Protein AF-0000000071472030 (afdb_homodimer)

Structure (mmCIF, N/CA/C/O backbone):
data_AF-0000000071472030-model_v1
#
loop_
_entity.id
_entity.type
_entity.pdbx_description
1 polymer 'D-serine dehydratase'
#
loop_
_atom_site.group_PDB
_atom_site.id
_atom_site.type_symbol
_atom_site.label_atom_id
_atom_site.label_alt_id
_atom_site.label_comp_id
_atom_site.label_asym_id
_atom_site.label_entity_id
_atom_site.label_seq_id
_atom_site.pdbx_PDB_ins_code
_atom_site.Cartn_x
_atom_site.Cartn_y
_atom_site.Cartn_z
_atom_site.occupancy
_atom_site.B_iso_or_equiv
_atom_site.auth_seq_id
_atom_site.auth_comp_id
_atom_site.auth_asym_id
_atom_site.auth_atom_id
_atom_site.pdbx_PDB_model_num
ATOM 1 N N . MET A 1 1 ? 17.062 -20.453 12.391 1 77.12 1 MET A N 1
ATOM 2 C CA . MET A 1 1 ? 16.781 -19.016 12.32 1 77.12 1 MET A CA 1
ATOM 3 C C . MET A 1 1 ? 15.344 -18.766 11.898 1 77.12 1 MET A C 1
ATOM 5 O O . MET A 1 1 ? 14.812 -19.453 11.031 1 77.12 1 MET A O 1
ATOM 9 N N . PRO A 1 2 ? 14.68 -17.859 12.594 1 88.31 2 PRO A N 1
ATOM 10 C CA . PRO A 1 2 ? 13.289 -17.594 12.203 1 88.31 2 PRO A CA 1
ATOM 11 C C . PRO A 1 2 ? 13.18 -17 10.797 1 88.31 2 PRO A C 1
ATOM 13 O O . PRO A 1 2 ? 14.102 -16.312 10.336 1 88.31 2 PRO A O 1
ATOM 16 N N . PHE A 1 3 ? 12.109 -17.375 10.219 1 92.81 3 PHE A N 1
ATOM 17 C CA . PHE A 1 3 ? 11.789 -16.797 8.914 1 92.81 3 PHE A CA 1
ATOM 18 C C . PHE A 1 3 ? 10.938 -15.539 9.078 1 92.81 3 PHE A C 1
ATOM 20 O O . PHE A 1 3 ? 10.344 -15.32 10.133 1 92.81 3 PHE A O 1
ATOM 27 N N . PRO A 1 4 ? 10.836 -14.656 8.078 1 93.81 4 PRO A N 1
ATOM 28 C CA . PRO A 1 4 ? 10.172 -13.352 8.188 1 93.81 4 PRO A CA 1
ATOM 29 C C . PRO A 1 4 ? 8.734 -13.453 8.68 1 93.81 4 PRO A C 1
ATOM 31 O O . PRO A 1 4 ? 8.273 -12.602 9.445 1 93.81 4 PRO A O 1
ATOM 34 N N . TYR A 1 5 ? 7.969 -14.461 8.266 1 95.06 5 TYR A N 1
ATOM 35 C CA . TYR A 1 5 ? 6.559 -14.562 8.625 1 95.06 5 TYR A CA 1
ATOM 36 C C . TYR A 1 5 ? 6.387 -14.672 10.133 1 95.06 5 TYR A C 1
ATOM 38 O O . TYR A 1 5 ? 5.387 -14.203 10.688 1 95.06 5 TYR A O 1
ATOM 46 N N . GLN A 1 6 ? 7.391 -15.188 10.82 1 96.25 6 GLN A N 1
ATOM 47 C CA . GLN A 1 6 ? 7.332 -15.359 12.266 1 96.25 6 GLN A CA 1
ATOM 48 C C . GLN A 1 6 ? 7.531 -14.039 12.992 1 96.25 6 GLN A C 1
ATOM 50 O O . GLN A 1 6 ? 7.188 -13.906 14.172 1 96.25 6 GLN A O 1
ATOM 55 N N . LEU A 1 7 ? 8.117 -13.109 12.273 1 97.12 7 LEU A N 1
ATOM 56 C CA . LEU A 1 7 ? 8.453 -11.828 12.883 1 97.12 7 LEU A CA 1
ATOM 57 C C . LEU A 1 7 ? 7.449 -10.758 12.469 1 97.12 7 LEU A C 1
ATOM 59 O O . LEU A 1 7 ? 7.492 -9.633 12.984 1 97.12 7 LEU A O 1
ATOM 63 N N . THR A 1 8 ? 6.535 -11.055 11.5 1 96.44 8 THR A N 1
ATOM 64 C CA . THR A 1 8 ? 5.5 -10.125 11.047 1 96.44 8 THR A CA 1
ATOM 65 C C . THR A 1 8 ? 4.223 -10.312 11.859 1 96.44 8 THR A C 1
ATOM 67 O O . THR A 1 8 ? 3.568 -11.352 11.773 1 96.44 8 THR A O 1
ATOM 70 N N . PRO A 1 9 ? 3.877 -9.328 12.609 1 95.38 9 PRO A N 1
ATOM 71 C CA . PRO A 1 9 ? 2.734 -9.539 13.508 1 95.38 9 PRO A CA 1
ATOM 72 C C . PRO A 1 9 ? 1.394 -9.445 12.781 1 95.38 9 PRO A C 1
ATOM 74 O O . PRO A 1 9 ? 1.246 -8.648 11.852 1 95.38 9 PRO A O 1
ATOM 77 N N . LEU A 1 10 ? 0.441 -10.195 13.211 1 97 10 LEU A N 1
ATOM 78 C CA . LEU A 1 10 ? -0.953 -10.133 12.781 1 97 10 LEU A CA 1
ATOM 79 C C . LEU A 1 10 ? -1.836 -9.586 13.898 1 97 10 LEU A C 1
ATOM 81 O O . LEU A 1 10 ? -1.529 -9.758 15.078 1 97 10 LEU A O 1
ATOM 85 N N . ALA A 1 11 ? -2.904 -8.914 13.508 1 97.62 11 ALA A N 1
ATOM 86 C CA . ALA A 1 11 ? -3.842 -8.422 14.516 1 97.62 11 ALA A CA 1
ATOM 87 C C . ALA A 1 11 ? -4.492 -9.57 15.273 1 97.62 11 ALA A C 1
ATOM 89 O O . ALA A 1 11 ? -4.641 -10.672 14.742 1 97.62 11 ALA A O 1
ATOM 90 N N . ASP A 1 12 ? -4.832 -9.312 16.5 1 97.88 12 ASP A N 1
ATOM 91 C CA . ASP A 1 12 ? -5.48 -10.312 17.344 1 97.88 12 ASP A CA 1
ATOM 92 C C . ASP A 1 12 ? -6.984 -10.352 17.094 1 97.88 12 ASP A C 1
ATOM 94 O O . ASP A 1 12 ? -7.719 -9.484 17.562 1 97.88 12 ASP A O 1
ATOM 98 N N . LYS A 1 13 ? -7.441 -11.367 16.469 1 98.12 13 LYS A N 1
ATOM 99 C CA . LYS A 1 13 ? -8.844 -11.484 16.078 1 98.12 13 LYS A CA 1
ATOM 100 C C . LYS A 1 13 ? -9.75 -11.477 17.312 1 98.12 13 LYS A C 1
ATOM 102 O O . LYS A 1 13 ? -10.82 -10.852 17.297 1 98.12 13 LYS A O 1
ATOM 107 N N . SER A 1 14 ? -9.352 -12.148 18.312 1 98.25 14 SER A N 1
ATOM 108 C CA . SER A 1 14 ? -10.172 -12.25 19.5 1 98.25 14 SER A CA 1
ATOM 109 C C . SER A 1 14 ? -10.375 -10.883 20.156 1 98.25 14 SER A C 1
ATOM 111 O O . SER A 1 14 ? -11.492 -10.539 20.562 1 98.25 14 SER A O 1
ATOM 113 N N . GLU A 1 15 ? -9.344 -10.094 20.266 1 98.12 15 GLU A N 1
ATOM 114 C CA . GLU A 1 15 ? -9.445 -8.758 20.828 1 98.12 15 GLU A CA 1
ATOM 115 C C . GLU A 1 15 ? -10.305 -7.844 19.969 1 98.12 15 GLU A C 1
ATOM 117 O O . GLU A 1 15 ? -11.07 -7.031 20.484 1 98.12 15 GLU A O 1
ATOM 122 N N . LEU A 1 16 ? -10.148 -8.039 18.656 1 98.5 16 LEU A N 1
ATOM 123 C CA . LEU A 1 16 ? -10.93 -7.238 17.719 1 98.5 16 LEU A CA 1
ATOM 124 C C . LEU A 1 16 ? -12.414 -7.574 17.828 1 98.5 16 LEU A C 1
ATOM 126 O O . LEU A 1 16 ? -13.266 -6.68 17.812 1 98.5 16 LEU A O 1
ATOM 130 N N . LEU A 1 17 ? -12.711 -8.852 17.922 1 98.56 17 LEU A N 1
ATOM 131 C CA . LEU A 1 17 ? -14.102 -9.266 18.031 1 98.56 17 LEU A CA 1
ATOM 132 C C . LEU A 1 17 ? -14.711 -8.766 19.344 1 98.56 17 LEU A C 1
ATOM 134 O O . LEU A 1 17 ? -15.875 -8.344 19.375 1 98.56 17 LEU A O 1
ATOM 138 N N . LYS A 1 18 ? -13.969 -8.836 20.422 1 98.25 18 LYS A N 1
ATOM 139 C CA . LYS A 1 18 ? -14.445 -8.312 21.703 1 98.25 18 LYS A CA 1
ATOM 140 C C . LYS A 1 18 ? -14.836 -6.84 21.578 1 98.25 18 LYS A C 1
ATOM 142 O O . LYS A 1 18 ? -15.812 -6.398 22.188 1 98.25 18 LYS A O 1
ATOM 147 N N . GLN A 1 19 ? -14.133 -6.121 20.766 1 97.56 19 GLN A N 1
ATOM 148 C CA . GLN A 1 19 ? -14.312 -4.676 20.672 1 97.56 19 GLN A CA 1
ATOM 149 C C . GLN A 1 19 ? -15.383 -4.309 19.656 1 97.56 19 GLN A C 1
ATOM 151 O O . GLN A 1 19 ? -16.141 -3.363 19.844 1 97.56 19 GLN A O 1
ATOM 156 N N . TYR A 1 20 ? -15.469 -5.07 18.516 1 98 20 TYR A N 1
ATOM 157 C CA . TYR A 1 20 ? -16.188 -4.5 17.391 1 98 20 TYR A CA 1
ATOM 158 C C . TYR A 1 20 ? -17.375 -5.367 17 1 98 20 TYR A C 1
ATOM 160 O O . TYR A 1 20 ? -18.25 -4.934 16.234 1 98 20 TYR A O 1
ATOM 168 N N . LYS A 1 21 ? -17.422 -6.66 17.438 1 98.38 21 LYS A N 1
ATOM 169 C CA . LYS A 1 21 ? -18.578 -7.465 17.094 1 98.38 21 LYS A CA 1
ATOM 170 C C . LYS A 1 21 ? -19.875 -6.789 17.562 1 98.38 21 LYS A C 1
ATOM 172 O O . LYS A 1 21 ? -19.938 -6.289 18.688 1 98.38 21 LYS A O 1
ATOM 177 N N . GLY A 1 22 ? -20.844 -6.723 16.734 1 98.25 22 GLY A N 1
ATOM 178 C CA . GLY A 1 22 ? -22.125 -6.125 17.062 1 98.25 22 GLY A CA 1
ATOM 179 C C . GLY A 1 22 ? -22.188 -4.633 16.781 1 98.25 22 GLY A C 1
ATOM 180 O O . GLY A 1 22 ? -23.234 -4.016 16.906 1 98.25 22 GLY A O 1
ATOM 181 N N . LYS A 1 23 ? -21.109 -4.043 16.375 1 97.5 23 LYS A N 1
ATOM 182 C CA . LYS A 1 23 ? -21.094 -2.613 16.078 1 97.5 23 LYS A CA 1
ATOM 183 C C . LYS A 1 23 ? -21.609 -2.334 14.672 1 97.5 23 LYS A C 1
ATOM 185 O O . LYS A 1 23 ? -21.406 -3.139 13.758 1 97.5 23 LYS A O 1
ATOM 190 N N . LYS A 1 24 ? -22.234 -1.239 14.539 1 96.94 24 LYS A N 1
ATOM 191 C CA . LYS A 1 24 ? -22.719 -0.774 13.242 1 96.94 24 LYS A CA 1
ATOM 192 C C . LYS A 1 24 ? -21.594 -0.107 12.445 1 96.94 24 LYS A C 1
ATOM 194 O O . LYS A 1 24 ? -20.562 0.267 13.008 1 96.94 24 LYS A O 1
ATOM 199 N N . LYS A 1 25 ? -21.812 0.029 11.109 1 96.38 25 LYS A N 1
ATOM 200 C CA . LYS A 1 25 ? -20.844 0.696 10.242 1 96.38 25 LYS A CA 1
ATOM 201 C C . LYS A 1 25 ? -20.531 2.098 10.75 1 96.38 25 LYS A C 1
ATOM 203 O O . LYS A 1 25 ? -19.375 2.537 10.688 1 96.38 25 LYS A O 1
ATOM 208 N N . SER A 1 26 ? -21.516 2.777 11.352 1 93.88 26 SER A N 1
ATOM 209 C CA . SER A 1 26 ? -21.375 4.152 11.82 1 93.88 26 SER A CA 1
ATOM 210 C C . SER A 1 26 ? -20.5 4.223 13.07 1 93.88 26 SER A C 1
ATOM 212 O O . SER A 1 26 ? -20.062 5.301 13.469 1 93.88 26 SER A O 1
ATOM 214 N N . GLU A 1 27 ? -20.203 3.105 13.68 1 94.94 27 GLU A N 1
ATOM 215 C CA . GLU A 1 27 ? -19.469 3.064 14.938 1 94.94 27 GLU A CA 1
ATOM 216 C C . GLU A 1 27 ? -18.031 2.625 14.727 1 94.94 27 GLU A C 1
ATOM 218 O O . GLU A 1 27 ? -17.25 2.559 15.672 1 94.94 27 GLU A O 1
ATOM 223 N N . LEU A 1 28 ? -17.703 2.316 13.508 1 96.38 28 LEU A N 1
ATOM 224 C CA . LEU A 1 28 ? -16.375 1.81 13.203 1 96.38 28 LEU A CA 1
ATOM 225 C C . LEU A 1 28 ? -15.406 2.955 12.914 1 96.38 28 LEU A C 1
ATOM 227 O O . LEU A 1 28 ? -15.828 4.035 12.5 1 96.38 28 LEU A O 1
ATOM 231 N N . PRO A 1 29 ? -14.164 2.75 13.195 1 95.56 29 PRO A N 1
ATOM 232 C CA . PRO A 1 29 ? -13.188 3.76 12.781 1 95.56 29 PRO A CA 1
ATOM 233 C C . PRO A 1 29 ? -13.047 3.854 11.258 1 95.56 29 PRO A C 1
ATOM 235 O O . PRO A 1 29 ? -13.453 2.938 10.539 1 95.56 29 PRO A O 1
ATOM 238 N N . THR A 1 30 ? -12.539 4.941 10.766 1 96.69 30 THR A N 1
ATOM 239 C CA . THR A 1 30 ? -12.242 5.133 9.344 1 96.69 30 THR A CA 1
ATOM 240 C C . THR A 1 30 ? -10.805 5.605 9.148 1 96.69 30 THR A C 1
ATOM 242 O O . THR A 1 30 ? -10.242 6.273 10.023 1 96.69 30 THR A O 1
ATOM 245 N N . PRO A 1 31 ? -10.211 5.219 8.047 1 97.19 31 PRO A N 1
ATOM 246 C CA . PRO A 1 31 ? -10.773 4.32 7.031 1 97.19 31 PRO A CA 1
ATOM 247 C C . PRO A 1 31 ? -10.781 2.859 7.477 1 97.19 31 PRO A C 1
ATOM 249 O O . PRO A 1 31 ? -9.969 2.467 8.32 1 97.19 31 PRO A O 1
ATOM 252 N N . SER A 1 32 ? -11.727 2.117 6.973 1 98.25 32 SER A N 1
ATOM 253 C CA . SER A 1 32 ? -11.82 0.693 7.281 1 98.25 32 SER A CA 1
ATOM 254 C C . SER A 1 32 ? -12.211 -0.115 6.047 1 98.25 32 SER A C 1
ATOM 256 O O . SER A 1 32 ? -12.945 0.375 5.184 1 98.25 32 SER A O 1
ATOM 258 N N . PHE A 1 33 ? -11.719 -1.271 5.957 1 98.69 33 PHE A N 1
ATOM 259 C CA . PHE A 1 33 ? -12.086 -2.242 4.934 1 98.69 33 PHE A CA 1
ATOM 260 C C . PHE A 1 33 ? -13.234 -3.123 5.414 1 98.69 33 PHE A C 1
ATOM 262 O O . PHE A 1 33 ? -13.141 -3.754 6.469 1 98.69 33 PHE A O 1
ATOM 269 N N . ILE A 1 34 ? -14.312 -3.174 4.684 1 98.69 34 ILE A N 1
ATOM 270 C CA . ILE A 1 34 ? -15.445 -3.984 5.109 1 98.69 34 ILE A CA 1
ATOM 271 C C . ILE A 1 34 ? -15.781 -5.016 4.027 1 98.69 34 ILE A C 1
ATOM 273 O O . ILE A 1 34 ? -15.555 -4.773 2.842 1 98.69 34 ILE A O 1
ATOM 277 N N . VAL A 1 35 ? -16.328 -6.141 4.438 1 98.81 35 VAL A N 1
ATOM 278 C CA . VAL A 1 35 ? -16.641 -7.254 3.549 1 98.81 35 VAL A CA 1
ATOM 279 C C . VAL A 1 35 ? -18.078 -7.73 3.799 1 98.81 35 VAL A C 1
ATOM 281 O O . VAL A 1 35 ? -18.484 -7.914 4.949 1 98.81 35 VAL A O 1
ATOM 284 N N . ASN A 1 36 ? -18.828 -7.828 2.779 1 98.56 36 ASN A N 1
ATOM 285 C CA . ASN A 1 36 ? -20.078 -8.562 2.814 1 98.56 36 ASN A CA 1
ATOM 286 C C . ASN A 1 36 ? -19.875 -10.062 2.619 1 98.56 36 ASN A C 1
ATOM 288 O O . ASN A 1 36 ? -19.672 -10.523 1.493 1 98.56 36 ASN A O 1
ATOM 292 N N . GLN A 1 37 ? -19.984 -10.742 3.652 1 98.12 37 GLN A N 1
ATOM 293 C CA . GLN A 1 37 ? -19.641 -12.156 3.621 1 98.12 37 GLN A CA 1
ATOM 294 C C . GLN A 1 37 ? -20.594 -12.938 2.713 1 98.12 37 GLN A C 1
ATOM 296 O O . GLN A 1 37 ? -20.188 -13.891 2.055 1 98.12 37 GLN A O 1
ATOM 301 N N . LYS A 1 38 ? -21.828 -12.578 2.713 1 97.81 38 LYS A N 1
ATOM 302 C CA . LYS A 1 38 ? -22.797 -13.266 1.859 1 97.81 38 LYS A CA 1
ATOM 303 C C . LYS A 1 38 ? -22.406 -13.172 0.39 1 97.81 38 LYS A C 1
ATOM 305 O O . LYS A 1 38 ? -22.375 -14.18 -0.317 1 97.81 38 LYS A O 1
ATOM 310 N N . THR A 1 39 ? -22.109 -11.984 -0.044 1 97.88 39 THR A N 1
ATOM 311 C CA . THR A 1 39 ? -21.703 -11.766 -1.427 1 97.88 39 THR A CA 1
ATOM 312 C C . THR A 1 39 ? -20.406 -12.508 -1.726 1 97.88 39 THR A C 1
ATOM 314 O O . THR A 1 39 ? -20.266 -13.133 -2.777 1 97.88 39 THR A O 1
ATOM 317 N N . ALA A 1 40 ? -19.438 -12.453 -0.812 1 98.5 40 ALA A N 1
ATOM 318 C CA . ALA A 1 40 ? -18.188 -13.164 -0.989 1 98.5 40 ALA A CA 1
ATOM 319 C C . ALA A 1 40 ? -18.422 -14.664 -1.121 1 98.5 40 ALA A C 1
ATOM 321 O O . ALA A 1 40 ? -17.812 -15.32 -1.979 1 98.5 40 ALA A O 1
ATOM 322 N N . SER A 1 41 ? -19.266 -15.141 -0.289 1 98 41 SER A N 1
ATOM 323 C CA . SER A 1 41 ? -19.609 -16.562 -0.307 1 98 41 SER A CA 1
ATOM 324 C C . SER A 1 41 ? -20.266 -16.953 -1.623 1 98 41 SER A C 1
ATOM 326 O O . SER A 1 41 ? -19.938 -18 -2.193 1 98 41 SER A O 1
ATOM 328 N N . GLU A 1 42 ? -21.141 -16.156 -2.059 1 96.56 42 GLU A N 1
ATOM 329 C CA . GLU A 1 42 ? -21.812 -16.406 -3.33 1 96.56 42 GLU A CA 1
ATOM 330 C C . GLU A 1 42 ? -20.828 -16.422 -4.488 1 96.56 42 GLU A C 1
ATOM 332 O O . GLU A 1 42 ? -20.891 -17.281 -5.371 1 96.56 42 GLU A O 1
ATOM 337 N N . ASN A 1 43 ? -19.969 -15.445 -4.484 1 97.31 43 ASN A N 1
ATOM 338 C CA . ASN A 1 43 ? -18.922 -15.383 -5.508 1 97.31 43 ASN A CA 1
ATOM 339 C C . ASN A 1 43 ? -18.078 -16.656 -5.527 1 97.31 43 ASN A C 1
ATOM 341 O O . ASN A 1 43 ? -17.812 -17.219 -6.594 1 97.31 43 ASN A O 1
ATOM 345 N N . CYS A 1 44 ? -17.703 -17.125 -4.367 1 98 44 CYS A N 1
ATOM 346 C CA . CYS A 1 44 ? -16.875 -18.328 -4.254 1 98 44 CYS A CA 1
ATOM 347 C C . CYS A 1 44 ? -17.656 -19.562 -4.73 1 98 44 CYS A C 1
ATOM 349 O O . CYS A 1 44 ? -17.125 -20.375 -5.484 1 98 44 CYS A O 1
ATOM 351 N N . GLY A 1 45 ? -18.875 -19.625 -4.297 1 96.94 45 GLY A N 1
ATOM 352 C CA . GLY A 1 45 ? -19.719 -20.734 -4.758 1 96.94 45 GLY A CA 1
ATOM 353 C C . GLY A 1 45 ? -19.906 -20.75 -6.262 1 96.94 45 GLY A C 1
ATOM 354 O O . GLY A 1 45 ? -19.812 -21.797 -6.891 1 96.94 45 GLY A O 1
ATOM 355 N N . ASN A 1 46 ? -20.141 -19.578 -6.809 1 94.81 46 ASN A N 1
ATOM 356 C CA . ASN A 1 46 ? -20.312 -19.453 -8.25 1 94.81 46 ASN A CA 1
ATOM 357 C C . ASN A 1 46 ? -19.078 -19.922 -9.008 1 94.81 46 ASN A C 1
ATOM 359 O O . ASN A 1 46 ? -19.188 -20.578 -10.047 1 94.81 46 ASN A O 1
ATOM 363 N N . MET A 1 47 ? -17.953 -19.609 -8.492 1 95.75 47 MET A N 1
ATOM 364 C CA . MET A 1 47 ? -16.703 -19.984 -9.156 1 95.75 47 MET A CA 1
ATOM 365 C C . MET A 1 47 ? -16.516 -21.5 -9.141 1 95.75 47 MET A C 1
ATOM 367 O O . MET A 1 47 ? -16.078 -22.078 -10.141 1 95.75 47 MET A O 1
ATOM 371 N N . LEU A 1 48 ? -16.812 -22.109 -8.023 1 96.81 48 LEU A N 1
ATOM 372 C CA . LEU A 1 48 ? -16.734 -23.562 -7.93 1 96.81 48 LEU A CA 1
ATOM 373 C C . LEU A 1 48 ? -17.703 -24.219 -8.891 1 96.81 48 LEU A C 1
ATOM 375 O O . LEU A 1 48 ? -17.359 -25.188 -9.57 1 96.81 48 LEU A O 1
ATOM 379 N N . ARG A 1 49 ? -18.906 -23.703 -8.992 1 94.56 49 ARG A N 1
ATOM 380 C CA . ARG A 1 49 ? -19.906 -24.234 -9.922 1 94.56 49 ARG A CA 1
ATOM 381 C C . ARG A 1 49 ? -19.453 -24.047 -11.367 1 94.56 49 ARG A C 1
ATOM 383 O O . ARG A 1 49 ? -19.641 -24.938 -12.195 1 94.56 49 ARG A O 1
ATOM 390 N N . ASN A 1 50 ? -18.859 -22.875 -11.625 1 92.44 50 ASN A N 1
ATOM 391 C CA . ASN A 1 50 ? -18.359 -22.609 -12.969 1 92.44 50 ASN A CA 1
ATOM 392 C C . ASN A 1 50 ? -17.281 -23.609 -13.367 1 92.44 50 ASN A C 1
ATOM 394 O O . ASN A 1 50 ? -17.281 -24.125 -14.492 1 92.44 50 ASN A O 1
ATOM 398 N N . ALA A 1 51 ? -16.344 -23.828 -12.477 1 94 51 ALA A N 1
ATOM 399 C CA . ALA A 1 51 ? -15.281 -24.797 -12.75 1 94 51 ALA A CA 1
ATOM 400 C C . ALA A 1 51 ? -15.859 -26.172 -13.047 1 94 51 ALA A C 1
ATOM 402 O O . ALA A 1 51 ? -15.469 -26.828 -14.023 1 94 51 ALA A O 1
ATOM 403 N N . ARG A 1 52 ? -16.797 -26.594 -12.273 1 93.12 52 ARG A N 1
ATOM 404 C CA . ARG A 1 52 ? -17.438 -27.891 -12.453 1 93.12 52 ARG A CA 1
ATOM 405 C C . ARG A 1 52 ? -18.188 -27.953 -13.773 1 93.12 52 ARG A C 1
ATOM 407 O O . ARG A 1 52 ? -18.172 -28.984 -14.453 1 93.12 52 ARG A O 1
ATOM 414 N N . ALA A 1 53 ? -18.812 -26.906 -14.102 1 91.12 53 ALA A N 1
ATOM 415 C CA . ALA A 1 53 ? -19.625 -26.859 -15.312 1 91.12 53 ALA A CA 1
ATOM 416 C C . ALA A 1 53 ? -18.781 -27.109 -16.562 1 91.12 53 ALA A C 1
ATOM 418 O O . ALA A 1 53 ? -19.266 -27.656 -17.547 1 91.12 53 ALA A O 1
ATOM 419 N N . ILE A 1 54 ? -17.547 -26.75 -16.5 1 91 54 ILE A N 1
ATOM 420 C CA . ILE A 1 54 ? -16.703 -26.938 -17.672 1 91 54 ILE A CA 1
ATOM 421 C C . ILE A 1 54 ? -15.781 -28.125 -17.469 1 91 54 ILE A C 1
ATOM 423 O O . ILE A 1 54 ? -14.758 -28.266 -18.141 1 91 54 ILE A O 1
ATOM 427 N N . LYS A 1 55 ? -16.062 -28.875 -16.422 1 91.88 55 LYS A N 1
ATOM 428 C CA . LYS A 1 55 ? -15.375 -30.109 -16.125 1 91.88 55 LYS A CA 1
ATOM 429 C C . LYS A 1 55 ? -13.898 -29.859 -15.812 1 91.88 55 LYS A C 1
ATOM 431 O O . LYS A 1 55 ? -13.031 -30.594 -16.281 1 91.88 55 LYS A O 1
ATOM 436 N N . ALA A 1 56 ? -13.664 -28.812 -15.086 1 94.81 56 ALA A N 1
ATOM 437 C CA . ALA A 1 56 ? -12.312 -28.484 -14.656 1 94.81 56 ALA A CA 1
ATOM 438 C C . ALA A 1 56 ? -12.203 -28.5 -13.133 1 94.81 56 ALA A C 1
ATOM 440 O O . ALA A 1 56 ? -13.18 -28.25 -12.43 1 94.81 56 ALA A O 1
ATOM 441 N N . LYS A 1 57 ? -11.047 -28.875 -12.633 1 96.31 57 LYS A N 1
ATOM 442 C CA . LYS A 1 57 ? -10.742 -28.578 -11.234 1 96.31 57 LYS A CA 1
ATOM 443 C C . LYS A 1 57 ? -10.617 -27.078 -10.992 1 96.31 57 LYS A C 1
ATOM 445 O O . LYS A 1 57 ? -10.641 -26.297 -11.938 1 96.31 57 LYS A O 1
ATOM 450 N N . PHE A 1 58 ? -10.602 -26.828 -9.734 1 97.5 58 PHE A N 1
ATOM 451 C CA . PHE A 1 58 ? -10.453 -25.422 -9.406 1 97.5 58 PHE A CA 1
ATOM 452 C C . PHE A 1 58 ? -9.305 -25.203 -8.422 1 97.5 58 PHE A C 1
ATOM 454 O O . PHE A 1 58 ? -9.203 -25.922 -7.422 1 97.5 58 PHE A O 1
ATOM 461 N N . ARG A 1 59 ? -8.391 -24.297 -8.727 1 98.38 59 ARG A N 1
ATOM 462 C CA . ARG A 1 59 ? -7.34 -23.859 -7.812 1 98.38 59 ARG A CA 1
ATOM 463 C C . ARG A 1 59 ? -7.523 -22.406 -7.418 1 98.38 59 ARG A C 1
ATOM 465 O O . ARG A 1 59 ? -7.301 -21.5 -8.227 1 98.38 59 ARG A O 1
ATOM 472 N N . ALA A 1 60 ? -7.859 -22.141 -6.184 1 98.5 60 ALA A N 1
ATOM 473 C CA . ALA A 1 60 ? -8.242 -20.812 -5.703 1 98.5 60 ALA A CA 1
ATOM 474 C C . ALA A 1 60 ? -7.023 -20.016 -5.27 1 98.5 60 ALA A C 1
ATOM 476 O O . ALA A 1 60 ? -6.23 -20.469 -4.445 1 98.5 60 ALA A O 1
ATOM 477 N N . HIS A 1 61 ? -6.832 -18.875 -5.848 1 98.38 61 HIS A N 1
ATOM 478 C CA . HIS A 1 61 ? -5.77 -17.969 -5.445 1 98.38 61 HIS A CA 1
ATOM 479 C C . HIS A 1 61 ? -6.207 -17.078 -4.281 1 98.38 61 HIS A C 1
ATOM 481 O O . HIS A 1 61 ? -7.191 -16.344 -4.391 1 98.38 61 HIS A O 1
ATOM 487 N N . VAL A 1 62 ? -5.484 -17.047 -3.199 1 98.56 62 VAL A N 1
ATOM 488 C CA . VAL A 1 62 ? -5.93 -16.391 -1.976 1 98.56 62 VAL A CA 1
ATOM 489 C C . VAL A 1 62 ? -5.406 -14.961 -1.942 1 98.56 62 VAL A C 1
ATOM 491 O O . VAL A 1 62 ? -5.582 -14.25 -0.948 1 98.56 62 VAL A O 1
ATOM 494 N N . LYS A 1 63 ? -4.824 -14.453 -2.977 1 97.06 63 LYS A N 1
ATOM 495 C CA . LYS A 1 63 ? -4.008 -13.242 -3.037 1 97.06 63 LYS A CA 1
ATOM 496 C C . LYS A 1 63 ? -4.824 -12.008 -2.676 1 97.06 63 LYS A C 1
ATOM 498 O O . LYS A 1 63 ? -4.262 -10.961 -2.35 1 97.06 63 LYS A O 1
ATOM 503 N N . THR A 1 64 ? -6.16 -12.086 -2.803 1 97.81 64 THR A N 1
ATOM 504 C CA . THR A 1 64 ? -6.98 -10.891 -2.615 1 97.81 64 THR A CA 1
ATOM 505 C C . THR A 1 64 ? -7.25 -10.648 -1.134 1 97.81 64 THR A C 1
ATOM 507 O O . THR A 1 64 ? -6.852 -9.617 -0.587 1 97.81 64 THR A O 1
ATOM 510 N N . HIS A 1 65 ? -7.828 -11.664 -0.501 1 98.62 65 HIS A N 1
ATOM 511 C CA . HIS A 1 65 ? -8.234 -11.484 0.888 1 98.62 65 HIS A CA 1
ATOM 512 C C . HIS A 1 65 ? -7.109 -11.867 1.845 1 98.62 65 HIS A C 1
ATOM 514 O O . HIS A 1 65 ? -7.004 -11.312 2.939 1 98.62 65 HIS A O 1
ATOM 520 N N . LYS A 1 66 ? -6.359 -12.883 1.492 1 98.5 66 LYS A N 1
ATOM 521 C CA . LYS A 1 66 ? -5.227 -13.359 2.283 1 98.5 66 LYS A CA 1
ATOM 522 C C . LYS A 1 66 ? -5.652 -13.688 3.711 1 98.5 66 LYS A C 1
ATOM 524 O O . LYS A 1 66 ? -4.988 -13.297 4.672 1 98.5 66 LYS A O 1
ATOM 529 N N . THR A 1 67 ? -6.758 -14.391 3.879 1 98.75 67 THR A N 1
ATOM 530 C CA . THR A 1 67 ? -7.277 -14.719 5.199 1 98.75 67 THR A CA 1
ATOM 531 C C . THR A 1 67 ? -7.676 -16.188 5.277 1 98.75 67 THR A C 1
ATOM 533 O O . THR A 1 67 ? -7.934 -16.812 4.25 1 98.75 67 THR A O 1
ATOM 536 N N . LEU A 1 68 ? -7.707 -16.719 6.477 1 98.56 68 LEU A N 1
ATOM 537 C CA . LEU A 1 68 ? -8.203 -18.078 6.68 1 98.56 68 LEU A CA 1
ATOM 538 C C . LEU A 1 68 ? -9.68 -18.188 6.309 1 98.56 68 LEU A C 1
ATOM 540 O O . LEU A 1 68 ? -10.094 -19.141 5.645 1 98.56 68 LEU A O 1
ATOM 544 N N . GLU A 1 69 ? -10.477 -17.172 6.703 1 98.5 69 GLU A N 1
ATOM 545 C CA . GLU A 1 69 ? -11.914 -17.172 6.469 1 98.5 69 GLU A CA 1
ATOM 546 C C . GLU A 1 69 ? -12.227 -17.125 4.977 1 98.5 69 GLU A C 1
ATOM 548 O O . GLU A 1 69 ? -13.078 -17.891 4.5 1 98.5 69 GLU A O 1
ATOM 553 N N . GLY A 1 70 ? -11.484 -16.25 4.254 1 98.69 70 GLY A N 1
ATOM 554 C CA . GLY A 1 70 ? -11.672 -16.188 2.811 1 98.69 70 GLY A CA 1
ATOM 555 C C . GLY A 1 70 ? -11.281 -17.484 2.111 1 98.69 70 GLY A C 1
ATOM 556 O O . GLY A 1 70 ? -11.969 -17.922 1.188 1 98.69 70 GLY A O 1
ATOM 557 N N . ALA A 1 71 ? -10.188 -18.078 2.564 1 98.88 71 ALA A N 1
ATOM 558 C CA . ALA A 1 71 ? -9.75 -19.344 1.99 1 98.88 71 ALA A CA 1
ATOM 559 C C . ALA A 1 71 ? -10.797 -20.438 2.199 1 98.88 71 ALA A C 1
ATOM 561 O O . ALA A 1 71 ? -11.062 -21.234 1.294 1 98.88 71 ALA A O 1
ATOM 562 N N . LEU A 1 72 ? -11.352 -20.438 3.379 1 98.69 72 LEU A N 1
ATOM 563 C CA . LEU A 1 72 ? -12.375 -21.438 3.682 1 98.69 72 LEU A CA 1
ATOM 564 C C . LEU A 1 72 ? -13.57 -21.281 2.742 1 98.69 72 LEU A C 1
ATOM 566 O O . LEU A 1 72 ? -14.117 -22.281 2.271 1 98.69 72 LEU A O 1
ATOM 570 N N . LEU A 1 73 ? -13.977 -20.047 2.473 1 98.62 73 LEU A N 1
ATOM 571 C CA . LEU A 1 73 ? -15.055 -19.812 1.513 1 98.62 73 LEU A CA 1
ATOM 572 C C . LEU A 1 73 ? -14.672 -20.344 0.134 1 98.62 73 LEU A C 1
ATOM 574 O O . LEU A 1 73 ? -15.508 -20.938 -0.557 1 98.62 73 LEU A O 1
ATOM 578 N N . GLN A 1 74 ? -13.453 -20.156 -0.268 1 98.75 74 GLN A N 1
ATOM 579 C CA . GLN A 1 74 ? -12.984 -20.578 -1.587 1 98.75 74 GLN A CA 1
ATOM 580 C C . GLN A 1 74 ? -12.945 -22.094 -1.705 1 98.75 74 GLN A C 1
ATOM 582 O O . GLN A 1 74 ? -13.164 -22.641 -2.787 1 98.75 74 GLN A O 1
ATOM 587 N N . LEU A 1 75 ? -12.641 -22.766 -0.639 1 98.75 75 LEU A N 1
ATOM 588 C CA . LEU A 1 75 ? -12.531 -24.219 -0.638 1 98.75 75 LEU A CA 1
ATOM 589 C C . LEU A 1 75 ? -13.891 -24.875 -0.87 1 98.75 75 LEU A C 1
ATOM 591 O O . LEU A 1 75 ? -13.977 -25.938 -1.479 1 98.75 75 LEU A O 1
ATOM 595 N N . GLY A 1 76 ? -14.914 -24.25 -0.368 1 98.12 76 GLY A N 1
ATOM 596 C CA . GLY A 1 76 ? -16.266 -24.781 -0.532 1 98.12 76 GLY A CA 1
ATOM 597 C C . GLY A 1 76 ? -16.516 -26.016 0.292 1 98.12 76 GLY A C 1
ATOM 598 O O . GLY A 1 76 ? -15.789 -26.297 1.249 1 98.12 76 GLY A O 1
ATOM 599 N N . GLU A 1 77 ? -17.656 -26.609 -0.024 1 94.5 77 GLU A N 1
ATOM 600 C CA . GLU A 1 77 ? -18.062 -27.828 0.662 1 94.5 77 GLU A CA 1
ATOM 601 C C . GLU A 1 77 ? -18.812 -28.766 -0.28 1 94.5 77 GLU A C 1
ATOM 603 O O . GLU A 1 77 ? -19.312 -28.328 -1.318 1 94.5 77 GLU A O 1
ATOM 608 N N . GLY A 1 78 ? -18.797 -30.031 0.055 1 94.25 78 GLY A N 1
ATOM 609 C CA . GLY A 1 78 ? -19.562 -31.016 -0.697 1 94.25 78 GLY A CA 1
ATOM 610 C C . GLY A 1 78 ? -19.109 -31.156 -2.137 1 94.25 78 GLY A C 1
ATOM 611 O O . GLY A 1 78 ? -17.906 -31.297 -2.402 1 94.25 78 GLY A O 1
ATOM 612 N N . GLU A 1 79 ? -20.109 -31.109 -3.043 1 92.88 79 GLU A N 1
ATOM 613 C CA . GLU A 1 79 ? -19.859 -31.328 -4.461 1 92.88 79 GLU A CA 1
ATOM 614 C C . GLU A 1 79 ? -19.078 -30.172 -5.074 1 92.88 79 GLU A C 1
ATOM 616 O O . GLU A 1 79 ? -18.375 -30.344 -6.066 1 92.88 79 GLU A O 1
ATOM 621 N N . PHE A 1 80 ? -19.219 -29.078 -4.488 1 95.56 80 PHE A N 1
ATOM 622 C CA . PHE A 1 80 ? -18.547 -27.891 -4.973 1 95.56 80 PHE A CA 1
ATOM 623 C C . PHE A 1 80 ? -17.422 -27.469 -4.02 1 95.56 80 PHE A C 1
ATOM 625 O O . PHE A 1 80 ? -17.625 -26.594 -3.168 1 95.56 80 PHE A O 1
ATOM 632 N N . SER A 1 81 ? -16.344 -28.125 -4.137 1 98 81 SER A N 1
ATOM 633 C CA . SER A 1 81 ? -15.211 -27.875 -3.24 1 98 81 SER A CA 1
ATOM 634 C C . SER A 1 81 ? -13.883 -28.078 -3.961 1 98 81 SER A C 1
ATOM 636 O O . SER A 1 81 ? -13.844 -28.625 -5.062 1 98 81 SER A O 1
ATOM 638 N N . THR A 1 82 ? -12.883 -27.578 -3.467 1 98.5 82 THR A N 1
ATOM 639 C CA . THR A 1 82 ? -11.508 -27.781 -3.91 1 98.5 82 THR A CA 1
ATOM 640 C C . THR A 1 82 ? -10.57 -27.922 -2.715 1 98.5 82 THR A C 1
ATOM 642 O O . THR A 1 82 ? -10.914 -27.516 -1.6 1 98.5 82 THR A O 1
ATOM 645 N N . ASP A 1 83 ? -9.531 -28.547 -2.842 1 98.62 83 ASP A N 1
ATOM 646 C CA . ASP A 1 83 ? -8.477 -28.625 -1.835 1 98.62 83 ASP A CA 1
ATOM 647 C C . ASP A 1 83 ? -7.176 -28.016 -2.359 1 98.62 83 ASP A C 1
ATOM 649 O O . ASP A 1 83 ? -6.105 -28.266 -1.802 1 98.62 83 ASP A O 1
ATOM 653 N N . ARG A 1 84 ? -7.285 -27.25 -3.479 1 98.62 84 ARG A N 1
ATOM 654 C CA . ARG A 1 84 ? -6.125 -26.688 -4.164 1 98.62 84 ARG A CA 1
ATOM 655 C C . ARG A 1 84 ? -6.109 -25.172 -4.043 1 98.62 84 ARG A C 1
ATOM 657 O O . ARG A 1 84 ? -7.113 -24.5 -4.316 1 98.62 84 ARG A O 1
ATOM 664 N N . LEU A 1 85 ? -4.957 -24.641 -3.625 1 98.88 85 LEU A N 1
ATOM 665 C CA . LEU A 1 85 ? -4.824 -23.188 -3.473 1 98.88 85 LEU A CA 1
ATOM 666 C C . LEU A 1 85 ? -3.605 -22.672 -4.227 1 98.88 85 LEU A C 1
ATOM 668 O O . LEU A 1 85 ? -2.684 -23.438 -4.523 1 98.88 85 LEU A O 1
ATOM 672 N N . VAL A 1 86 ? -3.674 -21.453 -4.641 1 98.56 86 VAL A N 1
ATOM 673 C CA . VAL A 1 86 ? -2.525 -20.672 -5.102 1 98.56 86 VAL A CA 1
ATOM 674 C C . VAL A 1 86 ? -2.188 -19.594 -4.078 1 98.56 86 VAL A C 1
ATOM 676 O O . VAL A 1 86 ? -3.082 -18.953 -3.531 1 98.56 86 VAL A O 1
ATOM 679 N N . VAL A 1 87 ? -0.892 -19.469 -3.73 1 98.25 87 VAL A N 1
ATOM 680 C CA . VAL A 1 87 ? -0.404 -18.375 -2.902 1 98.25 87 VAL A CA 1
ATOM 681 C C . VAL A 1 87 ? 0.657 -17.578 -3.666 1 98.25 87 VAL A C 1
ATOM 683 O O . VAL A 1 87 ? 1.339 -18.125 -4.535 1 98.25 87 VAL A O 1
ATOM 686 N N . SER A 1 88 ? 0.773 -16.281 -3.289 1 96.38 88 SER A N 1
ATOM 687 C CA . SER A 1 88 ? 1.763 -15.43 -3.939 1 96.38 88 SER A CA 1
ATOM 688 C C . SER A 1 88 ? 2.99 -15.234 -3.055 1 96.38 88 SER A C 1
ATOM 690 O O . SER A 1 88 ? 4.059 -14.867 -3.543 1 96.38 88 SER A O 1
ATOM 692 N N . THR A 1 89 ? 2.826 -15.406 -1.734 1 96.81 89 THR A N 1
ATOM 693 C CA . THR A 1 89 ? 3.916 -15.164 -0.796 1 96.81 89 THR A CA 1
ATOM 694 C C . THR A 1 89 ? 4.043 -16.312 0.194 1 96.81 89 THR A C 1
ATOM 696 O O . THR A 1 89 ? 3.076 -17.047 0.435 1 96.81 89 THR A O 1
ATOM 699 N N . LEU A 1 90 ? 5.234 -16.438 0.787 1 97.31 90 LEU A N 1
ATOM 700 C CA . LEU A 1 90 ? 5.434 -17.438 1.822 1 97.31 90 LEU A CA 1
ATOM 701 C C . LEU A 1 90 ? 4.676 -17.078 3.094 1 97.31 90 LEU A C 1
ATOM 703 O O . LEU A 1 90 ? 4.262 -17.953 3.85 1 97.31 90 LEU A O 1
ATOM 707 N N . MET A 1 91 ? 4.406 -15.773 3.26 1 97.56 91 MET A N 1
ATOM 708 C CA . MET A 1 91 ? 3.547 -15.336 4.355 1 97.56 91 MET A CA 1
ATOM 709 C C . MET A 1 91 ? 2.166 -15.977 4.25 1 97.56 91 MET A C 1
ATOM 711 O O . MET A 1 91 ? 1.632 -16.484 5.238 1 97.56 91 MET A O 1
ATOM 715 N N . GLU A 1 92 ? 1.599 -15.969 3.082 1 98.31 92 GLU A N 1
ATOM 716 C CA . GLU A 1 92 ? 0.31 -16.609 2.846 1 98.31 92 GLU A CA 1
ATOM 717 C C . GLU A 1 92 ? 0.388 -18.125 3.1 1 98.31 92 GLU A C 1
ATOM 719 O O . GLU A 1 92 ? -0.459 -18.688 3.797 1 98.31 92 GLU A O 1
ATOM 724 N N . LEU A 1 93 ? 1.435 -18.703 2.584 1 98.5 93 LEU A N 1
ATOM 725 C CA . LEU A 1 93 ? 1.579 -20.141 2.662 1 98.5 93 LEU A CA 1
ATOM 726 C C . LEU A 1 93 ? 1.657 -20.609 4.113 1 98.5 93 LEU A C 1
ATOM 728 O O . LEU A 1 93 ? 0.884 -21.469 4.535 1 98.5 93 LEU A O 1
ATOM 732 N N . TRP A 1 94 ? 2.51 -19.984 4.883 1 98.12 94 TRP A N 1
ATOM 733 C CA . TRP A 1 94 ? 2.719 -20.375 6.273 1 98.12 94 TRP A CA 1
ATOM 734 C C . TRP A 1 94 ? 1.443 -20.188 7.09 1 98.12 94 TRP A C 1
ATOM 736 O O . TRP A 1 94 ? 1.135 -21 7.965 1 98.12 94 TRP A O 1
ATOM 746 N N . ASN A 1 95 ? 0.684 -19.172 6.738 1 98.19 95 ASN A N 1
ATOM 747 C CA . ASN A 1 95 ? -0.492 -18.859 7.543 1 98.19 95 ASN A CA 1
ATOM 748 C C . ASN A 1 95 ? -1.704 -19.688 7.105 1 98.19 95 ASN A C 1
ATOM 750 O O . ASN A 1 95 ? -2.74 -19.672 7.773 1 98.19 95 ASN A O 1
ATOM 754 N N . LEU A 1 96 ? -1.593 -20.438 6.027 1 98.44 96 LEU A N 1
ATOM 755 C CA . LEU A 1 96 ? -2.672 -21.297 5.566 1 98.44 96 LEU A CA 1
ATOM 756 C C . LEU A 1 96 ? -2.48 -22.719 6.078 1 98.44 96 LEU A C 1
ATOM 758 O O . LEU A 1 96 ? -3.354 -23.578 5.895 1 98.44 96 LEU A O 1
ATOM 762 N N . LEU A 1 97 ? -1.36 -23.016 6.785 1 98.06 97 LEU A N 1
ATOM 763 C CA . LEU A 1 97 ? -0.983 -24.375 7.184 1 98.06 97 LEU A CA 1
ATOM 764 C C . LEU A 1 97 ? -2.018 -24.969 8.133 1 98.06 97 LEU A C 1
ATOM 766 O O . LEU A 1 97 ? -2.225 -26.188 8.156 1 98.06 97 LEU A O 1
ATOM 770 N N . PRO A 1 98 ? -2.699 -24.141 8.984 1 97.94 98 PRO A N 1
ATOM 771 C CA . PRO A 1 98 ? -3.77 -24.734 9.789 1 97.94 98 PRO A CA 1
ATOM 772 C C . PRO A 1 98 ? -4.809 -25.453 8.945 1 97.94 98 PRO A C 1
ATOM 774 O O . PRO A 1 98 ? -5.363 -26.469 9.383 1 97.94 98 PRO A O 1
ATOM 777 N N . LEU A 1 99 ? -5.121 -24.984 7.711 1 98.38 99 LEU A N 1
ATOM 778 C CA . LEU A 1 99 ? -6.074 -25.656 6.824 1 98.38 99 LEU A CA 1
ATOM 779 C C . LEU A 1 99 ? -5.5 -26.953 6.281 1 98.38 99 LEU A C 1
ATOM 781 O O . LEU A 1 99 ? -6.242 -27.906 6.02 1 98.38 99 LEU A O 1
ATOM 785 N N . VAL A 1 100 ? -4.16 -26.969 6.09 1 98.31 100 VAL A N 1
ATOM 786 C CA . VAL A 1 100 ? -3.475 -28.188 5.676 1 98.31 100 VAL A CA 1
ATOM 787 C C . VAL A 1 100 ? -3.537 -29.219 6.797 1 98.31 100 VAL A C 1
ATOM 789 O O . VAL A 1 100 ? -3.846 -30.391 6.555 1 98.31 100 VAL A O 1
ATOM 792 N N . GLU A 1 101 ? -3.33 -28.766 7.992 1 98.19 101 GLU A N 1
ATOM 793 C CA . GLU A 1 101 ? -3.354 -29.641 9.164 1 98.19 101 GLU A CA 1
ATOM 794 C C . GLU A 1 101 ? -4.742 -30.234 9.383 1 98.19 101 GLU A C 1
ATOM 796 O O . GLU A 1 101 ? -4.871 -31.359 9.859 1 98.19 101 GLU A O 1
ATOM 801 N N . GLN A 1 102 ? -5.742 -29.531 8.992 1 97.88 102 GLN A N 1
ATOM 802 C CA . GLN A 1 102 ? -7.121 -29.984 9.141 1 97.88 102 GLN A CA 1
ATOM 803 C C . GLN A 1 102 ? -7.531 -30.906 7.996 1 97.88 102 GLN A C 1
ATOM 805 O O . GLN A 1 102 ? -8.625 -31.469 8.008 1 97.88 102 GLN A O 1
ATOM 810 N N . GLY A 1 103 ? -6.707 -31 6.996 1 97.44 103 GLY A N 1
ATOM 811 C CA . GLY A 1 103 ? -6.996 -31.844 5.855 1 97.44 103 GLY A CA 1
ATOM 812 C C . GLY A 1 103 ? -7.879 -31.188 4.816 1 97.44 103 GLY A C 1
ATOM 813 O O . GLY A 1 103 ? -8.383 -31.844 3.906 1 97.44 103 GLY A O 1
ATOM 814 N N . LEU A 1 104 ? -8.047 -29.859 4.934 1 98.19 104 LEU A N 1
ATOM 815 C CA . LEU A 1 104 ? -8.914 -29.125 4.023 1 98.19 104 LEU A CA 1
ATOM 816 C C . LEU A 1 104 ? -8.164 -28.703 2.766 1 98.19 104 LEU A C 1
ATOM 818 O O . LEU A 1 104 ? -8.766 -28.547 1.702 1 98.19 104 LEU A O 1
ATOM 822 N N . VAL A 1 105 ? -6.887 -28.5 2.895 1 98.69 105 VAL A N 1
ATOM 823 C CA . VAL A 1 105 ? -6.016 -28.141 1.781 1 98.69 105 VAL A CA 1
ATOM 824 C C . VAL A 1 105 ? -4.906 -29.188 1.63 1 98.69 105 VAL A C 1
ATOM 826 O O . VAL A 1 105 ? -4.238 -29.531 2.605 1 98.69 105 VAL A O 1
ATOM 829 N N . SER A 1 106 ? -4.676 -29.672 0.469 1 98.56 106 SER A N 1
ATOM 830 C CA . SER A 1 106 ? -3.65 -30.703 0.276 1 98.56 106 SER A CA 1
ATOM 831 C C . SER A 1 106 ? -2.635 -30.266 -0.779 1 98.56 106 SER A C 1
ATOM 833 O O . SER A 1 106 ? -1.561 -30.859 -0.892 1 98.56 106 SER A O 1
ATOM 835 N N . ASP A 1 107 ? -2.984 -29.281 -1.591 1 98.75 107 ASP A N 1
ATOM 836 C CA . ASP A 1 107 ? -2.189 -28.891 -2.752 1 98.75 107 ASP A CA 1
ATOM 837 C C . ASP A 1 107 ? -2.072 -27.375 -2.854 1 98.75 107 ASP A C 1
ATOM 839 O O . ASP A 1 107 ? -3.068 -26.688 -3.074 1 98.75 107 ASP A O 1
ATOM 843 N N . ILE A 1 108 ? -0.867 -26.797 -2.695 1 98.88 108 ILE A N 1
ATOM 844 C CA . ILE A 1 108 ? -0.665 -25.359 -2.75 1 98.88 108 ILE A CA 1
ATOM 845 C C . ILE A 1 108 ? 0.396 -25.016 -3.797 1 98.88 108 ILE A C 1
ATOM 847 O O . ILE A 1 108 ? 1.473 -25.625 -3.812 1 98.88 108 ILE A O 1
ATOM 851 N N . LEU A 1 109 ? 0.08 -24.141 -4.695 1 98.69 109 LEU A N 1
ATOM 852 C CA . LEU A 1 109 ? 1.027 -23.594 -5.668 1 98.69 109 LEU A CA 1
ATOM 853 C C . LEU A 1 109 ? 1.581 -22.25 -5.203 1 98.69 109 LEU A C 1
ATOM 855 O O . LEU A 1 109 ? 0.818 -21.344 -4.891 1 98.69 109 LEU A O 1
ATOM 859 N N . LEU A 1 110 ? 2.889 -22.141 -5.02 1 98 110 LEU A N 1
ATOM 860 C CA . LEU A 1 110 ? 3.543 -20.828 -4.91 1 98 110 LEU A CA 1
ATOM 861 C C . LEU A 1 110 ? 3.703 -20.188 -6.285 1 98 110 LEU A C 1
ATOM 863 O O . LEU A 1 110 ? 4.48 -20.672 -7.113 1 98 110 LEU A O 1
ATOM 867 N N . SER A 1 111 ? 3.055 -19.109 -6.5 1 95.44 111 SER A N 1
ATOM 868 C CA . SER A 1 111 ? 2.818 -18.625 -7.855 1 95.44 111 SER A CA 1
ATOM 869 C C . SER A 1 111 ? 3.994 -17.797 -8.359 1 95.44 111 SER A C 1
ATOM 871 O O . SER A 1 111 ? 4.113 -17.547 -9.562 1 95.44 111 SER A O 1
ATOM 873 N N . LEU A 1 112 ? 4.832 -17.25 -7.547 1 94.38 112 LEU A N 1
ATOM 874 C CA . LEU A 1 112 ? 6.059 -16.594 -7.98 1 94.38 112 LEU A CA 1
ATOM 875 C C . LEU A 1 112 ? 7.156 -17.609 -8.258 1 94.38 112 LEU A C 1
ATOM 877 O O . LEU A 1 112 ? 7.344 -18.547 -7.48 1 94.38 112 LEU A O 1
ATOM 881 N N . PRO A 1 113 ? 7.855 -17.391 -9.367 1 94.94 113 PRO A N 1
ATOM 882 C CA . PRO A 1 113 ? 8.945 -18.344 -9.617 1 94.94 113 PRO A CA 1
ATOM 883 C C . PRO A 1 113 ? 9.961 -18.391 -8.477 1 94.94 113 PRO A C 1
ATOM 885 O O . PRO A 1 113 ? 10.242 -17.359 -7.852 1 94.94 113 PRO A O 1
ATOM 888 N N . VAL A 1 114 ? 10.508 -19.5 -8.266 1 90.69 114 VAL A N 1
ATOM 889 C CA . VAL A 1 114 ? 11.352 -19.797 -7.109 1 90.69 114 VAL A CA 1
ATOM 890 C C . VAL A 1 114 ? 12.633 -18.969 -7.18 1 90.69 114 VAL A C 1
ATOM 892 O O . VAL A 1 114 ? 13.18 -18.766 -8.266 1 90.69 114 VAL A O 1
ATOM 895 N N . VAL A 1 115 ? 13.008 -18.562 -6.02 1 88.75 115 VAL A N 1
ATOM 896 C CA . VAL A 1 115 ? 14.281 -17.859 -5.902 1 88.75 115 VAL A CA 1
ATOM 897 C C . VAL A 1 115 ? 15.188 -18.594 -4.922 1 88.75 115 VAL A C 1
ATOM 899 O O . VAL A 1 115 ? 14.711 -19.188 -3.947 1 88.75 115 VAL A O 1
ATOM 902 N N . GLU A 1 116 ? 16.406 -18.5 -5.152 1 92.12 116 GLU A N 1
ATOM 903 C CA . GLU A 1 116 ? 17.406 -19.25 -4.379 1 92.12 116 GLU A CA 1
ATOM 904 C C . GLU A 1 116 ? 17.359 -18.844 -2.906 1 92.12 116 GLU A C 1
ATOM 906 O O . GLU A 1 116 ? 17.5 -19.703 -2.027 1 92.12 116 GLU A O 1
ATOM 911 N N . SER A 1 117 ? 17.109 -17.625 -2.615 1 91.69 117 SER A N 1
ATOM 912 C CA . SER A 1 117 ? 17.219 -17.094 -1.262 1 91.69 117 SER A CA 1
ATOM 913 C C . SER A 1 117 ? 16.125 -17.656 -0.353 1 91.69 117 SER A C 1
ATOM 915 O O . SER A 1 117 ? 16.203 -17.516 0.87 1 91.69 117 SER A O 1
ATOM 917 N N . ARG A 1 118 ? 15.141 -18.328 -0.923 1 93.69 118 ARG A N 1
ATOM 918 C CA . ARG A 1 118 ? 14.023 -18.766 -0.105 1 93.69 118 ARG A CA 1
ATOM 919 C C . ARG A 1 118 ? 13.977 -20.297 -0.028 1 93.69 118 ARG A C 1
ATOM 921 O O . ARG A 1 118 ? 13.055 -20.859 0.563 1 93.69 118 ARG A O 1
ATOM 928 N N . LEU A 1 119 ? 14.953 -20.984 -0.568 1 95.94 119 LEU A N 1
ATOM 929 C CA . LEU A 1 119 ? 14.914 -22.438 -0.69 1 95.94 119 LEU A CA 1
ATOM 930 C C . LEU A 1 119 ? 15.016 -23.094 0.679 1 95.94 119 LEU A C 1
ATOM 932 O O . LEU A 1 119 ? 14.383 -24.125 0.922 1 95.94 119 LEU A O 1
ATOM 936 N N . ASP A 1 120 ? 15.773 -22.469 1.612 1 96.19 120 ASP A N 1
ATOM 937 C CA . ASP A 1 120 ? 15.867 -23.031 2.957 1 96.19 120 ASP A CA 1
ATOM 938 C C . ASP A 1 120 ? 14.508 -23.016 3.65 1 96.19 120 ASP A C 1
ATOM 940 O O . ASP A 1 120 ? 14.164 -23.953 4.375 1 96.19 120 ASP A O 1
ATOM 944 N N . GLU A 1 121 ? 13.852 -21.953 3.445 1 96.5 121 GLU A N 1
ATOM 945 C CA . GLU A 1 121 ? 12.516 -21.844 4.023 1 96.5 121 GLU A CA 1
ATOM 946 C C . GLU A 1 121 ? 11.57 -22.875 3.43 1 96.5 121 GLU A C 1
ATOM 948 O O . GLU A 1 121 ? 10.781 -23.5 4.156 1 96.5 121 GLU A O 1
ATOM 953 N N . LEU A 1 122 ? 11.672 -23.109 2.137 1 97.25 122 LEU A N 1
ATOM 954 C CA . LEU A 1 122 ? 10.836 -24.094 1.459 1 97.25 122 LEU A CA 1
ATOM 955 C C . LEU A 1 122 ? 11.188 -25.5 1.913 1 97.25 122 LEU A C 1
ATOM 957 O O . LEU A 1 122 ? 10.305 -26.344 2.084 1 97.25 122 LEU A O 1
ATOM 961 N N . LYS A 1 123 ? 12.484 -25.734 2.084 1 97.31 123 LYS A N 1
ATOM 962 C CA . LYS A 1 123 ? 12.922 -27.016 2.605 1 97.31 123 LYS A CA 1
ATOM 963 C C . LYS A 1 123 ? 12.297 -27.312 3.969 1 97.31 123 LYS A C 1
ATOM 965 O O . LYS A 1 123 ? 11.766 -28.391 4.199 1 97.31 123 LYS A O 1
ATOM 970 N N . ASP A 1 124 ? 12.312 -26.266 4.832 1 96.94 124 ASP A N 1
ATOM 971 C CA . ASP A 1 124 ? 11.727 -26.438 6.16 1 96.94 124 ASP A CA 1
ATOM 972 C C . ASP A 1 124 ? 10.227 -26.719 6.062 1 96.94 124 ASP A C 1
ATOM 974 O O . ASP A 1 124 ? 9.703 -27.531 6.816 1 96.94 124 ASP A O 1
ATOM 978 N N . LEU A 1 125 ? 9.602 -26.109 5.137 1 97.06 125 LEU A N 1
ATOM 979 C CA . LEU A 1 125 ? 8.164 -26.25 4.953 1 97.06 125 LEU A CA 1
ATOM 980 C C . LEU A 1 125 ? 7.812 -27.688 4.551 1 97.06 125 LEU A C 1
ATOM 982 O O . LEU A 1 125 ? 6.961 -28.328 5.176 1 97.06 125 LEU A O 1
ATOM 986 N N . VAL A 1 126 ? 8.5 -28.266 3.566 1 96.69 126 VAL A N 1
ATOM 987 C CA . VAL A 1 126 ? 8.125 -29.562 3.025 1 96.69 126 VAL A CA 1
ATOM 988 C C . VAL A 1 126 ? 8.562 -30.672 3.986 1 96.69 126 VAL A C 1
ATOM 990 O O . VAL A 1 126 ? 7.988 -31.75 3.992 1 96.69 126 VAL A O 1
ATOM 993 N N . THR A 1 127 ? 9.594 -30.375 4.77 1 96.75 127 THR A N 1
ATOM 994 C CA . THR A 1 127 ? 10.039 -31.328 5.781 1 96.75 127 THR A CA 1
ATOM 995 C C . THR A 1 127 ? 9.039 -31.391 6.93 1 96.75 127 THR A C 1
ATOM 997 O O . THR A 1 127 ? 8.719 -32.5 7.418 1 96.75 127 THR A O 1
ATOM 1000 N N . LYS A 1 128 ? 8.508 -30.266 7.301 1 95.88 128 LYS A N 1
ATOM 1001 C CA . LYS A 1 128 ? 7.594 -30.188 8.438 1 95.88 128 LYS A CA 1
ATOM 1002 C C . LYS A 1 128 ? 6.191 -30.641 8.047 1 95.88 128 LYS A C 1
ATOM 1004 O O . LYS A 1 128 ? 5.453 -31.172 8.883 1 95.88 128 LYS A O 1
ATOM 1009 N N . TYR A 1 129 ? 5.844 -30.469 6.797 1 97 129 TYR A N 1
ATOM 1010 C CA . TYR A 1 129 ? 4.5 -30.797 6.328 1 97 129 TYR A CA 1
ATOM 1011 C C . TYR A 1 129 ? 4.559 -31.703 5.102 1 97 129 TYR A C 1
ATOM 1013 O O . TYR A 1 129 ? 4.133 -31.312 4.012 1 97 129 TYR A O 1
ATOM 1021 N N . PRO A 1 130 ? 4.906 -32.938 5.285 1 95.12 130 PRO A N 1
ATOM 1022 C CA . PRO A 1 130 ? 5.078 -33.844 4.156 1 95.12 130 PRO A CA 1
ATOM 1023 C C . PRO A 1 130 ? 3.762 -34.188 3.467 1 95.12 130 PRO A C 1
ATOM 1025 O O . PRO A 1 130 ? 3.76 -34.656 2.33 1 95.12 130 PRO A O 1
ATOM 1028 N N . GLN A 1 131 ? 2.678 -33.906 4.16 1 95.62 131 GLN A N 1
ATOM 1029 C CA . GLN A 1 131 ? 1.378 -34.219 3.578 1 95.62 131 GLN A CA 1
ATOM 1030 C C . GLN A 1 131 ? 0.965 -33.188 2.549 1 95.62 131 GLN A C 1
ATOM 1032 O O . GLN A 1 131 ? 0.022 -33.406 1.783 1 95.62 131 GLN A O 1
ATOM 1037 N N . LEU A 1 132 ? 1.537 -32.031 2.574 1 98 132 LEU A N 1
ATOM 1038 C CA . LEU A 1 132 ? 1.231 -30.969 1.639 1 98 132 LEU A CA 1
ATOM 1039 C C . LEU A 1 132 ? 1.922 -31.188 0.299 1 98 132 LEU A C 1
ATOM 1041 O O . LEU A 1 132 ? 3.135 -31.406 0.251 1 98 132 LEU A O 1
ATOM 1045 N N . LYS A 1 133 ? 1.189 -31.266 -0.742 1 98.44 133 LYS A N 1
ATOM 1046 C CA . LYS A 1 133 ? 1.761 -31.203 -2.084 1 98.44 133 LYS A CA 1
ATOM 1047 C C . LYS A 1 133 ? 2.1 -29.766 -2.469 1 98.44 133 LYS A C 1
ATOM 1049 O O . LYS A 1 133 ? 1.223 -29 -2.891 1 98.44 133 LYS A O 1
ATOM 1054 N N . LEU A 1 134 ? 3.344 -29.406 -2.334 1 98.44 134 LEU A N 1
ATOM 1055 C CA . LEU A 1 134 ? 3.799 -28.078 -2.699 1 98.44 134 LEU A CA 1
ATOM 1056 C C . LEU A 1 134 ? 4.199 -28.016 -4.168 1 98.44 134 LEU A C 1
ATOM 1058 O O . LEU A 1 134 ? 4.996 -28.844 -4.633 1 98.44 134 LEU A O 1
ATOM 1062 N N . ARG A 1 135 ? 3.574 -27.172 -4.938 1 98.38 135 ARG A N 1
ATOM 1063 C CA . ARG A 1 135 ? 3.934 -26.891 -6.328 1 98.38 135 ARG A CA 1
ATOM 1064 C C . ARG A 1 135 ? 4.707 -25.594 -6.449 1 98.38 135 ARG A C 1
ATOM 1066 O O . ARG A 1 135 ? 4.363 -24.594 -5.797 1 98.38 135 ARG A O 1
ATOM 1073 N N . LEU A 1 136 ? 5.75 -25.594 -7.203 1 98.25 136 LEU A N 1
ATOM 1074 C CA . LEU A 1 136 ? 6.523 -24.391 -7.473 1 98.25 136 LEU A CA 1
ATOM 1075 C C . LEU A 1 136 ? 6.328 -23.938 -8.914 1 98.25 136 LEU A C 1
ATOM 1077 O O . LEU A 1 136 ? 6.07 -24.75 -9.797 1 98.25 136 LEU A O 1
ATOM 1081 N N . MET A 1 137 ? 6.414 -22.688 -9.117 1 97.62 137 MET A N 1
ATOM 1082 C CA . MET A 1 137 ? 6.348 -22.094 -10.453 1 97.62 137 MET A CA 1
ATOM 1083 C C . MET A 1 137 ? 7.746 -21.891 -11.031 1 97.62 137 MET A C 1
ATOM 1085 O O . MET A 1 137 ? 8.648 -21.422 -10.328 1 97.62 137 MET A O 1
ATOM 1089 N N . VAL A 1 138 ? 7.957 -22.266 -12.281 1 96.62 138 VAL A N 1
ATOM 1090 C CA . VAL A 1 138 ? 9.203 -21.984 -12.992 1 96.62 138 VAL A CA 1
ATOM 1091 C C . VAL A 1 138 ? 8.891 -21.453 -14.391 1 96.62 138 VAL A C 1
ATOM 1093 O O . VAL A 1 138 ? 7.867 -21.797 -14.977 1 96.62 138 VAL A O 1
ATOM 1096 N N . ASP A 1 139 ? 9.711 -20.562 -14.852 1 94.56 139 ASP A N 1
ATOM 1097 C CA . ASP A 1 139 ? 9.547 -20.062 -16.219 1 94.56 139 ASP A CA 1
ATOM 1098 C C . ASP A 1 139 ? 10.898 -19.75 -16.844 1 94.56 139 ASP A C 1
ATOM 1100 O O . ASP A 1 139 ? 10.992 -18.906 -17.734 1 94.56 139 ASP A O 1
ATOM 1104 N N . ASN A 1 140 ? 11.906 -20.297 -16.25 1 93.56 140 ASN A N 1
ATOM 1105 C CA . ASN A 1 140 ? 13.289 -20.156 -16.703 1 93.56 140 ASN A CA 1
ATOM 1106 C C . ASN A 1 140 ? 14.109 -21.406 -16.406 1 93.56 140 ASN A C 1
ATOM 1108 O O . ASN A 1 140 ? 14.023 -21.984 -15.32 1 93.56 140 ASN A O 1
ATOM 1112 N N . TYR A 1 141 ? 14.898 -21.812 -17.422 1 93.56 141 TYR A N 1
ATOM 1113 C CA . TYR A 1 141 ? 15.688 -23.031 -17.297 1 93.56 141 TYR A CA 1
ATOM 1114 C C . TYR A 1 141 ? 16.625 -22.953 -16.094 1 93.56 141 TYR A C 1
ATOM 1116 O O . TYR A 1 141 ? 16.859 -23.969 -15.43 1 93.56 141 TYR A O 1
ATOM 1124 N N . ARG A 1 142 ? 17.125 -21.797 -15.797 1 93.62 142 ARG A N 1
ATOM 1125 C CA . ARG A 1 142 ? 18.062 -21.625 -14.695 1 93.62 142 ARG A CA 1
ATOM 1126 C C . ARG A 1 142 ? 17.406 -21.938 -13.359 1 93.62 142 ARG A C 1
ATOM 1128 O O . ARG A 1 142 ? 18.094 -22.359 -12.414 1 93.62 142 ARG A O 1
ATOM 1135 N N . GLN A 1 143 ? 16.156 -21.797 -13.227 1 96.31 143 GLN A N 1
ATOM 1136 C CA . GLN A 1 143 ? 15.445 -22.125 -11.992 1 96.31 143 GLN A CA 1
ATOM 1137 C C . GLN A 1 143 ? 15.469 -23.625 -11.734 1 96.31 143 GLN A C 1
ATOM 1139 O O . GLN A 1 143 ? 15.555 -24.062 -10.586 1 96.31 143 GLN A O 1
ATOM 1144 N N . LEU A 1 144 ? 15.43 -24.453 -12.82 1 96.62 144 LEU A N 1
ATOM 1145 C CA . LEU A 1 144 ? 15.57 -25.906 -12.68 1 96.62 144 LEU A CA 1
ATOM 1146 C C . LEU A 1 144 ? 16.953 -26.266 -12.172 1 96.62 144 LEU A C 1
ATOM 1148 O O . LEU A 1 144 ? 17.094 -27.141 -11.305 1 96.62 144 LEU A O 1
ATOM 1152 N N . GLU A 1 145 ? 17.891 -25.516 -12.711 1 95.56 145 GLU A N 1
ATOM 1153 C CA . GLU A 1 145 ? 19.266 -25.75 -12.273 1 95.56 145 GLU A CA 1
ATOM 1154 C C . GLU A 1 145 ? 19.453 -25.391 -10.805 1 95.56 145 GLU A C 1
ATOM 1156 O O . GLU A 1 145 ? 20.109 -26.125 -10.062 1 95.56 145 GLU A O 1
ATOM 1161 N N . ILE A 1 146 ? 18.844 -24.328 -10.43 1 95.75 146 ILE A N 1
ATOM 1162 C CA . ILE A 1 146 ? 18.938 -23.859 -9.055 1 95.75 146 ILE A CA 1
ATOM 1163 C C . ILE A 1 146 ? 18.344 -24.891 -8.109 1 95.75 146 ILE A C 1
ATOM 1165 O O . ILE A 1 146 ? 18.953 -25.25 -7.102 1 95.75 146 ILE A O 1
ATOM 1169 N N . LEU A 1 147 ? 17.188 -25.422 -8.422 1 97.19 147 LEU A N 1
ATOM 1170 C CA . LEU A 1 147 ? 16.5 -26.406 -7.594 1 97.19 147 LEU A CA 1
ATOM 1171 C C . LEU A 1 147 ? 17.328 -27.703 -7.52 1 97.19 147 LEU A C 1
ATOM 1173 O O . LEU A 1 147 ? 17.469 -28.281 -6.441 1 97.19 147 LEU A O 1
ATOM 1177 N N . THR A 1 148 ? 17.891 -28.094 -8.672 1 97.12 148 THR A N 1
ATOM 1178 C CA . THR A 1 148 ? 18.672 -29.312 -8.75 1 97.12 148 THR A CA 1
ATOM 1179 C C . THR A 1 148 ? 19.938 -29.203 -7.895 1 97.12 148 THR A C 1
ATOM 1181 O O . THR A 1 148 ? 20.203 -30.078 -7.062 1 97.12 148 THR A O 1
ATOM 1184 N N . LYS A 1 149 ? 20.641 -28.125 -8.109 1 96.38 149 LYS A N 1
ATOM 1185 C CA . LYS A 1 149 ? 21.875 -27.906 -7.367 1 96.38 149 LYS A CA 1
ATOM 1186 C C . LYS A 1 149 ? 21.609 -27.859 -5.867 1 96.38 149 LYS A C 1
ATOM 1188 O O . LYS A 1 149 ? 22.375 -28.422 -5.074 1 96.38 149 LYS A O 1
ATOM 1193 N N . TYR A 1 150 ? 20.578 -27.219 -5.477 1 96.94 150 TYR A N 1
ATOM 1194 C CA . TYR A 1 150 ? 20.219 -27.094 -4.066 1 96.94 150 TYR A CA 1
ATOM 1195 C C . TYR A 1 150 ? 19.922 -28.453 -3.457 1 96.94 150 TYR A C 1
ATOM 1197 O O . TYR A 1 150 ? 20.391 -28.766 -2.355 1 96.94 150 TYR A O 1
ATOM 1205 N N . THR A 1 151 ? 19.109 -29.234 -4.152 1 97.25 151 THR A N 1
ATOM 1206 C CA . THR A 1 151 ? 18.719 -30.562 -3.66 1 97.25 151 THR A CA 1
ATOM 1207 C C . THR A 1 151 ? 19.922 -31.469 -3.523 1 97.25 151 THR A C 1
ATOM 1209 O O . THR A 1 151 ? 20.062 -32.188 -2.527 1 97.25 151 THR A O 1
ATOM 1212 N N . 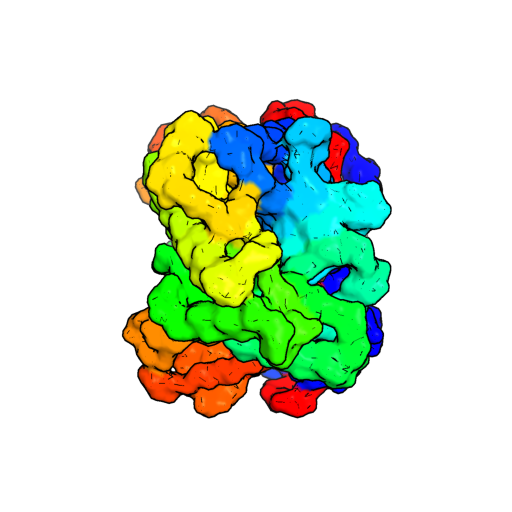GLU A 1 152 ? 20.797 -31.391 -4.477 1 96.81 152 GLU A N 1
ATOM 1213 C CA . GLU A 1 152 ? 22.031 -32.188 -4.422 1 96.81 152 GLU A CA 1
ATOM 1214 C C . GLU A 1 152 ? 22.891 -31.781 -3.234 1 96.81 152 GLU A C 1
ATOM 1216 O O . GLU A 1 152 ? 23.391 -32.625 -2.492 1 96.81 152 GLU A O 1
ATOM 1221 N N . LYS A 1 153 ? 23 -30.547 -3.094 1 96.88 153 LYS A N 1
ATOM 1222 C CA . LYS A 1 153 ? 23.859 -30 -2.049 1 96.88 153 LYS A CA 1
ATOM 1223 C C . LYS A 1 153 ? 23.328 -30.359 -0.662 1 96.88 153 LYS A C 1
ATOM 1225 O O . LYS A 1 153 ? 24.109 -30.656 0.247 1 96.88 153 LYS A O 1
ATOM 1230 N N . THR A 1 154 ? 22.062 -30.312 -0.462 1 96.62 154 THR A N 1
ATOM 1231 C CA . THR A 1 154 ? 21.469 -30.484 0.862 1 96.62 154 THR A CA 1
ATOM 1232 C C . THR A 1 154 ? 21.125 -31.953 1.124 1 96.62 154 THR A C 1
ATOM 1234 O O . THR A 1 154 ? 20.859 -32.344 2.266 1 96.62 154 THR A O 1
ATOM 1237 N N . GLY A 1 155 ? 21.016 -32.719 0.107 1 95.75 155 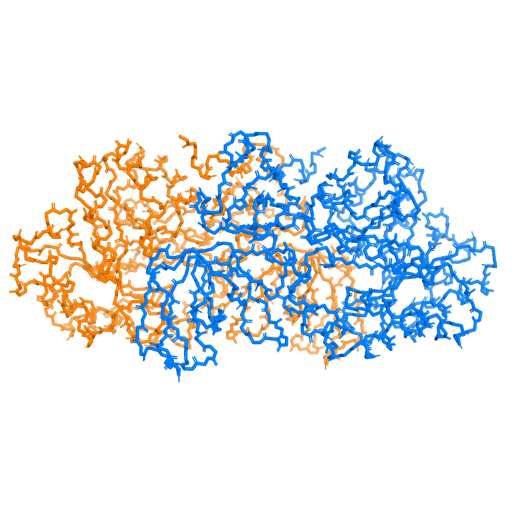GLY A N 1
ATOM 1238 C CA . GLY A 1 155 ? 20.594 -34.125 0.25 1 95.75 155 GLY A CA 1
ATOM 1239 C C . GLY A 1 155 ? 19.125 -34.281 0.595 1 95.75 155 GLY A C 1
ATOM 1240 O O . GLY A 1 155 ? 18.734 -35.281 1.188 1 95.75 155 GLY A O 1
ATOM 1241 N N . LEU A 1 156 ? 18.375 -33.281 0.278 1 94.5 156 LEU A N 1
ATOM 1242 C CA . LEU A 1 156 ? 16.953 -33.281 0.569 1 94.5 156 LEU A CA 1
ATOM 1243 C C . LEU A 1 156 ? 16.266 -34.438 -0.179 1 94.5 156 LEU A C 1
ATOM 1245 O O . LEU A 1 156 ? 16.391 -34.562 -1.398 1 94.5 156 LEU A O 1
ATOM 1249 N N . ALA A 1 157 ? 15.609 -35.312 0.563 1 93.69 157 ALA A N 1
ATOM 1250 C CA . ALA A 1 157 ? 14.844 -36.375 -0.044 1 93.69 157 ALA A CA 1
ATOM 1251 C C . ALA A 1 157 ? 13.438 -35.906 -0.417 1 93.69 157 ALA A C 1
ATOM 1253 O O . ALA A 1 157 ? 12.453 -36.375 0.157 1 93.69 157 ALA A O 1
ATOM 1254 N N . TYR A 1 158 ? 13.336 -35.125 -1.246 1 94.88 158 TYR A N 1
ATOM 1255 C CA . TYR A 1 158 ? 12.094 -34.531 -1.716 1 94.88 158 TYR A CA 1
ATOM 1256 C C . TYR A 1 158 ? 12.18 -34.156 -3.195 1 94.88 158 TYR A C 1
ATOM 1258 O O . TYR A 1 158 ? 13.172 -33.594 -3.646 1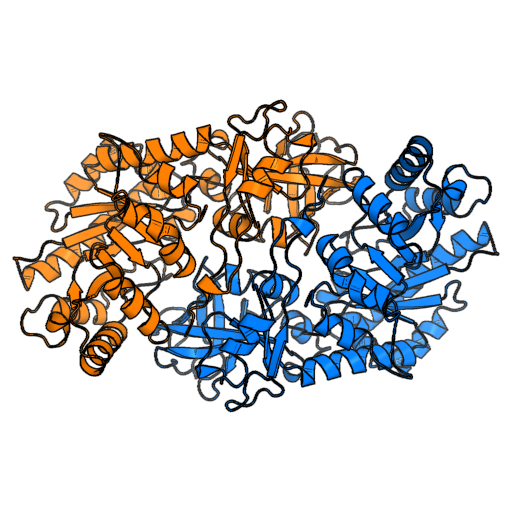 94.88 158 TYR A O 1
ATOM 1266 N N . LYS A 1 159 ? 11.266 -34.625 -3.994 1 96.38 159 LYS A N 1
ATOM 1267 C CA . LYS A 1 159 ? 11.195 -34.281 -5.406 1 96.38 159 LYS A CA 1
ATOM 1268 C C . LYS A 1 159 ? 10.273 -33.062 -5.617 1 96.38 159 LYS A C 1
ATOM 1270 O O . LYS A 1 159 ? 9.062 -33.156 -5.422 1 96.38 159 LYS A O 1
ATOM 1275 N N . TRP A 1 160 ? 10.875 -31.969 -6.059 1 97.94 160 TRP A N 1
ATOM 1276 C CA . TRP A 1 160 ? 10.086 -30.766 -6.277 1 97.94 160 TRP A CA 1
ATOM 1277 C C . TRP A 1 160 ? 9.078 -30.969 -7.398 1 97.94 160 TRP A C 1
ATOM 1279 O O . TRP A 1 160 ? 9.375 -31.609 -8.406 1 97.94 160 TRP A O 1
ATOM 1289 N N . SER A 1 161 ? 7.891 -30.516 -7.242 1 98.31 161 SER A N 1
ATOM 1290 C CA . SER A 1 161 ? 6.84 -30.516 -8.25 1 98.31 161 SER A CA 1
ATOM 1291 C C . SER A 1 161 ? 6.633 -29.141 -8.852 1 98.31 161 SER A C 1
ATOM 1293 O O . SER A 1 161 ? 6.492 -28.156 -8.117 1 98.31 161 SER A O 1
ATOM 1295 N N . VAL A 1 162 ? 6.629 -29.031 -10.227 1 98.25 162 VAL A N 1
ATOM 1296 C CA . VAL A 1 162 ? 6.652 -27.672 -10.758 1 98.25 162 VAL A CA 1
ATOM 1297 C C . VAL A 1 162 ? 5.547 -27.5 -11.805 1 98.25 162 VAL A C 1
ATOM 1299 O O . VAL A 1 162 ? 5.219 -28.453 -12.523 1 98.25 162 VAL A O 1
ATOM 1302 N N . PHE A 1 163 ? 4.918 -26.312 -11.812 1 97.81 163 PHE A N 1
ATOM 1303 C CA . PHE A 1 163 ? 4.23 -25.781 -12.977 1 97.81 163 PHE A CA 1
ATOM 1304 C C . PHE A 1 163 ? 5.191 -24.969 -13.852 1 97.81 163 PHE A C 1
ATOM 1306 O O . PHE A 1 163 ? 5.973 -24.172 -13.344 1 97.81 163 PHE A O 1
ATOM 1313 N N . VAL A 1 164 ? 5.176 -25.203 -15.117 1 96.38 164 VAL A N 1
ATOM 1314 C CA . VAL A 1 164 ? 5.875 -24.312 -16.047 1 96.38 164 VAL A CA 1
ATOM 1315 C C . VAL A 1 164 ? 4.922 -23.219 -16.547 1 96.38 164 VAL A C 1
ATOM 1317 O O . VAL A 1 164 ? 3.844 -23.531 -17.062 1 96.38 164 VAL A O 1
ATOM 1320 N N . LYS A 1 165 ? 5.32 -22.016 -16.312 1 94.38 165 LYS A N 1
ATOM 1321 C CA . LYS A 1 165 ? 4.484 -20.891 -16.734 1 94.38 165 LYS A CA 1
ATOM 1322 C C . LYS A 1 165 ? 4.641 -20.609 -18.219 1 94.38 165 LYS A C 1
ATOM 1324 O O . LYS A 1 165 ? 5.758 -20.453 -18.719 1 94.38 165 LYS A O 1
ATOM 1329 N N . VAL A 1 166 ? 3.543 -20.5 -18.891 1 89.25 166 VAL A N 1
ATOM 1330 C CA . VAL A 1 166 ? 3.527 -20.266 -20.328 1 89.25 166 VAL A CA 1
ATOM 1331 C C . VAL A 1 166 ? 2.947 -18.875 -20.609 1 89.25 166 VAL A C 1
ATOM 1333 O O . VAL A 1 166 ? 1.917 -18.5 -20.047 1 89.25 166 VAL A O 1
ATOM 1336 N N . ASN A 1 167 ? 3.693 -18.094 -21.359 1 80.81 167 ASN A N 1
ATOM 1337 C CA . ASN A 1 167 ? 3.277 -16.734 -21.734 1 80.81 167 ASN A CA 1
ATOM 1338 C C . ASN A 1 167 ? 2.4 -16.75 -22.984 1 80.81 167 ASN A C 1
ATOM 1340 O O . ASN A 1 167 ? 2.809 -17.266 -24.031 1 80.81 167 ASN A O 1
ATOM 1344 N N . MET A 1 168 ? 1.257 -16.109 -22.844 1 73.75 168 MET A N 1
ATOM 1345 C CA . MET A 1 168 ? 0.335 -16.125 -23.969 1 73.75 168 MET A CA 1
ATOM 1346 C C . MET A 1 168 ? 0.276 -14.758 -24.641 1 73.75 168 MET A C 1
ATOM 1348 O O . MET A 1 168 ? -0.691 -14.445 -25.344 1 73.75 168 MET A O 1
ATOM 1352 N N . GLY A 1 169 ? 1.237 -13.922 -24.344 1 65.75 169 GLY A N 1
ATOM 1353 C CA . GLY A 1 169 ? 1.281 -12.656 -25.062 1 65.75 169 GLY A CA 1
ATOM 1354 C C . GLY A 1 169 ? 1.212 -11.453 -24.156 1 65.75 169 GLY A C 1
ATOM 1355 O O . GLY A 1 169 ? 1.43 -10.32 -24.594 1 65.75 169 GLY A O 1
ATOM 1356 N N . THR A 1 170 ? 0.909 -11.641 -22.906 1 64.12 170 THR A N 1
ATOM 1357 C CA . THR A 1 170 ? 0.746 -10.484 -22.016 1 64.12 170 THR A CA 1
ATOM 1358 C C . THR A 1 170 ? 2.102 -9.977 -21.547 1 64.12 170 THR A C 1
ATOM 1360 O O . THR A 1 170 ? 2.211 -8.844 -21.062 1 64.12 170 THR A O 1
ATOM 1363 N N . ASN A 1 171 ? 3.074 -10.773 -21.734 1 66.62 171 ASN A N 1
ATOM 1364 C CA . ASN A 1 171 ? 4.453 -10.469 -21.375 1 66.62 171 ASN A CA 1
ATOM 1365 C C . ASN A 1 171 ? 4.566 -10.039 -19.906 1 66.62 171 ASN A C 1
ATOM 1367 O O . ASN A 1 171 ? 5.312 -9.109 -19.594 1 66.62 171 ASN A O 1
ATOM 1371 N N . ARG A 1 172 ? 3.697 -10.57 -19.094 1 66.19 172 ARG A N 1
ATOM 1372 C CA . ARG A 1 172 ? 3.85 -10.453 -17.641 1 66.19 172 ARG A CA 1
ATOM 1373 C C . ARG A 1 172 ? 4.941 -11.383 -17.125 1 66.19 172 ARG A C 1
ATOM 1375 O O . ARG A 1 172 ? 5.777 -10.984 -16.312 1 66.19 172 ARG A O 1
ATOM 1382 N N . ALA A 1 173 ? 4.809 -12.602 -17.484 1 76.62 173 ALA A N 1
ATOM 1383 C CA . ALA A 1 173 ? 5.797 -13.625 -17.156 1 76.62 173 ALA A CA 1
ATOM 1384 C C . ALA A 1 173 ? 5.566 -14.891 -17.969 1 76.62 173 ALA A C 1
ATOM 1386 O O . ALA A 1 173 ? 4.492 -15.086 -18.547 1 76.62 173 ALA A O 1
ATOM 1387 N N . GLY A 1 174 ? 6.641 -15.594 -18.078 1 79.56 174 GLY A N 1
ATOM 1388 C CA . GLY A 1 174 ? 6.512 -16.891 -18.703 1 79.56 174 GLY A CA 1
ATOM 1389 C C . GLY A 1 174 ? 7.199 -16.969 -20.062 1 79.56 174 GLY A C 1
ATOM 1390 O O . GLY A 1 174 ? 7.789 -15.992 -20.516 1 79.56 174 GLY A O 1
ATOM 1391 N N . LEU A 1 175 ? 7.191 -18.188 -20.641 1 82 175 LEU A N 1
ATOM 1392 C CA . LEU A 1 175 ? 7.824 -18.484 -21.922 1 82 175 LEU A CA 1
ATOM 1393 C C . LEU A 1 175 ? 6.777 -18.656 -23.016 1 82 175 LEU A C 1
ATOM 1395 O O . LEU A 1 175 ? 5.734 -19.281 -22.797 1 82 175 LEU A O 1
ATOM 1399 N N . THR A 1 176 ? 7.051 -18.094 -24.094 1 77.44 176 THR A N 1
ATOM 1400 C CA . THR A 1 176 ? 6.117 -18.25 -25.203 1 77.44 176 THR A CA 1
ATOM 1401 C C . THR A 1 176 ? 6.246 -19.625 -25.844 1 77.44 176 THR A C 1
ATOM 1403 O O . THR A 1 176 ? 7.254 -20.312 -25.641 1 77.44 176 THR A O 1
ATOM 1406 N N . LYS A 1 177 ? 5.219 -20.031 -26.562 1 76 177 LYS A N 1
ATOM 1407 C CA . LYS A 1 177 ? 5.184 -21.344 -27.188 1 76 177 LYS A CA 1
ATOM 1408 C C . LYS A 1 177 ? 6.352 -21.531 -28.156 1 76 177 LYS A C 1
ATOM 1410 O O . LYS A 1 177 ? 6.824 -22.641 -28.375 1 76 177 LYS A O 1
ATOM 1415 N N . SER A 1 178 ? 6.781 -20.469 -28.656 1 76.25 178 SER A N 1
ATOM 1416 C CA . SER A 1 178 ? 7.844 -20.516 -29.656 1 76.25 178 SER A CA 1
ATOM 1417 C C . SER A 1 178 ? 9.211 -20.312 -29.016 1 76.25 178 SER A C 1
ATOM 1419 O O . SER A 1 178 ? 10.234 -20.344 -29.703 1 76.25 178 SER A O 1
ATOM 1421 N N . ASP A 1 179 ? 9.172 -20.188 -27.766 1 83.12 179 ASP A N 1
ATOM 1422 C CA . ASP A 1 179 ? 10.438 -19.984 -27.062 1 83.12 179 ASP A CA 1
ATOM 1423 C C . ASP A 1 179 ? 11.234 -21.281 -26.984 1 83.12 179 ASP A C 1
ATOM 1425 O O . ASP A 1 179 ? 10.75 -22.297 -26.453 1 83.12 179 ASP A O 1
ATOM 1429 N N . PRO A 1 180 ? 12.477 -21.297 -27.547 1 85.94 180 PRO A N 1
ATOM 1430 C CA . PRO A 1 180 ? 13.297 -22.5 -27.469 1 85.94 180 PRO A CA 1
ATOM 1431 C C . PRO A 1 180 ? 13.547 -22.969 -26.031 1 85.94 180 PRO A C 1
ATOM 1433 O O . PRO A 1 180 ? 13.703 -24.172 -25.797 1 85.94 180 PRO A O 1
ATOM 1436 N N . GLU A 1 181 ? 13.516 -22.031 -25.172 1 88.88 181 GLU A N 1
ATOM 1437 C CA . GLU A 1 181 ? 13.742 -22.391 -23.781 1 88.88 181 GLU A CA 1
ATOM 1438 C C . GLU A 1 181 ? 12.609 -23.266 -23.234 1 88.88 181 GLU A C 1
ATOM 1440 O O . GLU A 1 181 ? 12.844 -24.141 -22.406 1 88.88 181 GLU A O 1
ATOM 1445 N N . LEU A 1 182 ? 11.453 -23.016 -23.656 1 90.38 182 LEU A N 1
ATOM 1446 C CA . LEU A 1 182 ? 10.32 -23.828 -23.234 1 90.38 182 LEU A CA 1
ATOM 1447 C C . LEU A 1 182 ? 10.492 -25.266 -23.672 1 90.38 182 LEU A C 1
ATOM 1449 O O . LEU A 1 182 ? 10.281 -26.203 -22.891 1 90.38 182 LEU A O 1
ATOM 1453 N N . GLU A 1 183 ? 10.906 -25.422 -24.891 1 91.25 183 GLU A N 1
ATOM 1454 C CA . GLU A 1 183 ? 11.117 -26.766 -25.422 1 91.25 183 GLU A CA 1
ATOM 1455 C C . GLU A 1 183 ? 12.195 -27.5 -24.625 1 91.25 183 GLU A C 1
ATOM 1457 O O . GLU A 1 183 ? 12.039 -28.688 -24.328 1 91.25 183 GLU A O 1
ATOM 1462 N N . GLU A 1 184 ? 13.195 -26.781 -24.391 1 93 184 GLU A N 1
ATOM 1463 C CA . GLU A 1 184 ? 14.289 -27.375 -23.641 1 93 184 GLU A CA 1
ATOM 1464 C C . GLU A 1 184 ? 13.852 -27.75 -22.234 1 93 184 GLU A C 1
ATOM 1466 O O . GLU A 1 184 ? 14.211 -28.812 -21.719 1 93 184 GLU A O 1
ATOM 1471 N N . MET A 1 185 ? 13.102 -26.906 -21.578 1 94.56 185 MET A N 1
ATOM 1472 C CA . MET A 1 185 ? 12.602 -27.188 -20.234 1 94.56 185 MET A CA 1
ATOM 1473 C C . MET A 1 185 ? 11.695 -28.422 -20.234 1 94.56 185 MET A C 1
ATOM 1475 O O . MET A 1 185 ? 11.812 -29.297 -19.375 1 94.56 185 MET A O 1
ATOM 1479 N N . ILE A 1 186 ? 10.844 -28.484 -21.25 1 94.62 186 ILE A N 1
ATOM 1480 C CA . ILE A 1 186 ? 9.938 -29.625 -21.359 1 94.62 186 ILE A CA 1
ATOM 1481 C C . ILE A 1 186 ? 10.734 -30.906 -21.531 1 94.62 186 ILE A C 1
ATOM 1483 O O . ILE A 1 186 ? 10.469 -31.906 -20.859 1 94.62 186 ILE A O 1
ATOM 1487 N N . LYS A 1 187 ? 11.695 -30.859 -22.391 1 94.75 187 LYS A N 1
ATOM 1488 C CA . LYS A 1 187 ? 12.523 -32.031 -22.672 1 94.75 187 LYS A CA 1
ATOM 1489 C C . LYS A 1 187 ? 13.203 -32.531 -21.391 1 94.75 187 LYS A C 1
ATOM 1491 O O . LYS A 1 187 ? 13.156 -33.719 -21.078 1 94.75 187 LYS A O 1
ATOM 1496 N N . GLN A 1 188 ? 13.758 -31.609 -20.656 1 94.56 188 GLN A N 1
ATOM 1497 C CA . GLN A 1 188 ? 14.516 -31.969 -19.453 1 94.56 188 GLN A CA 1
ATOM 1498 C C . GLN A 1 188 ? 13.594 -32.5 -18.359 1 94.56 188 GLN A C 1
ATOM 1500 O O . GLN A 1 188 ? 13.969 -33.406 -17.609 1 94.56 188 GLN A O 1
ATOM 1505 N N . LEU A 1 189 ? 12.422 -31.969 -18.266 1 96.25 189 LEU A N 1
ATOM 1506 C CA . LEU A 1 189 ? 11.484 -32.344 -17.219 1 96.25 189 LEU A CA 1
ATOM 1507 C C . LEU A 1 189 ? 10.781 -33.656 -17.562 1 96.25 189 LEU A C 1
ATOM 1509 O O . LEU A 1 189 ? 10.422 -34.438 -16.672 1 96.25 189 LEU A O 1
ATOM 1513 N N . ALA A 1 190 ? 10.609 -33.875 -18.844 1 94.88 190 ALA A N 1
ATOM 1514 C CA . ALA A 1 190 ? 9.812 -35 -19.281 1 94.88 190 ALA A CA 1
ATOM 1515 C C . ALA A 1 190 ? 10.68 -36.25 -19.453 1 94.88 190 ALA A C 1
ATOM 1517 O O . ALA A 1 190 ? 10.195 -37.375 -19.359 1 94.88 190 ALA A O 1
ATOM 1518 N N . THR A 1 191 ? 11.961 -36.062 -19.688 1 92.69 191 THR A N 1
ATOM 1519 C CA . THR A 1 191 ? 12.852 -37.188 -19.891 1 92.69 191 THR A CA 1
ATOM 1520 C C . THR A 1 191 ? 13.195 -37.844 -18.562 1 92.69 191 THR A C 1
ATOM 1522 O O . THR A 1 191 ? 13.773 -37.219 -17.672 1 92.69 191 THR A O 1
ATOM 1525 N N . SER A 1 192 ? 12.953 -39.125 -18.328 1 85.62 192 SER A N 1
ATOM 1526 C CA . SER A 1 192 ? 13.07 -39.812 -17.062 1 85.62 192 SER A CA 1
ATOM 1527 C C . SER A 1 192 ? 14.531 -39.938 -16.625 1 85.62 192 SER A C 1
ATOM 1529 O O . SER A 1 192 ? 14.812 -40.062 -15.438 1 85.62 192 SER A O 1
ATOM 1531 N N . GLN A 1 193 ? 15.422 -39.844 -17.469 1 86 193 GLN A N 1
ATOM 1532 C CA . GLN A 1 193 ? 16.812 -40.125 -17.094 1 86 193 GLN A CA 1
ATOM 1533 C C . GLN A 1 193 ? 17.625 -38.844 -17.016 1 86 193 GLN A C 1
ATOM 1535 O O . GLN A 1 193 ? 18.828 -38.875 -16.781 1 86 193 GLN A O 1
ATOM 1540 N N . SER A 1 194 ? 16.906 -37.75 -17.016 1 88.25 194 SER A N 1
ATOM 1541 C CA . SER A 1 194 ? 17.672 -36.5 -16.922 1 88.25 194 SER A CA 1
ATOM 1542 C C . SER A 1 194 ? 18.031 -36.188 -15.484 1 88.25 194 SER A C 1
ATOM 1544 O O . SER A 1 194 ? 17.359 -36.656 -14.555 1 88.25 194 SER A O 1
ATOM 1546 N N . GLN A 1 195 ? 19.141 -35.469 -15.305 1 92 195 GLN A N 1
ATOM 1547 C CA . GLN A 1 195 ? 19.531 -35 -13.977 1 92 195 GLN A CA 1
ATOM 1548 C C . GLN A 1 195 ? 18.422 -34.156 -13.336 1 92 195 GLN A C 1
ATOM 1550 O O . GLN A 1 195 ? 18.188 -34.25 -12.125 1 92 195 GLN A O 1
ATOM 1555 N N . ILE A 1 196 ? 17.75 -33.406 -14.109 1 94.62 196 ILE A N 1
ATOM 1556 C CA . ILE A 1 196 ? 16.688 -32.531 -13.641 1 94.62 196 ILE A CA 1
ATOM 1557 C C . ILE A 1 196 ? 15.492 -33.375 -13.172 1 94.62 196 ILE A C 1
ATOM 1559 O O . ILE A 1 196 ? 14.961 -33.156 -12.078 1 94.62 196 ILE A O 1
ATOM 1563 N N . SER A 1 197 ? 15.133 -34.344 -13.945 1 94.19 197 SER A N 1
ATOM 1564 C CA . SER A 1 197 ? 13.938 -35.125 -13.656 1 94.19 197 SER A CA 1
ATOM 1565 C C . SER A 1 197 ? 14.133 -36 -12.414 1 94.19 197 SER A C 1
ATOM 1567 O O . SER A 1 197 ? 13.172 -36.531 -11.859 1 94.19 197 SER A O 1
ATOM 1569 N N . LYS A 1 198 ? 15.383 -36.188 -11.961 1 95 198 LYS A N 1
ATOM 1570 C CA . LYS A 1 198 ? 15.672 -36.906 -10.727 1 95 198 LYS A CA 1
ATOM 1571 C C . LYS A 1 198 ? 15.148 -36.125 -9.508 1 95 198 LYS A C 1
ATOM 1573 O O . LYS A 1 198 ? 14.75 -36.719 -8.516 1 95 198 LYS A O 1
ATOM 1578 N N . TYR A 1 199 ? 15.141 -34.812 -9.625 1 96.56 199 TYR A N 1
ATOM 1579 C CA . TYR A 1 199 ? 14.859 -33.969 -8.453 1 96.56 199 TYR A CA 1
ATOM 1580 C C . TYR A 1 199 ? 13.594 -33.156 -8.656 1 96.56 199 TYR A C 1
ATOM 1582 O O . TYR A 1 199 ? 13.039 -32.594 -7.703 1 96.56 199 TYR A O 1
ATOM 1590 N N . ILE A 1 200 ? 13.133 -33.062 -9.891 1 97.81 200 ILE A N 1
ATOM 1591 C CA . ILE A 1 200 ? 12.008 -32.188 -10.211 1 97.81 200 ILE A CA 1
ATOM 1592 C C . ILE A 1 200 ? 10.992 -32.938 -11.055 1 97.81 200 ILE A C 1
ATOM 1594 O O . ILE A 1 200 ? 11.359 -33.594 -12.031 1 97.81 200 ILE A O 1
ATOM 1598 N N . SER A 1 201 ? 9.805 -32.938 -10.695 1 97.38 201 SER A N 1
ATOM 1599 C CA . SER A 1 201 ? 8.719 -33.531 -11.477 1 97.38 201 SER A CA 1
ATOM 1600 C C . SER A 1 201 ? 7.848 -32.438 -12.117 1 97.38 201 SER A C 1
ATOM 1602 O O . SER A 1 201 ? 7.578 -31.406 -11.5 1 97.38 201 SER A O 1
ATOM 1604 N N . LEU A 1 202 ? 7.473 -32.688 -13.344 1 97.62 202 LEU A N 1
ATOM 1605 C CA . LEU A 1 202 ? 6.562 -31.781 -14.047 1 97.62 202 LEU A CA 1
ATOM 1606 C C . LEU A 1 202 ? 5.113 -32.062 -13.656 1 97.62 202 LEU A C 1
ATOM 1608 O O . LEU A 1 202 ? 4.613 -33.188 -13.844 1 97.62 202 LEU A O 1
ATOM 1612 N N . TYR A 1 203 ? 4.477 -31.094 -13.055 1 98.12 203 TYR A N 1
ATOM 1613 C CA . TYR A 1 203 ? 3.074 -31.219 -12.672 1 98.12 203 TYR A CA 1
ATOM 1614 C C . TYR A 1 203 ? 2.154 -30.781 -13.797 1 98.12 203 TYR A C 1
ATOM 1616 O O . TYR A 1 203 ? 1.087 -31.359 -14.008 1 98.12 203 TYR A O 1
ATOM 1624 N N . GLY A 1 204 ? 2.59 -29.734 -14.461 1 97.88 204 GLY A N 1
ATOM 1625 C CA . GLY A 1 204 ? 1.791 -29.234 -15.562 1 97.88 204 GLY A CA 1
ATOM 1626 C C . GLY A 1 204 ? 2.227 -27.859 -16.047 1 97.88 204 GLY A C 1
ATOM 1627 O O . GLY A 1 204 ? 3.379 -27.469 -15.852 1 97.88 204 GLY A O 1
ATOM 1628 N N . PHE A 1 205 ? 1.316 -27.203 -16.781 1 96.38 205 PHE A N 1
ATOM 1629 C CA . PHE A 1 205 ? 1.575 -25.891 -17.359 1 96.38 205 PHE A CA 1
ATOM 1630 C C . PHE A 1 205 ? 0.553 -24.875 -16.891 1 96.38 205 PHE A C 1
ATOM 1632 O O . PHE A 1 205 ? -0.631 -25.188 -16.75 1 96.38 205 PHE A O 1
ATOM 1639 N N . TYR A 1 206 ? 1.049 -23.719 -16.531 1 95.06 206 TYR A N 1
ATOM 1640 C CA . TYR A 1 206 ? 0.244 -22.641 -15.969 1 95.06 206 TYR A CA 1
ATOM 1641 C C . TYR A 1 206 ? 0.131 -21.469 -16.953 1 95.06 206 TYR A C 1
ATOM 1643 O O . TYR A 1 206 ? 1.136 -20.844 -17.297 1 95.06 206 TYR A O 1
ATOM 1651 N N . CYS A 1 207 ? -1.071 -21.203 -17.328 1 89.62 207 CYS A N 1
ATOM 1652 C CA . CYS A 1 207 ? -1.34 -20.141 -18.281 1 89.62 207 CYS A CA 1
ATOM 1653 C C . CYS A 1 207 ? -2.184 -19.031 -17.656 1 89.62 207 CYS A C 1
ATOM 1655 O O . CYS A 1 207 ? -3.203 -19.312 -17.016 1 89.62 207 CYS A O 1
ATOM 1657 N N . HIS A 1 208 ? -1.687 -17.859 -17.719 1 81 208 HIS A N 1
ATOM 1658 C CA . HIS A 1 208 ? -2.395 -16.703 -17.156 1 81 208 HIS A CA 1
ATOM 1659 C C . HIS A 1 208 ? -2.482 -15.57 -18.172 1 81 208 HIS A C 1
ATOM 1661 O O . HIS A 1 208 ? -1.457 -15.047 -18.625 1 81 208 HIS A O 1
ATOM 1667 N N . ALA A 1 209 ? -3.723 -15.234 -18.531 1 69.75 209 ALA A N 1
ATOM 1668 C CA . ALA A 1 209 ? -3.918 -14.125 -19.453 1 69.75 209 ALA A CA 1
ATOM 1669 C C . ALA A 1 209 ? -4.121 -12.812 -18.703 1 69.75 209 ALA A C 1
ATOM 1671 O O . ALA A 1 209 ? -5.258 -12.375 -18.5 1 69.75 209 ALA A O 1
ATOM 1672 N N . GLY A 1 210 ? -3.117 -12.148 -18.344 1 67.81 210 GLY A N 1
ATOM 1673 C CA . GLY A 1 210 ? -3.211 -10.875 -17.641 1 67.81 210 GLY A CA 1
ATOM 1674 C C . GLY A 1 210 ? -3.992 -9.828 -18.406 1 67.81 210 GLY A C 1
ATOM 1675 O O . GLY A 1 210 ? -4.648 -8.969 -17.812 1 67.81 210 GLY A O 1
ATOM 1676 N N . HIS A 1 211 ? -4.008 -9.898 -19.75 1 70.06 211 HIS A N 1
ATOM 1677 C CA . HIS A 1 211 ? -4.691 -8.938 -20.609 1 70.06 211 HIS A CA 1
ATOM 1678 C C . HIS A 1 211 ? -6.207 -9.094 -20.516 1 70.06 211 HIS A C 1
ATOM 1680 O O . HIS A 1 211 ? -6.957 -8.219 -20.953 1 70.06 211 HIS A O 1
ATOM 1686 N N . ALA A 1 212 ? -6.566 -10.125 -19.844 1 71.75 212 ALA A N 1
ATOM 1687 C CA . ALA A 1 212 ? -8 -10.359 -19.719 1 71.75 212 ALA A CA 1
ATOM 1688 C C . ALA A 1 212 ? -8.648 -9.273 -18.859 1 71.75 212 ALA A C 1
ATOM 1690 O O . ALA A 1 212 ? -9.852 -9.016 -18.969 1 71.75 212 ALA A O 1
ATOM 1691 N N . TYR A 1 213 ? -7.859 -8.656 -18.109 1 70.88 213 TYR A N 1
ATOM 1692 C CA . TYR A 1 213 ? -8.375 -7.574 -17.266 1 70.88 213 TYR A CA 1
ATOM 1693 C C . TYR A 1 213 ? -8.758 -6.367 -18.125 1 70.88 213 TYR A C 1
ATOM 1695 O O . TYR A 1 213 ? -9.5 -5.492 -17.672 1 70.88 213 TYR A O 1
ATOM 1703 N N . GLY A 1 214 ? -8.227 -6.402 -19.266 1 72.25 214 GLY A N 1
ATOM 1704 C CA . GLY A 1 214 ? -8.562 -5.348 -20.219 1 72.25 214 GLY A CA 1
ATOM 1705 C C . GLY A 1 214 ? -9.766 -5.68 -21.078 1 72.25 214 GLY A C 1
ATOM 1706 O O . GLY A 1 214 ? -10.156 -4.887 -21.938 1 72.25 214 GLY A O 1
ATOM 1707 N N . SER A 1 215 ? -10.281 -6.855 -20.797 1 72.81 215 SER A N 1
ATOM 1708 C CA . SER A 1 215 ? -11.453 -7.25 -21.578 1 72.81 215 SER A CA 1
ATOM 1709 C C . SER A 1 215 ? -12.609 -6.285 -21.359 1 72.81 215 SER A C 1
ATOM 1711 O O . SER A 1 215 ? -12.727 -5.668 -20.297 1 72.81 215 SER A O 1
ATOM 1713 N N . ARG A 1 216 ? -13.438 -6.215 -22.438 1 77.62 216 ARG A N 1
ATOM 1714 C CA . ARG A 1 216 ? -14.547 -5.273 -22.359 1 77.62 216 ARG A CA 1
ATOM 1715 C C . ARG A 1 216 ? -15.883 -5.984 -22.547 1 77.62 216 ARG A C 1
ATOM 1717 O O . ARG A 1 216 ? -16.938 -5.348 -22.562 1 77.62 216 ARG A O 1
ATOM 1724 N N . SER A 1 217 ? -15.695 -7.375 -22.719 1 77.94 217 SER A N 1
ATOM 1725 C CA . SER A 1 217 ? -16.906 -8.188 -22.844 1 77.94 217 SER A CA 1
ATOM 1726 C C . SER A 1 217 ? -16.641 -9.625 -22.422 1 77.94 217 SER A C 1
ATOM 1728 O O . SER A 1 217 ? -15.492 -10.07 -22.375 1 77.94 217 SER A O 1
ATOM 1730 N N . SER A 1 218 ? -17.781 -10.328 -22.156 1 78.5 218 SER A N 1
ATOM 1731 C CA . SER A 1 218 ? -17.719 -11.742 -21.797 1 78.5 218 SER A CA 1
ATOM 1732 C C . SER A 1 218 ? -17.172 -12.578 -22.953 1 78.5 218 SER A C 1
ATOM 1734 O O . SER A 1 218 ? -16.453 -13.562 -22.75 1 78.5 218 SER A O 1
ATOM 1736 N N . ASP A 1 219 ? -17.453 -12.156 -24.141 1 79.31 219 ASP A N 1
ATOM 1737 C CA . ASP A 1 219 ? -16.984 -12.875 -25.312 1 79.31 219 ASP A CA 1
ATOM 1738 C C . ASP A 1 219 ? -15.477 -12.766 -25.469 1 79.31 219 ASP A C 1
ATOM 1740 O O . ASP A 1 219 ? -14.805 -13.742 -25.812 1 79.31 219 ASP A O 1
ATOM 1744 N N . GLN A 1 220 ? -15.039 -11.602 -25.203 1 80.25 220 GLN A N 1
ATOM 1745 C CA . GLN A 1 220 ? -13.602 -11.391 -25.266 1 80.25 220 GLN A CA 1
ATOM 1746 C C . GLN A 1 220 ? -12.875 -12.188 -24.188 1 80.25 220 GLN A C 1
ATOM 1748 O O . GLN A 1 220 ? -11.836 -12.797 -24.453 1 80.25 220 GLN A O 1
ATOM 1753 N N . ALA A 1 221 ? -13.422 -12.211 -23.047 1 79.56 221 ALA A N 1
ATOM 1754 C CA . ALA A 1 221 ? -12.852 -12.977 -21.953 1 79.56 221 ALA A CA 1
ATOM 1755 C C . ALA A 1 221 ? -12.844 -14.469 -22.281 1 79.56 221 ALA A C 1
ATOM 1757 O O . ALA A 1 221 ? -11.875 -15.172 -21.969 1 79.56 221 ALA A O 1
ATOM 1758 N N . ARG A 1 222 ? -13.812 -14.922 -22.922 1 81.5 222 ARG A N 1
ATOM 1759 C CA . ARG A 1 222 ? -13.93 -16.312 -23.328 1 81.5 222 ARG A CA 1
ATOM 1760 C C . ARG A 1 222 ? -12.844 -16.688 -24.328 1 81.5 222 ARG A C 1
ATOM 1762 O O . ARG A 1 222 ? -12.242 -17.766 -24.234 1 81.5 222 ARG A O 1
ATOM 1769 N N . SER A 1 223 ? -12.656 -15.812 -25.219 1 82.19 223 SER A N 1
ATOM 1770 C CA . SER A 1 223 ? -11.617 -16.062 -26.203 1 82.19 223 SER A CA 1
ATOM 1771 C C . SER A 1 223 ? -10.25 -16.219 -25.547 1 82.19 223 SER A C 1
ATOM 1773 O O . SER A 1 223 ? -9.461 -17.078 -25.922 1 82.19 223 SER A O 1
ATOM 1775 N N . TYR A 1 224 ? -10.016 -15.398 -24.578 1 81.38 224 TYR A N 1
ATOM 1776 C CA . TYR A 1 224 ? -8.758 -15.492 -23.844 1 81.38 224 TYR A CA 1
ATOM 1777 C C . TYR A 1 224 ? -8.656 -16.828 -23.109 1 81.38 224 TYR A C 1
ATOM 1779 O O . TYR A 1 224 ? -7.578 -17.422 -23.047 1 81.38 224 TYR A O 1
ATOM 1787 N N . LEU A 1 225 ? -9.742 -17.234 -22.625 1 83.25 225 LEU A N 1
ATOM 1788 C CA . LEU A 1 225 ? -9.789 -18.5 -21.891 1 83.25 225 LEU A CA 1
ATOM 1789 C C . LEU A 1 225 ? -9.43 -19.672 -22.797 1 83.25 225 LEU A C 1
ATOM 1791 O O . LEU A 1 225 ? -8.633 -20.531 -22.422 1 83.25 225 LEU A O 1
ATOM 1795 N N . ILE A 1 226 ? -9.922 -19.672 -23.938 1 86 226 ILE A N 1
ATOM 1796 C CA . ILE A 1 226 ? -9.703 -20.766 -24.891 1 86 226 ILE A CA 1
ATOM 1797 C C . ILE A 1 226 ? -8.258 -20.734 -25.375 1 86 226 ILE A C 1
ATOM 1799 O O . ILE A 1 226 ? -7.633 -21.797 -25.531 1 86 226 ILE A O 1
ATOM 1803 N N . ASP A 1 227 ? -7.809 -19.547 -25.531 1 85.44 227 ASP A N 1
ATOM 1804 C CA . ASP A 1 227 ? -6.41 -19.406 -25.922 1 85.44 227 ASP A CA 1
ATOM 1805 C C . ASP A 1 227 ? -5.484 -19.984 -24.844 1 85.44 227 ASP A C 1
ATOM 1807 O O . ASP A 1 227 ? -4.488 -20.641 -25.156 1 85.44 227 ASP A O 1
ATOM 1811 N N . GLU A 1 228 ? -5.832 -19.703 -23.625 1 87 228 GLU A N 1
ATOM 1812 C CA . GLU A 1 228 ? -5.047 -20.219 -22.516 1 87 228 GLU A CA 1
ATOM 1813 C C . GLU A 1 228 ? -5.051 -21.75 -22.484 1 87 228 GLU A C 1
ATOM 1815 O O . GLU A 1 228 ? -3.998 -22.375 -22.359 1 87 228 GLU A O 1
ATOM 1820 N N . ILE A 1 229 ? -6.18 -22.328 -22.688 1 90 229 ILE A N 1
ATOM 1821 C CA . ILE A 1 229 ? -6.324 -23.781 -22.672 1 90 229 ILE A CA 1
ATOM 1822 C C . ILE A 1 229 ? -5.543 -24.391 -23.828 1 90 229 ILE A C 1
ATOM 1824 O O . ILE A 1 229 ? -4.789 -25.344 -23.641 1 90 229 ILE A O 1
ATOM 1828 N N . SER A 1 230 ? -5.688 -23.781 -24.969 1 90.5 230 SER A N 1
ATOM 1829 C CA . SER A 1 230 ? -5.051 -24.312 -26.172 1 90.5 230 SER A CA 1
ATOM 1830 C C . SER A 1 230 ? -3.531 -24.312 -26.031 1 90.5 230 SER A C 1
ATOM 1832 O O . SER A 1 230 ? -2.873 -25.297 -26.359 1 90.5 230 SER A O 1
ATOM 1834 N N . ASN A 1 231 ? -3.004 -23.234 -25.547 1 89.56 231 ASN A N 1
ATOM 1835 C CA . ASN A 1 231 ? -1.557 -23.125 -25.391 1 89.56 231 ASN A CA 1
ATOM 1836 C C . ASN A 1 231 ? -1.022 -24.094 -24.344 1 89.56 231 ASN A C 1
ATOM 1838 O O . ASN A 1 231 ? -0 -24.734 -24.562 1 89.56 231 ASN A O 1
ATOM 1842 N N . GLY A 1 232 ? -1.685 -24.156 -23.234 1 92.69 232 GLY A N 1
ATOM 1843 C CA . GLY A 1 232 ? -1.292 -25.125 -22.219 1 92.69 232 GLY A CA 1
ATOM 1844 C C . GLY A 1 232 ? -1.39 -26.562 -22.688 1 92.69 232 GLY A C 1
ATOM 1845 O O . GLY A 1 232 ? -0.525 -27.375 -22.359 1 92.69 232 GLY A O 1
ATOM 1846 N N . ASN A 1 233 ? -2.451 -26.812 -23.422 1 94.25 233 ASN A N 1
ATOM 1847 C CA . ASN A 1 233 ? -2.662 -28.156 -23.938 1 94.25 233 ASN A CA 1
ATOM 1848 C C . ASN A 1 233 ? -1.578 -28.562 -24.938 1 94.25 233 ASN A C 1
ATOM 1850 O O . ASN A 1 233 ? -1.137 -29.703 -24.953 1 94.25 233 ASN A O 1
ATOM 1854 N N . GLU A 1 234 ? -1.184 -27.641 -25.719 1 92.94 234 GLU A N 1
ATOM 1855 C CA . GLU A 1 234 ? -0.106 -27.906 -26.672 1 92.94 234 GLU A CA 1
ATOM 1856 C C . GLU A 1 234 ? 1.196 -28.234 -25.953 1 92.94 234 GLU A C 1
ATOM 1858 O O . GLU A 1 234 ? 1.941 -29.125 -26.375 1 92.94 234 GLU A O 1
ATOM 1863 N N . ALA A 1 235 ? 1.472 -27.516 -24.938 1 93.69 235 ALA A N 1
ATOM 1864 C CA . ALA A 1 235 ? 2.664 -27.797 -24.141 1 93.69 235 ALA A CA 1
ATOM 1865 C C . ALA A 1 235 ? 2.588 -29.188 -23.516 1 93.69 235 ALA A C 1
ATOM 1867 O O . ALA A 1 235 ? 3.584 -29.922 -23.484 1 93.69 235 ALA A O 1
ATOM 1868 N N . CYS A 1 236 ? 1.423 -29.531 -23.031 1 96.06 236 CYS A N 1
ATOM 1869 C CA . CYS A 1 236 ? 1.217 -30.859 -22.484 1 96.06 236 CYS A CA 1
ATOM 1870 C C . CYS A 1 236 ? 1.462 -31.938 -23.547 1 96.06 236 CYS A C 1
ATOM 1872 O O . CYS A 1 236 ? 2.088 -32.969 -23.266 1 96.06 236 CYS A O 1
ATOM 1874 N N . LYS A 1 237 ? 0.973 -31.656 -24.688 1 95.94 237 LYS A N 1
ATOM 1875 C CA . LYS A 1 237 ? 1.162 -32.594 -25.797 1 95.94 237 LYS A CA 1
ATOM 1876 C C . LYS A 1 237 ? 2.645 -32.844 -26.047 1 95.94 237 LYS A C 1
ATOM 1878 O O . LYS A 1 237 ? 3.068 -34 -26.172 1 95.94 237 LYS A O 1
ATOM 1883 N N . LYS A 1 238 ? 3.377 -31.812 -26.109 1 94.75 238 LYS A N 1
ATOM 1884 C CA . LYS A 1 238 ? 4.812 -31.922 -26.344 1 94.75 238 LYS A CA 1
ATOM 1885 C C . LYS A 1 238 ? 5.484 -32.75 -25.266 1 94.75 238 LYS A C 1
ATOM 1887 O O . LYS A 1 238 ? 6.355 -33.594 -25.562 1 94.75 238 LYS A O 1
ATOM 1892 N N . ALA A 1 239 ? 5.129 -32.531 -24.031 1 96.25 239 ALA A N 1
ATOM 1893 C CA . ALA A 1 239 ? 5.703 -33.281 -22.922 1 96.25 239 ALA A CA 1
ATOM 1894 C C . ALA A 1 239 ? 5.348 -34.75 -23.016 1 96.25 239 ALA A C 1
ATOM 1896 O O . ALA A 1 239 ? 6.203 -35.625 -22.812 1 96.25 239 ALA A O 1
ATOM 1897 N N . LYS A 1 240 ? 4.113 -35.031 -23.375 1 96.56 240 LYS A N 1
ATOM 1898 C CA . LYS A 1 240 ? 3.635 -36.406 -23.422 1 96.56 240 LYS A CA 1
ATOM 1899 C C . LYS A 1 240 ? 4.215 -37.156 -24.625 1 96.56 240 LYS A C 1
ATOM 1901 O O . LYS A 1 240 ? 4.301 -38.375 -24.609 1 96.56 240 LYS A O 1
ATOM 1906 N N . GLU A 1 241 ? 4.57 -36.438 -25.625 1 96.06 241 GLU A N 1
ATOM 1907 C CA . GLU A 1 241 ? 5.277 -37.031 -26.75 1 96.06 241 GLU A CA 1
ATOM 1908 C C . GLU A 1 241 ? 6.629 -37.594 -26.312 1 96.06 241 GLU A C 1
ATOM 1910 O O . GLU A 1 241 ? 7.121 -38.562 -26.891 1 96.06 241 GLU A O 1
ATOM 1915 N N . ILE A 1 242 ? 7.172 -36.969 -25.344 1 95.56 242 ILE A N 1
ATOM 1916 C CA . ILE A 1 242 ? 8.453 -37.438 -24.812 1 95.56 242 ILE A CA 1
ATOM 1917 C C . ILE A 1 242 ? 8.234 -38.562 -23.797 1 95.56 242 ILE A C 1
ATOM 1919 O O . ILE A 1 242 ? 8.969 -39.531 -23.812 1 95.56 242 ILE A O 1
ATOM 1923 N N . ASN A 1 243 ? 7.262 -38.406 -22.953 1 96.25 243 ASN A N 1
ATOM 1924 C CA . ASN A 1 243 ? 6.91 -39.406 -21.938 1 96.25 243 ASN A CA 1
ATOM 1925 C C . ASN A 1 243 ? 5.398 -39.531 -21.781 1 96.25 243 ASN A C 1
ATOM 1927 O O . ASN A 1 243 ? 4.77 -38.75 -21.062 1 96.25 243 ASN A O 1
ATOM 1931 N N . GLN A 1 244 ? 4.82 -40.531 -22.234 1 94.44 244 GLN A N 1
ATOM 1932 C CA . GLN A 1 244 ? 3.381 -40.75 -22.312 1 94.44 244 GLN A CA 1
ATOM 1933 C C . GLN A 1 244 ? 2.777 -41.031 -20.953 1 94.44 244 GLN A C 1
ATOM 1935 O O . GLN A 1 244 ? 1.563 -40.938 -20.766 1 94.44 244 GLN A O 1
ATOM 1940 N N . SER A 1 245 ? 3.574 -41.406 -20.047 1 94.38 245 SER A N 1
ATOM 1941 C CA . SER A 1 245 ? 3.066 -41.781 -18.734 1 94.38 245 SER A CA 1
ATOM 1942 C C . SER A 1 245 ? 2.773 -40.562 -17.859 1 94.38 245 SER A C 1
ATOM 1944 O O . SER A 1 245 ? 2.146 -40.688 -16.812 1 94.38 245 SER A O 1
ATOM 1946 N N . LEU A 1 246 ? 3.168 -39.375 -18.344 1 95.75 246 LEU A N 1
ATOM 1947 C CA . LEU A 1 246 ? 2.982 -38.156 -17.562 1 95.75 246 LEU A CA 1
ATOM 1948 C C . LEU A 1 246 ? 1.5 -37.844 -17.391 1 95.75 246 LEU A C 1
ATOM 1950 O O . LEU A 1 246 ? 0.725 -37.969 -18.344 1 95.75 246 LEU A O 1
ATOM 1954 N N . GLU A 1 247 ? 1.068 -37.594 -16.203 1 96.94 247 GLU A N 1
ATOM 1955 C CA . GLU A 1 247 ? -0.229 -37 -15.891 1 96.94 247 GLU A CA 1
ATOM 1956 C C . GLU A 1 247 ? -0.097 -35.5 -15.594 1 96.94 247 GLU A C 1
ATOM 1958 O O . GLU A 1 247 ? 0.457 -35.125 -14.562 1 96.94 247 GLU A O 1
ATOM 1963 N N . LEU A 1 248 ? -0.641 -34.75 -16.516 1 98.06 248 LEU A N 1
ATOM 1964 C CA . LEU A 1 248 ? -0.341 -33.344 -16.469 1 98.06 248 LEU A CA 1
ATOM 1965 C C . LEU A 1 248 ? -1.611 -32.5 -16.266 1 98.06 248 LEU A C 1
ATOM 1967 O O . LEU A 1 248 ? -2.715 -33 -16.531 1 98.06 248 LEU A O 1
ATOM 1971 N N . VAL A 1 249 ? -1.396 -31.328 -15.758 1 98.12 249 VAL A N 1
ATOM 1972 C CA . VAL A 1 249 ? -2.48 -30.375 -15.523 1 98.12 249 VAL A CA 1
ATOM 1973 C C . VAL A 1 249 ? -2.287 -29.141 -16.406 1 98.12 249 VAL A C 1
ATOM 1975 O O . VAL A 1 249 ? -1.168 -28.641 -16.547 1 98.12 249 VAL A O 1
ATOM 1978 N N . VAL A 1 250 ? -3.33 -28.703 -17.062 1 96.44 250 VAL A N 1
ATOM 1979 C CA . VAL A 1 250 ? -3.379 -27.406 -17.719 1 96.44 250 VAL A CA 1
ATOM 1980 C C . VAL A 1 250 ? -4.148 -26.406 -16.859 1 96.44 250 VAL A C 1
ATOM 1982 O O . VAL A 1 250 ? -5.379 -26.406 -16.844 1 96.44 250 VAL A O 1
ATOM 1985 N N . SER A 1 251 ? -3.398 -25.594 -16.156 1 96.44 251 SER A N 1
ATOM 1986 C CA . SER A 1 251 ? -4.027 -24.578 -15.32 1 96.44 251 SER A CA 1
ATOM 1987 C C . SER A 1 251 ? -4.211 -23.281 -16.094 1 96.44 251 SER A C 1
ATOM 1989 O O . SER A 1 251 ? -3.246 -22.719 -16.609 1 96.44 251 SER A O 1
ATOM 1991 N N . PHE A 1 252 ? -5.445 -22.828 -16.172 1 91.19 252 PHE A N 1
ATOM 1992 C CA . PHE A 1 252 ? -5.781 -21.656 -16.953 1 91.19 252 PHE A CA 1
ATOM 1993 C C . PHE A 1 252 ? -6.727 -20.734 -16.172 1 91.19 252 PHE A C 1
ATOM 1995 O O . PHE A 1 252 ? -7.398 -21.188 -15.242 1 91.19 252 PHE A O 1
ATOM 2002 N N . GLY A 1 253 ? -6.59 -19.453 -16.484 1 87.69 253 GLY A N 1
ATOM 2003 C CA . GLY A 1 253 ? -7.656 -18.609 -15.953 1 87.69 253 GLY A CA 1
ATOM 2004 C C . GLY A 1 253 ? -7.145 -17.344 -15.289 1 87.69 253 GLY A C 1
ATOM 2005 O O . GLY A 1 253 ? -5.965 -17.25 -14.945 1 87.69 253 GLY A O 1
ATOM 2006 N N . SER A 1 254 ? -7.992 -16.375 -15.203 1 80.75 254 SER A N 1
ATOM 2007 C CA . SER A 1 254 ? -8.039 -15.133 -14.445 1 80.75 254 SER A CA 1
ATOM 2008 C C . SER A 1 254 ? -9.453 -14.836 -13.953 1 80.75 254 SER A C 1
ATOM 2010 O O . SER A 1 254 ? -10.406 -15.5 -14.359 1 80.75 254 SER A O 1
ATOM 2012 N N . THR A 1 255 ? -9.547 -13.914 -13.078 1 80.19 255 THR A N 1
ATOM 2013 C CA . THR A 1 255 ? -10.875 -13.633 -12.555 1 80.19 255 THR A CA 1
ATOM 2014 C C . THR A 1 255 ? -11.836 -13.273 -13.688 1 80.19 255 THR A C 1
ATOM 2016 O O . THR A 1 255 ? -12.922 -13.859 -13.797 1 80.19 255 THR A O 1
ATOM 2019 N N . PRO A 1 256 ? -11.5 -12.391 -14.609 1 76.25 256 PRO A N 1
ATOM 2020 C CA . PRO A 1 256 ? -12.453 -12.078 -15.672 1 76.25 256 PRO A CA 1
ATOM 2021 C C . PRO A 1 256 ? -12.805 -13.297 -16.531 1 76.25 256 PRO A C 1
ATOM 2023 O O . PRO A 1 256 ? -13.977 -13.523 -16.828 1 76.25 256 PRO A O 1
ATOM 2026 N N . THR A 1 257 ? -11.812 -14.102 -16.828 1 74.5 257 THR A N 1
ATOM 2027 C CA . THR A 1 257 ? -12.055 -15.258 -17.688 1 74.5 257 THR A CA 1
ATOM 2028 C C . THR A 1 257 ? -12.812 -16.344 -16.938 1 74.5 257 THR A C 1
ATOM 2030 O O . THR A 1 257 ? -13.609 -17.078 -17.531 1 74.5 257 THR A O 1
ATOM 2033 N N . ALA A 1 258 ? -12.578 -16.297 -15.68 1 79.75 258 ALA A N 1
ATOM 2034 C CA . ALA A 1 258 ? -13.242 -17.312 -14.852 1 79.75 258 ALA A CA 1
ATOM 2035 C C . ALA A 1 258 ? -14.727 -16.984 -14.688 1 79.75 258 ALA A C 1
ATOM 2037 O O . ALA A 1 258 ? -15.547 -17.875 -14.5 1 79.75 258 ALA A O 1
ATOM 2038 N N . HIS A 1 259 ? -15 -15.727 -14.711 1 81.69 259 HIS A N 1
ATOM 2039 C CA . HIS A 1 259 ? -16.406 -15.32 -14.641 1 81.69 259 HIS A CA 1
ATOM 2040 C C . HIS A 1 259 ? -17.141 -15.641 -15.938 1 81.69 259 HIS A C 1
ATOM 2042 O O . HIS A 1 259 ? -18.359 -15.844 -15.938 1 81.69 259 HIS A O 1
ATOM 2048 N N . SER A 1 260 ? -16.422 -15.602 -17.078 1 74.56 260 SER A N 1
ATOM 2049 C CA . SER A 1 260 ? -17 -15.938 -18.375 1 74.56 260 SER A CA 1
ATOM 2050 C C . SER A 1 260 ? -17.391 -17.422 -18.422 1 74.56 260 SER A C 1
ATOM 2052 O O . SER A 1 260 ? -18.25 -17.797 -19.219 1 74.56 260 SER A O 1
ATOM 2054 N N . SER A 1 261 ? -16.734 -18.156 -17.656 1 61.66 261 SER A N 1
ATOM 2055 C CA . SER A 1 261 ? -17.031 -19.594 -17.609 1 61.66 261 SER A CA 1
ATOM 2056 C C . SER A 1 261 ? -18.469 -19.844 -17.156 1 61.66 261 SER A C 1
ATOM 2058 O O . SER A 1 261 ? -19.016 -20.922 -17.391 1 61.66 261 SER A O 1
ATOM 2060 N N . SER A 1 262 ? -18.953 -18.766 -16.562 1 58.19 262 SER A N 1
ATOM 2061 C CA . SER A 1 262 ? -20.359 -18.891 -16.172 1 58.19 262 SER A CA 1
ATOM 2062 C C . SER A 1 262 ? -21.266 -19.125 -17.375 1 58.19 262 SER A C 1
ATOM 2064 O O . SER A 1 262 ? -22.359 -19.656 -17.25 1 58.19 262 SER A O 1
ATOM 2066 N N . LEU A 1 263 ? -20.594 -18.781 -18.516 1 64.06 263 LEU A N 1
ATOM 2067 C CA . LEU A 1 263 ? -21.344 -19.062 -19.734 1 64.06 263 LEU A CA 1
ATOM 2068 C C . LEU A 1 263 ? -21.031 -20.469 -20.234 1 64.06 263 LEU A C 1
ATOM 2070 O O . LEU A 1 263 ? -20.406 -20.625 -21.297 1 64.06 263 LEU A O 1
ATOM 2074 N N . SER A 1 264 ? -21.344 -21.422 -19.422 1 68.81 264 SER A N 1
ATOM 2075 C CA . SER A 1 264 ? -20.859 -22.797 -19.328 1 68.81 264 SER A CA 1
ATOM 2076 C C . SER A 1 264 ? -21.062 -23.531 -20.641 1 68.81 264 SER A C 1
ATOM 2078 O O . SER A 1 264 ? -20.125 -24.156 -21.156 1 68.81 264 SER A O 1
ATOM 2080 N N . GLU A 1 265 ? -22.172 -23.359 -21.188 1 77.12 265 GLU A N 1
ATOM 2081 C CA . GLU A 1 265 ? -22.422 -24.203 -22.359 1 77.12 265 GLU A CA 1
ATOM 2082 C C . GLU A 1 265 ? -21.531 -23.781 -23.531 1 77.12 265 GLU A C 1
ATOM 2084 O O . GLU A 1 265 ? -20.969 -24.625 -24.234 1 77.12 265 GLU A O 1
ATOM 2089 N N . ALA A 1 266 ? -21.375 -22.547 -23.688 1 80.56 266 ALA A N 1
ATOM 2090 C CA . ALA A 1 266 ? -20.578 -22.031 -24.781 1 80.56 266 ALA A CA 1
ATOM 2091 C C . ALA A 1 266 ? -19.094 -22.344 -24.578 1 80.56 266 ALA A C 1
ATOM 2093 O O . ALA A 1 266 ? -18.406 -22.734 -25.531 1 80.56 266 ALA A O 1
ATOM 2094 N N . VAL A 1 267 ? -18.656 -22.281 -23.406 1 85 267 VAL A N 1
ATOM 2095 C CA . VAL A 1 267 ? -17.25 -22.547 -23.094 1 85 267 VAL A CA 1
ATOM 2096 C C . VAL A 1 267 ? -16.953 -24.031 -23.266 1 85 267 VAL A C 1
ATOM 2098 O O . VAL A 1 267 ? -15.914 -24.391 -23.812 1 85 267 VAL A O 1
ATOM 2101 N N . LEU A 1 268 ? -17.891 -24.859 -22.891 1 86.31 268 LEU A N 1
ATOM 2102 C CA . LEU A 1 268 ? -17.703 -26.297 -23.031 1 86.31 268 LEU A CA 1
ATOM 2103 C C . LEU A 1 268 ? -17.578 -26.703 -24.5 1 86.31 268 LEU A C 1
ATOM 2105 O O . LEU A 1 268 ? -16.75 -27.547 -24.844 1 86.31 268 LEU A O 1
ATOM 2109 N N . LYS A 1 269 ? -18.422 -26.094 -25.281 1 87.19 269 LYS A N 1
ATOM 2110 C CA . LYS A 1 269 ? -18.375 -26.391 -26.719 1 87.19 269 LYS A CA 1
ATOM 2111 C C . LYS A 1 269 ? -17.031 -25.969 -27.312 1 87.19 269 LYS A C 1
ATOM 2113 O O . LYS A 1 269 ? -16.5 -26.656 -28.188 1 87.19 269 LYS A O 1
ATOM 2118 N N . GLU A 1 270 ? -16.625 -24.859 -26.844 1 87.56 270 GLU A N 1
ATOM 2119 C CA . GLU A 1 270 ? -15.352 -24.359 -27.344 1 87.56 270 GLU A CA 1
ATOM 2120 C C . GLU A 1 270 ? -14.188 -25.234 -26.875 1 87.56 270 GLU A C 1
ATOM 2122 O O . GLU A 1 270 ? -13.242 -25.469 -27.625 1 87.56 270 GLU A O 1
ATOM 2127 N N . ILE A 1 271 ? -14.234 -25.688 -25.703 1 88.62 271 ILE A N 1
ATOM 2128 C CA . ILE A 1 271 ? -13.219 -26.594 -25.172 1 88.62 271 ILE A CA 1
ATOM 2129 C C . ILE A 1 271 ? -13.203 -27.891 -26 1 88.62 271 ILE A C 1
ATOM 2131 O O . ILE A 1 271 ? -12.133 -28.391 -26.344 1 88.62 271 ILE A O 1
ATOM 2135 N N . GLU A 1 272 ? -14.375 -28.312 -26.344 1 87.81 272 GLU A N 1
ATOM 2136 C CA . GLU A 1 272 ? -14.5 -29.531 -27.156 1 87.81 272 GLU A CA 1
ATOM 2137 C C . GLU A 1 272 ? -13.875 -29.328 -28.531 1 87.81 272 GLU A C 1
ATOM 2139 O O . GLU A 1 272 ? -13.328 -30.266 -29.109 1 87.81 272 GLU A O 1
ATOM 2144 N N . SER A 1 273 ? -13.969 -28.125 -28.953 1 88.38 273 SER A N 1
ATOM 2145 C CA . SER A 1 273 ? -13.461 -27.812 -30.281 1 88.38 273 SER A CA 1
ATOM 2146 C C . SER A 1 273 ? -11.938 -27.844 -30.312 1 88.38 273 SER A C 1
ATOM 2148 O O . SER A 1 273 ? -11.328 -27.938 -31.391 1 88.38 273 SER A O 1
ATOM 2150 N N . ILE A 1 274 ? -11.266 -27.703 -29.172 1 88.38 274 ILE A N 1
ATOM 2151 C CA . ILE A 1 274 ? -9.812 -27.766 -29.078 1 88.38 274 ILE A CA 1
ATOM 2152 C C . ILE A 1 274 ? -9.328 -29.156 -29.469 1 88.38 274 ILE A C 1
ATOM 2154 O O . ILE A 1 274 ? -8.242 -29.312 -30.031 1 88.38 274 ILE A O 1
ATOM 2158 N N . GLY A 1 275 ? -10.125 -30.203 -29.328 1 88.69 275 GLY A N 1
ATOM 2159 C CA . GLY A 1 275 ? -9.75 -31.578 -29.625 1 88.69 275 GLY A CA 1
ATOM 2160 C C . GLY A 1 275 ? -9.32 -32.344 -28.391 1 88.69 275 GLY A C 1
ATOM 2161 O O . GLY A 1 275 ? -9.914 -32.188 -27.312 1 88.69 275 GLY A O 1
ATOM 2162 N N . GLU A 1 276 ? -8.359 -33.156 -28.594 1 92.5 276 GLU A N 1
ATOM 2163 C CA . GLU A 1 276 ? -7.898 -34 -27.5 1 92.5 276 GLU A CA 1
ATOM 2164 C C . GLU A 1 276 ? -7.176 -33.188 -26.438 1 92.5 276 GLU A C 1
ATOM 2166 O O . GLU A 1 276 ? -6.289 -32.406 -26.734 1 92.5 276 GLU A O 1
ATOM 2171 N N . LEU A 1 277 ? -7.621 -33.344 -25.219 1 94.5 277 LEU A N 1
ATOM 2172 C CA . LEU A 1 277 ? -6.941 -32.75 -24.078 1 94.5 277 LEU A CA 1
ATOM 2173 C C . LEU A 1 277 ? -5.812 -33.656 -23.578 1 94.5 277 LEU A C 1
ATOM 2175 O O . LEU A 1 277 ? -6.016 -34.844 -23.359 1 94.5 277 LEU A O 1
ATOM 2179 N N . HIS A 1 278 ? -4.672 -33.062 -23.438 1 96.25 278 HIS A N 1
ATOM 2180 C CA . HIS A 1 278 ? -3.486 -33.812 -23.031 1 96.25 278 HIS A CA 1
ATOM 2181 C C . HIS A 1 278 ? -3.182 -33.625 -21.547 1 96.25 278 HIS A C 1
ATOM 2183 O O . HIS A 1 278 ? -2.232 -34.188 -21.016 1 96.25 278 HIS A O 1
ATOM 2189 N N . GLY A 1 279 ? -3.943 -32.844 -20.875 1 96.19 279 GLY A N 1
ATOM 2190 C CA . GLY A 1 279 ? -3.854 -32.594 -19.453 1 96.19 279 GLY A CA 1
ATOM 2191 C C . GLY A 1 279 ? -5.199 -32.344 -18.797 1 96.19 279 GLY A C 1
ATOM 2192 O O . GLY A 1 279 ? -6.164 -31.984 -19.469 1 96.19 279 GLY A O 1
ATOM 2193 N N . GLU A 1 280 ? -5.266 -32.594 -17.531 1 97.19 280 GLU A N 1
ATOM 2194 C CA . GLU A 1 280 ? -6.461 -32.25 -16.766 1 97.19 280 GLU A CA 1
ATOM 2195 C C . GLU A 1 280 ? -6.637 -30.734 -16.672 1 97.19 280 GLU A C 1
ATOM 2197 O O . GLU A 1 280 ? -5.672 -30 -16.422 1 97.19 280 GLU A O 1
ATOM 2202 N N . LEU A 1 281 ? -7.836 -30.25 -16.953 1 95.75 281 LEU A N 1
ATOM 2203 C CA . LEU A 1 281 ? -8.102 -28.828 -16.906 1 95.75 281 LEU A CA 1
ATOM 2204 C C . LEU A 1 281 ? -8.289 -28.344 -15.469 1 95.75 281 LEU A C 1
ATOM 2206 O O . LEU A 1 281 ? -8.938 -29.016 -14.664 1 95.75 281 LEU A O 1
ATOM 2210 N N . GLU A 1 282 ? -7.656 -27.25 -15.148 1 97.12 282 GLU A N 1
ATOM 2211 C CA . GLU A 1 282 ? -7.785 -26.594 -13.852 1 97.12 282 GLU A CA 1
ATOM 2212 C C . GLU A 1 282 ? -7.977 -25.094 -14.016 1 97.12 282 GLU A C 1
ATOM 2214 O O . GLU A 1 282 ? -7.148 -24.422 -14.633 1 97.12 282 GLU A O 1
ATOM 2219 N N . LEU A 1 283 ? -9.086 -24.625 -13.531 1 95.25 283 LEU A N 1
ATOM 2220 C CA . LEU A 1 283 ? -9.367 -23.203 -13.516 1 95.25 283 LEU A CA 1
ATOM 2221 C C . LEU A 1 283 ? -8.734 -22.531 -12.305 1 95.25 283 LEU A C 1
ATOM 2223 O O . LEU A 1 283 ? -8.734 -23.094 -11.211 1 95.25 283 LEU A O 1
ATOM 2227 N N . HIS A 1 284 ? -8.102 -21.406 -12.5 1 96.19 284 HIS A N 1
ATOM 2228 C CA . HIS A 1 284 ? -7.629 -20.625 -11.359 1 96.19 284 HIS A CA 1
ATOM 2229 C C . HIS A 1 284 ? -8.117 -19.188 -11.43 1 96.19 284 HIS A C 1
ATOM 2231 O O . HIS A 1 284 ? -8.344 -18.656 -12.516 1 96.19 284 HIS A O 1
ATOM 2237 N N . ALA A 1 285 ? -8.32 -18.547 -10.336 1 95.38 285 ALA A N 1
ATOM 2238 C CA . ALA A 1 285 ? -8.766 -17.172 -10.203 1 95.38 285 ALA A CA 1
ATOM 2239 C C . ALA A 1 285 ? -8.477 -16.641 -8.805 1 95.38 285 ALA A C 1
ATOM 2241 O O . ALA A 1 285 ? -8.453 -17.391 -7.832 1 95.38 285 ALA A O 1
ATOM 2242 N N . GLY A 1 286 ? -8.266 -15.312 -8.711 1 96.12 286 GLY A N 1
ATOM 2243 C CA . GLY A 1 286 ? -7.855 -14.805 -7.418 1 96.12 286 GLY A CA 1
ATOM 2244 C C . GLY A 1 286 ? -8.734 -13.672 -6.918 1 96.12 286 GLY A C 1
ATOM 2245 O O . GLY A 1 286 ? -9.109 -13.641 -5.742 1 96.12 286 GLY A O 1
ATOM 2246 N N . ASN A 1 287 ? -9.172 -12.781 -7.723 1 97.06 287 ASN A N 1
ATOM 2247 C CA . ASN A 1 287 ? -9.867 -11.562 -7.309 1 97.06 287 ASN A CA 1
ATOM 2248 C C . ASN A 1 287 ? -11.352 -11.812 -7.078 1 97.06 287 ASN A C 1
ATOM 2250 O O . ASN A 1 287 ? -12.031 -11.008 -6.43 1 97.06 287 ASN A O 1
ATOM 2254 N N . TYR A 1 288 ? -11.891 -12.93 -7.418 1 96.81 288 TYR A N 1
ATOM 2255 C CA . TYR A 1 288 ? -13.312 -13.211 -7.586 1 96.81 288 TYR A CA 1
ATOM 2256 C C . TYR A 1 288 ? -14.047 -13.156 -6.25 1 96.81 288 TYR A C 1
ATOM 2258 O O . TYR A 1 288 ? -15.25 -12.906 -6.203 1 96.81 288 TYR A O 1
ATOM 2266 N N . PRO A 1 289 ? -13.352 -13.445 -5.121 1 98.38 289 PRO A N 1
ATOM 2267 C CA . PRO A 1 289 ? -14.117 -13.359 -3.875 1 98.38 289 PRO A CA 1
ATOM 2268 C C . PRO A 1 289 ? -14.617 -11.945 -3.584 1 98.38 289 PRO A C 1
ATOM 2270 O O . PRO A 1 289 ? -15.727 -11.766 -3.09 1 98.38 289 PRO A O 1
ATOM 2273 N N . PHE A 1 290 ? -13.812 -10.953 -3.908 1 98.62 290 PHE A N 1
ATOM 2274 C CA . PHE A 1 290 ? -14.148 -9.578 -3.566 1 98.62 290 PHE A CA 1
ATOM 2275 C C . PHE A 1 290 ? -14.648 -8.82 -4.793 1 98.62 290 PHE A C 1
ATOM 2277 O O . PHE A 1 290 ? -15.578 -8.016 -4.695 1 98.62 290 PHE A O 1
ATOM 2284 N N . CYS A 1 291 ? -14.039 -9.109 -5.969 1 97.75 291 CYS A N 1
ATOM 2285 C CA . CYS A 1 291 ? -14.242 -8.297 -7.168 1 97.75 291 CYS A CA 1
ATOM 2286 C C . CYS A 1 291 ? -13.961 -6.828 -6.891 1 97.75 291 CYS A C 1
ATOM 2288 O O . CYS A 1 291 ? -13.383 -6.488 -5.855 1 97.75 291 CYS A O 1
ATOM 2290 N N . ASP A 1 292 ? -14.125 -5.984 -7.836 1 97.94 292 ASP A N 1
ATOM 2291 C CA . ASP A 1 292 ? -13.844 -4.555 -7.754 1 97.94 292 ASP A CA 1
ATOM 2292 C C . ASP A 1 292 ? -14.281 -3.836 -9.031 1 97.94 292 ASP A C 1
ATOM 2294 O O . ASP A 1 292 ? -14.977 -4.414 -9.867 1 97.94 292 ASP A O 1
ATOM 2298 N N . LEU A 1 293 ? -13.898 -2.605 -9.18 1 96.94 293 LEU A N 1
ATOM 2299 C CA . LEU A 1 293 ? -14.344 -1.839 -10.336 1 96.94 293 LEU A CA 1
ATOM 2300 C C . LEU A 1 293 ? -13.688 -2.355 -11.617 1 96.94 293 LEU A C 1
ATOM 2302 O O . LEU A 1 293 ? -14.289 -2.295 -12.695 1 96.94 293 LEU A O 1
ATOM 2306 N N . GLN A 1 294 ? -12.461 -2.824 -11.523 1 95.12 294 GLN A N 1
ATOM 2307 C CA . GLN A 1 294 ? -11.828 -3.408 -12.695 1 95.12 294 GLN A CA 1
ATOM 2308 C C . GLN A 1 294 ? -12.602 -4.625 -13.195 1 95.12 294 GLN A C 1
ATOM 2310 O O . GLN A 1 294 ? -12.781 -4.797 -14.406 1 95.12 294 GLN A O 1
ATOM 2315 N N . GLN A 1 295 ? -13.016 -5.43 -12.25 1 94.56 295 GLN A N 1
ATOM 2316 C CA . GLN A 1 295 ? -13.82 -6.586 -12.625 1 94.56 295 GLN A CA 1
ATOM 2317 C C . GLN A 1 295 ? -15.156 -6.152 -13.211 1 94.56 295 GLN A C 1
ATOM 2319 O O . GLN A 1 295 ? -15.625 -6.73 -14.195 1 94.56 295 GLN A O 1
ATOM 2324 N N . VAL A 1 296 ? -15.805 -5.152 -12.586 1 94.62 296 VAL A N 1
ATOM 2325 C CA . VAL A 1 296 ? -17.062 -4.621 -13.109 1 94.62 296 VAL A CA 1
ATOM 2326 C C . VAL A 1 296 ? -16.859 -4.098 -14.523 1 94.62 296 VAL A C 1
ATOM 2328 O O . VAL A 1 296 ? -17.703 -4.293 -15.398 1 94.62 296 VAL A O 1
ATOM 2331 N N . GLY A 1 297 ? -15.742 -3.498 -14.75 1 92.5 297 GLY A N 1
ATOM 2332 C CA . GLY A 1 297 ? -15.414 -2.912 -16.031 1 92.5 297 GLY A CA 1
ATOM 2333 C C . GLY A 1 297 ? -15.297 -3.939 -17.141 1 92.5 297 GLY A C 1
ATOM 2334 O O . GLY A 1 297 ? -15.406 -3.604 -18.328 1 92.5 297 GLY A O 1
ATOM 2335 N N . THR A 1 298 ? -15 -5.18 -16.781 1 88.31 298 THR A N 1
ATOM 2336 C CA . THR A 1 298 ? -14.883 -6.238 -17.781 1 88.31 298 THR A CA 1
ATOM 2337 C C . THR A 1 298 ? -16.25 -6.605 -18.344 1 88.31 298 THR A C 1
ATOM 2339 O O . THR A 1 298 ? -16.344 -7.262 -19.391 1 88.31 298 THR A O 1
ATOM 2342 N N . GLY A 1 299 ? -17.312 -6.219 -17.562 1 87.19 299 GLY A N 1
ATOM 2343 C CA . GLY A 1 299 ? -18.656 -6.59 -17.953 1 87.19 299 GLY A CA 1
ATOM 2344 C C . GLY A 1 299 ? -19.062 -7.977 -17.484 1 87.19 299 GLY A C 1
ATOM 2345 O O . GLY A 1 299 ? -20.188 -8.406 -17.703 1 87.19 299 GLY A O 1
ATOM 2346 N N . CYS A 1 300 ? -18.188 -8.664 -16.75 1 86.12 300 CYS A N 1
ATOM 2347 C CA . CYS A 1 300 ? -18.438 -10.031 -16.312 1 86.12 300 CYS A CA 1
ATOM 2348 C C . CYS A 1 300 ? -19 -10.062 -14.906 1 86.12 300 CYS A C 1
ATOM 2350 O O . CYS A 1 300 ? -19.516 -11.086 -14.453 1 86.12 300 CYS A O 1
ATOM 2352 N N . VAL A 1 301 ? -18.891 -8.938 -14.195 1 89.88 301 VAL A N 1
ATOM 2353 C CA . VAL A 1 301 ? -19.328 -8.812 -12.812 1 89.88 301 VAL A CA 1
ATOM 2354 C C . VAL A 1 301 ? -20.188 -7.559 -12.656 1 89.88 301 VAL A C 1
ATOM 2356 O O . VAL A 1 301 ? -19.844 -6.496 -13.172 1 89.88 301 VAL A O 1
ATOM 2359 N N . SER A 1 302 ? -21.328 -7.711 -12.047 1 90.81 302 SER A N 1
ATOM 2360 C CA . SER A 1 302 ? -22.125 -6.539 -11.703 1 90.81 302 SER A CA 1
ATOM 2361 C C . SER A 1 302 ? -21.594 -5.859 -10.445 1 90.81 302 SER A C 1
ATOM 2363 O O . SER A 1 302 ? -20.906 -6.492 -9.633 1 90.81 302 SER A O 1
ATOM 2365 N N . PRO A 1 303 ? -21.922 -4.602 -10.273 1 92.12 303 PRO A N 1
ATOM 2366 C CA . PRO A 1 303 ? -21.5 -3.906 -9.055 1 92.12 303 PRO A CA 1
ATOM 2367 C C . PRO A 1 303 ? -21.984 -4.598 -7.785 1 92.12 303 PRO A C 1
ATOM 2369 O O . PRO A 1 303 ? -21.328 -4.543 -6.75 1 92.12 303 PRO A O 1
ATOM 2372 N N . ASN A 1 304 ? -23.062 -5.246 -7.902 1 93.06 304 ASN A N 1
ATOM 2373 C CA . ASN A 1 304 ? -23.625 -5.949 -6.75 1 93.06 304 ASN A CA 1
ATOM 2374 C C . ASN A 1 304 ? -22.797 -7.184 -6.395 1 93.06 304 ASN A C 1
ATOM 2376 O O . ASN A 1 304 ? -22.938 -7.738 -5.305 1 93.06 304 ASN A O 1
ATOM 2380 N N . GLY A 1 305 ? -21.984 -7.594 -7.324 1 95.19 305 GLY A N 1
ATOM 2381 C CA . GLY A 1 305 ? -21.109 -8.734 -7.09 1 95.19 305 GLY A CA 1
ATOM 2382 C C . GLY A 1 305 ? -19.828 -8.367 -6.371 1 95.19 305 GLY A C 1
ATOM 2383 O O . GLY A 1 305 ? -19.031 -9.242 -6.008 1 95.19 305 GLY A O 1
ATOM 2384 N N . VAL A 1 306 ? -19.656 -7.066 -6.145 1 97.81 306 VAL A N 1
ATOM 2385 C CA . VAL A 1 306 ? -18.484 -6.629 -5.387 1 97.81 306 VAL A CA 1
ATOM 2386 C C . VAL A 1 306 ? -18.75 -6.766 -3.891 1 97.81 306 VAL A C 1
ATOM 2388 O O . VAL A 1 306 ? -19.703 -6.168 -3.369 1 97.81 306 VAL A O 1
ATOM 2391 N N . SER A 1 307 ? -17.922 -7.508 -3.203 1 98.5 307 SER A N 1
ATOM 2392 C CA . SER A 1 307 ? -18.234 -7.875 -1.828 1 98.5 307 SER A CA 1
ATOM 2393 C C . SER A 1 307 ? -17.484 -7 -0.832 1 98.5 307 SER A C 1
ATOM 2395 O O . SER A 1 307 ? -17.688 -7.105 0.378 1 98.5 307 SER A O 1
ATOM 2397 N N . CYS A 1 308 ? -16.625 -6.129 -1.296 1 98.5 308 CYS A N 1
ATOM 2398 C CA . CYS A 1 308 ? -15.852 -5.301 -0.37 1 98.5 308 CYS A CA 1
ATOM 2399 C C . CYS A 1 308 ? -16.109 -3.82 -0.615 1 98.5 308 CYS A C 1
ATOM 2401 O O . CYS A 1 308 ? -16.531 -3.432 -1.705 1 98.5 308 CYS A O 1
ATOM 2403 N N . ARG A 1 309 ? -15.922 -3.045 0.406 1 98.25 309 ARG A N 1
ATOM 2404 C CA . ARG A 1 309 ? -15.961 -1.586 0.359 1 98.25 309 ARG A CA 1
ATOM 2405 C C . ARG A 1 309 ? -14.977 -0.978 1.352 1 98.25 309 ARG A C 1
ATOM 2407 O O . ARG A 1 309 ? -14.492 -1.665 2.254 1 98.25 309 ARG A O 1
ATOM 2414 N N . ILE A 1 310 ? -14.672 0.296 1.148 1 98.62 310 ILE A N 1
ATOM 2415 C CA . ILE A 1 310 ? -13.914 1.091 2.105 1 98.62 310 ILE A CA 1
ATOM 2416 C C . ILE A 1 310 ? -14.828 2.117 2.768 1 98.62 310 ILE A C 1
ATOM 2418 O O . ILE A 1 310 ? -15.57 2.83 2.086 1 98.62 310 ILE A O 1
ATOM 2422 N N . LEU A 1 311 ? -14.781 2.088 4.07 1 98.12 311 LEU A N 1
ATOM 2423 C CA . LEU A 1 311 ? -15.453 3.133 4.836 1 98.12 311 LEU A CA 1
ATOM 2424 C C . LEU A 1 311 ? -14.547 4.348 5.008 1 98.12 311 LEU A C 1
ATOM 2426 O O . LEU A 1 311 ? -13.375 4.207 5.371 1 98.12 311 LEU A O 1
ATOM 2430 N N . ALA A 1 312 ? -15.047 5.52 4.75 1 98.25 312 ALA A N 1
ATOM 2431 C CA . ALA A 1 312 ? -14.32 6.777 4.938 1 98.25 312 ALA A CA 1
ATOM 2432 C C . ALA A 1 312 ? -15.266 7.891 5.383 1 98.25 312 ALA A C 1
ATOM 2434 O O . ALA A 1 312 ? -16.484 7.746 5.305 1 98.25 312 ALA A O 1
ATOM 2435 N N . ASP A 1 313 ? -14.719 8.938 5.879 1 97.75 313 ASP A N 1
ATOM 2436 C CA . ASP A 1 313 ? -15.492 10.109 6.277 1 97.75 313 ASP A CA 1
ATOM 2437 C C . ASP A 1 313 ? -15.242 11.281 5.324 1 97.75 313 ASP A C 1
ATOM 2439 O O . ASP A 1 313 ? -14.109 11.5 4.891 1 97.75 313 ASP A O 1
ATOM 2443 N N . VAL A 1 314 ? -16.312 11.969 5.023 1 98 314 VAL A N 1
ATOM 2444 C CA . VAL A 1 314 ? -16.156 13.266 4.359 1 98 314 VAL A CA 1
ATOM 2445 C C . VAL A 1 314 ? -15.594 14.281 5.348 1 98 314 VAL A C 1
ATOM 2447 O O . VAL A 1 314 ? -16.203 14.562 6.375 1 98 314 VAL A O 1
ATOM 2450 N N . VAL A 1 315 ? -14.469 14.844 5.012 1 96.38 315 VAL A N 1
ATOM 2451 C CA . VAL A 1 315 ? -13.703 15.648 5.957 1 96.38 315 VAL A CA 1
ATOM 2452 C C . VAL A 1 315 ? -13.898 17.141 5.645 1 96.38 315 VAL A C 1
ATOM 2454 O O . VAL A 1 315 ? -13.883 17.969 6.551 1 96.38 315 VAL A O 1
ATOM 2457 N N . SER A 1 316 ? -13.984 17.453 4.406 1 96.12 316 SER A N 1
ATOM 2458 C CA . SER A 1 316 ? -14.125 18.859 3.99 1 96.12 316 SER A CA 1
ATOM 2459 C C . SER A 1 316 ? -14.859 18.953 2.66 1 96.12 316 SER A C 1
ATOM 2461 O O . SER A 1 316 ? -15.148 17.953 2.018 1 96.12 316 SER A O 1
ATOM 2463 N N . SER A 1 317 ? -15.289 20.188 2.35 1 94.94 317 SER A N 1
ATOM 2464 C CA . SER A 1 317 ? -16.031 20.484 1.128 1 94.94 317 SER A CA 1
ATOM 2465 C C . SER A 1 317 ? -15.508 21.734 0.448 1 94.94 317 SER A C 1
ATOM 2467 O O . SER A 1 317 ? -15.18 22.719 1.116 1 94.94 317 SER A O 1
ATOM 2469 N N . TYR A 1 318 ? -15.391 21.656 -0.804 1 93.69 318 TYR A N 1
ATOM 2470 C CA . TYR A 1 318 ? -14.93 22.766 -1.629 1 93.69 318 TYR A CA 1
ATOM 2471 C C . TYR A 1 318 ? -15.93 23.062 -2.746 1 93.69 318 TYR A C 1
ATOM 2473 O O . TYR A 1 318 ? -15.695 22.703 -3.902 1 93.69 318 TYR A O 1
ATOM 2481 N N . PRO A 1 319 ? -16.938 23.828 -2.361 1 91.94 319 PRO A N 1
ATOM 2482 C CA . PRO A 1 319 ? -17.938 24.156 -3.383 1 91.94 319 PRO A CA 1
ATOM 2483 C C . PRO A 1 319 ? -17.344 24.922 -4.566 1 91.94 319 PRO A C 1
ATOM 2485 O O . PRO A 1 319 ? -16.453 25.75 -4.383 1 91.94 319 PRO A O 1
ATOM 2488 N N . ASP A 1 320 ? -17.734 24.625 -5.793 1 87.56 320 ASP A N 1
ATOM 2489 C CA . ASP A 1 320 ? -17.422 25.312 -7.043 1 87.56 320 ASP A CA 1
ATOM 2490 C C . ASP A 1 320 ? -15.984 25.031 -7.48 1 87.56 320 ASP A C 1
ATOM 2492 O O . ASP A 1 320 ? -15.484 25.641 -8.43 1 87.56 320 ASP A O 1
ATOM 2496 N N . ARG A 1 321 ? -15.32 24.188 -6.672 1 90.19 321 ARG A N 1
ATOM 2497 C CA . ARG A 1 321 ? -13.992 23.766 -7.098 1 90.19 321 ARG A CA 1
ATOM 2498 C C . ARG A 1 321 ? -14.078 22.625 -8.117 1 90.19 321 ARG A C 1
ATOM 2500 O O . ARG A 1 321 ? -14.93 21.734 -7.996 1 90.19 321 ARG A O 1
ATOM 2507 N N . GLY A 1 322 ? -13.125 22.609 -9.07 1 88.38 322 GLY A N 1
ATOM 2508 C CA . GLY A 1 322 ? -13.078 21.547 -10.062 1 88.38 322 GLY A CA 1
ATOM 2509 C C . GLY A 1 322 ? -13.836 21.891 -11.336 1 88.38 322 GLY A C 1
ATOM 2510 O O . GLY A 1 322 ? -14.266 23.031 -11.523 1 88.38 322 GLY A O 1
ATOM 2511 N N . SER A 1 323 ? -14.039 20.859 -12.172 1 88.69 323 SER A N 1
ATOM 2512 C CA . SER A 1 323 ? -14.586 21.094 -13.508 1 88.69 323 SER A CA 1
ATOM 2513 C C . SER A 1 323 ? -16.094 20.891 -13.531 1 88.69 323 SER A C 1
ATOM 2515 O O . SER A 1 323 ? -16.766 21.25 -14.5 1 88.69 323 SER A O 1
ATOM 2517 N N . LYS A 1 324 ? -16.703 20.297 -12.492 1 91.81 324 LYS A N 1
ATOM 2518 C CA . LYS A 1 324 ? -18.125 20.016 -12.445 1 91.81 324 LYS A CA 1
ATOM 2519 C C . LYS A 1 324 ? -18.734 20.484 -11.125 1 91.81 324 LYS A C 1
ATOM 2521 O O . LYS A 1 324 ? -18.109 20.344 -10.07 1 91.81 324 LYS A O 1
ATOM 2526 N N . LEU A 1 325 ? -19.875 21.062 -11.281 1 93.19 325 LEU A N 1
ATOM 2527 C CA . LEU A 1 325 ? -20.641 21.344 -10.078 1 93.19 325 LEU A CA 1
ATOM 2528 C C . LEU A 1 325 ? -21.047 20.062 -9.367 1 93.19 325 LEU A C 1
ATOM 2530 O O . LEU A 1 325 ? -21.172 19.016 -10 1 93.19 325 LEU A O 1
ATOM 2534 N N . PRO A 1 326 ? -21.281 20.047 -8.062 1 96.81 326 PRO A N 1
ATOM 2535 C CA . PRO A 1 326 ? -21.297 21.156 -7.105 1 96.81 326 PRO A CA 1
ATOM 2536 C C . PRO A 1 326 ? -19.906 21.5 -6.57 1 96.81 326 PRO A C 1
ATOM 2538 O O . PRO A 1 326 ? -19.75 22.422 -5.777 1 96.81 326 PRO A O 1
ATOM 2541 N N . GLY A 1 327 ? -18.875 20.766 -6.957 1 95.81 327 GLY A N 1
ATOM 2542 C CA . GLY A 1 327 ? -17.516 20.938 -6.473 1 95.81 327 GLY A CA 1
ATOM 2543 C C . GLY A 1 327 ? -16.875 19.641 -6.004 1 95.81 327 GLY A C 1
ATOM 2544 O O . GLY A 1 327 ? -17.234 18.562 -6.477 1 95.81 327 GLY A O 1
ATOM 2545 N N . GLU A 1 328 ? -15.883 19.812 -5.113 1 96.44 328 GLU A N 1
ATOM 2546 C CA . GLU A 1 328 ? -15.102 18.656 -4.668 1 96.44 328 GLU A CA 1
ATOM 2547 C C . GLU A 1 328 ? -15.203 18.484 -3.154 1 96.44 328 GLU A C 1
ATOM 2549 O O . GLU A 1 328 ? -15.547 19.422 -2.434 1 96.44 328 GLU A O 1
ATOM 2554 N N . GLN A 1 329 ? -14.938 17.297 -2.725 1 97.19 329 GLN A N 1
ATOM 2555 C CA . GLN A 1 329 ? -14.914 17.047 -1.289 1 97.19 329 GLN A CA 1
ATOM 2556 C C . GLN A 1 329 ? -13.703 16.203 -0.902 1 97.19 329 GLN A C 1
ATOM 2558 O O . GLN A 1 329 ? -13.148 15.477 -1.735 1 97.19 329 GLN A O 1
ATOM 2563 N N . LEU A 1 330 ? -13.32 16.375 0.307 1 97.12 330 LEU A N 1
ATOM 2564 C CA . LEU A 1 330 ? -12.156 15.695 0.851 1 97.12 330 LEU A CA 1
ATOM 2565 C C . LEU A 1 330 ? -12.578 14.547 1.766 1 97.12 330 LEU A C 1
ATOM 2567 O O . LEU A 1 330 ? -13.445 14.727 2.627 1 97.12 330 LEU A O 1
ATOM 2571 N N . ILE A 1 331 ? -12 13.344 1.539 1 98 331 ILE A N 1
ATOM 2572 C CA . ILE A 1 331 ? -12.25 12.219 2.432 1 98 331 ILE A CA 1
ATOM 2573 C C . ILE A 1 331 ? -10.938 11.766 3.066 1 98 331 ILE A C 1
ATOM 2575 O O . ILE A 1 331 ? -9.852 12.047 2.539 1 98 331 ILE A O 1
ATOM 2579 N N . ASN A 1 332 ? -11.016 11.07 4.203 1 97.38 332 ASN A N 1
ATOM 2580 C CA . ASN A 1 332 ? -9.828 10.633 4.934 1 97.38 332 ASN A CA 1
ATOM 2581 C C . ASN A 1 332 ? -9.32 9.289 4.426 1 97.38 332 ASN A C 1
ATOM 2583 O O . ASN A 1 332 ? -8.922 8.438 5.219 1 97.38 332 ASN A O 1
ATOM 2587 N N . ALA A 1 333 ? -9.398 9.062 3.168 1 97.75 333 ALA A N 1
ATOM 2588 C CA . ALA A 1 333 ? -8.867 7.875 2.5 1 97.75 333 ALA A CA 1
ATOM 2589 C C . ALA A 1 333 ? -8.016 8.266 1.292 1 97.75 333 ALA A C 1
ATOM 2591 O O . ALA A 1 333 ? -8.547 8.68 0.26 1 97.75 333 ALA A O 1
ATOM 2592 N N . GLY A 1 334 ? -6.742 8.188 1.479 1 97.12 334 GLY A N 1
ATOM 2593 C CA . GLY A 1 334 ? -5.805 8.469 0.403 1 97.12 334 GLY A CA 1
ATOM 2594 C C . GLY A 1 334 ? -5.266 7.223 -0.264 1 97.12 334 GLY A C 1
ATOM 2595 O O . GLY A 1 334 ? -5.922 6.176 -0.255 1 97.12 334 GLY A O 1
ATOM 2596 N N . VAL A 1 335 ? -4.09 7.316 -0.846 1 97 335 VAL A N 1
ATOM 2597 C CA . VAL A 1 335 ? -3.502 6.238 -1.636 1 97 335 VAL A CA 1
ATOM 2598 C C . VAL A 1 335 ? -3.195 5.047 -0.735 1 97 335 VAL A C 1
ATOM 2600 O O . VAL A 1 335 ? -3.371 3.893 -1.139 1 97 335 VAL A O 1
ATOM 2603 N N . ILE A 1 336 ? -2.803 5.246 0.457 1 96.5 336 ILE A N 1
ATOM 2604 C CA . ILE A 1 336 ? -2.438 4.152 1.35 1 96.5 336 ILE A CA 1
ATOM 2605 C C . ILE A 1 336 ? -3.684 3.346 1.712 1 96.5 336 ILE A C 1
ATOM 2607 O O . ILE A 1 336 ? -3.602 2.137 1.944 1 96.5 336 ILE A O 1
ATOM 2611 N N . ALA A 1 337 ? -4.863 3.988 1.598 1 97.56 337 ALA A N 1
ATOM 2612 C CA . ALA A 1 337 ? -6.117 3.316 1.927 1 97.56 337 ALA A CA 1
ATOM 2613 C C . ALA A 1 337 ? -6.793 2.768 0.672 1 97.56 337 ALA A C 1
ATOM 2615 O O . ALA A 1 337 ? -7.48 1.745 0.725 1 97.56 337 ALA A O 1
ATOM 2616 N N . MET A 1 338 ? -6.578 3.389 -0.473 1 97.69 338 MET A N 1
ATOM 2617 C CA . MET A 1 338 ? -7.387 3.113 -1.657 1 97.69 338 MET A CA 1
ATOM 2618 C C . MET A 1 338 ? -6.539 2.496 -2.764 1 97.69 338 MET A C 1
ATOM 2620 O O . MET A 1 338 ? -7.07 1.907 -3.705 1 97.69 338 MET A O 1
ATOM 2624 N N . SER A 1 339 ? -5.254 2.646 -2.66 1 95.75 339 SER A N 1
ATOM 2625 C CA . SER A 1 339 ? -4.32 2.297 -3.725 1 95.75 339 SER A CA 1
ATOM 2626 C C . SER A 1 339 ? -4.508 3.199 -4.941 1 95.75 339 SER A C 1
ATOM 2628 O O . SER A 1 339 ? -5.598 3.729 -5.164 1 95.75 339 SER A O 1
ATOM 2630 N N . ARG A 1 340 ? -3.479 3.506 -5.641 1 95.75 340 ARG A N 1
ATOM 2631 C CA . ARG A 1 340 ? -3.539 4.262 -6.887 1 95.75 340 ARG A CA 1
ATOM 2632 C C . ARG A 1 340 ? -3.51 3.326 -8.094 1 95.75 340 ARG A C 1
ATOM 2634 O O . ARG A 1 340 ? -2.51 3.262 -8.812 1 95.75 340 ARG A O 1
ATOM 2641 N N . GLU A 1 341 ? -4.621 2.629 -8.266 1 94.5 341 GLU A N 1
ATOM 2642 C CA . GLU A 1 341 ? -4.824 1.722 -9.391 1 94.5 341 GLU A CA 1
ATOM 2643 C C . GLU A 1 341 ? -5.848 2.283 -10.375 1 94.5 341 GLU A C 1
ATOM 2645 O O . GLU A 1 341 ? -6.852 2.871 -9.969 1 94.5 341 GLU A O 1
ATOM 2650 N N . SER A 1 342 ? -5.547 2.15 -11.57 1 90.75 342 SER A N 1
ATOM 2651 C CA . SER A 1 342 ? -6.473 2.607 -12.602 1 90.75 342 SER A CA 1
ATOM 2652 C C . SER A 1 342 ? -7.215 1.438 -13.234 1 90.75 342 SER A C 1
ATOM 2654 O O . SER A 1 342 ? -6.844 0.279 -13.039 1 90.75 342 SER A O 1
ATOM 2656 N N . GLY A 1 343 ? -8.258 1.706 -13.859 1 91.06 343 GLY A N 1
ATOM 2657 C CA . GLY A 1 343 ? -9.062 0.738 -14.586 1 91.06 343 GLY A CA 1
ATOM 2658 C C . GLY A 1 343 ? -9.969 1.373 -15.617 1 91.06 343 GLY A C 1
ATOM 2659 O O . GLY A 1 343 ? -9.852 2.566 -15.906 1 91.06 343 GLY A O 1
ATOM 2660 N N . PRO A 1 344 ? -10.789 0.525 -16.234 1 90.81 344 PRO A N 1
ATOM 2661 C CA . PRO A 1 344 ? -11.664 1.049 -17.297 1 90.81 344 PRO A CA 1
ATOM 2662 C C . PRO A 1 344 ? -12.727 2 -16.766 1 90.81 344 PRO A C 1
ATOM 2664 O O . PRO A 1 344 ? -13.211 2.865 -17.5 1 90.81 344 PRO A O 1
ATOM 2667 N N . ILE A 1 345 ? -13.109 1.823 -15.562 1 92.94 345 ILE A N 1
ATOM 2668 C CA . ILE A 1 345 ? -14.055 2.729 -14.922 1 92.94 345 ILE A CA 1
ATOM 2669 C C . ILE A 1 345 ? -13.305 3.912 -14.312 1 92.94 345 ILE A C 1
ATOM 2671 O O . ILE A 1 345 ? -12.328 3.727 -13.586 1 92.94 345 ILE A O 1
ATOM 2675 N N . PRO A 1 346 ? -13.734 5.066 -14.633 1 94.12 346 PRO A N 1
ATOM 2676 C CA . PRO A 1 346 ? -12.984 6.258 -14.219 1 94.12 346 PRO A CA 1
ATOM 2677 C C . PRO A 1 346 ? -12.844 6.375 -12.703 1 94.12 346 PRO A C 1
ATOM 2679 O O . PRO A 1 346 ? -13.766 6.012 -11.969 1 94.12 346 PRO A O 1
ATOM 2682 N N . GLY A 1 347 ? -11.656 6.996 -12.297 1 96.31 347 GLY A N 1
ATOM 2683 C CA . GLY A 1 347 ? -11.414 7.289 -10.891 1 96.31 347 GLY A CA 1
ATOM 2684 C C . GLY A 1 347 ? -10.719 6.156 -10.156 1 96.31 347 GLY A C 1
ATOM 2685 O O . GLY A 1 347 ? -10.383 5.133 -10.758 1 96.31 347 GLY A O 1
ATOM 2686 N N . TYR A 1 348 ? -10.484 6.352 -8.883 1 97.88 348 TYR A N 1
ATOM 2687 C CA . TYR A 1 348 ? -9.781 5.379 -8.062 1 97.88 348 TYR A CA 1
ATOM 2688 C C . TYR A 1 348 ? -10.75 4.633 -7.148 1 97.88 348 TYR A C 1
ATOM 2690 O O . TYR A 1 348 ? -10.352 3.725 -6.418 1 97.88 348 TYR A O 1
ATOM 2698 N N . GLY A 1 349 ? -11.977 4.984 -7.18 1 97.94 349 GLY A N 1
ATOM 2699 C CA . GLY A 1 349 ? -13.062 4.395 -6.422 1 97.94 349 GLY A CA 1
ATOM 2700 C C . GLY A 1 349 ? -14.406 5.051 -6.691 1 97.94 349 GLY A C 1
ATOM 2701 O O . GLY A 1 349 ? -14.461 6.195 -7.148 1 97.94 349 GLY A O 1
ATOM 2702 N N . GLN A 1 350 ? -15.469 4.344 -6.441 1 97.94 350 GLN A N 1
ATOM 2703 C CA . GLN A 1 350 ? -16.828 4.84 -6.645 1 97.94 350 GLN A CA 1
ATOM 2704 C C . GLN A 1 350 ? -17.609 4.824 -5.34 1 97.94 350 GLN A C 1
ATOM 2706 O O . GLN A 1 350 ? -17.625 3.822 -4.621 1 97.94 350 GLN A O 1
ATOM 2711 N N . ILE A 1 351 ? -18.266 5.941 -5.051 1 97.88 351 ILE A N 1
ATOM 2712 C CA . ILE A 1 351 ? -19.094 6.02 -3.855 1 97.88 351 ILE A CA 1
ATOM 2713 C C . ILE A 1 351 ? -20.422 5.281 -4.09 1 97.88 351 ILE A C 1
ATOM 2715 O O . ILE A 1 351 ? -21.078 5.5 -5.102 1 97.88 351 ILE A O 1
ATOM 2719 N N . THR A 1 352 ? -20.75 4.434 -3.158 1 95.88 352 THR A N 1
ATOM 2720 C CA . THR A 1 352 ? -21.984 3.654 -3.328 1 95.88 352 THR A CA 1
ATOM 2721 C C . THR A 1 352 ? -22.984 3.992 -2.238 1 95.88 352 THR A C 1
ATOM 2723 O O . THR A 1 352 ? -24.188 3.695 -2.377 1 95.88 352 THR A O 1
ATOM 2726 N N . SER A 1 353 ? -22.531 4.496 -1.146 1 95 353 SER A N 1
ATOM 2727 C CA . SER A 1 353 ? -23.375 4.852 -0.008 1 95 353 SER A CA 1
ATOM 2728 C C . SER A 1 353 ? -22.859 6.117 0.678 1 95 353 SER A C 1
ATOM 2730 O O . SER A 1 353 ? -21.656 6.375 0.697 1 95 353 SER A O 1
ATOM 2732 N N . PRO A 1 354 ? -23.812 6.973 1.181 1 95.88 354 PRO A N 1
ATOM 2733 C CA . PRO A 1 354 ? -25.266 6.844 1.155 1 95.88 354 PRO A CA 1
ATOM 2734 C C . PRO A 1 354 ? -25.875 7.238 -0.189 1 95.88 354 PRO A C 1
ATOM 2736 O O . PRO A 1 354 ? -25.219 7.918 -0.988 1 95.88 354 PRO A O 1
ATOM 2739 N N . SER A 1 355 ? -27.078 6.762 -0.396 1 93.69 355 SER A N 1
ATOM 2740 C CA . SER A 1 355 ? -27.812 7.133 -1.605 1 93.69 355 SER A CA 1
ATOM 2741 C C . SER A 1 355 ? -28.344 8.562 -1.519 1 93.69 355 SER A C 1
ATOM 2743 O O . SER A 1 355 ? -28.359 9.156 -0.441 1 93.69 355 SER A O 1
ATOM 2745 N N . GLY A 1 356 ? -28.625 9.055 -2.654 1 95.56 356 GLY A N 1
ATOM 2746 C CA . GLY A 1 356 ? -29.328 10.336 -2.664 1 95.56 356 GLY A CA 1
ATOM 2747 C C . GLY A 1 356 ? -28.406 11.508 -2.959 1 95.56 356 GLY A C 1
ATOM 2748 O O . GLY A 1 356 ? -28.859 12.656 -3.035 1 95.56 356 GLY A O 1
ATOM 2749 N N . TYR A 1 357 ? -27.141 11.227 -3.213 1 97.69 357 TYR A N 1
ATOM 2750 C CA . TYR A 1 357 ? -26.219 12.328 -3.408 1 97.69 357 TYR A CA 1
ATOM 2751 C C . TYR A 1 357 ? -25.641 12.312 -4.824 1 97.69 357 TYR A C 1
ATOM 2753 O O . TYR A 1 357 ? -24.828 13.172 -5.18 1 97.69 357 TYR A O 1
ATOM 2761 N N . GLY A 1 358 ? -26.109 11.344 -5.637 1 96.31 358 GLY A N 1
ATOM 2762 C CA . GLY A 1 358 ? -25.609 11.234 -7 1 96.31 358 GLY A CA 1
ATOM 2763 C C . GLY A 1 358 ? -24.359 10.375 -7.105 1 96.31 358 GLY A C 1
ATOM 2764 O O . GLY A 1 358 ? -24.016 9.664 -6.168 1 96.31 358 GLY A O 1
ATOM 2765 N N . ASP A 1 359 ? -23.766 10.422 -8.273 1 96.31 359 ASP A N 1
ATOM 2766 C CA . ASP A 1 359 ? -22.609 9.562 -8.555 1 96.31 359 ASP A CA 1
ATOM 2767 C C . ASP A 1 359 ? -21.297 10.305 -8.312 1 96.31 359 ASP A C 1
ATOM 2769 O O . ASP A 1 359 ? -21 11.289 -8.984 1 96.31 359 ASP A O 1
ATOM 2773 N N . TRP A 1 360 ? -20.594 9.883 -7.34 1 97.94 360 TRP A N 1
ATOM 2774 C CA . TRP A 1 360 ? -19.297 10.445 -6.992 1 97.94 360 TRP A CA 1
ATOM 2775 C C . TRP A 1 360 ? -18.188 9.414 -7.168 1 97.94 360 TRP A C 1
ATOM 2777 O O . TRP A 1 360 ? -18.391 8.227 -6.926 1 97.94 360 TRP A O 1
ATOM 2787 N N . ILE A 1 361 ? -17 9.852 -7.594 1 97.94 361 ILE A N 1
ATOM 2788 C CA . ILE A 1 361 ? -15.82 8.992 -7.688 1 97.94 361 ILE A CA 1
ATOM 2789 C C . ILE A 1 361 ? -14.648 9.648 -6.965 1 97.94 361 ILE A C 1
ATOM 2791 O O . ILE A 1 361 ? -14.68 10.852 -6.68 1 97.94 361 ILE A O 1
ATOM 2795 N N . ILE A 1 362 ? -13.68 8.906 -6.598 1 98.12 362 ILE A N 1
ATOM 2796 C CA . ILE A 1 362 ? -12.414 9.469 -6.152 1 98.12 362 ILE A CA 1
ATOM 2797 C C . ILE A 1 362 ? -11.586 9.891 -7.359 1 98.12 362 ILE A C 1
ATOM 2799 O O . ILE A 1 362 ? -11.078 9.047 -8.102 1 98.12 362 ILE A O 1
ATOM 2803 N N . GLY A 1 363 ? -11.367 11.156 -7.48 1 96.81 363 GLY A N 1
ATOM 2804 C CA . GLY A 1 363 ? -10.695 11.672 -8.656 1 96.81 363 GLY A CA 1
ATOM 2805 C C . GLY A 1 363 ? -9.195 11.844 -8.461 1 96.81 363 GLY A C 1
ATOM 2806 O O . GLY A 1 363 ? -8.43 11.758 -9.422 1 96.81 363 GLY A O 1
ATOM 2807 N N . ARG A 1 364 ? -8.773 12.133 -7.27 1 95.38 364 ARG A N 1
ATOM 2808 C CA . ARG A 1 364 ? -7.363 12.328 -6.945 1 95.38 364 ARG A CA 1
ATOM 2809 C C . ARG A 1 364 ? -7.027 11.75 -5.578 1 95.38 364 ARG A C 1
ATOM 2811 O O . ARG A 1 364 ? -7.895 11.656 -4.707 1 95.38 364 ARG A O 1
ATOM 2818 N N . LEU A 1 365 ? -5.801 11.375 -5.496 1 95.75 365 LEU A N 1
ATOM 2819 C CA . LEU A 1 365 ? -5.348 10.766 -4.25 1 95.75 365 LEU A CA 1
ATOM 2820 C C . LEU A 1 365 ? -4.047 11.398 -3.773 1 95.75 365 LEU A C 1
ATOM 2822 O O . LEU A 1 365 ? -3.119 11.586 -4.562 1 95.75 365 LEU A O 1
ATOM 2826 N N . SER A 1 366 ? -3.982 11.773 -2.531 1 94.31 366 SER A N 1
ATOM 2827 C CA . SER A 1 366 ? -2.76 12.031 -1.777 1 94.31 366 SER A CA 1
ATOM 2828 C C . SER A 1 366 ? -2.453 10.891 -0.817 1 94.31 366 SER A C 1
ATOM 2830 O O . SER A 1 366 ? -3.027 9.805 -0.931 1 94.31 366 SER A O 1
ATOM 2832 N N . GLN A 1 367 ? -1.53 11.078 0.024 1 94.62 367 GLN A N 1
ATOM 2833 C CA . GLN A 1 367 ? -1.068 9.977 0.857 1 94.62 367 GLN A CA 1
ATOM 2834 C C . GLN A 1 367 ? -2.168 9.5 1.802 1 94.62 367 GLN A C 1
ATOM 2836 O O . GLN A 1 367 ? -2.502 8.312 1.829 1 94.62 367 GLN A O 1
ATOM 2841 N N . GLU A 1 368 ? -2.846 10.484 2.572 1 95.62 368 GLU A N 1
ATOM 2842 C CA . GLU A 1 368 ? -3.816 10.07 3.584 1 95.62 368 GLU A CA 1
ATOM 2843 C C . GLU A 1 368 ? -5.227 10.531 3.211 1 95.62 368 GLU A C 1
ATOM 2845 O O . GLU A 1 368 ? -6.199 10.133 3.855 1 95.62 368 GLU A O 1
ATOM 2850 N N . HIS A 1 369 ? -5.359 11.352 2.18 1 96.25 369 HIS A N 1
ATOM 2851 C CA . HIS A 1 369 ? -6.688 11.852 1.847 1 96.25 369 HIS A CA 1
ATOM 2852 C C . HIS A 1 369 ? -6.969 11.719 0.353 1 96.25 369 HIS A C 1
ATOM 2854 O O . HIS A 1 369 ? -6.039 11.602 -0.448 1 96.25 369 HIS A O 1
ATOM 2860 N N . GLY A 1 370 ? -8.227 11.609 0.038 1 96.88 370 GLY A N 1
ATOM 2861 C CA . GLY A 1 370 ? -8.719 11.562 -1.329 1 96.88 370 GLY A CA 1
ATOM 2862 C C . GLY A 1 370 ? -9.68 12.688 -1.655 1 96.88 370 GLY A C 1
ATOM 2863 O O . GLY A 1 370 ? -10.281 13.281 -0.755 1 96.88 370 GLY A O 1
ATOM 2864 N N . ILE A 1 371 ? -9.773 13.031 -2.908 1 97.31 371 ILE A N 1
ATOM 2865 C CA . ILE A 1 371 ? -10.695 14.062 -3.379 1 97.31 371 ILE A CA 1
ATOM 2866 C C . ILE A 1 371 ? -11.828 13.414 -4.172 1 97.31 371 ILE A C 1
ATOM 2868 O O . ILE A 1 371 ? -11.594 12.75 -5.18 1 97.31 371 ILE A O 1
ATOM 2872 N N . LEU A 1 372 ? -13.008 13.602 -3.711 1 97.94 372 LEU A N 1
ATOM 2873 C CA . LEU A 1 372 ? -14.203 13.203 -4.449 1 97.94 372 LEU A CA 1
ATOM 2874 C C . LEU A 1 372 ? -14.531 14.219 -5.539 1 97.94 372 LEU A C 1
ATOM 2876 O O . LEU A 1 372 ? -14.477 15.43 -5.309 1 97.94 372 LEU A O 1
ATOM 2880 N N . VAL A 1 373 ? -14.859 13.727 -6.68 1 97.81 373 VAL A N 1
ATOM 2881 C CA . VAL A 1 373 ? -15.312 14.547 -7.797 1 97.81 373 VAL A CA 1
ATOM 2882 C C . VAL A 1 373 ? -16.656 14.031 -8.312 1 97.81 373 VAL A C 1
ATOM 2884 O O . VAL A 1 373 ? -16.875 12.82 -8.391 1 97.81 373 VAL A O 1
ATOM 2887 N N . PRO A 1 374 ? -17.562 14.922 -8.602 1 97.44 374 PRO A N 1
ATOM 2888 C CA . PRO A 1 374 ? -18.875 14.492 -9.117 1 97.44 374 PRO A CA 1
ATOM 2889 C C . PRO A 1 374 ? -18.797 13.977 -10.547 1 97.44 374 PRO A C 1
ATOM 2891 O O . PRO A 1 374 ? -18.047 14.516 -11.367 1 97.44 374 PRO A O 1
ATOM 2894 N N . SER A 1 375 ? -19.547 12.93 -10.828 1 95.06 375 SER A N 1
ATOM 2895 C CA . SER A 1 375 ? -19.625 12.406 -12.188 1 95.06 375 SER A CA 1
ATOM 2896 C C . SER A 1 375 ? -20.562 13.242 -13.055 1 95.06 375 SER A C 1
ATOM 2898 O O . SER A 1 375 ? -20.484 13.188 -14.281 1 95.06 375 SER A O 1
ATOM 2900 N N . SER A 1 376 ? -21.516 13.875 -12.414 1 92.5 376 SER A N 1
ATOM 2901 C CA . SER A 1 376 ? -22.453 14.75 -13.102 1 92.5 376 SER A CA 1
ATOM 2902 C C . SER A 1 376 ? -22.812 15.953 -12.25 1 92.5 376 SER A C 1
ATOM 2904 O O . SER A 1 376 ? -22.5 15.992 -11.055 1 92.5 376 SER A O 1
ATOM 2906 N N . GLU A 1 377 ? -23.484 16.938 -12.812 1 91.44 377 GLU A N 1
ATOM 2907 C CA . GLU A 1 377 ? -23.766 18.203 -12.141 1 91.44 377 GLU A CA 1
ATOM 2908 C C . GLU A 1 377 ? -24.969 18.078 -11.219 1 91.44 377 GLU A C 1
ATOM 2910 O O . GLU A 1 377 ? -25.25 18.984 -10.43 1 91.44 377 GLU A O 1
ATOM 2915 N N . ASP A 1 378 ? -25.609 16.953 -11.266 1 93.12 378 ASP A N 1
ATOM 2916 C CA . ASP A 1 378 ? -26.797 16.781 -10.438 1 93.12 378 ASP A CA 1
ATOM 2917 C C . ASP A 1 378 ? -26.438 16.172 -9.078 1 93.12 378 ASP A C 1
ATOM 2919 O O . ASP A 1 378 ? -27.312 15.891 -8.258 1 93.12 378 ASP A O 1
ATOM 2923 N N . CYS A 1 379 ? -25.172 16.031 -8.828 1 96.38 379 CYS A N 1
ATOM 2924 C CA . CYS A 1 379 ? -24.719 15.531 -7.539 1 96.38 379 CYS A CA 1
ATOM 2925 C C . CYS A 1 379 ? -24.953 16.562 -6.434 1 96.38 379 CYS A C 1
ATOM 2927 O O . CYS A 1 379 ? -25.109 17.75 -6.711 1 96.38 379 CYS A O 1
ATOM 2929 N N . LYS A 1 380 ? -25.094 16.078 -5.246 1 97.38 380 LYS A N 1
ATOM 2930 C CA . LYS A 1 380 ? -25.219 16.906 -4.047 1 97.38 380 LYS A CA 1
ATOM 2931 C C . LYS A 1 380 ? -24.031 16.688 -3.105 1 97.38 380 LYS A C 1
ATOM 2933 O O . LYS A 1 380 ? -23.562 15.562 -2.947 1 97.38 380 LYS A O 1
ATOM 2938 N N . LEU A 1 381 ? -23.609 17.766 -2.518 1 97.56 381 LEU A N 1
ATOM 2939 C CA . LEU A 1 381 ? -22.516 17.641 -1.56 1 97.56 381 LEU A CA 1
ATOM 2940 C C . LEU A 1 381 ? -22.953 16.844 -0.336 1 97.56 381 LEU A C 1
ATOM 2942 O O . LEU A 1 381 ? -24.078 17.016 0.155 1 97.56 381 LEU A O 1
ATOM 2946 N N . PHE A 1 382 ? -22.078 15.961 0.105 1 97.69 382 PHE A N 1
ATOM 2947 C CA . PHE A 1 382 ? -22.281 15.289 1.383 1 97.69 382 PHE A CA 1
ATOM 2948 C C . PHE A 1 382 ? -22.078 16.25 2.543 1 97.69 382 PHE A C 1
ATOM 2950 O O . PHE A 1 382 ? -21.156 17.078 2.51 1 97.69 382 PHE A O 1
ATOM 2957 N N . PRO A 1 383 ? -22.938 16.156 3.572 1 95.94 383 PRO A N 1
ATOM 2958 C CA . PRO A 1 383 ? -22.562 16.859 4.801 1 95.94 383 PRO A CA 1
ATOM 2959 C C . PRO A 1 383 ? -21.219 16.375 5.359 1 95.94 383 PRO A C 1
ATOM 2961 O O . PRO A 1 383 ? -20.875 15.203 5.219 1 95.94 383 PRO A O 1
ATOM 2964 N N . LEU A 1 384 ? -20.469 17.266 6.016 1 95.19 384 LEU A N 1
ATOM 2965 C CA . LEU A 1 384 ? -19.234 16.859 6.664 1 95.19 384 LEU A CA 1
ATOM 2966 C C . LEU A 1 384 ? -19.484 15.742 7.664 1 95.19 384 LEU A C 1
ATOM 2968 O O . LEU A 1 384 ? -20.562 15.664 8.266 1 95.19 384 LEU A O 1
ATOM 2972 N N . SER A 1 385 ? -18.562 14.828 7.766 1 94.44 385 SER A N 1
ATOM 2973 C CA . SER A 1 385 ? -18.562 13.695 8.68 1 94.44 385 SER A CA 1
ATOM 2974 C C . SER A 1 385 ? -19.469 12.578 8.18 1 94.44 385 SER A C 1
ATOM 2976 O O . SER A 1 385 ? -19.641 11.562 8.859 1 94.44 385 SER A O 1
ATOM 2978 N N . THR A 1 386 ? -20.031 12.805 6.977 1 96.44 386 THR A N 1
ATOM 2979 C CA . THR A 1 386 ? -20.781 11.703 6.379 1 96.44 386 THR A CA 1
ATOM 2980 C C . THR A 1 386 ? -19.875 10.508 6.117 1 96.44 386 THR A C 1
ATOM 2982 O O . THR A 1 386 ? -18.781 10.656 5.59 1 96.44 386 THR A O 1
ATOM 2985 N N . ARG A 1 387 ? -20.406 9.352 6.613 1 96.44 387 ARG A N 1
ATOM 2986 C CA . ARG A 1 387 ? -19.734 8.094 6.293 1 96.44 387 ARG A CA 1
ATOM 2987 C C . ARG A 1 387 ? -20.062 7.637 4.879 1 96.44 387 ARG A C 1
ATOM 2989 O O . ARG A 1 387 ? -21.234 7.504 4.523 1 96.44 387 ARG A O 1
ATOM 2996 N N . VAL A 1 388 ? -19.016 7.422 4.098 1 97.75 388 VAL A N 1
ATOM 2997 C CA . VAL A 1 388 ? -19.25 6.957 2.734 1 97.75 388 VAL A CA 1
ATOM 2998 C C . VAL A 1 388 ? -18.672 5.559 2.557 1 97.75 388 VAL A C 1
ATOM 3000 O O . VAL A 1 388 ? -17.75 5.172 3.273 1 97.75 388 VAL A O 1
ATOM 3003 N N . GLU A 1 389 ? -19.266 4.785 1.671 1 97.88 389 GLU A N 1
ATOM 3004 C CA . GLU A 1 389 ? -18.75 3.486 1.241 1 97.88 389 GLU A CA 1
ATOM 3005 C C . GLU A 1 389 ? -18.234 3.545 -0.195 1 97.88 389 GLU A C 1
ATOM 3007 O O . GLU A 1 389 ? -18.891 4.113 -1.071 1 97.88 389 GLU A O 1
ATOM 3012 N N . ILE A 1 390 ? -17.094 2.959 -0.397 1 98.44 390 ILE A N 1
ATOM 3013 C CA . ILE A 1 390 ? -16.406 3.137 -1.672 1 98.44 390 ILE A CA 1
ATOM 3014 C C . ILE A 1 390 ? -16.016 1.774 -2.246 1 98.44 390 ILE A C 1
ATOM 3016 O O . ILE A 1 390 ? -15.391 0.963 -1.565 1 98.44 390 ILE A O 1
ATOM 3020 N N . ILE A 1 391 ? -16.422 1.461 -3.482 1 98.38 391 ILE A N 1
ATOM 3021 C CA . ILE A 1 391 ? -15.852 0.326 -4.207 1 98.38 391 ILE A CA 1
ATOM 3022 C C . ILE A 1 391 ? -14.5 0.709 -4.793 1 98.38 391 ILE A C 1
ATOM 3024 O O . ILE A 1 391 ? -14.391 1.679 -5.547 1 98.38 391 ILE A O 1
ATOM 3028 N N . PRO A 1 392 ? -13.469 0.027 -4.453 1 98.38 392 PRO A N 1
ATOM 3029 C CA . PRO A 1 392 ? -12.148 0.375 -4.98 1 98.38 392 PRO A CA 1
ATOM 3030 C C . PRO A 1 392 ? -11.953 -0.067 -6.43 1 98.38 392 PRO A C 1
ATOM 3032 O O . PRO A 1 392 ? -12.672 -0.95 -6.91 1 98.38 392 PRO A O 1
ATOM 3035 N N . GLN A 1 393 ? -11 0.544 -7.086 1 97.31 393 GLN A N 1
ATOM 3036 C CA . GLN A 1 393 ? -10.641 0.147 -8.445 1 97.31 393 GLN A CA 1
ATOM 3037 C C . GLN A 1 393 ? -10.023 -1.252 -8.461 1 97.31 393 GLN A C 1
ATOM 3039 O O . GLN A 1 393 ? -10.289 -2.035 -9.375 1 97.31 393 GLN A O 1
ATOM 3044 N N . HIS A 1 394 ? -9.227 -1.538 -7.492 1 97.38 394 HIS A N 1
ATOM 3045 C CA . HIS A 1 394 ? -8.531 -2.816 -7.402 1 97.38 394 HIS A CA 1
ATOM 3046 C C . HIS A 1 394 ? -8.477 -3.312 -5.961 1 97.38 394 HIS A C 1
ATOM 3048 O O . HIS A 1 394 ? -7.613 -2.896 -5.188 1 97.38 394 HIS A O 1
ATOM 3054 N N . SER A 1 395 ? -9.219 -4.293 -5.672 1 98.19 395 SER A N 1
ATOM 3055 C CA . SER A 1 395 ? -9.438 -4.742 -4.301 1 98.19 395 SER A CA 1
ATOM 3056 C C . SER A 1 395 ? -8.203 -5.441 -3.742 1 98.19 395 SER A C 1
ATOM 3058 O O . SER A 1 395 ? -7.902 -5.32 -2.553 1 98.19 395 SER A O 1
ATOM 3060 N N . CYS A 1 396 ? -7.414 -6.184 -4.609 1 97.69 396 CYS A N 1
ATOM 3061 C CA . CYS A 1 396 ? -6.254 -6.926 -4.129 1 97.69 396 CYS A CA 1
ATOM 3062 C C . CYS A 1 396 ? -5.23 -5.984 -3.5 1 97.69 396 CYS A C 1
ATOM 3064 O O . CYS A 1 396 ? -4.734 -6.246 -2.404 1 97.69 396 CYS A O 1
ATOM 3066 N N . ILE A 1 397 ? -4.949 -4.895 -4.195 1 97.69 397 ILE A N 1
ATOM 3067 C CA . ILE A 1 397 ? -3.938 -3.947 -3.738 1 97.69 397 ILE A CA 1
ATOM 3068 C C . ILE A 1 397 ? -4.477 -3.15 -2.553 1 97.69 397 ILE A C 1
ATOM 3070 O O . ILE A 1 397 ? -3.754 -2.904 -1.583 1 97.69 397 ILE A O 1
ATOM 3074 N N . THR A 1 398 ? -5.742 -2.791 -2.609 1 98.19 398 THR A N 1
ATOM 3075 C CA . THR A 1 398 ? -6.371 -2.021 -1.542 1 98.19 398 THR A CA 1
ATOM 3076 C C . THR A 1 398 ? -6.406 -2.824 -0.245 1 98.19 398 THR A C 1
ATOM 3078 O O . THR A 1 398 ? -6.035 -2.318 0.815 1 98.19 398 THR A O 1
ATOM 3081 N N . ALA A 1 399 ? -6.805 -4.07 -0.331 1 98.38 399 ALA A N 1
ATOM 3082 C CA . ALA A 1 399 ? -6.949 -4.926 0.841 1 98.38 399 ALA A CA 1
ATOM 3083 C C . ALA A 1 399 ? -5.613 -5.121 1.552 1 98.38 399 ALA A C 1
ATOM 3085 O O . ALA A 1 399 ? -5.57 -5.277 2.773 1 98.38 399 ALA A O 1
ATOM 3086 N N . ALA A 1 400 ? -4.547 -5.016 0.829 1 96.38 400 ALA A N 1
ATOM 30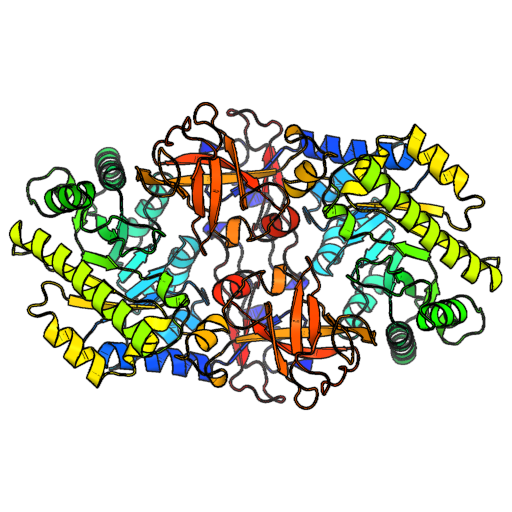87 C CA . ALA A 1 400 ? -3.213 -5.277 1.364 1 96.38 400 ALA A CA 1
ATOM 3088 C C . ALA A 1 400 ? -2.809 -4.211 2.377 1 96.38 400 ALA A C 1
ATOM 3090 O O . ALA A 1 400 ? -1.863 -4.402 3.146 1 96.38 400 ALA A O 1
ATOM 3091 N N . SER A 1 401 ? -3.535 -3.102 2.43 1 95.88 401 SER A N 1
ATOM 3092 C CA . SER A 1 401 ? -3.158 -1.983 3.287 1 95.88 401 SER A CA 1
ATOM 3093 C C . SER A 1 401 ? -3.799 -2.102 4.664 1 95.88 401 SER A C 1
ATOM 3095 O O . SER A 1 401 ? -3.482 -1.328 5.57 1 95.88 401 SER A O 1
ATOM 3097 N N . TYR A 1 402 ? -4.703 -3.031 4.902 1 97.88 402 TYR A N 1
ATOM 3098 C CA . TYR A 1 402 ? -5.496 -3.047 6.129 1 97.88 402 TYR A CA 1
ATOM 3099 C C . TYR A 1 402 ? -5.082 -4.199 7.031 1 97.88 402 TYR A C 1
ATOM 3101 O O . TYR A 1 402 ? -4.859 -5.32 6.562 1 97.88 402 TYR A O 1
ATOM 3109 N N . PRO A 1 403 ? -5.027 -3.951 8.328 1 97.56 403 PRO A N 1
ATOM 3110 C CA . PRO A 1 403 ? -4.613 -4.996 9.266 1 97.56 403 PRO A CA 1
ATOM 3111 C C . PRO A 1 403 ? -5.734 -5.98 9.586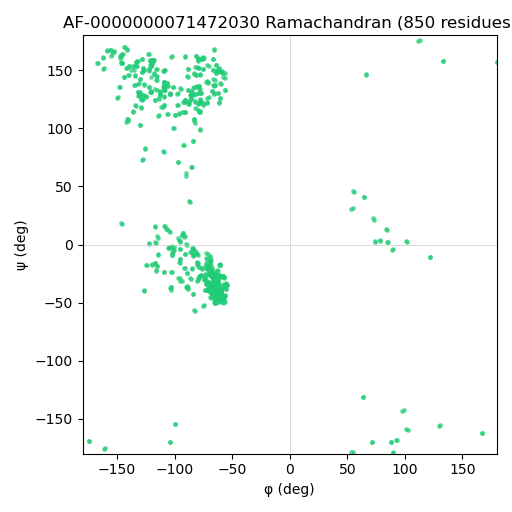 1 97.56 403 PRO A C 1
ATOM 3113 O O . PRO A 1 403 ? -5.484 -7.035 10.172 1 97.56 403 PRO A O 1
ATOM 3116 N N . TRP A 1 404 ? -6.953 -5.605 9.273 1 98.62 404 TRP A N 1
ATOM 3117 C CA . TRP A 1 404 ? -8.109 -6.48 9.422 1 98.62 404 TRP A CA 1
ATOM 3118 C C . TRP A 1 404 ? -9.289 -5.969 8.594 1 98.62 404 TRP A C 1
ATOM 3120 O O . TRP A 1 404 ? -9.266 -4.832 8.109 1 98.62 404 TRP A O 1
ATOM 3130 N N . TYR A 1 405 ? -10.273 -6.816 8.297 1 98.88 405 TYR A N 1
ATOM 3131 C CA . TYR A 1 405 ? -11.523 -6.5 7.617 1 98.88 405 TYR A CA 1
ATOM 3132 C C . TYR A 1 405 ? -12.711 -6.664 8.555 1 98.88 405 TYR A C 1
ATOM 3134 O O . TYR A 1 405 ? -12.828 -7.672 9.258 1 98.88 405 TYR A O 1
ATOM 3142 N N . PHE A 1 406 ? -13.555 -5.68 8.578 1 98.88 406 PHE A N 1
ATOM 3143 C CA . PHE A 1 406 ? -14.828 -5.875 9.266 1 98.88 406 PHE A CA 1
ATOM 3144 C C . PHE A 1 406 ? -15.82 -6.609 8.375 1 98.88 406 PHE A C 1
ATOM 3146 O O . PHE A 1 406 ? -16.047 -6.203 7.234 1 98.88 406 PHE A O 1
ATOM 3153 N N . VAL A 1 407 ? -16.422 -7.645 8.898 1 98.88 407 VAL A N 1
ATOM 3154 C CA . VAL A 1 407 ? -17.281 -8.508 8.086 1 98.88 407 VAL A CA 1
ATOM 3155 C C . VAL A 1 407 ? -18.734 -8.312 8.477 1 98.88 407 VAL A C 1
ATOM 3157 O O . VAL A 1 407 ? -19.062 -8.258 9.664 1 98.88 407 VAL A O 1
ATOM 3160 N N . PHE A 1 408 ? -19.547 -8.164 7.465 1 98.5 408 PHE A N 1
ATOM 3161 C CA . PHE A 1 408 ? -20.984 -8.039 7.617 1 98.5 408 PHE A CA 1
ATOM 3162 C C . PHE A 1 408 ? -21.719 -9.133 6.844 1 98.5 408 PHE A C 1
ATOM 3164 O O . PHE A 1 408 ? -21.141 -9.734 5.93 1 98.5 408 PHE A O 1
ATOM 3171 N N . ASP A 1 409 ? -23 -9.32 7.176 1 96 409 ASP A N 1
ATOM 3172 C CA . ASP A 1 409 ? -23.797 -10.328 6.469 1 96 409 ASP A CA 1
ATOM 3173 C C . ASP A 1 409 ? -24.703 -9.68 5.43 1 96 409 ASP A C 1
ATOM 3175 O O . ASP A 1 409 ? -25.406 -10.375 4.695 1 96 409 ASP A O 1
ATOM 3179 N N . SER A 1 410 ? -24.703 -8.406 5.453 1 92.81 410 SER A N 1
ATOM 3180 C CA . SER A 1 410 ? -25.484 -7.664 4.465 1 92.81 410 SER A CA 1
ATOM 3181 C C . SER A 1 410 ? -24.938 -6.254 4.27 1 92.81 410 SER A C 1
ATOM 3183 O O . SER A 1 410 ? -24.094 -5.801 5.047 1 92.81 410 SER A O 1
ATOM 3185 N N . ASP A 1 411 ? -25.406 -5.613 3.227 1 88.88 411 ASP A N 1
ATOM 3186 C CA . ASP A 1 411 ? -24.984 -4.246 2.941 1 88.88 411 ASP A CA 1
ATOM 3187 C C . ASP A 1 411 ? -25.938 -3.232 3.553 1 88.88 411 ASP A C 1
ATOM 3189 O O . ASP A 1 411 ? -25.828 -2.031 3.305 1 88.88 411 ASP A O 1
ATOM 3193 N N . ASP A 1 412 ? -26.812 -3.732 4.359 1 90.44 412 ASP A N 1
ATOM 3194 C CA . ASP A 1 412 ? -27.797 -2.846 4.969 1 90.44 412 ASP A CA 1
ATOM 3195 C C . ASP A 1 412 ? -27.141 -1.866 5.934 1 90.44 412 ASP A C 1
ATOM 3197 O O . ASP A 1 412 ? -26.141 -2.203 6.586 1 90.44 412 ASP A O 1
ATOM 3201 N N . ASP A 1 413 ? -27.734 -0.719 6.059 1 87.44 413 ASP A N 1
ATOM 3202 C CA . ASP A 1 413 ? -27.188 0.325 6.918 1 87.44 413 ASP A CA 1
ATOM 3203 C C . ASP A 1 413 ? -27.188 -0.115 8.383 1 87.44 413 ASP A C 1
ATOM 3205 O O . ASP A 1 413 ? -26.328 0.323 9.164 1 87.44 413 ASP A O 1
ATOM 3209 N N . ASP A 1 414 ? -28.094 -0.996 8.703 1 91.75 414 ASP A N 1
ATOM 3210 C CA . ASP A 1 414 ? -28.234 -1.394 10.102 1 91.75 414 ASP A CA 1
ATOM 3211 C C . ASP A 1 414 ? -27.453 -2.686 10.375 1 91.75 414 ASP A C 1
ATOM 3213 O O . ASP A 1 414 ? -27.484 -3.201 11.492 1 91.75 414 ASP A O 1
ATOM 3217 N N . ALA A 1 415 ? -26.766 -3.127 9.352 1 96 415 ALA A N 1
ATOM 3218 C CA . ALA A 1 415 ? -25.969 -4.336 9.555 1 96 415 ALA A CA 1
ATOM 3219 C C . ALA A 1 415 ? -24.891 -4.117 10.625 1 96 415 ALA A C 1
ATOM 3221 O O . ALA A 1 415 ? -24.453 -2.986 10.844 1 96 415 ALA A O 1
ATOM 3222 N N . THR A 1 416 ? -24.578 -5.18 11.312 1 98.38 416 THR A N 1
ATOM 3223 C CA . THR A 1 416 ? -23.547 -5.105 12.352 1 98.38 416 THR A CA 1
ATOM 3224 C C . THR A 1 416 ? -22.391 -6.051 12.039 1 98.38 416 THR A C 1
ATOM 3226 O O . THR A 1 416 ? -22.547 -6.984 11.242 1 98.38 416 THR A O 1
ATOM 3229 N N . VAL A 1 417 ? -21.312 -5.805 12.586 1 98.75 417 VAL A N 1
ATOM 3230 C CA . VAL A 1 417 ? -20.141 -6.652 12.422 1 98.75 417 VAL A CA 1
ATOM 3231 C C . VAL A 1 417 ? -20.438 -8.055 12.945 1 98.75 417 VAL A C 1
ATOM 3233 O O . VAL A 1 417 ? -20.844 -8.219 14.094 1 98.75 417 VAL A O 1
ATOM 3236 N N . THR A 1 418 ? -20.219 -9.055 12.141 1 98.75 418 THR A N 1
ATOM 3237 C CA . THR A 1 418 ? -20.484 -10.43 12.531 1 98.75 418 THR A CA 1
ATOM 3238 C C . THR A 1 418 ? -19.172 -11.195 12.727 1 98.75 418 THR A C 1
ATOM 3240 O O . THR A 1 418 ? -19.141 -12.211 13.422 1 98.75 418 THR A O 1
ATOM 3243 N N . ASP A 1 419 ? -18.125 -10.734 12.086 1 98.75 419 ASP A N 1
ATOM 3244 C CA . ASP A 1 419 ? -16.828 -11.391 12.133 1 98.75 419 ASP A CA 1
ATOM 3245 C C . ASP A 1 419 ? -15.711 -10.422 11.766 1 98.75 419 ASP A C 1
ATOM 3247 O O . ASP A 1 419 ? -15.969 -9.273 11.406 1 98.75 419 ASP A O 1
ATOM 3251 N N . ILE A 1 420 ? -14.547 -10.773 12.016 1 98.81 420 ILE A N 1
ATOM 3252 C CA . ILE A 1 420 ? -13.344 -10.055 11.609 1 98.81 420 ILE A CA 1
ATOM 3253 C C . ILE A 1 420 ? -12.398 -11.008 10.883 1 98.81 420 ILE A C 1
ATOM 3255 O O . ILE A 1 420 ? -12.148 -12.125 11.352 1 98.81 420 ILE A O 1
ATOM 3259 N N . TRP A 1 421 ? -12.008 -10.633 9.656 1 98.88 421 TRP A N 1
ATOM 3260 C CA . TRP A 1 421 ? -10.969 -11.375 8.945 1 98.88 421 TRP A CA 1
ATOM 3261 C C . TRP A 1 421 ? -9.617 -10.695 9.102 1 98.88 421 TRP A C 1
ATOM 3263 O O . TRP A 1 421 ? -9.5 -9.477 8.938 1 98.88 421 TRP A O 1
ATOM 3273 N N . VAL A 1 422 ? -8.594 -11.406 9.484 1 98.69 422 VAL A N 1
ATOM 3274 C CA . VAL A 1 422 ? -7.246 -10.875 9.648 1 98.69 422 VAL A CA 1
ATOM 3275 C C . VAL A 1 422 ? -6.355 -11.336 8.5 1 98.69 422 VAL A C 1
ATOM 3277 O O . VAL A 1 422 ? -6.031 -12.523 8.391 1 98.69 422 VAL A O 1
ATOM 3280 N N . PRO A 1 423 ? -5.93 -10.43 7.641 1 98.38 423 PRO A N 1
ATOM 3281 C CA . PRO A 1 423 ? -5.145 -10.812 6.469 1 98.38 423 PRO A CA 1
ATOM 3282 C C . PRO A 1 423 ? -3.674 -11.07 6.801 1 98.38 423 PRO A C 1
ATOM 3284 O O . PRO A 1 423 ? -3.129 -10.453 7.719 1 98.38 423 PRO A O 1
ATOM 3287 N N . PHE A 1 424 ? -3.074 -11.945 5.988 1 96.81 424 PHE A N 1
ATOM 3288 C CA . PHE A 1 424 ? -1.646 -12.234 6 1 96.81 424 PHE A CA 1
ATOM 3289 C C . PHE A 1 424 ? -0.876 -11.219 5.168 1 96.81 424 PHE A C 1
ATOM 3291 O O . PHE A 1 424 ? -0.507 -11.492 4.023 1 96.81 424 PHE A O 1
ATOM 3298 N N . ARG A 1 425 ? -0.476 -10.141 5.789 1 92.75 425 ARG A N 1
ATOM 3299 C CA . ARG A 1 425 ? 0.189 -9.07 5.055 1 92.75 425 ARG A CA 1
ATOM 3300 C C . ARG A 1 425 ? 1.696 -9.289 5.008 1 92.75 425 ARG A C 1
ATOM 3302 O O . ARG A 1 425 ? 2.283 -9.82 5.953 1 92.75 425 ARG A O 1
ATOM 3309 N N . GLY A 1 426 ? 2.246 -8.898 3.918 1 92.38 426 GLY A N 1
ATOM 3310 C CA . GLY A 1 426 ? 3.691 -8.992 3.775 1 92.38 426 GLY A CA 1
ATOM 3311 C C . GLY A 1 426 ? 4.137 -10.188 2.949 1 92.38 426 GLY A C 1
ATOM 3312 O O . GLY A 1 426 ? 3.418 -10.625 2.049 1 92.38 426 GLY A O 1
ATOM 3313 N N . TRP A 1 427 ? 5.41 -10.562 3.154 1 93.5 427 TRP A N 1
ATOM 3314 C CA . TRP A 1 427 ? 6.027 -11.539 2.262 1 93.5 427 TRP A CA 1
ATOM 3315 C C . TRP A 1 427 ? 6.68 -12.664 3.057 1 93.5 427 TRP A C 1
ATOM 3317 O O . TRP A 1 427 ? 7.148 -12.453 4.18 1 93.5 427 TRP A O 1
ATOM 3327 N N . MET B 1 1 ? -13.328 2.141 25.719 1 77.31 1 MET B N 1
ATOM 3328 C CA . MET B 1 1 ? -13.133 1.295 24.547 1 77.31 1 MET B CA 1
ATOM 3329 C C . MET B 1 1 ? -11.781 1.567 23.891 1 77.31 1 MET B C 1
ATOM 3331 O O . MET B 1 1 ? -11.344 2.717 23.812 1 77.31 1 MET B O 1
ATOM 3335 N N . PRO B 1 2 ? -11.078 0.521 23.531 1 88.44 2 PRO B N 1
ATOM 3336 C CA . PRO B 1 2 ? -9.781 0.76 22.875 1 88.44 2 PRO B CA 1
ATOM 3337 C C . PRO B 1 2 ? -9.914 1.467 21.531 1 88.44 2 PRO B C 1
ATOM 3339 O O . PRO B 1 2 ? -10.938 1.331 20.859 1 88.44 2 PRO B O 1
ATOM 3342 N N . PHE B 1 3 ? -8.914 2.219 21.312 1 93.12 3 PHE B N 1
ATOM 3343 C CA . PHE B 1 3 ? -8.828 2.865 20 1 93.12 3 PHE B CA 1
ATOM 3344 C C . PHE B 1 3 ? -8.047 1.999 19.016 1 93.12 3 PHE B C 1
ATOM 3346 O O . PHE B 1 3 ? -7.312 1.097 19.422 1 93.12 3 PHE B O 1
ATOM 3353 N N . PRO B 1 4 ? -8.141 2.197 17.688 1 94.12 4 PRO B N 1
ATOM 3354 C CA . PRO B 1 4 ? -7.57 1.324 16.672 1 94.12 4 PRO B CA 1
ATOM 3355 C C . PRO B 1 4 ? -6.07 1.108 16.859 1 94.12 4 PRO B C 1
ATOM 3357 O O . PRO B 1 4 ? -5.566 0.007 16.609 1 94.12 4 PRO B O 1
ATOM 3360 N N . TYR B 1 5 ? -5.305 2.121 17.25 1 95.31 5 TYR B N 1
ATOM 3361 C CA . TYR B 1 5 ? -3.852 2.006 17.344 1 95.31 5 TYR B CA 1
ATOM 3362 C C . TYR B 1 5 ? -3.453 0.932 18.359 1 95.31 5 TYR B C 1
ATOM 3364 O O . TYR B 1 5 ? -2.422 0.277 18.188 1 95.31 5 TYR B O 1
ATOM 3372 N N . GLN B 1 6 ? -4.309 0.679 19.328 1 96.38 6 GLN B N 1
ATOM 3373 C CA . GLN B 1 6 ? -4.031 -0.309 20.375 1 96.38 6 GLN B CA 1
ATOM 3374 C C . GLN B 1 6 ? -4.219 -1.729 19.844 1 96.38 6 GLN B C 1
ATOM 3376 O O . GLN B 1 6 ? -3.711 -2.688 20.422 1 96.38 6 GLN B O 1
ATOM 3381 N N . LEU B 1 7 ? -4.98 -1.816 18.766 1 97.25 7 LEU B N 1
ATOM 3382 C CA . LEU B 1 7 ? -5.316 -3.125 18.219 1 97.25 7 LEU B CA 1
ATOM 3383 C C . LEU B 1 7 ? -4.473 -3.434 17 1 97.25 7 LEU B C 1
ATOM 3385 O O . LEU B 1 7 ? -4.527 -4.543 16.453 1 97.25 7 LEU B O 1
ATOM 3389 N N . THR B 1 8 ? -3.693 -2.436 16.469 1 96.56 8 THR B N 1
ATOM 3390 C CA . THR B 1 8 ? -2.807 -2.615 15.328 1 96.56 8 THR B CA 1
ATOM 3391 C C . THR B 1 8 ? -1.408 -3.021 15.789 1 96.56 8 THR B C 1
ATOM 3393 O O . THR B 1 8 ? -0.703 -2.232 16.422 1 96.56 8 THR B O 1
ATOM 3396 N N . PRO B 1 9 ? -1.017 -4.195 15.469 1 95.5 9 PRO B N 1
ATOM 3397 C CA . PRO B 1 9 ? 0.26 -4.656 16.016 1 95.5 9 PRO B CA 1
ATOM 3398 C C . PRO B 1 9 ? 1.464 -4.07 15.289 1 95.5 9 PRO B C 1
ATOM 3400 O O . PRO B 1 9 ? 1.413 -3.871 14.07 1 95.5 9 PRO B O 1
ATOM 3403 N N . LEU B 1 10 ? 2.516 -3.828 15.992 1 97.06 10 LEU B N 1
ATOM 3404 C CA . LEU B 1 10 ? 3.82 -3.451 15.453 1 97.06 10 LEU B CA 1
ATOM 3405 C C . LEU B 1 10 ? 4.82 -4.598 15.602 1 97.06 10 LEU B C 1
ATOM 3407 O O . LEU B 1 10 ? 4.703 -5.41 16.516 1 97.06 10 LEU B O 1
ATOM 3411 N N . ALA B 1 11 ? 5.766 -4.652 14.68 1 97.62 11 ALA B N 1
ATOM 3412 C CA . ALA B 1 11 ? 6.809 -5.672 14.789 1 97.62 11 ALA B CA 1
ATOM 3413 C C . ALA B 1 11 ? 7.641 -5.473 16.047 1 97.62 11 ALA B C 1
ATOM 3415 O O . ALA B 1 11 ? 7.781 -4.348 16.547 1 97.62 11 ALA B O 1
ATOM 3416 N N . ASP B 1 12 ? 8.141 -6.555 16.578 1 97.88 12 ASP B N 1
ATOM 3417 C CA . ASP B 1 12 ? 8.977 -6.508 17.781 1 97.88 12 ASP B CA 1
ATOM 3418 C C . ASP B 1 12 ? 10.422 -6.18 17.422 1 97.88 12 ASP B C 1
ATOM 3420 O O . ASP B 1 12 ? 11.164 -7.043 16.953 1 97.88 12 ASP B O 1
ATOM 3424 N N . LYS B 1 13 ? 10.852 -5.023 17.734 1 98.06 13 LYS B N 1
ATOM 3425 C CA . LYS B 1 13 ? 12.188 -4.555 17.391 1 98.06 13 LYS B CA 1
ATOM 3426 C C . LYS B 1 13 ? 13.266 -5.434 18.016 1 98.06 13 LYS B C 1
ATOM 3428 O O . LYS B 1 13 ? 14.266 -5.75 17.375 1 98.06 13 LYS B O 1
ATOM 3433 N N . SER B 1 14 ? 13.062 -5.789 19.219 1 98.25 14 SER B N 1
ATOM 3434 C CA . SER B 1 14 ? 14.062 -6.578 19.922 1 98.25 14 SER B CA 1
ATOM 3435 C C . SER B 1 14 ? 14.273 -7.938 19.266 1 98.25 14 SER B C 1
ATOM 3437 O O . SER B 1 14 ? 15.406 -8.383 19.094 1 98.25 14 SER B O 1
ATOM 3439 N N . GLU B 1 15 ? 13.211 -8.602 18.875 1 98.06 15 GLU B N 1
ATOM 3440 C CA . GLU B 1 15 ? 13.305 -9.891 18.203 1 98.06 15 GLU B CA 1
ATOM 3441 C C . GLU B 1 15 ? 13.961 -9.75 16.844 1 98.06 15 GLU B C 1
ATOM 3443 O O . GLU B 1 15 ? 14.75 -10.609 16.422 1 98.06 15 GLU B O 1
ATOM 3448 N N . LEU B 1 16 ? 13.625 -8.641 16.188 1 98.5 16 LEU B N 1
ATOM 3449 C CA . LEU B 1 16 ? 14.203 -8.383 14.867 1 98.5 16 LEU B CA 1
ATOM 3450 C C . LEU B 1 16 ? 15.703 -8.141 14.977 1 98.5 16 LEU B C 1
ATOM 3452 O O . LEU B 1 16 ? 16.484 -8.648 14.164 1 98.5 16 LEU B O 1
ATOM 3456 N N . LEU B 1 17 ? 16.094 -7.383 15.969 1 98.56 17 LEU B N 1
ATOM 3457 C CA . LEU B 1 17 ? 17.516 -7.102 16.156 1 98.56 17 LEU B CA 1
ATOM 3458 C C . LEU B 1 17 ? 18.281 -8.375 16.5 1 98.56 17 LEU B C 1
ATOM 3460 O O . LEU B 1 17 ? 19.406 -8.578 16.031 1 98.56 17 LEU B O 1
ATOM 3464 N N . LYS B 1 18 ? 17.719 -9.203 17.344 1 98.25 18 LYS B N 1
ATOM 3465 C CA . LYS B 1 18 ? 18.344 -10.484 17.672 1 98.25 18 LYS B CA 1
ATOM 3466 C C . LYS B 1 18 ? 18.609 -11.305 16.422 1 98.25 18 LYS B C 1
ATOM 3468 O O . LYS B 1 18 ? 19.641 -11.984 16.328 1 98.25 18 LYS B O 1
ATOM 3473 N N . GLN B 1 19 ? 17.75 -11.195 15.461 1 97.5 19 GLN B N 1
ATOM 3474 C CA . GLN B 1 19 ? 17.812 -12.047 14.281 1 97.5 19 GLN B CA 1
ATOM 3475 C C . GLN B 1 19 ? 18.688 -11.43 13.203 1 97.5 19 GLN B C 1
ATOM 3477 O O . GLN B 1 19 ? 19.406 -12.133 12.492 1 97.5 19 GLN B O 1
ATOM 3482 N N . TYR B 1 20 ? 18.656 -10.078 13.055 1 98 20 TYR B N 1
ATOM 3483 C CA . TYR B 1 20 ? 19.156 -9.531 11.797 1 98 20 TYR B CA 1
ATOM 3484 C C . TYR B 1 20 ? 20.328 -8.594 12.031 1 98 20 TYR B C 1
ATOM 3486 O O . TYR B 1 20 ? 21.047 -8.242 11.094 1 98 20 TYR B O 1
ATOM 3494 N N . LYS B 1 21 ? 20.531 -8.102 13.297 1 98.31 21 LYS B N 1
ATOM 3495 C CA . LYS B 1 21 ? 21.688 -7.238 13.523 1 98.31 21 LYS B CA 1
ATOM 3496 C C . LYS B 1 21 ? 22.969 -7.934 13.117 1 98.31 21 LYS B C 1
ATOM 3498 O O . LYS B 1 21 ? 23.188 -9.109 13.438 1 98.31 21 LYS B O 1
ATOM 3503 N N . GLY B 1 22 ? 23.812 -7.277 12.383 1 98.25 22 GLY B N 1
ATOM 3504 C CA . GLY B 1 22 ? 25.078 -7.824 11.953 1 98.25 22 GLY B CA 1
ATOM 3505 C C . GLY B 1 22 ? 25 -8.57 10.633 1 98.25 22 GLY B C 1
ATOM 3506 O O . GLY B 1 22 ? 26.016 -8.992 10.086 1 98.25 22 GLY B O 1
ATOM 3507 N N . LYS B 1 23 ? 23.828 -8.711 10.078 1 97.44 23 LYS B N 1
ATOM 3508 C CA . LYS B 1 23 ? 23.672 -9.406 8.805 1 97.44 23 LYS B CA 1
ATOM 3509 C C . LYS B 1 23 ? 23.953 -8.469 7.625 1 97.44 23 LYS B C 1
ATOM 3511 O O . LYS B 1 23 ? 23.656 -7.273 7.695 1 97.44 23 LYS B O 1
ATOM 3516 N N . LYS B 1 24 ? 24.469 -9.039 6.621 1 96.88 24 LYS B N 1
ATOM 3517 C CA . LYS B 1 24 ? 24.719 -8.312 5.379 1 96.88 24 LYS B CA 1
ATOM 3518 C C . LYS B 1 24 ? 23.453 -8.219 4.535 1 96.88 24 LYS B C 1
ATOM 3520 O O . LYS B 1 24 ? 22.484 -8.961 4.762 1 96.88 24 LYS B O 1
ATOM 3525 N N . LYS B 1 25 ? 23.453 -7.273 3.561 1 96.19 25 LYS B N 1
ATOM 3526 C CA . LYS B 1 25 ? 22.328 -7.109 2.648 1 96.19 25 LYS B CA 1
ATOM 3527 C C . LYS B 1 25 ? 21.984 -8.422 1.95 1 96.19 25 LYS B C 1
ATOM 3529 O O . LYS B 1 25 ? 20.812 -8.742 1.746 1 96.19 25 LYS B O 1
ATOM 3534 N N . SER B 1 26 ? 23 -9.234 1.661 1 93.69 26 SER B N 1
ATOM 3535 C CA . SER B 1 26 ? 22.844 -10.484 0.93 1 93.69 26 SER B CA 1
ATOM 3536 C C . SER B 1 26 ? 22.156 -11.547 1.793 1 93.69 26 SER B C 1
ATOM 3538 O O . SER B 1 26 ? 21.719 -12.57 1.283 1 93.69 26 SER B O 1
ATOM 3540 N N . GLU B 1 27 ? 22.047 -11.312 3.068 1 94.81 27 GLU B N 1
ATOM 3541 C CA . GLU B 1 27 ? 21.5 -12.297 4 1 94.81 27 GLU B CA 1
ATOM 3542 C C . GLU B 1 27 ? 20.078 -11.953 4.414 1 94.81 27 GLU B C 1
ATOM 3544 O O . GLU B 1 27 ? 19.453 -12.688 5.184 1 94.81 27 GLU B O 1
ATOM 3549 N N . LEU B 1 28 ? 19.594 -10.859 3.934 1 96.25 28 LEU B N 1
ATOM 3550 C CA . LEU B 1 28 ? 18.266 -10.391 4.324 1 96.25 28 LEU B CA 1
ATOM 3551 C C . LEU B 1 28 ? 17.188 -10.984 3.418 1 96.25 28 LEU B C 1
ATOM 3553 O O . LEU B 1 28 ? 17.469 -11.336 2.27 1 96.25 28 LEU B O 1
ATOM 3557 N N . PRO B 1 29 ? 16.031 -11.148 3.938 1 95.38 29 PRO B N 1
ATOM 3558 C CA . PRO B 1 29 ? 14.93 -11.547 3.053 1 95.38 29 PRO B CA 1
ATOM 3559 C C . PRO B 1 29 ? 14.562 -10.461 2.043 1 95.38 29 PRO B C 1
ATOM 3561 O O . PRO B 1 29 ? 14.93 -9.289 2.225 1 95.38 29 PRO B O 1
ATOM 3564 N N . THR B 1 30 ? 13.906 -10.82 0.971 1 96.5 30 THR B N 1
ATOM 3565 C CA . THR B 1 30 ? 13.391 -9.883 -0.023 1 96.5 30 THR B CA 1
ATOM 3566 C C . THR B 1 30 ? 11.914 -10.133 -0.292 1 96.5 30 THR B C 1
ATOM 3568 O O . THR B 1 30 ? 11.438 -11.266 -0.171 1 96.5 30 THR B O 1
ATOM 3571 N N . PRO B 1 31 ? 11.188 -9.086 -0.604 1 97.06 31 PRO B N 1
ATOM 3572 C CA . PRO B 1 31 ? 11.656 -7.703 -0.645 1 97.06 31 PRO B CA 1
ATOM 3573 C C . PRO B 1 31 ? 11.828 -7.098 0.747 1 97.06 31 PRO B C 1
ATOM 3575 O O . PRO B 1 31 ? 11.188 -7.543 1.702 1 97.06 31 PRO B O 1
ATOM 3578 N N . SER B 1 32 ? 12.742 -6.168 0.85 1 98.19 32 SER B N 1
ATOM 3579 C CA . SER B 1 32 ? 12.984 -5.48 2.115 1 98.19 32 SER B CA 1
ATOM 3580 C C . SER B 1 32 ? 13.234 -3.992 1.896 1 98.19 32 SER B C 1
ATOM 3582 O O . SER B 1 32 ? 13.789 -3.594 0.867 1 98.19 32 SER B O 1
ATOM 3584 N N . PHE B 1 33 ? 12.82 -3.213 2.795 1 98.69 33 PHE B N 1
ATOM 3585 C CA . PHE B 1 33 ? 13.094 -1.782 2.834 1 98.69 33 PHE B CA 1
ATOM 3586 C C . PHE B 1 33 ? 14.359 -1.499 3.637 1 98.69 33 PHE B C 1
ATOM 3588 O O . PHE B 1 33 ? 14.469 -1.904 4.797 1 98.69 33 PHE B O 1
ATOM 3595 N N . ILE B 1 34 ? 15.312 -0.831 3.064 1 98.69 34 ILE B N 1
ATOM 3596 C CA . ILE B 1 34 ? 16.547 -0.553 3.779 1 98.69 34 ILE B CA 1
ATOM 3597 C C . ILE B 1 34 ? 16.797 0.954 3.838 1 98.69 34 ILE B C 1
ATOM 3599 O O . ILE B 1 34 ? 16.375 1.688 2.936 1 98.69 34 ILE B O 1
ATOM 3603 N N . VAL B 1 35 ? 17.469 1.399 4.867 1 98.81 35 VAL B N 1
ATOM 3604 C CA . VAL B 1 35 ? 17.719 2.816 5.113 1 98.81 35 VAL B CA 1
ATOM 3605 C C . VAL B 1 35 ? 19.203 3.033 5.418 1 98.81 35 VAL B C 1
ATOM 3607 O O . VAL B 1 35 ? 19.781 2.301 6.219 1 98.81 35 VAL B O 1
ATOM 3610 N N . ASN B 1 36 ? 19.797 3.93 4.746 1 98.5 36 ASN B N 1
ATOM 3611 C CA . ASN B 1 36 ? 21.094 4.465 5.137 1 98.5 36 ASN B CA 1
ATOM 3612 C C . ASN B 1 36 ? 20.953 5.559 6.188 1 98.5 36 ASN B C 1
ATOM 3614 O O . ASN B 1 36 ? 20.625 6.699 5.863 1 98.5 36 ASN B O 1
ATOM 3618 N N . GLN B 1 37 ? 21.281 5.227 7.34 1 98.12 37 GLN B N 1
ATOM 3619 C CA . GLN B 1 37 ? 21.031 6.137 8.453 1 98.12 37 GLN B CA 1
ATOM 3620 C C . GLN B 1 37 ? 21.891 7.391 8.336 1 98.12 37 GLN B C 1
ATOM 3622 O O . GLN B 1 37 ? 21.453 8.484 8.711 1 98.12 37 GLN B O 1
ATOM 3627 N N . LYS B 1 38 ? 23.094 7.254 7.887 1 97.75 38 LYS B N 1
ATOM 3628 C CA . LYS B 1 38 ? 23.969 8.414 7.73 1 97.75 38 LYS B CA 1
ATOM 3629 C C . LYS B 1 38 ? 23.344 9.445 6.793 1 97.75 38 LYS B C 1
ATOM 3631 O O . LYS B 1 38 ? 23.281 10.633 7.125 1 97.75 38 LYS B O 1
ATOM 3636 N N . THR B 1 39 ? 22.906 8.992 5.652 1 97.81 39 THR B N 1
ATOM 3637 C CA . THR B 1 39 ? 22.297 9.875 4.68 1 97.81 39 THR B CA 1
ATOM 3638 C C . THR B 1 39 ? 21.016 10.492 5.246 1 97.81 39 THR B C 1
ATOM 3640 O O . THR B 1 39 ? 20.766 11.688 5.086 1 97.81 39 THR B O 1
ATOM 3643 N N . ALA B 1 40 ? 20.188 9.688 5.914 1 98.44 40 ALA B N 1
ATOM 3644 C CA . ALA B 1 40 ? 18.969 10.195 6.535 1 98.44 40 ALA B CA 1
ATOM 3645 C C . ALA B 1 40 ? 19.281 11.273 7.566 1 98.44 40 ALA B C 1
ATOM 3647 O O . ALA B 1 40 ? 18.609 12.305 7.617 1 98.44 40 ALA B O 1
ATOM 3648 N N . SER B 1 41 ? 20.281 11.008 8.328 1 98 41 SER B N 1
ATOM 3649 C CA . SER B 1 41 ? 20.719 11.953 9.352 1 98 41 SER B CA 1
ATOM 3650 C C . SER B 1 41 ? 21.188 13.258 8.727 1 98 41 SER B C 1
ATOM 3652 O O . SER B 1 41 ? 20.875 14.344 9.219 1 98 41 SER B O 1
ATOM 3654 N N . GLU B 1 42 ? 21.953 13.141 7.707 1 96.5 42 GLU B N 1
ATOM 3655 C CA . GLU B 1 42 ? 22.438 14.32 7.008 1 96.5 42 GLU B CA 1
ATOM 3656 C C . GLU B 1 42 ? 21.281 15.141 6.43 1 96.5 42 GLU B C 1
ATOM 3658 O O . GLU B 1 42 ? 21.281 16.375 6.52 1 96.5 42 GLU B O 1
ATOM 3663 N N . ASN B 1 43 ? 20.359 14.445 5.816 1 97.25 43 ASN B N 1
ATOM 3664 C CA . ASN B 1 43 ? 19.188 15.117 5.285 1 97.25 43 ASN B CA 1
ATOM 3665 C C . ASN B 1 43 ? 18.438 15.891 6.371 1 97.25 43 ASN B C 1
ATOM 3667 O O . ASN B 1 43 ? 18.047 17.047 6.164 1 97.25 43 ASN B O 1
ATOM 3671 N N . CYS B 1 44 ? 18.266 15.281 7.516 1 97.94 44 CYS B N 1
ATOM 3672 C CA . CYS B 1 44 ? 17.562 15.914 8.625 1 97.94 44 CYS B CA 1
ATOM 3673 C C . CYS B 1 44 ? 18.328 17.109 9.148 1 97.94 44 CYS B C 1
ATOM 3675 O O . CYS B 1 44 ? 17.75 18.172 9.383 1 97.94 44 CYS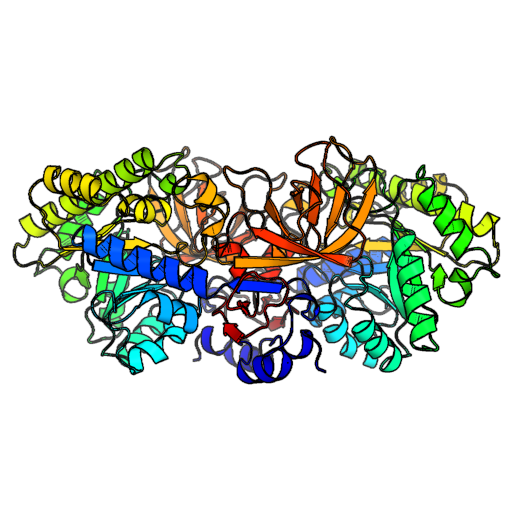 B O 1
ATOM 3677 N N . GLY B 1 45 ? 19.609 16.922 9.289 1 96.94 45 GLY B N 1
ATOM 3678 C CA . GLY B 1 45 ? 20.453 18.031 9.711 1 96.94 45 GLY B CA 1
ATOM 3679 C C . GLY B 1 45 ? 20.406 19.203 8.758 1 96.94 45 GLY B C 1
ATOM 3680 O O . GLY B 1 45 ? 20.297 20.359 9.18 1 96.94 45 GLY B O 1
ATOM 3681 N N . ASN B 1 46 ? 20.484 18.891 7.477 1 94.88 46 ASN B N 1
ATOM 3682 C CA . ASN B 1 46 ? 20.438 19.922 6.453 1 94.88 46 ASN B CA 1
ATOM 3683 C C . ASN B 1 46 ? 19.125 20.719 6.523 1 94.88 46 ASN B C 1
ATOM 3685 O O . ASN B 1 46 ? 19.125 21.938 6.348 1 94.88 46 ASN B O 1
ATOM 3689 N N . MET B 1 47 ? 18.062 20.031 6.773 1 95.81 47 MET B N 1
ATOM 3690 C CA . MET B 1 47 ? 16.766 20.688 6.828 1 95.81 47 MET B CA 1
ATOM 3691 C C . MET B 1 47 ? 16.688 21.641 8.016 1 95.81 47 MET B C 1
ATOM 3693 O O . MET B 1 47 ? 16.156 22.75 7.895 1 95.81 47 MET B O 1
ATOM 3697 N N . LEU B 1 48 ? 17.203 21.203 9.141 1 96.81 48 LEU B N 1
ATOM 3698 C CA . LEU B 1 48 ? 17.219 22.062 10.32 1 96.81 48 LEU B CA 1
ATOM 3699 C C . LEU B 1 48 ? 18.094 23.297 10.078 1 96.81 48 LEU B C 1
ATOM 3701 O O . LEU B 1 48 ? 17.703 24.406 10.438 1 96.81 48 LEU B O 1
ATOM 3705 N N . ARG B 1 49 ? 19.219 23.109 9.438 1 94.62 49 ARG B N 1
ATOM 3706 C CA . ARG B 1 49 ? 20.094 24.234 9.102 1 94.62 49 ARG B CA 1
ATOM 3707 C C . ARG B 1 49 ? 19.422 25.188 8.125 1 94.62 49 ARG B C 1
ATOM 3709 O O . ARG B 1 49 ? 19.547 26.406 8.25 1 94.62 49 ARG B O 1
ATOM 3716 N N . ASN B 1 50 ? 18.719 24.594 7.156 1 92.5 50 ASN B N 1
ATOM 3717 C CA . ASN B 1 50 ? 18 25.406 6.18 1 92.5 50 ASN B CA 1
ATOM 3718 C C . ASN B 1 50 ? 16.953 26.281 6.852 1 92.5 50 ASN B C 1
ATOM 3720 O O . ASN B 1 50 ? 16.828 27.469 6.531 1 92.5 50 ASN B O 1
ATOM 3724 N N . ALA B 1 51 ? 16.172 25.688 7.723 1 94.19 51 ALA B N 1
ATOM 3725 C CA . ALA B 1 51 ? 15.148 26.438 8.438 1 94.19 51 ALA B CA 1
ATOM 3726 C C . ALA B 1 51 ? 15.773 27.594 9.219 1 94.19 51 ALA B C 1
ATOM 3728 O O . ALA B 1 51 ? 15.281 28.719 9.156 1 94.19 51 ALA B O 1
ATOM 3729 N N . ARG B 1 52 ? 16.844 27.344 9.883 1 93.19 52 ARG B N 1
ATOM 3730 C CA . ARG B 1 52 ? 17.531 28.359 10.664 1 93.19 52 ARG B CA 1
ATOM 3731 C C . ARG B 1 52 ? 18.078 29.453 9.773 1 93.19 52 ARG B C 1
ATOM 3733 O O . ARG B 1 52 ? 18.047 30.641 10.133 1 93.19 52 ARG B O 1
ATOM 3740 N N . ALA B 1 53 ? 18.562 29.062 8.68 1 91.25 53 ALA B N 1
ATOM 3741 C CA . ALA B 1 53 ? 19.188 30.016 7.75 1 91.25 53 ALA B CA 1
ATOM 3742 C C . ALA B 1 53 ? 18.188 31.062 7.281 1 91.25 53 ALA B C 1
ATOM 3744 O O . ALA B 1 53 ? 18.562 32.219 7.004 1 91.25 53 ALA B O 1
ATOM 3745 N N . ILE B 1 54 ? 16.953 30.703 7.23 1 91.12 54 ILE B N 1
ATOM 3746 C CA . ILE B 1 54 ? 15.961 31.672 6.758 1 91.12 54 ILE B CA 1
ATOM 3747 C C . ILE B 1 54 ? 15.164 32.219 7.945 1 91.12 54 ILE B C 1
ATOM 3749 O O . ILE B 1 54 ? 14.062 32.75 7.773 1 91.12 54 ILE B O 1
ATOM 3753 N N . LYS B 1 55 ? 15.648 31.922 9.117 1 92 55 LYS B N 1
ATOM 3754 C CA . LYS B 1 55 ? 15.102 32.438 10.367 1 92 55 LYS B CA 1
ATOM 3755 C C . LYS B 1 55 ? 13.68 31.938 10.594 1 92 55 LYS B C 1
ATOM 3757 O O . LYS B 1 55 ? 12.797 32.688 10.992 1 92 55 LYS B O 1
ATOM 3762 N N . ALA B 1 56 ? 13.477 30.688 10.281 1 94.94 56 ALA B N 1
ATOM 3763 C CA . ALA B 1 56 ? 12.188 30.047 10.5 1 94.94 56 ALA B CA 1
ATOM 3764 C C . ALA B 1 56 ? 12.305 28.891 11.492 1 94.94 56 ALA B C 1
ATOM 3766 O O . ALA B 1 56 ? 13.359 28.266 11.594 1 94.94 56 ALA B O 1
ATOM 3767 N N . LYS B 1 57 ? 11.273 28.672 12.266 1 96.38 57 LYS B N 1
ATOM 3768 C CA . LYS B 1 57 ? 11.156 27.406 12.977 1 96.38 57 LYS B CA 1
ATOM 3769 C C . LYS B 1 57 ? 10.969 26.25 12.008 1 96.38 57 LYS B C 1
ATOM 3771 O O . LYS B 1 57 ? 10.797 26.469 10.805 1 96.38 57 LYS B O 1
ATOM 3776 N N . PHE B 1 58 ? 11.133 25.125 12.602 1 97.5 58 PHE B N 1
ATOM 3777 C CA . PHE B 1 58 ? 10.938 23.953 11.758 1 97.5 58 PHE B CA 1
ATOM 3778 C C . PHE B 1 58 ? 9.945 22.984 12.391 1 97.5 58 PHE B C 1
ATOM 3780 O O . PHE B 1 58 ? 10.039 22.688 13.578 1 97.5 58 PHE B O 1
ATOM 3787 N N . ARG B 1 59 ? 8.93 22.562 11.625 1 98.38 59 ARG B N 1
ATOM 3788 C CA . ARG B 1 59 ? 8.008 21.516 12.023 1 98.38 59 ARG B CA 1
ATOM 3789 C C . ARG B 1 59 ? 8.148 20.281 11.133 1 98.38 59 ARG B C 1
ATOM 3791 O O . ARG B 1 59 ? 7.746 20.312 9.961 1 98.38 59 ARG B O 1
ATOM 3798 N N . ALA B 1 60 ? 8.648 19.203 11.664 1 98.5 60 ALA B N 1
ATOM 3799 C CA . ALA B 1 60 ? 9.008 18.016 10.898 1 98.5 60 ALA B CA 1
ATOM 3800 C C . ALA B 1 60 ? 7.812 17.078 10.734 1 98.5 60 ALA B C 1
ATOM 3802 O O . ALA B 1 60 ? 7.184 16.688 11.719 1 98.5 60 ALA B O 1
ATOM 3803 N N . HIS B 1 61 ? 7.461 16.766 9.523 1 98.38 61 HIS B N 1
ATOM 3804 C CA . HIS B 1 61 ? 6.406 15.805 9.242 1 98.38 61 HIS B CA 1
ATOM 3805 C C . HIS B 1 61 ? 6.949 14.375 9.234 1 98.38 61 HIS B C 1
ATOM 3807 O O . HIS B 1 61 ? 7.855 14.055 8.461 1 98.38 61 HIS B O 1
ATOM 3813 N N . VAL B 1 62 ? 6.395 13.484 10 1 98.56 62 VAL B N 1
ATOM 3814 C CA . VAL B 1 62 ? 6.969 12.156 10.195 1 98.56 62 VAL B CA 1
ATOM 3815 C C . VAL B 1 62 ? 6.355 11.172 9.203 1 98.56 62 VAL B C 1
ATOM 3817 O O . VAL B 1 62 ? 6.633 9.977 9.258 1 98.56 62 VAL B O 1
ATOM 3820 N N . LYS B 1 63 ? 5.594 11.602 8.266 1 97.06 63 LYS B N 1
ATOM 3821 C CA . LYS B 1 63 ? 4.695 10.812 7.422 1 97.06 63 LYS B CA 1
ATOM 3822 C C . LYS B 1 63 ? 5.473 9.805 6.586 1 97.06 63 LYS B C 1
ATOM 3824 O O . LYS B 1 63 ? 4.895 8.836 6.078 1 97.06 63 LYS B O 1
ATOM 3829 N N . THR B 1 64 ? 6.773 10.047 6.355 1 97.81 64 THR B N 1
ATOM 3830 C CA . THR B 1 64 ? 7.523 9.195 5.441 1 97.81 64 THR B CA 1
ATOM 3831 C C . THR B 1 64 ? 7.992 7.922 6.145 1 97.81 64 THR B C 1
ATOM 3833 O O . THR B 1 64 ? 7.602 6.816 5.766 1 97.81 64 THR B O 1
ATOM 3836 N N . HIS B 1 65 ? 8.734 8.133 7.23 1 98.62 65 HIS B N 1
ATOM 3837 C CA . HIS B 1 65 ? 9.328 6.98 7.902 1 98.62 65 HIS B CA 1
ATOM 3838 C C . HIS B 1 65 ? 8.391 6.422 8.961 1 98.62 65 HIS B C 1
ATOM 3840 O O . HIS B 1 65 ? 8.398 5.219 9.242 1 98.62 65 HIS B O 1
ATOM 3846 N N . LYS B 1 66 ? 7.66 7.289 9.641 1 98.5 66 LYS B N 1
ATOM 3847 C CA . LYS B 1 66 ? 6.691 6.91 10.664 1 98.5 66 LYS B CA 1
ATOM 3848 C C . LYS B 1 66 ? 7.348 6.066 11.75 1 98.5 66 LYS B C 1
ATOM 3850 O O . LYS B 1 66 ? 6.809 5.035 12.156 1 98.5 66 LYS B O 1
ATOM 3855 N N . THR B 1 67 ? 8.516 6.461 12.227 1 98.75 67 THR B N 1
ATOM 3856 C CA . THR B 1 67 ? 9.25 5.699 13.234 1 98.75 67 THR B CA 1
ATOM 3857 C C . THR B 1 67 ? 9.75 6.613 14.344 1 98.75 67 THR B C 1
ATOM 3859 O O . THR B 1 67 ? 9.898 7.82 14.141 1 98.75 67 THR B O 1
ATOM 3862 N N . LEU B 1 68 ? 9.992 6.047 15.492 1 98.56 68 LEU B N 1
ATOM 3863 C CA . LEU B 1 68 ? 10.602 6.797 16.594 1 98.56 68 LEU B CA 1
ATOM 3864 C C . LEU B 1 68 ? 12.016 7.246 16.219 1 98.56 68 LEU B C 1
ATOM 3866 O O . LEU B 1 68 ? 12.391 8.391 16.469 1 98.56 68 LEU B O 1
ATOM 3870 N N . GLU B 1 69 ? 12.789 6.348 15.578 1 98.44 69 GLU B N 1
ATOM 3871 C CA . GLU B 1 69 ? 14.172 6.621 15.219 1 98.44 69 GLU B CA 1
ATOM 3872 C C . GLU B 1 69 ? 14.266 7.762 14.211 1 98.44 69 GLU B C 1
ATOM 3874 O O . GLU B 1 69 ? 15.086 8.672 14.359 1 98.44 69 GLU B O 1
ATOM 3879 N N . GLY B 1 70 ? 13.367 7.695 13.18 1 98.69 70 GLY B N 1
ATOM 3880 C CA . GLY B 1 70 ? 13.328 8.773 12.211 1 98.69 70 GLY B CA 1
ATOM 3881 C C . GLY B 1 70 ? 12.938 10.109 12.805 1 98.69 70 GLY B C 1
ATOM 3882 O O . GLY B 1 70 ? 13.508 11.148 12.461 1 98.69 70 GLY B O 1
ATOM 3883 N N . ALA B 1 71 ? 11.961 10.07 13.703 1 98.88 71 ALA B N 1
ATOM 3884 C CA . ALA B 1 71 ? 11.531 11.289 14.375 1 98.88 71 ALA B CA 1
ATOM 3885 C C . ALA B 1 71 ? 12.664 11.906 15.188 1 98.88 71 ALA B C 1
ATOM 3887 O O . ALA B 1 71 ? 12.852 13.125 15.188 1 98.88 71 ALA B O 1
ATOM 3888 N N . LEU B 1 72 ? 13.391 11.055 15.852 1 98.69 72 LEU B N 1
ATOM 3889 C CA . LEU B 1 72 ? 14.516 11.531 16.656 1 98.69 72 LEU B CA 1
ATOM 3890 C C . LEU B 1 72 ? 15.547 12.242 15.773 1 98.69 72 LEU B C 1
ATOM 3892 O O . LEU B 1 72 ? 16.094 13.273 16.156 1 98.69 72 LEU B O 1
ATOM 3896 N N . LEU B 1 73 ? 15.82 11.664 14.586 1 98.56 73 LEU B N 1
ATOM 3897 C CA . LEU B 1 73 ? 16.719 12.32 13.648 1 98.56 73 LEU B CA 1
ATOM 3898 C C . LEU B 1 73 ? 16.188 13.695 13.25 1 98.56 73 LEU B C 1
ATOM 3900 O O . LEU B 1 73 ? 16.953 14.656 13.141 1 98.56 73 LEU B O 1
ATOM 3904 N N . GLN B 1 74 ? 14.906 13.797 13.039 1 98.75 74 GLN B N 1
ATOM 3905 C CA . GLN B 1 74 ? 14.281 15.039 12.594 1 98.75 74 GLN B CA 1
ATOM 3906 C C . GLN B 1 74 ? 14.328 16.109 13.688 1 98.75 74 GLN B C 1
ATOM 3908 O O . GLN B 1 74 ? 14.422 17.297 13.391 1 98.75 74 GLN B O 1
ATOM 3913 N N . LEU B 1 75 ? 14.242 15.703 14.914 1 98.75 75 LEU B N 1
ATOM 3914 C CA . LEU B 1 75 ? 14.227 16.625 16.047 1 98.75 75 LEU B CA 1
ATOM 3915 C C . LEU B 1 75 ? 15.578 17.328 16.188 1 98.75 75 LEU B C 1
ATOM 3917 O O . LEU B 1 75 ? 15.648 18.484 16.609 1 98.75 75 LEU B O 1
ATOM 3921 N N . GLY B 1 76 ? 16.625 16.609 15.875 1 98.12 76 GLY B N 1
ATOM 3922 C CA . GLY B 1 76 ? 17.969 17.172 15.977 1 98.12 76 GLY B CA 1
ATOM 3923 C C . GLY B 1 76 ? 18.422 17.359 17.406 1 98.12 76 GLY B C 1
ATOM 3924 O O . GLY B 1 76 ? 17.875 16.766 18.328 1 98.12 76 GLY B O 1
ATOM 3925 N N . GLU B 1 77 ? 19.531 18.062 17.5 1 94.44 77 GLU B N 1
ATOM 3926 C CA . GLU B 1 77 ? 20.125 18.359 18.797 1 94.44 77 GLU B CA 1
ATOM 3927 C C . GLU B 1 77 ? 20.781 19.734 18.812 1 94.44 77 GLU B C 1
ATOM 3929 O O . GLU B 1 77 ? 21.109 20.281 17.75 1 94.44 77 GLU B O 1
ATOM 3934 N N . GLY B 1 78 ? 20.906 20.281 19.984 1 94.12 78 GLY B N 1
ATOM 3935 C CA . GLY B 1 78 ? 21.609 21.547 20.141 1 94.12 78 GLY B CA 1
ATOM 3936 C C . GLY B 1 78 ? 20.953 22.703 19.422 1 94.12 78 GLY B C 1
ATOM 3937 O O . GLY B 1 78 ? 19.75 22.906 19.531 1 94.12 78 GLY B O 1
ATOM 3938 N N . GLU B 1 79 ? 21.812 23.438 18.656 1 92.75 79 GLU B N 1
ATOM 3939 C CA . GLU B 1 79 ? 21.359 24.641 17.984 1 92.75 79 GLU B CA 1
ATOM 3940 C C . GLU B 1 79 ? 20.422 24.312 16.812 1 92.75 79 GLU B C 1
ATOM 3942 O O . GLU B 1 79 ? 19.578 25.125 16.438 1 92.75 79 GLU B O 1
ATOM 3947 N N . PHE B 1 80 ? 20.578 23.172 16.344 1 95.5 80 PHE B N 1
ATOM 3948 C CA . PHE B 1 80 ? 19.75 22.719 15.219 1 95.5 80 PHE B CA 1
ATOM 3949 C C . PHE B 1 80 ? 18.766 21.641 15.672 1 95.5 80 PHE B C 1
ATOM 3951 O O . PHE B 1 80 ? 19.031 20.453 15.508 1 95.5 80 PHE B O 1
ATOM 3958 N N . SER B 1 81 ? 17.719 22.078 16.25 1 98 81 SER B N 1
ATOM 3959 C CA . SER B 1 81 ? 16.734 21.172 16.797 1 98 81 SER B CA 1
ATOM 3960 C C . SER B 1 81 ? 15.32 21.75 16.703 1 98 81 SER B C 1
ATOM 3962 O O . SER B 1 81 ? 15.156 22.938 16.422 1 98 81 SER B O 1
ATOM 3964 N N . THR B 1 82 ? 14.375 20.969 16.781 1 98.5 82 THR B N 1
ATOM 3965 C CA . THR B 1 82 ? 12.969 21.344 16.859 1 98.5 82 THR B CA 1
ATOM 3966 C C . THR B 1 82 ? 12.227 20.453 17.844 1 98.5 82 THR B C 1
ATOM 3968 O O . THR B 1 82 ? 12.703 19.375 18.188 1 98.5 82 THR B O 1
ATOM 3971 N N . ASP B 1 83 ? 11.234 20.875 18.406 1 98.62 83 ASP B N 1
ATOM 3972 C CA . ASP B 1 83 ? 10.344 20.078 19.25 1 98.62 83 ASP B CA 1
ATOM 3973 C C . ASP B 1 83 ? 8.938 20.016 18.656 1 98.62 83 ASP B C 1
ATOM 3975 O O . ASP B 1 83 ? 7.98 19.672 19.344 1 98.62 83 ASP B O 1
ATOM 3979 N N . ARG B 1 84 ? 8.828 20.375 17.359 1 98.62 84 ARG B N 1
ATOM 3980 C CA . ARG B 1 84 ? 7.547 20.453 16.656 1 98.62 84 ARG B CA 1
ATOM 3981 C C . ARG B 1 84 ? 7.441 19.391 15.578 1 98.62 84 ARG B C 1
ATOM 3983 O O . ARG B 1 84 ? 8.344 19.25 14.75 1 98.62 84 ARG B O 1
ATOM 3990 N N . LEU B 1 85 ? 6.332 18.656 15.594 1 98.88 85 LEU B N 1
ATOM 3991 C CA . LEU B 1 85 ? 6.125 17.594 14.609 1 98.88 85 LEU B CA 1
ATOM 3992 C C . LEU B 1 85 ? 4.773 17.75 13.914 1 98.88 85 LEU B C 1
ATOM 3994 O O . LEU B 1 85 ? 3.871 18.406 14.453 1 98.88 85 LEU B O 1
ATOM 3998 N N . VAL B 1 86 ? 4.699 17.281 12.711 1 98.62 86 VAL B N 1
ATOM 3999 C CA . VAL B 1 86 ? 3.443 17.062 12 1 98.62 86 VAL B CA 1
ATOM 4000 C C . VAL B 1 86 ? 3.188 15.555 11.867 1 98.62 86 VAL B C 1
ATOM 4002 O O . VAL B 1 86 ? 4.109 14.789 11.594 1 98.62 86 VAL B O 1
ATOM 4005 N N . VAL B 1 87 ? 1.958 15.125 12.18 1 98.31 87 VAL B N 1
ATOM 4006 C CA . VAL B 1 87 ? 1.521 13.75 11.938 1 98.31 87 VAL B CA 1
ATOM 4007 C C . VAL B 1 87 ? 0.307 13.758 11.008 1 98.31 87 VAL B C 1
ATOM 4009 O O . VAL B 1 87 ? -0.456 14.727 10.977 1 98.31 87 VAL B O 1
ATOM 4012 N N . SER B 1 88 ? 0.158 12.633 10.281 1 96.38 88 SER B N 1
ATOM 4013 C CA . SER B 1 88 ? -0.975 12.516 9.367 1 96.38 88 SER B CA 1
ATOM 4014 C C . SER B 1 88 ? -2.066 11.625 9.953 1 96.38 88 SER B C 1
ATOM 4016 O O . SER B 1 88 ? -3.219 11.68 9.516 1 96.38 88 SER B O 1
ATOM 4018 N N . THR B 1 89 ? -1.695 10.734 10.883 1 96.94 89 THR B N 1
ATOM 4019 C CA . THR B 1 89 ? -2.646 9.789 11.453 1 96.94 89 THR B CA 1
ATOM 4020 C C . THR B 1 89 ? -2.543 9.766 12.977 1 96.94 89 THR B C 1
ATOM 4022 O O . THR B 1 89 ? -1.503 10.109 13.539 1 96.94 89 THR B O 1
ATOM 4025 N N . LEU B 1 90 ? -3.621 9.32 13.617 1 97.44 90 LEU B N 1
ATOM 4026 C CA . LEU B 1 90 ? -3.596 9.156 15.07 1 97.44 90 LEU B CA 1
ATOM 4027 C C . LEU B 1 90 ? -2.688 8 15.477 1 97.44 90 LEU B C 1
ATOM 4029 O O . LEU B 1 90 ? -2.107 8.016 16.562 1 97.44 90 LEU B O 1
ATOM 4033 N N . MET B 1 91 ? -2.488 7.055 14.539 1 97.56 91 MET B N 1
ATOM 4034 C CA . MET B 1 91 ? -1.508 5.996 14.766 1 97.56 91 MET B CA 1
ATOM 4035 C C . MET B 1 91 ? -0.116 6.582 14.984 1 97.56 91 MET B C 1
ATOM 4037 O O . MET B 1 91 ? 0.589 6.184 15.914 1 97.56 91 MET B O 1
ATOM 4041 N N . GLU B 1 92 ? 0.269 7.508 14.164 1 98.31 92 GLU B N 1
ATOM 4042 C CA . GLU B 1 92 ? 1.552 8.188 14.32 1 98.31 92 GLU B CA 1
ATOM 4043 C C . GLU B 1 92 ? 1.617 8.953 15.633 1 98.31 92 GLU B C 1
ATOM 4045 O O . GLU B 1 92 ? 2.594 8.836 16.375 1 98.31 92 GLU B O 1
ATOM 4050 N N . LEU B 1 93 ? 0.55 9.648 15.914 1 98.56 93 LEU B N 1
ATOM 4051 C CA . LEU B 1 93 ? 0.523 10.508 17.094 1 98.56 93 LEU B CA 1
ATOM 4052 C C . LEU B 1 93 ? 0.69 9.695 18.359 1 98.56 93 LEU B C 1
ATOM 4054 O O . LEU B 1 93 ? 1.576 9.977 19.172 1 98.56 93 LEU B O 1
ATOM 4058 N N . TRP B 1 94 ? -0.087 8.641 18.484 1 98.19 94 TRP B N 1
ATOM 4059 C CA . TRP B 1 94 ? -0.06 7.812 19.688 1 98.19 94 TRP B CA 1
ATOM 4060 C C . TRP B 1 94 ? 1.307 7.164 19.875 1 98.19 94 TRP B C 1
ATOM 4062 O O . TRP B 1 94 ? 1.797 7.039 21 1 98.19 94 TRP B O 1
ATOM 4072 N N . ASN B 1 95 ? 1.936 6.836 18.781 1 98.25 95 ASN B N 1
ATOM 4073 C CA . ASN B 1 95 ? 3.191 6.102 18.875 1 98.25 95 ASN B CA 1
ATOM 4074 C C . ASN B 1 95 ? 4.379 7.043 19.047 1 98.25 95 ASN B C 1
ATOM 4076 O O . ASN B 1 95 ? 5.5 6.598 19.297 1 98.25 95 ASN B O 1
ATOM 4080 N N . LEU B 1 96 ? 4.164 8.344 18.953 1 98.5 96 LEU B N 1
ATOM 4081 C CA . LEU B 1 96 ? 5.223 9.32 19.172 1 98.5 96 LEU B CA 1
ATOM 4082 C C . LEU B 1 96 ? 5.207 9.828 20.609 1 98.5 96 LEU B C 1
ATOM 4084 O O . LEU B 1 96 ? 6.102 10.578 21.016 1 98.5 96 LEU B O 1
ATOM 4088 N N . LEU B 1 97 ? 4.223 9.406 21.438 1 98.12 97 LEU B N 1
ATOM 4089 C CA . LEU B 1 97 ? 4 9.938 22.781 1 98.12 97 LEU B CA 1
ATOM 4090 C C . LEU B 1 97 ? 5.203 9.664 23.672 1 98.12 97 LEU B C 1
ATOM 4092 O O . LEU B 1 97 ? 5.496 10.445 24.594 1 98.12 97 LEU B O 1
ATOM 4096 N N . PRO B 1 98 ? 5.953 8.539 23.484 1 98 98 PRO B N 1
ATOM 4097 C CA . PRO B 1 98 ? 7.168 8.375 24.281 1 98 98 PRO B CA 1
ATOM 4098 C C . PRO B 1 98 ? 8.117 9.562 24.156 1 98 98 PRO B C 1
ATOM 4100 O O . PRO B 1 98 ? 8.805 9.914 25.125 1 98 98 PRO B O 1
ATOM 4103 N N . LEU B 1 99 ? 8.211 10.219 22.969 1 98.38 99 LEU B N 1
ATOM 4104 C CA . LEU B 1 99 ? 9.062 11.391 22.781 1 98.38 99 LEU B CA 1
ATOM 4105 C C . LEU B 1 99 ? 8.5 12.602 23.516 1 98.38 99 LEU B C 1
ATOM 4107 O O . LEU B 1 99 ? 9.258 13.461 23.969 1 98.38 99 LEU B O 1
ATOM 4111 N N . VAL B 1 100 ? 7.16 12.664 23.594 1 98.31 100 VAL B N 1
ATOM 4112 C CA . VAL B 1 100 ? 6.5 13.711 24.359 1 98.31 100 VAL B CA 1
ATOM 4113 C C . VAL B 1 100 ? 6.797 13.523 25.859 1 98.31 100 VAL B C 1
ATOM 4115 O O . VAL B 1 100 ? 7.145 14.484 26.547 1 98.31 100 VAL B O 1
ATOM 4118 N N . GLU B 1 101 ? 6.738 12.312 26.281 1 98.25 101 GLU B N 1
ATOM 4119 C CA . GLU B 1 101 ? 6.992 11.984 27.688 1 98.25 101 GLU B CA 1
ATOM 4120 C C . GLU B 1 101 ? 8.438 12.297 28.078 1 98.25 101 GLU B C 1
ATOM 4122 O O . GLU B 1 101 ? 8.711 12.664 29.219 1 98.25 101 GLU B O 1
ATOM 4127 N N . GLN B 1 102 ? 9.32 12.219 27.156 1 97.88 102 GLN B N 1
ATOM 4128 C CA . GLN B 1 102 ? 10.734 12.492 27.391 1 97.88 102 GLN B CA 1
ATOM 4129 C C . GLN B 1 102 ? 11.023 13.984 27.312 1 97.88 102 GLN B C 1
ATOM 4131 O O . GLN B 1 102 ? 12.148 14.414 27.578 1 97.88 102 GLN B O 1
ATOM 4136 N N . GLY B 1 103 ? 10.078 14.75 26.875 1 97.44 103 GLY B N 1
ATOM 4137 C CA . GLY B 1 103 ? 10.25 16.188 26.766 1 97.44 103 GLY B CA 1
ATOM 4138 C C . GLY B 1 103 ? 10.914 16.625 25.469 1 97.44 103 GLY B C 1
ATOM 4139 O O . GLY B 1 103 ? 11.32 17.781 25.328 1 97.44 103 GLY B O 1
ATOM 4140 N N . LEU B 1 104 ? 11.016 15.688 24.516 1 98.19 104 LEU B N 1
ATOM 4141 C CA . LEU B 1 104 ? 11.695 15.969 23.25 1 98.19 104 LEU B CA 1
ATOM 4142 C C . LEU B 1 104 ? 10.734 16.609 22.25 1 98.19 104 LEU B C 1
ATOM 4144 O O . LEU B 1 104 ? 11.156 17.359 21.375 1 98.19 104 LEU B O 1
ATOM 4148 N N . VAL B 1 105 ? 9.469 16.281 22.359 1 98.69 105 VAL B N 1
ATOM 4149 C CA . VAL B 1 105 ? 8.422 16.844 21.516 1 98.69 105 VAL B CA 1
ATOM 4150 C C . VAL B 1 105 ? 7.379 17.547 22.375 1 98.69 105 VAL B C 1
ATOM 4152 O O . VAL B 1 105 ? 6.887 16.984 23.359 1 98.69 105 VAL B O 1
ATOM 4155 N N . SER B 1 106 ? 7.012 18.734 22.062 1 98.56 106 SER B N 1
ATOM 4156 C CA . SER B 1 106 ? 6.043 19.469 22.875 1 98.56 106 SER B CA 1
ATOM 4157 C C . SER B 1 106 ? 4.855 19.922 22.031 1 98.56 106 SER B C 1
ATOM 4159 O O . SER B 1 106 ? 3.818 20.312 22.578 1 98.56 106 SER B O 1
ATOM 4161 N N . ASP B 1 107 ? 5.012 19.938 20.719 1 98.75 107 ASP B N 1
ATOM 4162 C CA . ASP B 1 107 ? 4.023 20.516 19.812 1 98.75 107 ASP B CA 1
ATOM 4163 C C . ASP B 1 107 ? 3.787 19.609 18.609 1 98.75 107 ASP B C 1
ATOM 4165 O O . ASP B 1 107 ? 4.688 19.406 17.781 1 98.75 107 ASP B O 1
ATOM 4169 N N . ILE B 1 108 ? 2.58 19.031 18.438 1 98.88 108 ILE B N 1
ATOM 4170 C CA . ILE B 1 108 ? 2.271 18.141 17.328 1 98.88 108 ILE B CA 1
ATOM 4171 C C . ILE B 1 108 ? 1.047 18.641 16.578 1 98.88 108 ILE B C 1
ATOM 4173 O O . ILE B 1 108 ? 0.025 18.969 17.188 1 98.88 108 ILE B O 1
ATOM 4177 N N . LEU B 1 109 ? 1.17 18.781 15.289 1 98.75 109 LEU B N 1
ATOM 4178 C CA . LEU B 1 109 ? 0.055 19.125 14.406 1 98.75 109 LEU B CA 1
ATOM 4179 C C . LEU B 1 109 ? -0.512 17.859 13.75 1 98.75 109 LEU B C 1
ATOM 4181 O O . LEU B 1 109 ? 0.226 17.094 13.133 1 98.75 109 LEU B O 1
ATOM 4185 N N . LEU B 1 110 ? -1.783 17.547 13.961 1 98.06 110 LEU B N 1
ATOM 4186 C CA . LEU B 1 110 ? -2.5 16.578 13.133 1 98.06 110 LEU B CA 1
ATOM 4187 C C . LEU B 1 110 ? -2.906 17.203 11.805 1 98.06 110 LEU B C 1
ATOM 4189 O O . LEU B 1 110 ? -3.771 18.094 11.766 1 98.06 110 LEU B O 1
ATOM 4193 N N . SER B 1 111 ? -2.365 16.734 10.75 1 95.5 111 SER B N 1
ATOM 4194 C CA . SER B 1 111 ? -2.365 17.484 9.5 1 95.5 111 SER B CA 1
ATOM 4195 C C . SER B 1 111 ? -3.656 17.25 8.719 1 95.5 111 SER B C 1
ATOM 4197 O O . SER B 1 111 ? -3.971 18 7.793 1 95.5 111 SER B O 1
ATOM 4199 N N . LEU B 1 112 ? -4.398 16.219 8.938 1 94.56 112 LEU B N 1
ATOM 4200 C CA . LEU B 1 112 ? -5.715 16.031 8.336 1 94.56 112 LEU B CA 1
ATOM 4201 C C . LEU B 1 112 ? -6.777 16.812 9.102 1 94.56 112 LEU B C 1
ATOM 4203 O O . LEU B 1 112 ? -6.789 16.812 10.336 1 94.56 112 LEU B O 1
ATOM 4207 N N . PRO B 1 113 ? -7.637 17.484 8.344 1 95.25 113 PRO B N 1
ATOM 4208 C CA . PRO B 1 113 ? -8.695 18.203 9.062 1 95.25 113 PRO B CA 1
ATOM 4209 C C . PRO B 1 113 ? -9.508 17.281 9.977 1 95.25 113 PRO B C 1
ATOM 4211 O O . PRO B 1 113 ? -9.75 16.125 9.633 1 95.25 113 PRO B O 1
ATOM 4214 N N . VAL B 1 114 ? -9.953 17.797 11.039 1 91.19 114 VAL B N 1
ATOM 4215 C CA . VAL B 1 114 ? -10.578 17.047 12.125 1 91.19 114 VAL B CA 1
ATOM 4216 C C . VAL B 1 114 ? -11.883 16.422 11.633 1 91.19 114 VAL B C 1
ATOM 4218 O O . VAL B 1 114 ? -12.625 17.047 10.867 1 91.19 114 VAL B O 1
ATOM 4221 N N . VAL B 1 115 ? -12.07 15.25 12.109 1 89.75 115 VAL B N 1
ATOM 4222 C CA . VAL B 1 115 ? -13.312 14.539 11.812 1 89.75 115 VAL B CA 1
ATOM 4223 C C . VAL B 1 115 ? -14.039 14.219 13.117 1 89.75 115 VAL B C 1
ATOM 4225 O O . VAL B 1 115 ? -13.414 13.883 14.117 1 89.75 115 VAL B O 1
ATOM 4228 N N . GLU B 1 116 ? -15.305 14.273 13.062 1 92.75 116 GLU B N 1
ATOM 4229 C CA . GLU B 1 116 ? -16.125 14.109 14.258 1 92.75 116 GLU B CA 1
ATOM 4230 C C . GLU B 1 116 ? -15.914 12.734 14.891 1 92.75 116 GLU B C 1
ATOM 4232 O O . GLU B 1 116 ? -15.883 12.609 16.109 1 92.75 116 GLU B O 1
ATOM 4237 N N . SER B 1 117 ? -15.703 11.727 14.094 1 92.38 117 SER B N 1
ATOM 4238 C CA . SER B 1 117 ? -15.664 10.344 14.562 1 92.38 117 SER B CA 1
ATOM 4239 C C . SER B 1 117 ? -14.422 10.086 15.414 1 92.38 117 SER B C 1
ATOM 4241 O O . SER B 1 117 ? -14.336 9.07 16.094 1 92.38 117 SER B O 1
ATOM 4243 N N . ARG B 1 118 ? -13.492 11.031 15.43 1 94.06 118 ARG B N 1
ATOM 4244 C CA . ARG B 1 118 ? -12.242 10.773 16.141 1 94.06 118 ARG B CA 1
ATOM 4245 C C . ARG B 1 118 ? -12.086 11.711 17.328 1 94.06 118 ARG B C 1
ATOM 4247 O O . ARG B 1 118 ? -11.047 11.695 18 1 94.06 118 ARG B O 1
ATOM 4254 N N . LEU B 1 119 ? -13.078 12.492 17.656 1 96.19 119 LEU B N 1
ATOM 4255 C CA . LEU B 1 119 ? -12.969 13.531 18.688 1 96.19 119 LEU B CA 1
ATOM 4256 C C . LEU B 1 119 ? -12.82 12.914 20.062 1 96.19 119 LEU B C 1
ATOM 4258 O O . LEU B 1 119 ? -12.094 13.438 20.906 1 96.19 119 LEU B O 1
ATOM 4262 N N . ASP B 1 120 ? -13.469 11.734 20.297 1 96.44 120 ASP B N 1
ATOM 4263 C CA . ASP B 1 120 ? -13.32 11.07 21.578 1 96.44 120 ASP B CA 1
ATOM 4264 C C . ASP B 1 120 ? -11.867 10.641 21.812 1 96.44 120 ASP B C 1
ATOM 4266 O O . ASP B 1 120 ? -11.359 10.719 22.938 1 96.44 120 ASP B O 1
ATOM 4270 N N . GLU B 1 121 ? -11.32 10.164 20.766 1 96.69 121 GLU B N 1
ATOM 4271 C CA . GLU B 1 121 ? -9.922 9.75 20.859 1 96.69 121 GLU B CA 1
ATOM 4272 C C . GLU B 1 121 ? -9.008 10.945 21.125 1 96.69 121 GLU B C 1
ATOM 4274 O O . GLU B 1 121 ? -8.086 10.852 21.938 1 96.69 121 GLU B O 1
ATOM 4279 N N . LEU B 1 122 ? -9.297 12.062 20.5 1 97.44 122 LEU B N 1
ATOM 4280 C CA . LEU B 1 122 ? -8.516 13.281 20.703 1 97.44 122 LEU B CA 1
ATOM 4281 C C . LEU B 1 122 ? -8.703 13.812 22.125 1 97.44 122 LEU B C 1
ATOM 4283 O O . LEU B 1 122 ? -7.75 14.289 22.734 1 97.44 122 LEU B O 1
ATOM 4287 N N . LYS B 1 123 ? -9.938 13.734 22.594 1 97.38 123 LYS B N 1
ATOM 4288 C CA . LYS B 1 123 ? -10.211 14.133 23.969 1 97.38 123 LYS B CA 1
ATOM 4289 C C . LYS B 1 123 ? -9.367 13.32 24.953 1 97.38 123 LYS B C 1
ATOM 4291 O O . LYS B 1 123 ? -8.742 13.891 25.844 1 97.38 123 LYS B O 1
ATOM 4296 N N . ASP B 1 124 ? -9.32 11.992 24.703 1 97.12 124 ASP B N 1
ATOM 4297 C CA . ASP B 1 124 ? -8.531 11.133 25.578 1 97.12 124 ASP B CA 1
ATOM 4298 C C . ASP B 1 124 ? -7.051 11.5 25.516 1 97.12 124 ASP B C 1
ATOM 4300 O O . ASP B 1 124 ? -6.359 11.492 26.531 1 97.12 124 ASP B O 1
ATOM 4304 N N . LEU B 1 125 ? -6.609 11.859 24.359 1 97.19 125 LEU B N 1
ATOM 4305 C CA . LEU B 1 125 ? -5.207 12.203 24.156 1 97.19 125 LEU B CA 1
ATOM 4306 C C . LEU B 1 125 ? -4.832 13.453 24.938 1 97.19 125 LEU B C 1
ATOM 4308 O O . LEU B 1 125 ? -3.855 13.445 25.688 1 97.19 125 LEU B O 1
ATOM 4312 N N . VAL B 1 126 ? -5.609 14.523 24.875 1 96.81 126 VAL B N 1
ATOM 4313 C CA . VAL B 1 126 ? -5.238 15.805 25.469 1 96.81 126 VAL B CA 1
ATOM 4314 C C . VAL B 1 126 ? -5.457 15.742 26.984 1 96.81 126 VAL B C 1
ATOM 4316 O O . VAL B 1 126 ? -4.824 16.484 27.734 1 96.81 126 VAL B O 1
ATOM 4319 N N . THR B 1 127 ? -6.375 14.875 27.391 1 96.88 127 THR B N 1
ATOM 4320 C CA . THR B 1 127 ? -6.594 14.68 28.828 1 96.88 127 THR B CA 1
ATOM 4321 C C . THR B 1 127 ? -5.43 13.922 29.453 1 96.88 127 THR B C 1
ATOM 4323 O O . THR B 1 127 ? -4.973 14.266 30.547 1 96.88 127 THR B O 1
ATOM 4326 N N . LYS B 1 128 ? -4.93 12.953 28.75 1 96 128 LYS B N 1
ATOM 4327 C CA . LYS B 1 128 ? -3.863 12.102 29.266 1 96 128 LYS B CA 1
ATOM 4328 C C . LYS B 1 128 ? -2.51 12.789 29.172 1 96 128 LYS B C 1
ATOM 4330 O O . LYS B 1 128 ? -1.62 12.555 29.984 1 96 128 LYS B O 1
ATOM 4335 N N . TYR B 1 129 ? -2.361 13.664 28.188 1 97.12 129 TYR B N 1
ATOM 4336 C CA . TYR B 1 129 ? -1.086 14.328 27.953 1 97.12 129 TYR B CA 1
ATOM 4337 C C . TYR B 1 129 ? -1.266 15.844 27.891 1 97.12 129 TYR B C 1
ATOM 4339 O O . TYR B 1 129 ? -1.034 16.453 26.844 1 97.12 129 TYR B O 1
ATOM 4347 N N . PRO B 1 130 ? -1.493 16.469 28.984 1 95.25 130 PRO B N 1
ATOM 4348 C CA . PRO B 1 130 ? -1.771 17.906 29.016 1 95.25 130 PRO B CA 1
ATOM 4349 C C . PRO B 1 130 ? -0.552 18.75 28.641 1 95.25 130 PRO B C 1
ATOM 4351 O O . PRO B 1 130 ? -0.691 19.922 28.297 1 95.25 130 PRO B O 1
ATOM 4354 N N . GLN B 1 131 ? 0.602 18.125 28.703 1 95.69 131 GLN B N 1
ATOM 4355 C CA . GLN B 1 131 ? 1.816 18.859 28.391 1 95.69 131 GLN B CA 1
ATOM 4356 C C . GLN B 1 131 ? 1.997 19 26.875 1 95.69 131 GLN B C 1
ATOM 4358 O O . GLN B 1 131 ? 2.824 19.797 26.422 1 95.69 131 GLN B O 1
ATOM 4363 N N . LEU B 1 132 ? 1.356 18.203 26.109 1 98 132 LEU B N 1
ATOM 4364 C CA . LEU B 1 132 ? 1.446 18.25 24.656 1 98 132 LEU B CA 1
ATOM 4365 C C . LEU B 1 132 ? 0.582 19.375 24.094 1 98 132 LEU B C 1
ATOM 4367 O O . LEU B 1 132 ? -0.608 19.469 24.406 1 98 132 LEU B O 1
ATOM 4371 N N . LYS B 1 133 ? 1.161 20.266 23.391 1 98.5 133 LYS B N 1
ATOM 4372 C CA . LYS B 1 133 ? 0.393 21.219 22.578 1 98.5 133 LYS B CA 1
ATOM 4373 C C . LYS B 1 133 ? -0.097 20.562 21.281 1 98.5 133 LYS B C 1
ATOM 4375 O O . LYS B 1 133 ? 0.654 20.453 20.312 1 98.5 133 LYS B O 1
ATOM 4380 N N . LEU B 1 134 ? -1.336 20.141 21.281 1 98.5 134 LEU B N 1
ATOM 4381 C CA . LEU B 1 134 ? -1.931 19.516 20.094 1 98.5 134 LEU B CA 1
ATOM 4382 C C . LEU B 1 134 ? -2.551 20.578 19.188 1 98.5 134 LEU B C 1
ATOM 4384 O O . LEU B 1 134 ? -3.348 21.406 19.641 1 98.5 134 LEU B O 1
ATOM 4388 N N . ARG B 1 135 ? -2.111 20.672 17.969 1 98.44 135 ARG B N 1
ATOM 4389 C CA . ARG B 1 135 ? -2.695 21.531 16.938 1 98.44 135 ARG B CA 1
ATOM 4390 C C . ARG B 1 135 ? -3.559 20.719 15.977 1 98.44 135 ARG B C 1
ATOM 4392 O O . ARG B 1 135 ? -3.191 19.609 15.578 1 98.44 135 ARG B O 1
ATOM 4399 N N . LEU B 1 136 ? -4.703 21.219 15.664 1 98.31 136 LEU B N 1
ATOM 4400 C CA . LEU B 1 136 ? -5.59 20.594 14.688 1 98.31 136 LEU B CA 1
ATOM 4401 C C . LEU B 1 136 ? -5.645 21.422 13.406 1 98.31 136 LEU B C 1
ATOM 4403 O O . LEU B 1 136 ? -5.461 22.641 13.43 1 98.31 136 LEU B O 1
ATOM 4407 N N . MET B 1 137 ? -5.855 20.766 12.328 1 97.69 137 MET B N 1
ATOM 4408 C CA . MET B 1 137 ? -6.031 21.422 11.031 1 97.69 137 MET B CA 1
ATOM 4409 C C . MET B 1 137 ? -7.512 21.625 10.727 1 97.69 137 MET B C 1
ATOM 4411 O O . MET B 1 137 ? -8.32 20.719 10.938 1 97.69 137 MET B O 1
ATOM 4415 N N . VAL B 1 138 ? -7.879 22.797 10.258 1 96.75 138 VAL B N 1
ATOM 4416 C CA . VAL B 1 138 ? -9.234 23.078 9.797 1 96.75 138 VAL B CA 1
ATOM 4417 C C . VAL B 1 138 ? -9.18 23.828 8.461 1 96.75 138 VAL B C 1
ATOM 4419 O O . VAL B 1 138 ? -8.227 24.562 8.203 1 96.75 138 VAL B O 1
ATOM 4422 N N . ASP B 1 139 ? -10.117 23.562 7.621 1 94.81 139 ASP B N 1
ATOM 4423 C CA . ASP B 1 139 ? -10.203 24.297 6.359 1 94.81 139 ASP B CA 1
ATOM 4424 C C . ASP B 1 139 ? -11.656 24.469 5.922 1 94.81 139 ASP B C 1
ATOM 4426 O O . ASP B 1 139 ? -11.938 24.609 4.73 1 94.81 139 ASP B O 1
ATOM 4430 N N . ASN B 1 140 ? -12.523 24.297 6.871 1 93.94 140 ASN B N 1
ATOM 4431 C CA . ASN B 1 140 ? -13.961 24.438 6.688 1 93.94 140 ASN B CA 1
ATOM 4432 C C . ASN B 1 140 ? -14.641 24.953 7.953 1 93.94 140 ASN B C 1
ATOM 4434 O O . ASN B 1 140 ? -14.352 24.484 9.055 1 93.94 140 ASN B O 1
ATOM 4438 N N . TYR B 1 141 ? -15.539 25.922 7.742 1 94 141 TYR B N 1
ATOM 4439 C CA . TYR B 1 141 ? -16.219 26.562 8.867 1 94 141 TYR B CA 1
ATOM 4440 C C . TYR B 1 141 ? -16.953 25.516 9.703 1 94 141 TYR B C 1
ATOM 4442 O O . TYR B 1 141 ? -17.031 25.641 10.93 1 94 141 TYR B O 1
ATOM 4450 N N . ARG B 1 142 ? -17.484 24.516 9.078 1 94.06 142 ARG B N 1
ATOM 4451 C CA . ARG B 1 142 ? -18.25 23.5 9.766 1 94.06 142 ARG B CA 1
ATOM 4452 C C . ARG B 1 142 ? -17.391 22.719 10.75 1 94.06 142 ARG B C 1
ATOM 4454 O O . ARG B 1 142 ? -17.891 22.203 11.758 1 94.06 142 ARG B O 1
ATOM 4461 N N . GLN B 1 143 ? -16.141 22.609 10.539 1 96.56 143 GLN B N 1
ATOM 4462 C CA . GLN B 1 143 ? -15.234 21.938 11.453 1 96.56 143 GLN B CA 1
ATOM 4463 C C . GLN B 1 143 ? -15.109 22.703 12.773 1 96.56 143 GLN B C 1
ATOM 4465 O O . GLN B 1 143 ? -15 22.094 13.836 1 96.56 143 GLN B O 1
ATOM 4470 N N . LEU B 1 144 ? -15.172 24.062 12.711 1 96.81 144 LEU B N 1
ATOM 4471 C CA . LEU B 1 144 ? -15.188 24.875 13.93 1 96.81 144 LEU B CA 1
ATOM 4472 C C . LEU B 1 144 ? -16.453 24.625 14.734 1 96.81 144 LEU B C 1
ATOM 4474 O O . LEU B 1 144 ? -16.406 24.5 15.961 1 96.81 144 LEU B O 1
ATOM 4478 N N . GLU B 1 145 ? -17.516 24.484 13.953 1 95.81 145 GLU B N 1
ATOM 4479 C CA . GLU B 1 145 ? -18.781 24.203 14.617 1 95.81 145 GLU B CA 1
ATOM 4480 C C . GLU B 1 145 ? -18.766 22.844 15.289 1 95.81 145 GLU B C 1
ATOM 4482 O O . GLU B 1 145 ? -19.266 22.688 16.406 1 95.81 145 GLU B O 1
ATOM 4487 N N . ILE B 1 146 ? -18.188 21.922 14.625 1 96 146 ILE B N 1
ATOM 4488 C CA . ILE B 1 146 ? -18.109 20.547 15.133 1 96 146 ILE B CA 1
ATOM 4489 C C . ILE B 1 146 ? -17.297 20.531 16.422 1 96 146 ILE B C 1
ATOM 4491 O O . ILE B 1 146 ? -17.719 19.938 17.422 1 96 146 ILE B O 1
ATOM 4495 N N . LEU B 1 147 ? -16.172 21.188 16.453 1 97.38 147 LEU B N 1
ATOM 4496 C CA . LEU B 1 147 ? -15.32 21.25 17.641 1 97.38 147 LEU B CA 1
ATOM 4497 C C . LEU B 1 147 ? -16.016 21.953 18.797 1 97.38 147 LEU B C 1
ATOM 4499 O O . LEU B 1 147 ? -15.961 21.5 19.938 1 97.38 147 LEU B O 1
ATOM 4503 N N . THR B 1 148 ? -16.719 23.047 18.453 1 97.25 148 THR B N 1
ATOM 4504 C CA . THR B 1 148 ? -17.422 23.844 19.469 1 97.25 148 THR B CA 1
ATOM 4505 C C . THR B 1 148 ? -18.547 23.031 20.094 1 97.25 148 THR B C 1
ATOM 4507 O O . THR B 1 148 ? -18.625 22.922 21.328 1 97.25 148 THR B O 1
ATOM 4510 N N . LYS B 1 149 ? -19.359 22.438 19.25 1 96.5 149 LYS B N 1
ATOM 4511 C CA . LYS B 1 149 ? -20.469 21.641 19.734 1 96.5 149 LYS B CA 1
ATOM 4512 C C . LYS B 1 149 ? -19.984 20.484 20.594 1 96.5 149 LYS B C 1
ATOM 4514 O O . LYS B 1 149 ? -20.578 20.172 21.625 1 96.5 149 LYS B O 1
ATOM 4519 N N . TYR B 1 150 ? -18.953 19.844 20.203 1 97.06 150 TYR B N 1
ATOM 4520 C CA . TYR B 1 150 ? -18.391 18.719 20.922 1 97.06 150 TYR B CA 1
ATOM 4521 C C . TYR B 1 150 ? -17.906 19.141 22.312 1 97.06 150 TYR B C 1
ATOM 4523 O O . TYR B 1 150 ? -18.188 18.469 23.297 1 97.06 150 TYR B O 1
ATOM 4531 N N . THR B 1 151 ? -17.156 20.25 22.344 1 97.31 151 THR B N 1
ATOM 4532 C CA . THR B 1 151 ? -16.609 20.734 23.609 1 97.31 151 THR B CA 1
ATOM 4533 C C . THR B 1 151 ? -17.719 21.125 24.578 1 97.31 151 THR B C 1
ATOM 4535 O O . THR B 1 151 ? -17.641 20.812 25.766 1 97.31 151 THR B O 1
ATOM 4538 N N . GLU B 1 152 ? -18.734 21.75 24.047 1 96.94 152 GLU B N 1
ATOM 4539 C CA . GLU B 1 152 ? -19.875 22.125 24.875 1 96.94 152 GLU B CA 1
ATOM 4540 C C . GLU B 1 152 ? -20.578 20.891 25.438 1 96.94 152 GLU B C 1
ATOM 4542 O O . GLU B 1 152 ? -20.891 20.828 26.625 1 96.94 152 GLU B O 1
ATOM 4547 N N . LYS B 1 153 ? -20.75 19.984 24.594 1 96.94 153 LYS B N 1
ATOM 4548 C CA . LYS B 1 153 ? -21.469 18.766 24.953 1 96.94 153 LYS B CA 1
ATOM 4549 C C . LYS B 1 153 ? -20.719 17.969 26.016 1 96.94 153 LYS B C 1
ATOM 4551 O O . LYS B 1 153 ? -21.328 17.422 26.938 1 96.94 153 LYS B O 1
ATOM 4556 N N . THR B 1 154 ? -19.438 17.875 25.922 1 96.75 154 THR B N 1
ATOM 4557 C CA . THR B 1 154 ? -18.641 17.016 26.781 1 96.75 154 THR B CA 1
ATOM 4558 C C . THR B 1 154 ? -18.172 17.781 28.016 1 96.75 154 THR B C 1
ATOM 4560 O O . THR B 1 154 ? -17.719 17.188 29 1 96.75 154 THR B O 1
ATOM 4563 N N . GLY B 1 155 ? -18.156 19.094 27.969 1 95.94 155 GLY B N 1
ATOM 4564 C CA . GLY B 1 155 ? -17.641 19.891 29.062 1 95.94 155 GLY B CA 1
ATOM 4565 C C . GLY B 1 155 ? -16.125 19.844 29.172 1 95.94 155 GLY B C 1
ATOM 4566 O O . GLY B 1 155 ? -15.57 20.078 30.266 1 95.94 155 GLY B O 1
ATOM 4567 N N . LEU B 1 156 ? -15.5 19.484 28.094 1 94.62 156 LEU B N 1
ATOM 4568 C CA . LEU B 1 156 ? -14.047 19.391 28.078 1 94.62 156 LEU B CA 1
ATOM 4569 C C . LEU B 1 156 ? -13.406 20.75 28.375 1 94.62 156 LEU B C 1
ATOM 4571 O O . LEU B 1 156 ? -13.719 21.734 27.719 1 94.62 156 LEU B O 1
ATOM 4575 N N . ALA B 1 157 ? -12.586 20.797 29.406 1 93.88 157 ALA B N 1
ATOM 4576 C CA . ALA B 1 157 ? -11.852 22.016 29.75 1 93.88 157 ALA B CA 1
ATOM 4577 C C . ALA B 1 157 ? -10.555 22.094 28.953 1 93.88 157 ALA B C 1
ATOM 4579 O O . ALA B 1 157 ? -9.461 22.016 29.516 1 93.88 157 ALA B O 1
ATOM 4580 N N . TYR B 1 158 ? -10.633 22.234 27.812 1 94.81 158 TYR B N 1
ATOM 4581 C CA . TYR B 1 158 ? -9.516 22.312 26.875 1 94.81 158 TYR B CA 1
ATOM 4582 C C . TYR B 1 158 ? -9.852 23.203 25.688 1 94.81 158 TYR B C 1
ATOM 4584 O O . TYR B 1 158 ? -10.93 23.109 25.109 1 94.81 158 TYR B O 1
ATOM 4592 N N . LYS B 1 159 ? -9.039 24.156 25.406 1 96.44 159 LYS B N 1
ATOM 4593 C CA . LYS B 1 159 ? -9.211 25.016 24.234 1 96.44 159 LYS B CA 1
ATOM 4594 C C . LYS B 1 159 ? -8.414 24.469 23.047 1 96.44 159 LYS B C 1
ATOM 4596 O O . LYS B 1 159 ? -7.184 24.484 23.062 1 96.44 159 LYS B O 1
ATOM 4601 N N . TRP B 1 160 ? -9.148 24.047 22.016 1 98 160 TRP B N 1
ATOM 4602 C CA . TRP B 1 160 ? -8.484 23.5 20.844 1 98 160 TRP B CA 1
ATOM 4603 C C . TRP B 1 160 ? -7.641 24.562 20.141 1 98 160 TRP B C 1
ATOM 4605 O O . TRP B 1 160 ? -8.047 25.734 20.047 1 98 160 TRP B O 1
ATOM 4615 N N . SER B 1 161 ? -6.48 24.25 19.719 1 98.38 161 SER B N 1
ATOM 4616 C CA . SER B 1 161 ? -5.594 25.109 18.938 1 98.38 161 SER B CA 1
ATOM 4617 C C . SER B 1 161 ? -5.574 24.688 17.469 1 98.38 161 SER B C 1
ATOM 4619 O O . SER B 1 161 ? -5.395 23.516 17.156 1 98.38 161 SER B O 1
ATOM 4621 N N . VAL B 1 162 ? -5.785 25.672 16.516 1 98.31 162 VAL B N 1
ATOM 4622 C CA . VAL B 1 162 ? -5.98 25.203 15.148 1 98.31 162 VAL B CA 1
ATOM 4623 C C . VAL B 1 162 ? -5.062 25.969 14.203 1 98.31 162 VAL B C 1
ATOM 4625 O O . VAL B 1 162 ? -4.781 27.156 14.422 1 98.31 162 VAL B O 1
ATOM 4628 N N . PHE B 1 163 ? -4.527 25.266 13.195 1 97.88 163 PHE B N 1
ATOM 4629 C CA . PHE B 1 163 ? -4.062 25.859 11.953 1 97.88 163 PHE B CA 1
ATOM 4630 C C . PHE B 1 163 ? -5.199 25.938 10.938 1 97.88 163 PHE B C 1
ATOM 4632 O O . PHE B 1 163 ? -5.949 24.984 10.75 1 97.88 163 PHE B O 1
ATOM 4639 N N . VAL B 1 164 ? -5.352 27.062 10.305 1 96.56 164 VAL B N 1
ATOM 4640 C CA . VAL B 1 164 ? -6.242 27.141 9.148 1 96.56 164 VAL B CA 1
ATOM 4641 C C . VAL B 1 164 ? -5.453 26.891 7.867 1 96.56 164 VAL B C 1
ATOM 4643 O O . VAL B 1 164 ? -4.445 27.562 7.613 1 96.56 164 VAL B O 1
ATOM 4646 N N . LYS B 1 165 ? -5.895 25.906 7.145 1 94.62 165 LYS B N 1
ATOM 4647 C CA . LYS B 1 165 ? -5.211 25.562 5.902 1 94.62 165 LYS B CA 1
ATOM 4648 C C . LYS B 1 165 ? -5.605 26.516 4.773 1 94.62 165 LYS B C 1
ATOM 4650 O O . LYS B 1 165 ? -6.793 26.703 4.504 1 94.62 165 LYS B O 1
ATOM 4655 N N . VAL B 1 166 ? -4.621 27.031 4.105 1 89.75 166 VAL B N 1
ATOM 4656 C CA . VAL B 1 166 ? -4.836 27.984 3.016 1 89.75 166 VAL B CA 1
ATOM 4657 C C . VAL B 1 166 ? -4.402 27.359 1.692 1 89.75 166 VAL B C 1
ATOM 4659 O O . VAL B 1 166 ? -3.33 26.75 1.605 1 89.75 166 VAL B O 1
ATOM 4662 N N . ASN B 1 167 ? -5.305 27.344 0.734 1 81.12 167 ASN B N 1
ATOM 4663 C CA . ASN B 1 167 ? -5.047 26.797 -0.593 1 81.12 167 ASN B CA 1
ATOM 4664 C C . ASN B 1 167 ? -4.371 27.828 -1.501 1 81.12 167 ASN B C 1
ATOM 4666 O O . ASN B 1 167 ? -4.895 28.922 -1.702 1 81.12 167 ASN B O 1
ATOM 4670 N N . MET B 1 168 ? -3.277 27.406 -2.096 1 74.31 168 MET B N 1
ATOM 4671 C CA . MET B 1 168 ? -2.543 28.344 -2.936 1 74.31 168 MET B CA 1
ATOM 4672 C C . MET B 1 168 ? -2.672 27.969 -4.41 1 74.31 168 MET B C 1
ATOM 4674 O O . MET B 1 168 ? -1.835 28.359 -5.227 1 74.31 168 MET B O 1
ATOM 4678 N N . GLY B 1 169 ? -3.625 27.141 -4.707 1 67 169 GLY B N 1
ATOM 4679 C CA . GLY B 1 169 ? -3.855 26.859 -6.113 1 67 169 GLY B CA 1
ATOM 4680 C C . GLY B 1 169 ? -3.725 25.391 -6.461 1 67 169 GLY B C 1
ATOM 4681 O O . GLY B 1 169 ? -4.078 24.969 -7.566 1 67 169 GLY B O 1
ATOM 4682 N N . THR B 1 170 ? -3.229 24.594 -5.57 1 65.44 170 THR B N 1
ATOM 4683 C CA . THR B 1 170 ? -3.004 23.188 -5.91 1 65.44 170 THR B CA 1
ATOM 4684 C C . THR B 1 170 ? -4.301 22.391 -5.805 1 65.44 170 THR B C 1
ATOM 4686 O O . THR B 1 170 ? -4.406 21.297 -6.352 1 65.44 170 THR B O 1
ATOM 4689 N N . ASN B 1 171 ? -5.203 22.938 -5.152 1 67.5 171 ASN B N 1
ATOM 4690 C CA . ASN B 1 171 ? -6.527 22.359 -4.941 1 67.5 171 ASN B CA 1
ATOM 4691 C C . ASN B 1 171 ? -6.441 20.969 -4.328 1 67.5 171 ASN B C 1
ATOM 4693 O O . ASN B 1 171 ? -7.18 20.062 -4.727 1 67.5 171 ASN B O 1
ATOM 4697 N N . ARG B 1 172 ? -5.41 20.734 -3.523 1 66.69 172 ARG B N 1
ATOM 4698 C CA . ARG B 1 172 ? -5.355 19.547 -2.668 1 66.69 172 ARG B CA 1
ATOM 4699 C C . ARG B 1 172 ? -6.301 19.688 -1.48 1 66.69 172 ARG B C 1
ATOM 4701 O O . ARG B 1 172 ? -7.047 18.766 -1.161 1 66.69 172 ARG B O 1
ATOM 4708 N N . ALA B 1 173 ? -6.176 20.75 -0.801 1 76.19 173 ALA B N 1
ATOM 4709 C CA . ALA B 1 173 ? -7.043 21.094 0.324 1 76.19 173 ALA B CA 1
ATOM 4710 C C . ALA B 1 173 ? -6.848 22.547 0.741 1 76.19 173 ALA B C 1
ATOM 4712 O O . ALA B 1 173 ? -5.848 23.172 0.385 1 76.19 173 ALA B O 1
ATOM 4713 N N . GLY B 1 174 ? -7.895 23.031 1.359 1 80.31 174 GLY B N 1
ATOM 4714 C CA . GLY B 1 174 ? -7.77 24.359 1.93 1 80.31 174 GLY B CA 1
ATOM 4715 C C . GLY B 1 174 ? -8.648 25.391 1.244 1 80.31 174 GLY B C 1
ATOM 4716 O O . GLY B 1 174 ? -9.359 25.078 0.291 1 80.31 174 GLY B O 1
ATOM 4717 N N . LEU B 1 175 ? -8.641 26.609 1.785 1 82 175 LEU B N 1
ATOM 4718 C CA . LEU B 1 175 ? -9.438 27.734 1.299 1 82 175 LEU B CA 1
ATOM 4719 C C . LEU B 1 175 ? -8.562 28.75 0.58 1 82 175 LEU B C 1
ATOM 4721 O O . LEU B 1 175 ? -7.457 29.062 1.039 1 82 175 LEU B O 1
ATOM 4725 N N . THR B 1 176 ? -9.031 29.203 -0.485 1 77.44 176 THR B N 1
ATOM 4726 C CA . THR B 1 176 ? -8.273 30.219 -1.206 1 77.44 176 THR B CA 1
ATOM 4727 C C . THR B 1 176 ? -8.398 31.578 -0.526 1 77.44 176 THR B C 1
ATOM 4729 O O . THR B 1 176 ? -9.32 31.797 0.262 1 77.44 176 THR B O 1
ATOM 4732 N N . LYS B 1 177 ? -7.48 32.469 -0.821 1 76.06 177 LYS B N 1
ATOM 4733 C CA . LYS B 1 177 ? -7.457 33.781 -0.226 1 76.06 177 LYS B CA 1
ATOM 4734 C C . LYS B 1 177 ? -8.742 34.562 -0.531 1 76.06 177 LYS B C 1
ATOM 4736 O O . LYS B 1 177 ? -9.164 35.406 0.249 1 76.06 177 LYS B O 1
ATOM 4741 N N . SER B 1 178 ? -9.312 34.219 -1.591 1 76.69 178 SER B N 1
ATOM 4742 C CA . SER B 1 178 ? -10.508 34.938 -2.021 1 76.69 178 SER B CA 1
ATOM 4743 C C . SER B 1 178 ? -11.773 34.219 -1.568 1 76.69 178 SER B C 1
ATOM 4745 O O . SER B 1 178 ? -12.891 34.688 -1.827 1 76.69 178 SER B O 1
ATOM 4747 N N . ASP B 1 179 ? -11.555 33.188 -0.875 1 83.5 179 ASP B N 1
ATOM 4748 C CA . ASP B 1 179 ? -12.711 32.406 -0.396 1 83.5 179 ASP B CA 1
ATOM 4749 C C . ASP B 1 179 ? -13.391 33.125 0.767 1 83.5 179 ASP B C 1
ATOM 4751 O O . ASP B 1 179 ? -12.758 33.406 1.787 1 83.5 179 ASP B O 1
ATOM 4755 N N . PRO B 1 180 ? -14.695 33.469 0.609 1 86.25 180 PRO B N 1
ATOM 4756 C CA . PRO B 1 180 ? -15.406 34.156 1.699 1 86.25 180 PRO B CA 1
ATOM 4757 C C . PRO B 1 180 ? -15.398 33.344 2.994 1 86.25 180 PRO B C 1
ATOM 4759 O O . PRO B 1 180 ? -15.43 33.906 4.086 1 86.25 180 PRO B O 1
ATOM 4762 N N . GLU B 1 181 ? -15.305 32.094 2.822 1 89.12 181 GLU B N 1
ATOM 4763 C CA . GLU B 1 181 ? -15.281 31.234 4.008 1 89.12 181 GLU B CA 1
ATOM 4764 C C . GLU B 1 181 ? -14.031 31.469 4.84 1 89.12 181 GLU B C 1
ATOM 4766 O O . GLU B 1 181 ? -14.07 31.391 6.07 1 89.12 181 GLU B O 1
ATOM 4771 N N . LEU B 1 182 ? -12.969 31.719 4.203 1 90.56 182 LEU B N 1
ATOM 4772 C CA . LEU B 1 182 ? -11.727 31.984 4.926 1 90.56 182 LEU B CA 1
ATOM 4773 C C . LEU B 1 182 ? -11.867 33.25 5.785 1 90.56 182 LEU B C 1
ATOM 4775 O O . LEU B 1 182 ? -11.484 33.25 6.953 1 90.56 182 LEU B O 1
ATOM 4779 N N . GLU B 1 183 ? -12.453 34.25 5.203 1 91.44 183 GLU B N 1
ATOM 4780 C CA . GLU B 1 183 ? -12.656 35.5 5.93 1 91.44 183 GLU B CA 1
ATOM 4781 C C . GLU B 1 183 ? -13.547 35.281 7.148 1 91.44 183 GLU B C 1
ATOM 4783 O O . GLU B 1 183 ? -13.266 35.812 8.227 1 91.44 183 GLU B O 1
ATOM 4788 N N . GLU B 1 184 ? -14.547 34.562 6.883 1 93.19 184 GLU B N 1
ATOM 4789 C CA . GLU B 1 184 ? -15.477 34.281 7.977 1 93.19 184 GLU B CA 1
ATOM 4790 C C . GLU B 1 184 ? -14.805 33.5 9.086 1 93.19 184 GLU B C 1
ATOM 4792 O O . GLU B 1 184 ? -15.016 33.75 10.273 1 93.19 184 GLU B O 1
ATOM 4797 N N . MET B 1 185 ? -14.023 32.5 8.75 1 94.62 185 MET B N 1
ATOM 4798 C CA . MET B 1 185 ? -13.312 31.688 9.734 1 94.62 185 MET B CA 1
ATOM 4799 C C . MET B 1 185 ? -12.336 32.562 10.539 1 94.62 185 MET B C 1
ATOM 4801 O O . MET B 1 185 ? -12.266 32.438 11.758 1 94.62 185 MET B O 1
ATOM 4805 N N . ILE B 1 186 ? -11.641 33.406 9.82 1 94.75 186 ILE B N 1
ATOM 4806 C CA . ILE B 1 186 ? -10.688 34.312 10.477 1 94.75 186 ILE B CA 1
ATOM 4807 C C . ILE B 1 186 ? -11.414 35.219 11.477 1 94.75 186 ILE B C 1
ATOM 4809 O O . ILE B 1 186 ? -10.984 35.344 12.625 1 94.75 186 ILE B O 1
ATOM 4813 N N . LYS B 1 187 ? -12.492 35.75 11.047 1 94.94 187 LYS B N 1
ATOM 4814 C CA . LYS B 1 187 ? -13.273 36.656 11.891 1 94.94 187 LYS B CA 1
ATOM 4815 C C . LYS B 1 187 ? -13.727 35.969 13.172 1 94.94 187 LYS B C 1
ATOM 4817 O O . LYS B 1 187 ? -13.547 36.5 14.273 1 94.94 187 LYS B O 1
ATOM 4822 N N . GLN B 1 188 ? -14.211 34.75 13.016 1 94.75 188 GLN B N 1
ATOM 4823 C CA . GLN B 1 188 ? -14.758 34.031 14.156 1 94.75 188 GLN B CA 1
ATOM 4824 C C . GLN B 1 188 ? -13.648 33.594 15.109 1 94.75 188 GLN B C 1
ATOM 4826 O O . GLN B 1 188 ? -13.844 33.562 16.328 1 94.75 188 GLN B O 1
ATOM 4831 N N . LEU B 1 189 ? -12.516 33.281 14.602 1 96.38 189 LEU B N 1
ATOM 4832 C CA . LEU B 1 189 ? -11.398 32.781 15.398 1 96.38 189 LEU B CA 1
ATOM 4833 C C . LEU B 1 189 ? -10.672 33.938 16.078 1 96.38 189 LEU B C 1
ATOM 4835 O O . LEU B 1 189 ? -10.133 33.781 17.172 1 96.38 189 LEU B O 1
ATOM 4839 N N . ALA B 1 190 ? -10.68 35.062 15.406 1 95.06 190 ALA B N 1
ATOM 4840 C CA . ALA B 1 190 ? -9.883 36.188 15.891 1 95.06 190 ALA B CA 1
ATOM 4841 C C . ALA B 1 190 ? -10.688 37.062 16.859 1 95.06 190 ALA B C 1
ATOM 4843 O O . ALA B 1 190 ? -10.109 37.75 17.703 1 95.06 190 ALA B O 1
ATOM 4844 N N . THR B 1 191 ? -11.992 37.031 16.75 1 92.81 191 THR B N 1
ATOM 4845 C CA . THR B 1 191 ? -12.828 37.844 17.625 1 92.81 191 THR B CA 1
ATOM 4846 C C . THR B 1 191 ? -12.914 37.219 19.016 1 92.81 191 THR B C 1
ATOM 4848 O O . THR B 1 191 ? -13.406 36.094 19.172 1 92.81 191 THR B O 1
ATOM 4851 N N . SER B 1 192 ? -12.555 37.875 20.078 1 85.62 192 SER B N 1
ATOM 4852 C CA . SER B 1 192 ? -12.43 37.344 21.438 1 85.62 192 SER B CA 1
ATOM 4853 C C . SER B 1 192 ? -13.797 36.969 22.016 1 85.62 192 SER B C 1
ATOM 4855 O O . SER B 1 192 ? -13.883 36.125 22.906 1 85.62 192 SER B O 1
ATOM 4857 N N . GLN B 1 193 ? -14.82 37.5 21.562 1 86 193 GLN B N 1
ATOM 4858 C CA . GLN B 1 193 ? -16.109 37.281 22.219 1 86 193 GLN B CA 1
ATOM 4859 C C . GLN B 1 193 ? -16.984 36.344 21.406 1 86 193 GLN B C 1
ATOM 4861 O O . GLN B 1 193 ? -18.156 36.125 21.75 1 86 193 GLN B O 1
ATOM 4866 N N . SER B 1 194 ? -16.359 35.719 20.469 1 88.38 194 SER B N 1
ATOM 4867 C CA . SER B 1 194 ? -17.172 34.781 19.672 1 88.38 194 SER B CA 1
ATOM 4868 C C . SER B 1 194 ? -17.344 33.469 20.391 1 88.38 194 SER B C 1
ATOM 4870 O O . SER B 1 194 ? -16.516 33.062 21.219 1 88.38 194 SER B O 1
ATOM 4872 N N . GLN B 1 195 ? -18.453 32.781 20.094 1 92.12 195 GLN B N 1
ATOM 4873 C CA . GLN B 1 195 ? -18.688 31.438 20.641 1 92.12 195 GLN B CA 1
ATOM 4874 C C . GLN B 1 195 ? -17.547 30.484 20.234 1 92.12 195 GLN B C 1
ATOM 4876 O O . GLN B 1 195 ? -17.141 29.641 21.031 1 92.12 195 GLN B O 1
ATOM 4881 N N . ILE B 1 196 ? -17.047 30.641 19.078 1 94.75 196 ILE B N 1
ATOM 4882 C CA . ILE B 1 196 ? -15.977 29.797 18.547 1 94.75 196 ILE B CA 1
ATOM 4883 C C . ILE B 1 196 ? -14.68 30.062 19.312 1 94.75 196 ILE B C 1
ATOM 4885 O O . ILE B 1 196 ? -14.008 29.125 19.75 1 94.75 196 ILE B O 1
ATOM 4889 N N . SER B 1 197 ? -14.375 31.312 19.516 1 94.25 197 SER B N 1
ATOM 4890 C CA . SER B 1 197 ? -13.102 31.672 20.125 1 94.25 197 SER B CA 1
ATOM 4891 C C . SER B 1 197 ? -13.055 31.266 21.594 1 94.25 197 SER B C 1
ATOM 4893 O O . SER B 1 197 ? -11.984 31.25 22.203 1 94.25 197 SER B O 1
ATOM 4895 N N . LYS B 1 198 ? -14.211 30.938 22.203 1 95.06 198 LYS B N 1
ATOM 4896 C CA . LYS B 1 198 ? -14.258 30.438 23.562 1 95.06 198 LYS B CA 1
ATOM 4897 C C . LYS B 1 198 ? -13.609 29.047 23.656 1 95.06 198 LYS B C 1
ATOM 4899 O O . LYS B 1 198 ? -13.023 28.703 24.688 1 95.06 198 LYS B O 1
ATOM 4904 N N . TYR B 1 199 ? -13.711 28.281 22.578 1 96.62 199 TYR B N 1
ATOM 4905 C CA . TYR B 1 199 ? -13.312 26.891 22.625 1 96.62 199 TYR B CA 1
ATOM 4906 C C . TYR B 1 199 ? -12.148 26.609 21.688 1 96.62 199 TYR B C 1
ATOM 4908 O O . TYR B 1 199 ? -11.492 25.562 21.797 1 96.62 199 TYR B O 1
ATOM 4916 N N . ILE B 1 200 ? -11.891 27.516 20.766 1 97.88 200 ILE B N 1
ATOM 4917 C CA . ILE B 1 200 ? -10.883 27.281 19.734 1 97.88 200 ILE B CA 1
ATOM 4918 C C . ILE B 1 200 ? -9.953 28.484 19.641 1 97.88 200 ILE B C 1
ATOM 4920 O O . ILE B 1 200 ? -10.422 29.625 19.578 1 97.88 200 ILE B O 1
ATOM 4924 N N . SER B 1 201 ? -8.727 28.312 19.688 1 97.44 201 SER B N 1
ATOM 4925 C CA . SER B 1 201 ? -7.73 29.359 19.484 1 97.44 201 SER B CA 1
ATOM 4926 C C . SER B 1 201 ? -7.043 29.219 18.141 1 97.44 201 SER B C 1
ATOM 4928 O O . SER B 1 201 ? -6.758 28.109 17.688 1 97.44 201 SER B O 1
ATOM 4930 N N . LEU B 1 202 ? -6.836 30.328 17.484 1 97.69 202 LEU B N 1
ATOM 4931 C CA . LEU B 1 202 ? -6.105 30.359 16.234 1 97.69 202 LEU B CA 1
ATOM 4932 C C . LEU B 1 202 ? -4.602 30.344 16.469 1 97.69 202 LEU B C 1
ATOM 4934 O O . LEU B 1 202 ? -4.062 31.234 17.125 1 97.69 202 LEU B O 1
ATOM 4938 N N . TYR B 1 203 ? -3.941 29.297 16 1 98.12 203 TYR B N 1
ATOM 4939 C CA . TYR B 1 203 ? -2.494 29.203 16.141 1 98.12 203 TYR B CA 1
ATOM 4940 C C . TYR B 1 203 ? -1.788 29.844 14.945 1 98.12 203 TYR B C 1
ATOM 4942 O O . TYR B 1 203 ? -0.729 30.453 15.102 1 98.12 203 TYR B O 1
ATOM 4950 N N . GLY B 1 204 ? -2.387 29.641 13.797 1 97.88 204 GLY B N 1
ATOM 4951 C CA . GLY B 1 204 ? -1.801 30.219 12.602 1 97.88 204 GLY B CA 1
ATOM 4952 C C . GLY B 1 204 ? -2.396 29.672 11.32 1 97.88 204 GLY B C 1
ATOM 4953 O O . GLY B 1 204 ? -3.535 29.188 11.312 1 97.88 204 GLY B O 1
ATOM 4954 N N . PHE B 1 205 ? -1.656 29.875 10.227 1 96.5 205 PHE B N 1
ATOM 4955 C CA . PHE B 1 205 ? -2.092 29.469 8.891 1 96.5 205 PHE B CA 1
ATOM 4956 C C . PHE B 1 205 ? -1.082 28.516 8.266 1 96.5 205 PHE B C 1
ATOM 4958 O O . PHE B 1 205 ? 0.128 28.703 8.406 1 96.5 205 PHE B O 1
ATOM 4965 N N . TYR B 1 206 ? -1.601 27.469 7.668 1 95.19 206 TYR B N 1
ATOM 4966 C CA . TYR B 1 206 ? -0.798 26.406 7.082 1 95.19 206 TYR B CA 1
ATOM 4967 C C . TYR B 1 206 ? -0.91 26.406 5.562 1 95.19 206 TYR B C 1
ATOM 4969 O O . TYR B 1 206 ? -1.997 26.219 5.012 1 95.19 206 TYR B O 1
ATOM 4977 N N . CYS B 1 207 ? 0.212 26.609 4.941 1 89.81 207 CYS B N 1
ATOM 4978 C CA . CYS B 1 207 ? 0.262 26.672 3.486 1 89.81 207 CYS B CA 1
ATOM 4979 C C . CYS B 1 207 ? 1.113 25.547 2.918 1 89.81 207 CYS B C 1
ATOM 4981 O O . CYS B 1 207 ? 2.24 25.328 3.365 1 89.81 207 CYS B O 1
ATOM 4983 N N . HIS B 1 208 ? 0.528 24.797 2.055 1 81.44 208 HIS B N 1
ATOM 4984 C CA . HIS B 1 208 ? 1.232 23.688 1.425 1 81.44 208 HIS B CA 1
ATOM 4985 C C . HIS B 1 208 ? 1.085 23.734 -0.093 1 81.44 208 HIS B C 1
ATOM 4987 O O . HIS B 1 208 ? -0.029 23.641 -0.615 1 81.44 208 HIS B O 1
ATOM 4993 N N . ALA B 1 209 ? 2.23 23.875 -0.749 1 69.94 209 ALA B N 1
ATOM 4994 C CA . ALA B 1 209 ? 2.203 23.875 -2.209 1 69.94 209 ALA B CA 1
ATOM 4995 C C . ALA B 1 209 ? 2.426 22.469 -2.768 1 69.94 209 ALA B C 1
ATOM 4997 O O . ALA B 1 209 ? 3.547 22.109 -3.141 1 69.94 209 ALA B O 1
ATOM 4998 N N . GLY B 1 210 ? 1.439 21.703 -2.898 1 67.88 210 GLY B N 1
ATOM 4999 C CA . GLY B 1 210 ? 1.549 20.359 -3.441 1 67.88 210 GLY B CA 1
ATOM 5000 C C . GLY B 1 210 ? 2.129 20.328 -4.844 1 67.88 210 GLY B C 1
ATOM 5001 O O . GLY B 1 210 ? 2.795 19.359 -5.219 1 67.88 210 GLY B O 1
ATOM 5002 N N . HIS B 1 211 ? 1.961 21.406 -5.625 1 70.25 211 HIS B N 1
ATOM 5003 C CA . HIS B 1 211 ? 2.443 21.484 -7 1 70.25 211 HIS B CA 1
ATOM 5004 C C . HIS B 1 211 ? 3.963 21.625 -7.043 1 70.25 211 HIS B C 1
ATOM 5006 O O . HIS B 1 211 ? 4.574 21.453 -8.102 1 70.25 211 HIS B O 1
ATOM 5012 N N . ALA B 1 212 ? 4.484 21.797 -5.902 1 71.69 212 ALA B N 1
ATOM 5013 C CA . ALA B 1 212 ? 5.938 21.938 -5.852 1 71.69 212 ALA B CA 1
ATOM 5014 C C . ALA B 1 212 ? 6.633 20.641 -6.238 1 71.69 212 ALA B C 1
ATOM 5016 O O . ALA B 1 212 ? 7.781 20.656 -6.688 1 71.69 212 ALA B O 1
ATOM 5017 N N . TYR B 1 213 ? 5.922 19.609 -6.133 1 71.25 213 TYR B N 1
ATOM 5018 C CA . TYR B 1 213 ? 6.477 18.328 -6.52 1 71.25 213 TYR B CA 1
ATOM 5019 C C . TYR B 1 213 ? 6.637 18.234 -8.031 1 71.25 213 TYR B C 1
ATOM 5021 O O . TYR B 1 213 ? 7.375 17.375 -8.531 1 71.25 213 TYR B O 1
ATOM 5029 N N . GLY B 1 214 ? 5.941 19.094 -8.633 1 72.25 214 GLY B N 1
ATOM 5030 C CA . GLY B 1 214 ? 6.059 19.172 -10.086 1 72.25 214 GLY B CA 1
ATOM 5031 C C . GLY B 1 214 ? 7.145 20.125 -10.547 1 72.25 214 GLY B C 1
ATOM 5032 O O . GLY B 1 214 ? 7.352 20.297 -11.75 1 72.25 214 GLY B O 1
ATOM 5033 N N . SER B 1 215 ? 7.777 20.703 -9.555 1 73.06 215 SER B N 1
ATOM 5034 C CA . SER B 1 215 ? 8.844 21.625 -9.914 1 73.06 215 SER B CA 1
ATOM 5035 C C . SER B 1 215 ? 9.961 20.922 -10.68 1 73.06 215 SER B C 1
ATOM 5037 O O . SER B 1 215 ? 10.18 19.734 -10.5 1 73.06 215 SER B O 1
ATOM 5039 N N . ARG B 1 216 ? 10.609 21.766 -11.531 1 77.75 216 ARG B N 1
ATOM 5040 C CA . ARG B 1 216 ? 11.656 21.172 -12.359 1 77.75 216 ARG B CA 1
ATOM 5041 C C . ARG B 1 216 ? 12.992 21.859 -12.125 1 77.75 216 ARG B C 1
ATOM 5043 O O . ARG B 1 216 ? 13.984 21.531 -12.781 1 77.75 216 ARG B O 1
ATOM 5050 N N . SER B 1 217 ? 12.859 22.891 -11.156 1 77.94 217 SER B N 1
ATOM 5051 C CA . SER B 1 217 ? 14.094 23.578 -10.789 1 77.94 217 SER B CA 1
ATOM 5052 C C . SER B 1 217 ? 14 24.172 -9.383 1 77.94 217 SER B C 1
ATOM 5054 O O . SER B 1 217 ? 12.898 24.344 -8.852 1 77.94 217 SER B O 1
ATOM 5056 N N . SER B 1 218 ? 15.211 24.5 -8.867 1 78.62 218 SER B N 1
ATOM 5057 C CA . SER B 1 218 ? 15.289 25.141 -7.551 1 78.62 218 SER B CA 1
ATOM 5058 C C . SER B 1 218 ? 14.648 26.516 -7.562 1 78.62 218 SER B C 1
ATOM 5060 O O . SER B 1 218 ? 14.047 26.938 -6.57 1 78.62 218 SER B O 1
ATOM 5062 N N . ASP B 1 219 ? 14.711 27.172 -8.664 1 79.5 219 ASP B N 1
ATOM 5063 C CA . ASP B 1 219 ? 14.125 28.5 -8.781 1 79.5 219 ASP B CA 1
ATOM 5064 C C . ASP B 1 219 ? 12.602 28.438 -8.734 1 79.5 219 ASP B C 1
ATOM 5066 O O . ASP B 1 219 ? 11.953 29.266 -8.109 1 79.5 219 ASP B O 1
ATOM 5070 N N . GLN B 1 220 ? 12.133 27.438 -9.398 1 80.38 220 GLN B N 1
ATOM 5071 C CA . GLN B 1 220 ? 10.688 27.266 -9.391 1 80.38 220 GLN B CA 1
ATOM 5072 C C . GLN B 1 220 ? 10.188 26.891 -7.992 1 80.38 220 GLN B C 1
ATOM 5074 O O . GLN B 1 220 ? 9.172 27.422 -7.535 1 80.38 220 GLN B O 1
ATOM 5079 N N . ALA B 1 221 ? 10.906 26.078 -7.344 1 79.81 221 ALA B N 1
ATOM 5080 C CA . ALA B 1 221 ? 10.555 25.688 -5.977 1 79.81 221 ALA B CA 1
ATOM 5081 C C . ALA B 1 221 ? 10.609 26.891 -5.043 1 79.81 221 ALA B C 1
ATOM 5083 O O . ALA B 1 221 ? 9.75 27.047 -4.168 1 79.81 221 ALA B O 1
ATOM 5084 N N . ARG B 1 222 ? 11.5 27.75 -5.25 1 81.81 222 ARG B N 1
ATOM 5085 C CA . ARG B 1 222 ? 11.648 28.969 -4.453 1 81.81 222 ARG B CA 1
ATOM 5086 C C . ARG B 1 222 ? 10.453 29.891 -4.637 1 81.81 222 ARG B C 1
ATOM 5088 O O . ARG B 1 222 ? 9.953 30.469 -3.67 1 81.81 222 ARG B O 1
ATOM 5095 N N . SER B 1 223 ? 10.07 29.984 -5.844 1 82.44 223 SER B N 1
ATOM 5096 C CA . SER B 1 223 ? 8.914 30.844 -6.117 1 82.44 223 SER B CA 1
ATOM 5097 C C . SER B 1 223 ? 7.676 30.328 -5.387 1 82.44 223 SER B C 1
ATOM 5099 O O . SER B 1 223 ? 6.902 31.125 -4.844 1 82.44 223 SER B O 1
ATOM 5101 N N . TYR B 1 224 ? 7.547 29.047 -5.363 1 81.5 224 TYR B N 1
ATOM 5102 C CA . TYR B 1 224 ? 6.422 28.453 -4.645 1 81.5 224 TYR B CA 1
ATOM 5103 C C . TYR B 1 224 ? 6.52 28.75 -3.15 1 81.5 224 TYR B C 1
ATOM 5105 O O . TYR B 1 224 ? 5.508 29.016 -2.498 1 81.5 224 TYR B O 1
ATOM 5113 N N . LEU B 1 225 ? 7.695 28.719 -2.693 1 83.62 225 LEU B N 1
ATOM 5114 C CA . LEU B 1 225 ? 7.934 28.969 -1.275 1 83.62 225 LEU B CA 1
ATOM 5115 C C . LEU B 1 225 ? 7.523 30.391 -0.899 1 83.62 225 LEU B C 1
ATOM 5117 O O . LEU B 1 225 ? 6.852 30.594 0.115 1 83.62 225 LEU B O 1
ATOM 5121 N N . ILE B 1 226 ? 7.836 31.297 -1.695 1 86.25 226 ILE B N 1
ATOM 5122 C CA . ILE B 1 226 ? 7.555 32.719 -1.42 1 86.25 226 ILE B CA 1
ATOM 5123 C C . ILE B 1 226 ? 6.051 32.969 -1.525 1 86.25 226 ILE B C 1
ATOM 5125 O O . ILE B 1 226 ? 5.488 33.719 -0.736 1 86.25 226 ILE B O 1
ATOM 5129 N N . ASP B 1 227 ? 5.504 32.281 -2.473 1 85.75 227 ASP B N 1
ATOM 5130 C CA . ASP B 1 227 ? 4.059 32.406 -2.615 1 85.75 227 ASP B CA 1
ATOM 5131 C C . ASP B 1 227 ? 3.344 31.875 -1.37 1 85.75 227 ASP B C 1
ATOM 5133 O O . ASP B 1 227 ? 2.355 32.469 -0.923 1 85.75 227 ASP B O 1
ATOM 5137 N N . GLU B 1 228 ? 3.854 30.797 -0.86 1 87.19 228 GLU B N 1
ATOM 5138 C CA . GLU B 1 228 ? 3.279 30.219 0.353 1 87.19 228 GLU B CA 1
ATOM 5139 C C . GLU B 1 228 ? 3.391 31.188 1.528 1 87.19 228 GLU B C 1
ATOM 5141 O O . GLU B 1 228 ? 2.416 31.406 2.248 1 87.19 228 GLU B O 1
ATOM 5146 N N . ILE B 1 229 ? 4.508 31.797 1.679 1 90.25 229 ILE B N 1
ATOM 5147 C CA . ILE B 1 229 ? 4.75 32.719 2.779 1 90.25 229 ILE B CA 1
ATOM 5148 C C . ILE B 1 229 ? 3.85 33.938 2.635 1 90.25 229 ILE B C 1
ATOM 5150 O O . ILE B 1 229 ? 3.199 34.344 3.598 1 90.25 229 ILE B O 1
ATOM 5154 N N . SER B 1 230 ? 3.781 34.438 1.426 1 90.81 230 SER B N 1
ATOM 5155 C CA . SER B 1 230 ? 3.008 35.625 1.173 1 90.81 230 SER B CA 1
ATOM 5156 C C . SER B 1 230 ? 1.53 35.438 1.484 1 90.81 230 SER B C 1
ATOM 5158 O O . SER B 1 230 ? 0.901 36.25 2.135 1 90.81 230 SER B O 1
ATOM 5160 N N . ASN B 1 231 ? 1.012 34.312 1.047 1 89.75 231 ASN B N 1
ATOM 5161 C CA . ASN B 1 231 ? -0.401 34.031 1.268 1 89.75 231 ASN B CA 1
ATOM 5162 C C . ASN B 1 231 ? -0.704 33.812 2.748 1 89.75 231 ASN B C 1
ATOM 5164 O O . ASN B 1 231 ? -1.702 34.312 3.262 1 89.75 231 ASN B O 1
ATOM 5168 N N . GLY B 1 232 ? 0.122 33.062 3.404 1 92.94 232 GLY B N 1
ATOM 5169 C CA . GLY B 1 232 ? -0.046 32.875 4.836 1 92.94 232 GLY B CA 1
ATOM 5170 C C . GLY B 1 232 ? 0.08 34.156 5.629 1 92.94 232 GLY B C 1
ATOM 5171 O O . GLY B 1 232 ? -0.671 34.375 6.582 1 92.94 232 GLY B O 1
ATOM 5172 N N . ASN B 1 233 ? 1.028 34.969 5.195 1 94.44 233 ASN B N 1
ATOM 5173 C CA . ASN B 1 233 ? 1.252 36.25 5.871 1 94.44 233 ASN B CA 1
ATOM 5174 C C . ASN B 1 233 ? 0.061 37.188 5.707 1 94.44 233 ASN B C 1
ATOM 5176 O O . ASN B 1 233 ? -0.298 37.906 6.637 1 94.44 233 ASN B O 1
ATOM 5180 N N . GLU B 1 234 ? -0.511 37.156 4.574 1 93.06 234 GLU B N 1
ATOM 5181 C CA . GLU B 1 234 ? -1.698 38 4.34 1 93.06 234 GLU B CA 1
ATOM 5182 C C . GLU B 1 234 ? -2.85 37.562 5.242 1 93.06 234 GLU B C 1
ATOM 5184 O O . GLU B 1 234 ? -3.59 38.406 5.758 1 93.06 234 GLU B O 1
ATOM 5189 N N . ALA B 1 235 ? -3.016 36.312 5.367 1 93.88 235 ALA B N 1
ATOM 5190 C CA . ALA B 1 235 ? -4.051 35.781 6.262 1 93.88 235 ALA B CA 1
ATOM 5191 C C . ALA B 1 235 ? -3.789 36.219 7.703 1 93.88 235 ALA B C 1
ATOM 5193 O O . ALA B 1 235 ? -4.715 36.562 8.43 1 93.88 235 ALA B O 1
ATOM 5194 N N . CYS B 1 236 ? -2.547 36.125 8.094 1 96.12 236 CYS B N 1
ATOM 5195 C CA . CYS B 1 236 ? -2.168 36.594 9.43 1 96.12 236 CYS B CA 1
ATOM 5196 C C . CYS B 1 236 ? -2.496 38.062 9.617 1 96.12 236 CYS B C 1
ATOM 5198 O O . CYS B 1 236 ? -3.004 38.469 10.664 1 96.12 236 CYS B O 1
ATOM 5200 N N . LYS B 1 237 ? -2.203 38.812 8.609 1 96.06 237 LYS B N 1
ATOM 5201 C CA . LYS B 1 237 ? -2.492 40.25 8.664 1 96.06 237 LYS B CA 1
ATOM 5202 C C . LYS B 1 237 ? -3.975 40.5 8.914 1 96.06 237 LYS B C 1
ATOM 5204 O O . LYS B 1 237 ? -4.332 41.312 9.781 1 96.06 237 LYS B O 1
ATOM 5209 N N . LYS B 1 238 ? -4.781 39.812 8.203 1 94.81 238 LYS B N 1
ATOM 5210 C CA . LYS B 1 238 ? -6.227 39.969 8.352 1 94.81 238 LYS B CA 1
ATOM 5211 C C . LYS B 1 238 ? -6.668 39.625 9.773 1 94.81 238 LYS B C 1
ATOM 5213 O O . LYS B 1 238 ? -7.516 40.312 10.344 1 94.81 238 LYS B O 1
ATOM 5218 N N . ALA B 1 239 ? -6.152 38.562 10.312 1 96.38 239 ALA B N 1
ATOM 5219 C CA . ALA B 1 239 ? -6.5 38.156 11.672 1 96.38 239 ALA B CA 1
ATOM 5220 C C . ALA B 1 239 ? -6.066 39.188 12.688 1 96.38 239 ALA B C 1
ATOM 5222 O O . ALA B 1 239 ? -6.82 39.531 13.609 1 96.38 239 ALA B O 1
ATOM 5223 N N . LYS B 1 240 ? -4.883 39.719 12.492 1 96.62 240 LYS B N 1
ATOM 5224 C CA . LYS B 1 240 ? -4.324 40.688 13.438 1 96.62 240 LYS B CA 1
ATOM 5225 C C . LYS B 1 240 ? -5.031 42.031 13.336 1 96.62 240 LYS B C 1
ATOM 5227 O O . LYS B 1 240 ? -5.031 42.812 14.297 1 96.62 240 LYS B O 1
ATOM 5232 N N . GLU B 1 241 ? -5.578 42.312 12.211 1 96.12 241 GLU B N 1
ATOM 5233 C CA . GLU B 1 241 ? -6.406 43.5 12.07 1 96.12 241 GLU B CA 1
ATOM 5234 C C . GLU B 1 241 ? -7.637 43.438 12.969 1 96.12 241 GLU B C 1
ATOM 5236 O O . GLU B 1 241 ? -8.141 44.469 13.422 1 96.12 241 GLU B O 1
ATOM 5241 N N . ILE B 1 242 ? -8.07 42.281 13.188 1 95.62 242 ILE B N 1
ATOM 5242 C CA . ILE B 1 242 ? -9.227 42.062 14.047 1 95.62 242 ILE B CA 1
ATOM 5243 C C . ILE B 1 242 ? -8.781 42.031 15.508 1 95.62 242 ILE B C 1
ATOM 5245 O O . ILE B 1 242 ? -9.43 42.625 16.375 1 95.62 242 ILE B O 1
ATOM 5249 N N . ASN B 1 243 ? -7.691 41.375 15.797 1 96.31 243 ASN B N 1
ATOM 5250 C CA . ASN B 1 243 ? -7.125 41.25 17.141 1 96.31 243 ASN B CA 1
ATOM 5251 C C . ASN B 1 243 ? -5.602 41.312 17.109 1 96.31 243 ASN B C 1
ATOM 5253 O O . ASN B 1 243 ? -4.922 40.312 16.859 1 96.31 243 ASN B O 1
ATOM 5257 N N . GLN B 1 244 ? -5.031 42.375 17.516 1 94.5 244 GLN B N 1
ATOM 5258 C CA . GLN B 1 244 ? -3.609 42.656 17.406 1 94.5 244 GLN B CA 1
ATOM 5259 C C . GLN B 1 244 ? -2.787 41.844 18.391 1 94.5 244 GLN B C 1
ATOM 5261 O O . GLN B 1 244 ? -1.569 41.719 18.25 1 94.5 244 GLN B O 1
ATOM 5266 N N . SER B 1 245 ? -3.408 41.344 19.359 1 94.44 245 SER B N 1
ATOM 5267 C CA . SER B 1 245 ? -2.682 40.625 20.406 1 94.44 245 SER B CA 1
ATOM 5268 C C . SER B 1 245 ? -2.346 39.219 19.969 1 94.44 245 SER B C 1
ATOM 5270 O O . SER B 1 245 ? -1.558 38.531 20.625 1 94.44 245 SER B O 1
ATOM 5272 N N . LEU B 1 246 ? -2.895 38.75 18.812 1 95.81 246 LEU B N 1
ATOM 5273 C CA . LEU B 1 246 ? -2.676 37.406 18.344 1 95.81 246 LEU B CA 1
ATOM 5274 C C . LEU B 1 246 ? -1.211 37.188 17.984 1 95.81 246 LEU B C 1
ATOM 5276 O O . LEU B 1 246 ? -0.581 38.031 17.375 1 95.81 246 LEU B O 1
ATOM 5280 N N . GLU B 1 247 ? -0.621 36.156 18.484 1 97 247 GLU B N 1
ATOM 5281 C CA . GLU B 1 247 ? 0.664 35.625 18.031 1 97 247 GLU B CA 1
ATOM 5282 C C . GLU B 1 247 ? 0.474 34.438 17.109 1 97 247 GLU B C 1
ATOM 5284 O O . GLU B 1 247 ? 0.049 33.344 17.547 1 97 247 GLU B O 1
ATOM 5289 N N . LEU B 1 248 ? 0.829 34.688 15.867 1 98.12 248 LEU B N 1
ATOM 5290 C CA . LEU B 1 248 ? 0.442 33.688 14.852 1 98.12 248 LEU B CA 1
ATOM 5291 C C . LEU B 1 248 ? 1.672 33.094 14.172 1 98.12 248 LEU B C 1
ATOM 5293 O O . LEU B 1 248 ? 2.752 33.719 14.203 1 98.12 248 LEU B O 1
ATOM 5297 N N . VAL B 1 249 ? 1.461 31.938 13.609 1 98.19 249 VAL B N 1
ATOM 5298 C CA . VAL B 1 249 ? 2.5 31.234 12.867 1 98.19 249 VAL B CA 1
ATOM 5299 C C . VAL B 1 249 ? 2.092 31.094 11.398 1 98.19 249 VAL B C 1
ATOM 5301 O O . VAL B 1 249 ? 0.93 30.812 11.102 1 98.19 249 VAL B O 1
ATOM 5304 N N . VAL B 1 250 ? 2.988 31.375 10.5 1 96.56 250 VAL B N 1
ATOM 5305 C CA . VAL B 1 250 ? 2.846 31.047 9.086 1 96.56 250 VAL B CA 1
ATOM 5306 C C . VAL B 1 250 ? 3.666 29.812 8.758 1 96.56 250 VAL B C 1
ATOM 5308 O O . VAL B 1 250 ? 4.883 29.891 8.586 1 96.56 250 VAL B O 1
ATOM 5311 N N . SER B 1 251 ? 2.979 28.703 8.688 1 96.44 251 SER B N 1
ATOM 5312 C CA . SER B 1 251 ? 3.652 27.469 8.336 1 96.44 251 SER B CA 1
ATOM 5313 C C . SER B 1 251 ? 3.627 27.234 6.832 1 96.44 251 SER B C 1
ATOM 5315 O O . SER B 1 251 ? 2.557 27.203 6.219 1 96.44 251 SER B O 1
ATOM 5317 N N . PHE B 1 252 ? 4.805 27.062 6.266 1 91.38 252 PHE B N 1
ATOM 5318 C CA . PHE B 1 252 ? 4.938 26.938 4.82 1 91.38 252 PHE B CA 1
ATOM 5319 C C . PHE B 1 252 ? 5.926 25.828 4.473 1 91.38 252 PHE B C 1
ATOM 5321 O O . PHE B 1 252 ? 6.762 25.453 5.297 1 91.38 252 PHE B O 1
ATOM 5328 N N . GLY B 1 253 ? 5.664 25.219 3.312 1 87.81 253 GLY B N 1
ATOM 5329 C CA . GLY B 1 253 ? 6.734 24.359 2.84 1 87.81 253 GLY B CA 1
ATOM 5330 C C . GLY B 1 253 ? 6.25 23 2.379 1 87.81 253 GLY B C 1
ATOM 5331 O O . GLY B 1 253 ? 5.137 22.594 2.711 1 87.81 253 GLY B O 1
ATOM 5332 N N . SER B 1 254 ? 7.039 22.375 1.567 1 80.88 254 SER B N 1
ATOM 5333 C CA . SER B 1 254 ? 7.113 21 1.095 1 80.88 254 SER B CA 1
ATOM 5334 C C . SER B 1 254 ? 8.562 20.531 0.963 1 80.88 254 SER B C 1
ATOM 5336 O O . SER B 1 254 ? 9.484 21.344 1.062 1 80.88 254 SER B O 1
ATOM 5338 N N . THR B 1 255 ? 8.719 19.281 0.789 1 80.31 255 THR B N 1
ATOM 5339 C CA . THR B 1 255 ? 10.086 18.781 0.699 1 80.31 255 THR B CA 1
ATOM 5340 C C . THR B 1 255 ? 10.844 19.5 -0.424 1 80.31 255 THR B C 1
ATOM 5342 O O . THR B 1 255 ? 11.93 20.031 -0.207 1 80.31 255 THR B O 1
ATOM 5345 N N . PRO B 1 256 ? 10.312 19.609 -1.624 1 76.56 256 PRO B N 1
ATOM 5346 C CA . PRO B 1 256 ? 11.07 20.297 -2.676 1 76.56 256 PRO B CA 1
ATOM 5347 C C . PRO B 1 256 ? 11.375 21.75 -2.332 1 76.56 256 PRO B C 1
ATOM 5349 O O . PRO B 1 256 ? 12.5 22.203 -2.527 1 76.56 256 PRO B O 1
ATOM 5352 N N . THR B 1 257 ? 10.406 22.422 -1.752 1 74.75 257 THR B N 1
ATOM 5353 C CA . THR B 1 257 ? 10.602 23.844 -1.451 1 74.75 257 THR B CA 1
ATOM 5354 C C . THR B 1 257 ? 11.539 24.016 -0.264 1 74.75 257 THR B C 1
ATOM 5356 O O . THR B 1 257 ? 12.281 25 -0.196 1 74.75 257 THR B O 1
ATOM 5359 N N . ALA B 1 258 ? 11.492 23.016 0.531 1 79.94 258 ALA B N 1
ATOM 5360 C CA . ALA B 1 258 ? 12.344 23.078 1.718 1 79.94 258 ALA B CA 1
ATOM 5361 C C . ALA B 1 258 ? 13.805 22.844 1.359 1 79.94 258 ALA B C 1
ATOM 5363 O O . ALA B 1 258 ? 14.703 23.344 2.037 1 79.94 258 ALA B O 1
ATOM 5364 N N . HIS B 1 259 ? 13.984 22.078 0.335 1 81.81 259 HIS B N 1
ATOM 5365 C CA . HIS B 1 259 ? 15.352 21.859 -0.131 1 81.81 259 HIS B CA 1
ATOM 5366 C C . HIS B 1 259 ? 15.898 23.109 -0.82 1 81.81 259 HIS B C 1
ATOM 5368 O O . HIS B 1 259 ? 17.109 23.328 -0.853 1 81.81 259 HIS B O 1
ATOM 5374 N N . SER B 1 260 ? 15.023 23.891 -1.451 1 75.06 260 SER B N 1
ATOM 5375 C CA . SER B 1 260 ? 15.438 25.141 -2.102 1 75.06 260 SER B CA 1
ATOM 5376 C C . SER B 1 260 ? 15.914 26.156 -1.081 1 75.06 260 SER B C 1
ATOM 5378 O O . SER B 1 260 ? 16.656 27.094 -1.424 1 75.06 260 SER B O 1
ATOM 5380 N N . SER B 1 261 ? 15.453 26.031 0.077 1 62.16 261 SER B N 1
ATOM 5381 C CA . SER B 1 261 ? 15.859 26.938 1.146 1 62.16 261 SER B CA 1
ATOM 5382 C C . SER B 1 261 ? 17.359 26.859 1.396 1 62.16 261 SER B C 1
ATOM 5384 O O . SER B 1 261 ? 17.938 27.766 1.981 1 62.16 261 SER B O 1
ATOM 5386 N N . SER B 1 262 ? 17.859 25.75 0.865 1 58.16 262 SER B N 1
ATOM 5387 C CA . SER B 1 262 ? 19.312 25.625 0.979 1 58.16 262 SER B CA 1
ATOM 5388 C C . SER B 1 262 ? 20.016 26.766 0.27 1 58.16 262 SER B C 1
ATOM 5390 O O . SER B 1 262 ? 21.172 27.078 0.591 1 58.16 262 SER B O 1
ATOM 5392 N N . LEU B 1 263 ? 19.172 27.375 -0.591 1 64.06 263 LEU B N 1
ATOM 5393 C CA . LEU B 1 263 ? 19.734 28.562 -1.24 1 64.06 263 LEU B CA 1
ATOM 5394 C C . LEU B 1 263 ? 19.453 29.812 -0.435 1 64.06 263 LEU B C 1
ATOM 5396 O O . LEU B 1 263 ? 18.719 30.703 -0.899 1 64.06 263 LEU B O 1
ATOM 5400 N N . SER B 1 264 ? 19.906 29.812 0.752 1 69.38 264 SER B N 1
ATOM 5401 C CA . SER B 1 264 ? 19.516 30.578 1.935 1 69.38 264 SER B CA 1
ATOM 5402 C C . SER B 1 264 ? 19.578 32.094 1.658 1 69.38 264 SER B C 1
ATOM 5404 O O . SER B 1 264 ? 18.609 32.812 1.938 1 69.38 264 SER B O 1
ATOM 5406 N N . GLU B 1 265 ? 20.594 32.469 1.035 1 77.44 265 GLU B N 1
ATOM 5407 C CA . GLU B 1 265 ? 20.703 33.906 0.911 1 77.44 265 GLU B CA 1
ATOM 5408 C C . GLU B 1 265 ? 19.641 34.469 -0.02 1 77.44 265 GLU B C 1
ATOM 5410 O O . GLU B 1 265 ? 19.031 35.531 0.268 1 77.44 265 GLU B O 1
ATOM 5415 N N . ALA B 1 266 ? 19.359 33.812 -1.016 1 80.62 266 ALA B N 1
ATOM 5416 C CA . ALA B 1 266 ? 18.359 34.25 -1.991 1 80.62 266 ALA B CA 1
ATOM 5417 C C . ALA B 1 266 ? 16.953 34.188 -1.403 1 80.62 266 ALA B C 1
ATOM 5419 O O . ALA B 1 266 ? 16.156 35.125 -1.602 1 80.62 266 ALA B O 1
ATOM 5420 N N . VAL B 1 267 ? 16.703 33.219 -0.659 1 85.31 267 VAL B N 1
ATOM 5421 C CA . VAL B 1 267 ? 15.391 33.031 -0.048 1 85.31 267 VAL B CA 1
ATOM 5422 C C . VAL B 1 267 ? 15.164 34.094 1.019 1 85.31 267 VAL B C 1
ATOM 5424 O O . VAL B 1 267 ? 14.078 34.656 1.116 1 85.31 267 VAL B O 1
ATOM 5427 N N . LEU B 1 268 ? 16.203 34.406 1.744 1 86.62 268 LEU B N 1
ATOM 5428 C CA . LEU B 1 268 ? 16.109 35.438 2.791 1 86.62 268 LEU B CA 1
ATOM 5429 C C . LEU B 1 268 ? 15.789 36.781 2.197 1 86.62 268 LEU B C 1
ATOM 5431 O O . LEU B 1 268 ? 14.977 37.531 2.748 1 86.62 268 LEU B O 1
ATOM 5435 N N . LYS B 1 269 ? 16.453 37.062 1.115 1 87.19 269 LYS B N 1
ATOM 5436 C CA . LYS B 1 269 ? 16.219 38.344 0.447 1 87.19 269 LYS B CA 1
ATOM 5437 C C . LYS B 1 269 ? 14.773 38.438 -0.056 1 87.19 269 LYS B C 1
ATOM 5439 O O . LYS B 1 269 ? 14.156 39.5 0.002 1 87.19 269 LYS B O 1
ATOM 5444 N N . GLU B 1 270 ? 14.367 37.344 -0.544 1 87.69 270 GLU B N 1
ATOM 5445 C CA . GLU B 1 270 ? 13 37.312 -1.052 1 87.69 270 GLU B CA 1
ATOM 5446 C C . GLU B 1 270 ? 11.984 37.438 0.082 1 87.69 270 GLU B C 1
ATOM 5448 O O . GLU B 1 270 ? 10.953 38.094 -0.069 1 87.69 270 GLU B O 1
ATOM 5453 N N . ILE B 1 271 ? 12.234 36.812 1.174 1 88.94 271 ILE B N 1
ATOM 5454 C CA . ILE B 1 271 ? 11.375 36.938 2.344 1 88.94 271 ILE B CA 1
ATOM 5455 C C . ILE B 1 271 ? 11.32 38.375 2.811 1 88.94 271 ILE B C 1
ATOM 5457 O O . ILE B 1 271 ? 10.25 38.906 3.145 1 88.94 271 ILE B O 1
ATOM 5461 N N . GLU B 1 272 ? 12.453 39 2.748 1 88.12 272 GLU B N 1
ATOM 5462 C CA . GLU B 1 272 ? 12.531 40.406 3.143 1 88.12 272 GLU B CA 1
ATOM 5463 C C . GLU B 1 272 ? 11.703 41.312 2.217 1 88.12 272 GLU B C 1
ATOM 5465 O O . GLU B 1 272 ? 11.141 42.312 2.65 1 88.12 272 GLU B O 1
ATOM 5470 N N . SER B 1 273 ? 11.648 40.844 1.011 1 88.62 273 SER B N 1
ATOM 5471 C CA . SER B 1 273 ? 10.922 41.625 0.011 1 88.62 273 SER B CA 1
ATOM 5472 C C . SER B 1 273 ? 9.422 41.562 0.242 1 88.62 273 SER B C 1
ATOM 5474 O O . SER B 1 273 ? 8.672 42.406 -0.269 1 88.62 273 SER B O 1
ATOM 5476 N N . ILE B 1 274 ? 8.922 40.562 0.958 1 88.69 274 ILE B N 1
ATOM 5477 C CA . ILE B 1 274 ? 7.508 40.438 1.277 1 88.69 274 ILE B CA 1
ATOM 5478 C C . ILE B 1 274 ? 7.066 41.594 2.166 1 88.69 274 ILE B C 1
ATOM 5480 O O . ILE B 1 274 ? 5.922 42.031 2.09 1 88.69 274 ILE B O 1
ATOM 5484 N N . GLY B 1 275 ? 7.938 42.188 2.941 1 89 275 GLY B N 1
ATOM 5485 C CA . GLY B 1 275 ? 7.613 43.281 3.865 1 89 275 GLY B CA 1
ATOM 5486 C C . GLY B 1 275 ? 7.434 42.812 5.293 1 89 275 GLY B C 1
ATOM 5487 O O . GLY B 1 275 ? 8.164 41.938 5.762 1 89 275 GLY B O 1
ATOM 5488 N N . GLU B 1 276 ? 6.508 43.406 5.91 1 92.69 276 GLU B N 1
ATOM 5489 C CA . GLU B 1 276 ? 6.277 43.094 7.32 1 92.69 276 GLU B CA 1
ATOM 5490 C C . GLU B 1 276 ? 5.668 41.719 7.484 1 92.69 276 GLU B C 1
ATOM 5492 O O . GLU B 1 276 ? 4.695 41.375 6.812 1 92.69 276 GLU B O 1
ATOM 5497 N N . LEU B 1 277 ? 6.305 40.906 8.297 1 94.56 277 LEU B N 1
ATOM 5498 C CA . LEU B 1 277 ? 5.762 39.625 8.648 1 94.56 277 LEU B CA 1
ATOM 5499 C C . LEU B 1 277 ? 4.785 39.719 9.812 1 94.56 277 LEU B C 1
ATOM 5501 O O . LEU B 1 277 ? 5.102 40.344 10.836 1 94.56 277 LEU B O 1
ATOM 5505 N N . HIS B 1 278 ? 3.645 39.156 9.641 1 96.38 278 HIS B N 1
ATOM 5506 C CA . HIS B 1 278 ? 2.588 39.25 10.641 1 96.38 278 HIS B CA 1
ATOM 5507 C C . HIS B 1 278 ? 2.498 37.969 11.453 1 96.38 278 HIS B C 1
ATOM 5509 O O . HIS B 1 278 ? 1.69 37.875 12.383 1 96.38 278 HIS B O 1
ATOM 5515 N N . GLY B 1 279 ? 3.295 37 11.164 1 96.25 279 GLY B N 1
ATOM 5516 C CA . GLY B 1 279 ? 3.406 35.75 11.898 1 96.25 279 GLY B CA 1
ATOM 5517 C C . GLY B 1 279 ? 4.816 35.188 11.914 1 96.25 279 GLY B C 1
ATOM 5518 O O . GLY B 1 279 ? 5.641 35.562 11.07 1 96.25 279 GLY B O 1
ATOM 5519 N N . GLU B 1 280 ? 5.094 34.375 12.883 1 97.25 280 GLU B N 1
ATOM 5520 C CA . GLU B 1 280 ? 6.363 33.656 12.922 1 97.25 280 GLU B CA 1
ATOM 5521 C C . GLU B 1 280 ? 6.445 32.625 11.797 1 97.25 280 GLU B C 1
ATOM 5523 O O . GLU B 1 280 ? 5.484 31.906 11.539 1 97.25 280 GLU B O 1
ATOM 5528 N N . LEU B 1 281 ? 7.559 32.625 11.086 1 95.81 281 LEU B N 1
ATOM 5529 C CA . LEU B 1 281 ? 7.73 31.688 9.984 1 95.81 281 LEU B CA 1
ATOM 5530 C C . LEU B 1 281 ? 8.094 30.297 10.492 1 95.81 281 LEU B C 1
ATOM 5532 O O . LEU B 1 281 ? 8.914 30.172 11.406 1 95.81 281 LEU B O 1
ATOM 5536 N N . GLU B 1 282 ? 7.445 29.312 9.961 1 97.25 282 GLU B N 1
ATOM 5537 C CA . GLU B 1 282 ? 7.723 27.906 10.25 1 97.25 282 GLU B CA 1
ATOM 5538 C C . GLU B 1 282 ? 7.781 27.078 8.969 1 97.25 282 GLU B C 1
ATOM 5540 O O . GLU B 1 282 ? 6.82 27.047 8.195 1 97.25 282 GLU B O 1
ATOM 5545 N N . LEU B 1 283 ? 8.922 26.5 8.75 1 95.31 283 LEU B N 1
ATOM 5546 C CA . LEU B 1 283 ? 9.094 25.594 7.621 1 95.31 283 LEU B CA 1
ATOM 5547 C C . LEU B 1 283 ? 8.609 24.188 7.973 1 95.31 283 LEU B C 1
ATOM 5549 O O . LEU B 1 283 ? 8.82 23.719 9.094 1 95.31 283 LEU B O 1
ATOM 5553 N N . HIS B 1 284 ? 7.879 23.562 7.094 1 96.25 284 HIS B N 1
ATOM 5554 C CA . HIS B 1 284 ? 7.535 22.172 7.293 1 96.25 284 HIS B CA 1
ATOM 5555 C C . HIS B 1 284 ? 7.91 21.328 6.078 1 96.25 284 HIS B C 1
ATOM 5557 O O . HIS B 1 284 ? 7.941 21.828 4.953 1 96.25 284 HIS B O 1
ATOM 5563 N N . ALA B 1 285 ? 8.234 20.094 6.242 1 95.5 285 ALA B N 1
ATOM 5564 C CA . ALA B 1 285 ? 8.586 19.141 5.203 1 95.5 285 ALA B CA 1
ATOM 5565 C C . ALA B 1 285 ? 8.469 17.703 5.715 1 95.5 285 ALA B C 1
ATOM 5567 O O . ALA B 1 285 ? 8.641 17.453 6.906 1 95.5 285 ALA B O 1
ATOM 5568 N N . GLY B 1 286 ? 8.195 16.781 4.785 1 96.06 286 GLY B N 1
ATOM 5569 C CA . GLY B 1 286 ? 7.941 15.43 5.262 1 96.06 286 GLY B CA 1
ATOM 5570 C C . GLY B 1 286 ? 8.812 14.383 4.59 1 96.06 286 GLY B C 1
ATOM 5571 O O . GLY B 1 286 ? 9.375 13.516 5.258 1 96.06 286 GLY B O 1
ATOM 5572 N N . ASN B 1 287 ? 9.062 14.445 3.336 1 97.06 287 ASN B N 1
ATOM 5573 C CA . ASN B 1 287 ? 9.727 13.391 2.568 1 97.06 287 ASN B CA 1
ATOM 5574 C C . ASN B 1 287 ? 11.242 13.492 2.678 1 97.06 287 ASN B C 1
ATOM 5576 O O . ASN B 1 287 ? 11.961 12.539 2.369 1 97.06 287 ASN B O 1
ATOM 5580 N N . TYR B 1 288 ? 11.797 14.508 3.248 1 96.81 288 TYR B N 1
ATOM 5581 C CA . TYR B 1 288 ? 13.195 14.914 3.145 1 96.81 288 TYR B CA 1
ATOM 5582 C C . TYR B 1 288 ? 14.109 13.914 3.838 1 96.81 288 TYR B C 1
ATOM 5584 O O . TYR B 1 288 ? 15.289 13.797 3.492 1 96.81 288 TYR B O 1
ATOM 5592 N N . PRO B 1 289 ? 13.617 13.188 4.863 1 98.38 289 PRO B N 1
ATOM 5593 C CA . PRO B 1 289 ? 14.547 12.234 5.469 1 98.38 289 PRO B CA 1
ATOM 5594 C C . PRO B 1 289 ? 14.984 11.141 4.504 1 98.38 289 PRO B C 1
ATOM 5596 O O . PRO B 1 289 ? 16.156 10.727 4.516 1 98.38 289 PRO B O 1
ATOM 5599 N N . PHE B 1 290 ? 14.078 10.695 3.658 1 98.56 290 PHE B N 1
ATOM 5600 C CA . PHE B 1 290 ? 14.367 9.57 2.771 1 98.56 290 PHE B CA 1
ATOM 5601 C C . PHE B 1 290 ? 14.633 10.062 1.352 1 98.56 290 PHE B C 1
ATOM 5603 O O . PHE B 1 290 ? 15.508 9.531 0.661 1 98.56 290 PHE B O 1
ATOM 5610 N N . CYS B 1 291 ? 13.859 11.086 0.915 1 97.75 291 CYS B N 1
ATOM 5611 C CA . CYS B 1 291 ? 13.836 11.5 -0.485 1 97.75 291 CYS B CA 1
ATOM 5612 C C . CYS B 1 291 ? 13.492 10.32 -1.392 1 97.75 291 CYS B C 1
ATOM 5614 O O . CYS B 1 291 ? 13.062 9.266 -0.915 1 97.75 291 CYS B O 1
ATOM 5616 N N . ASP B 1 292 ? 13.453 10.516 -2.654 1 97.94 292 ASP B N 1
ATOM 5617 C CA . ASP B 1 292 ? 13.086 9.516 -3.652 1 97.94 292 ASP B CA 1
ATOM 5618 C C . ASP B 1 292 ? 13.273 10.055 -5.07 1 97.94 292 ASP B C 1
ATOM 5620 O O . ASP B 1 292 ? 13.891 11.109 -5.258 1 97.94 292 ASP B O 1
ATOM 5624 N N . LEU B 1 293 ? 12.789 9.352 -6.039 1 96.94 293 LEU B N 1
ATOM 5625 C CA . LEU B 1 293 ? 13 9.773 -7.418 1 96.94 293 LEU B CA 1
ATOM 5626 C C . LEU B 1 293 ? 12.203 11.031 -7.73 1 96.94 293 LEU B C 1
ATOM 5628 O O . LEU B 1 293 ? 12.625 11.859 -8.539 1 96.94 293 LEU B O 1
ATOM 5632 N N . GLN B 1 294 ? 11.039 11.172 -7.133 1 95.19 294 GLN B N 1
ATOM 5633 C CA . GLN B 1 294 ? 10.273 12.398 -7.328 1 95.19 294 GLN B CA 1
ATOM 5634 C C . GLN B 1 294 ? 11.047 13.617 -6.832 1 95.19 294 GLN B C 1
ATOM 5636 O O . GLN B 1 294 ? 11.047 14.664 -7.484 1 95.19 294 GLN B O 1
ATOM 5641 N N . GLN B 1 295 ? 11.656 13.438 -5.684 1 94.56 295 GLN B N 1
ATOM 5642 C CA . GLN B 1 295 ? 12.469 14.523 -5.156 1 94.56 295 GLN B CA 1
ATOM 5643 C C . GLN B 1 295 ? 13.68 14.797 -6.055 1 94.56 295 GLN B C 1
ATOM 5645 O O . GLN B 1 295 ? 14.023 15.953 -6.301 1 94.56 295 GLN B O 1
ATOM 5650 N N . VAL B 1 296 ? 14.328 13.727 -6.52 1 94.62 296 VAL B N 1
ATOM 5651 C CA . VAL B 1 296 ? 15.461 13.867 -7.438 1 94.62 296 VAL B CA 1
ATOM 5652 C C . VAL B 1 296 ? 15.008 14.602 -8.703 1 94.62 296 VAL B C 1
ATOM 5654 O O . VAL B 1 296 ? 15.727 15.453 -9.227 1 94.62 296 VAL B O 1
ATOM 5657 N N . GLY B 1 297 ? 13.828 14.305 -9.133 1 92.44 297 GLY B N 1
ATOM 5658 C CA . GLY B 1 297 ? 13.281 14.891 -10.344 1 92.44 297 GLY B CA 1
ATOM 5659 C C . GLY B 1 297 ? 13.07 16.391 -10.234 1 92.44 297 GLY B C 1
ATOM 5660 O O . GLY B 1 297 ? 12.977 17.078 -11.258 1 92.44 297 GLY B O 1
ATOM 5661 N N . THR B 1 298 ? 12.922 16.875 -9.023 1 88.38 298 THR B N 1
ATOM 5662 C CA . THR B 1 298 ? 12.734 18.312 -8.82 1 88.38 298 THR B CA 1
ATOM 5663 C C . THR B 1 298 ? 14.023 19.078 -9.094 1 88.38 298 THR B C 1
ATOM 5665 O O . THR B 1 298 ? 14.008 20.297 -9.258 1 88.38 298 THR B O 1
ATOM 5668 N N . GLY B 1 299 ? 15.156 18.312 -9.055 1 87.19 299 GLY B N 1
ATOM 5669 C CA . GLY B 1 299 ? 16.453 18.938 -9.211 1 87.19 299 GLY B CA 1
ATOM 5670 C C . GLY B 1 299 ? 17.016 19.5 -7.918 1 87.19 299 GLY B C 1
ATOM 5671 O O . GLY B 1 299 ? 18.125 20.016 -7.891 1 87.19 299 GLY B O 1
ATOM 5672 N N . CYS B 1 300 ? 16.297 19.328 -6.809 1 86.12 300 CYS B N 1
ATOM 5673 C CA . CYS B 1 300 ? 16.703 19.891 -5.527 1 86.12 300 CYS B CA 1
ATOM 5674 C C . CYS B 1 300 ? 17.484 18.875 -4.703 1 86.12 300 CYS B C 1
ATOM 5676 O O . CYS B 1 300 ? 18.125 19.219 -3.709 1 86.12 300 CYS B O 1
ATOM 5678 N N . VAL B 1 301 ? 17.391 17.594 -5.098 1 89.88 301 VAL B N 1
ATOM 5679 C CA . VAL B 1 301 ? 18.031 16.5 -4.387 1 89.88 301 VAL B CA 1
ATOM 5680 C C . VAL B 1 301 ? 18.812 15.633 -5.371 1 89.88 301 VAL B C 1
ATOM 5682 O O . VAL B 1 301 ? 18.328 15.328 -6.465 1 89.88 301 VAL B O 1
ATOM 5685 N N . SER B 1 302 ? 20.047 15.344 -5.039 1 90.81 302 SER B N 1
ATOM 5686 C CA . SER B 1 302 ? 20.797 14.383 -5.84 1 90.81 302 SER B CA 1
ATOM 5687 C C . SER B 1 302 ? 20.422 12.953 -5.488 1 90.81 302 SER B C 1
ATOM 5689 O O . SER B 1 302 ? 19.922 12.688 -4.395 1 90.81 302 SER B O 1
ATOM 5691 N N . PRO B 1 303 ? 20.672 12.039 -6.398 1 92.06 303 PRO B N 1
ATOM 5692 C CA . PRO B 1 303 ? 20.391 10.625 -6.102 1 92.06 303 PRO B CA 1
ATOM 5693 C C . PRO B 1 303 ? 21.125 10.141 -4.848 1 92.06 303 PRO B C 1
ATOM 5695 O O . PRO B 1 303 ? 20.609 9.266 -4.141 1 92.06 303 PRO B O 1
ATOM 5698 N N . ASN B 1 304 ? 22.203 10.727 -4.578 1 92.94 304 ASN B N 1
ATOM 5699 C CA . ASN B 1 304 ? 22.969 10.336 -3.4 1 92.94 304 ASN B CA 1
ATOM 5700 C C . ASN B 1 304 ? 22.297 10.797 -2.113 1 92.94 304 ASN B C 1
ATOM 5702 O O . ASN B 1 304 ? 22.641 10.336 -1.024 1 92.94 304 ASN B O 1
ATOM 5706 N N . GLY B 1 305 ? 21.375 11.719 -2.264 1 95.19 305 GLY B N 1
ATOM 5707 C CA . GLY B 1 305 ? 20.641 12.211 -1.117 1 95.19 305 GLY B CA 1
ATOM 5708 C C . GLY B 1 305 ? 19.453 11.328 -0.752 1 95.19 305 GLY B C 1
ATOM 5709 O O . GLY B 1 305 ? 18.797 11.562 0.262 1 95.19 305 GLY B O 1
ATOM 5710 N N . VAL B 1 306 ? 19.234 10.305 -1.577 1 97.75 306 VAL B N 1
ATOM 5711 C CA . VAL B 1 306 ? 18.172 9.359 -1.259 1 97.75 306 VAL B CA 1
ATOM 5712 C C . VAL B 1 306 ? 18.672 8.328 -0.254 1 97.75 306 VAL B C 1
ATOM 5714 O O . VAL B 1 306 ? 19.641 7.617 -0.521 1 97.75 306 VAL B O 1
ATOM 5717 N N . SER B 1 307 ? 17.984 8.227 0.868 1 98.5 307 SER B N 1
ATOM 5718 C CA . SER B 1 307 ? 18.531 7.438 1.967 1 98.5 307 SER B CA 1
ATOM 5719 C C . SER B 1 307 ? 17.875 6.062 2.039 1 98.5 307 SER B C 1
ATOM 5721 O O . SER B 1 307 ? 18.266 5.227 2.857 1 98.5 307 SER B O 1
ATOM 5723 N N . CYS B 1 308 ? 16.906 5.781 1.211 1 98.5 308 CYS B N 1
ATOM 5724 C CA . CYS B 1 308 ? 16.219 4.492 1.277 1 98.5 308 CYS B CA 1
ATOM 5725 C C . CYS B 1 308 ? 16.344 3.746 -0.046 1 98.5 308 CYS B C 1
ATOM 5727 O O . CYS B 1 308 ? 16.562 4.359 -1.092 1 98.5 308 CYS B O 1
ATOM 5729 N N . ARG B 1 309 ? 16.25 2.459 0.033 1 98.19 309 ARG B N 1
ATOM 5730 C CA . ARG B 1 309 ? 16.188 1.56 -1.115 1 98.19 309 ARG B CA 1
ATOM 5731 C C . ARG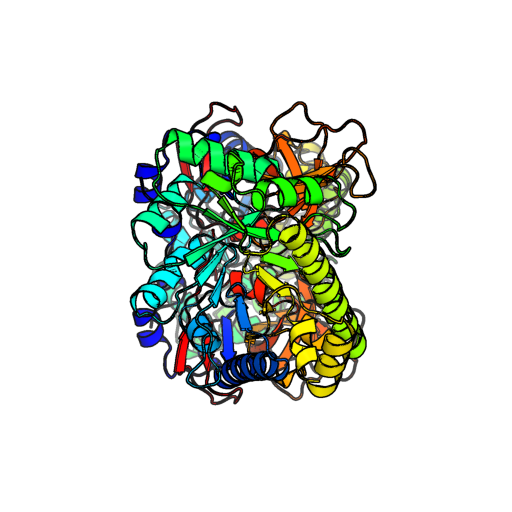 B 1 309 ? 15.32 0.341 -0.807 1 98.19 309 ARG B C 1
ATOM 5733 O O . ARG B 1 309 ? 15.031 0.059 0.358 1 98.19 309 ARG B O 1
ATOM 5740 N N . ILE B 1 310 ? 14.898 -0.347 -1.866 1 98.62 310 ILE B N 1
ATOM 5741 C CA . ILE B 1 310 ? 14.234 -1.642 -1.754 1 98.62 310 ILE B CA 1
ATOM 5742 C C . ILE B 1 310 ? 15.164 -2.744 -2.258 1 98.62 310 ILE B C 1
ATOM 5744 O O . ILE B 1 310 ? 15.742 -2.629 -3.342 1 98.62 310 ILE B O 1
ATOM 5748 N N . LEU B 1 311 ? 15.328 -3.719 -1.4 1 98 311 LEU B N 1
ATOM 5749 C CA . LEU B 1 311 ? 16.031 -4.93 -1.812 1 98 311 LEU B CA 1
ATOM 5750 C C . LEU B 1 311 ? 15.078 -5.906 -2.494 1 98 311 LEU B C 1
ATOM 5752 O O . LEU B 1 311 ? 13.984 -6.18 -1.981 1 98 311 LEU B O 1
ATOM 5756 N N . ALA B 1 312 ? 15.445 -6.426 -3.637 1 98.06 312 ALA B N 1
ATOM 5757 C CA . ALA B 1 312 ? 14.672 -7.43 -4.363 1 98.06 312 ALA B CA 1
ATOM 5758 C C . ALA B 1 312 ? 15.586 -8.422 -5.078 1 98.06 312 ALA B C 1
ATOM 5760 O O . ALA B 1 312 ? 16.797 -8.18 -5.203 1 98.06 312 ALA B O 1
ATOM 5761 N N . ASP B 1 313 ? 15.047 -9.508 -5.477 1 97.56 313 ASP B N 1
ATOM 5762 C CA . ASP B 1 313 ? 15.781 -10.516 -6.234 1 97.56 313 ASP B CA 1
ATOM 5763 C C . ASP B 1 313 ? 15.312 -10.562 -7.684 1 97.56 313 ASP B C 1
ATOM 5765 O O . ASP B 1 313 ? 14.109 -10.453 -7.957 1 97.56 313 ASP B O 1
ATOM 5769 N N . VAL B 1 314 ? 16.281 -10.711 -8.562 1 97.88 314 VAL B N 1
ATOM 5770 C CA . VAL B 1 314 ? 15.922 -11.047 -9.938 1 97.88 314 VAL B CA 1
ATOM 5771 C C . VAL B 1 314 ? 15.438 -12.5 -10.016 1 97.88 314 VAL B C 1
ATOM 5773 O O . VAL B 1 314 ? 16.172 -13.422 -9.656 1 97.88 314 VAL B O 1
ATOM 5776 N N . VAL B 1 315 ? 14.242 -12.68 -10.492 1 96.19 315 VAL B N 1
ATOM 5777 C CA . VAL B 1 315 ? 13.562 -13.969 -10.398 1 96.19 315 VAL B CA 1
ATOM 5778 C C . VAL B 1 315 ? 13.602 -14.672 -11.75 1 96.19 315 VAL B C 1
ATOM 5780 O O . VAL B 1 315 ? 13.656 -15.906 -11.82 1 96.19 315 VAL B O 1
ATOM 5783 N N . SER B 1 316 ? 13.484 -13.93 -12.797 1 95.88 316 SER B N 1
ATOM 5784 C CA . SER B 1 316 ? 13.461 -14.5 -14.141 1 95.88 316 SER B CA 1
ATOM 5785 C C . SER B 1 316 ? 13.984 -13.5 -15.172 1 95.88 316 SER B C 1
ATOM 5787 O O . SER B 1 316 ? 14.242 -12.344 -14.852 1 95.88 316 SER B O 1
ATOM 5789 N N . SER B 1 317 ? 14.281 -14.039 -16.375 1 94.75 317 SER B N 1
ATOM 5790 C CA . SER B 1 317 ? 14.812 -13.242 -17.469 1 94.75 317 SER B CA 1
ATOM 5791 C C . SER B 1 317 ? 14.109 -13.562 -18.781 1 94.75 317 SER B C 1
ATOM 5793 O O . SER B 1 317 ? 13.82 -14.727 -19.062 1 94.75 317 SER B O 1
ATOM 5795 N N . TYR B 1 318 ? 13.812 -12.555 -19.484 1 93.5 318 TYR B N 1
ATOM 5796 C CA . TYR B 1 318 ? 13.164 -12.672 -20.781 1 93.5 318 TYR B CA 1
ATOM 5797 C C . TYR B 1 318 ? 13.953 -11.938 -21.859 1 93.5 318 TYR B C 1
ATOM 5799 O O . TYR B 1 318 ? 13.578 -10.844 -22.281 1 93.5 318 TYR B O 1
ATOM 5807 N N . PRO B 1 319 ? 14.961 -12.648 -22.344 1 91.81 319 PRO B N 1
ATOM 5808 C CA . PRO B 1 319 ? 15.766 -12.023 -23.391 1 91.81 319 PRO B CA 1
ATOM 5809 C C . PRO B 1 319 ? 14.953 -11.648 -24.625 1 91.81 319 PRO B C 1
ATOM 5811 O O . PRO B 1 319 ? 14.031 -12.375 -25.016 1 91.81 319 PRO B O 1
ATOM 5814 N N . ASP B 1 320 ? 15.164 -10.492 -25.234 1 87.31 320 ASP B N 1
ATOM 5815 C CA . ASP B 1 320 ? 14.625 -9.992 -26.484 1 87.31 320 ASP B CA 1
ATOM 5816 C C . ASP B 1 320 ? 13.164 -9.578 -26.328 1 87.31 320 ASP B C 1
ATOM 5818 O O . ASP B 1 320 ? 12.492 -9.281 -27.328 1 87.31 320 ASP B O 1
ATOM 5822 N N . ARG B 1 321 ? 12.695 -9.695 -25.078 1 90 321 ARG B N 1
ATOM 5823 C CA . ARG B 1 321 ? 11.352 -9.188 -24.828 1 90 321 ARG B CA 1
ATOM 5824 C C . ARG B 1 321 ? 11.367 -7.68 -24.625 1 90 321 ARG B C 1
ATOM 5826 O O . ARG B 1 321 ? 12.281 -7.145 -24 1 90 321 ARG B O 1
ATOM 5833 N N . GLY B 1 322 ? 10.281 -7.008 -25.078 1 88.06 322 GLY B N 1
ATOM 5834 C CA . GLY B 1 322 ? 10.164 -5.574 -24.875 1 88.06 322 GLY B CA 1
ATOM 5835 C C . GLY B 1 322 ? 10.703 -4.766 -26.047 1 88.06 322 GLY B C 1
ATOM 5836 O O . GLY B 1 322 ? 11.031 -5.324 -27.094 1 88.06 322 GLY B O 1
ATOM 5837 N N . SER B 1 323 ? 10.844 -3.463 -25.812 1 88.5 323 SER B N 1
ATOM 5838 C CA . SER B 1 323 ? 11.164 -2.555 -26.922 1 88.5 323 SER B CA 1
ATOM 5839 C C . SER B 1 323 ? 12.664 -2.305 -27 1 88.5 323 SER B C 1
ATOM 5841 O O . SER B 1 323 ? 13.148 -1.749 -28 1 88.5 323 SER B O 1
ATOM 5843 N N . LYS B 1 324 ? 13.438 -2.67 -26 1 91.81 324 LYS B N 1
ATOM 5844 C CA . LYS B 1 324 ? 14.875 -2.432 -25.969 1 91.81 324 LYS B CA 1
ATOM 5845 C C . LYS B 1 324 ? 15.641 -3.697 -25.594 1 91.81 324 LYS B C 1
ATOM 5847 O O . LYS B 1 324 ? 15.188 -4.461 -24.734 1 91.81 324 LYS B O 1
ATOM 5852 N N . LEU B 1 325 ? 16.719 -3.865 -26.297 1 93.12 325 LEU B N 1
ATOM 5853 C CA . LEU B 1 325 ? 17.641 -4.918 -25.875 1 93.12 325 LEU B CA 1
ATOM 5854 C C . LEU B 1 325 ? 18.219 -4.609 -24.5 1 93.12 325 LEU B C 1
ATOM 5856 O O . LEU B 1 325 ? 18.328 -3.443 -24.109 1 93.12 325 LEU B O 1
ATOM 5860 N N . PRO B 1 326 ? 18.656 -5.574 -23.703 1 96.62 326 PRO B N 1
ATOM 5861 C CA . PRO B 1 326 ? 18.734 -7.016 -23.953 1 96.62 326 PRO B CA 1
ATOM 5862 C C . PRO B 1 326 ? 17.406 -7.738 -23.672 1 96.62 326 PRO B C 1
ATOM 5864 O O . PRO B 1 326 ? 17.312 -8.953 -23.844 1 96.62 326 PRO B O 1
ATOM 5867 N N . GLY B 1 327 ? 16.406 -7.035 -23.203 1 95.69 327 GLY B N 1
ATOM 5868 C CA . GLY B 1 327 ? 15.117 -7.613 -22.828 1 95.69 327 GLY B CA 1
ATOM 5869 C C . GLY B 1 327 ? 14.656 -7.184 -21.453 1 95.69 327 GLY B C 1
ATOM 5870 O O . GLY B 1 327 ? 15.016 -6.105 -20.969 1 95.69 327 GLY B O 1
ATOM 5871 N N . GLU B 1 328 ? 13.789 -8.047 -20.859 1 96.38 328 GLU B N 1
ATOM 5872 C CA . GLU B 1 328 ? 13.172 -7.703 -19.578 1 96.38 328 GLU B CA 1
ATOM 5873 C C . GLU B 1 328 ? 13.5 -8.734 -18.5 1 96.38 328 GLU B C 1
ATOM 5875 O O . GLU B 1 328 ? 13.891 -9.859 -18.828 1 96.38 328 GLU B O 1
ATOM 5880 N N . GLN B 1 329 ? 13.383 -8.32 -17.297 1 97.06 329 GLN B N 1
ATOM 5881 C CA . GLN B 1 329 ? 13.594 -9.25 -16.188 1 97.06 329 GLN B CA 1
ATOM 5882 C C . GLN B 1 329 ? 12.516 -9.078 -15.125 1 97.06 329 GLN B C 1
ATOM 5884 O O . GLN B 1 329 ? 11.906 -8.016 -15.016 1 97.06 329 GLN B O 1
ATOM 5889 N N . LEU B 1 330 ? 12.305 -10.148 -14.445 1 97.06 330 LEU B N 1
ATOM 5890 C CA . LEU B 1 330 ? 11.289 -10.195 -13.406 1 97.06 330 LEU B CA 1
ATOM 5891 C C . LEU B 1 330 ? 11.922 -10.133 -12.023 1 97.06 330 LEU B C 1
ATOM 5893 O O . LEU B 1 330 ? 12.883 -10.852 -11.742 1 97.06 330 LEU B O 1
ATOM 5897 N N . ILE B 1 331 ? 11.414 -9.227 -11.164 1 97.88 331 ILE B N 1
ATOM 5898 C CA . ILE B 1 331 ? 11.867 -9.164 -9.781 1 97.88 331 ILE B CA 1
ATOM 5899 C C . ILE B 1 331 ? 10.703 -9.445 -8.836 1 97.88 331 ILE B C 1
ATOM 5901 O O . ILE B 1 331 ? 9.539 -9.289 -9.219 1 97.88 331 ILE B O 1
ATOM 5905 N N . ASN B 1 332 ? 11.008 -9.859 -7.598 1 97.19 332 ASN B N 1
ATOM 5906 C CA . ASN B 1 332 ? 9.977 -10.211 -6.629 1 97.19 332 ASN B CA 1
ATOM 5907 C C . ASN B 1 332 ? 9.5 -8.992 -5.844 1 97.19 332 ASN B C 1
ATOM 5909 O O . ASN B 1 332 ? 9.289 -9.07 -4.633 1 97.19 332 ASN B O 1
ATOM 5913 N N . ALA B 1 333 ? 9.398 -7.887 -6.477 1 97.69 333 ALA B N 1
ATOM 5914 C CA . ALA B 1 333 ? 8.859 -6.648 -5.918 1 97.69 333 ALA B CA 1
ATOM 5915 C C . ALA B 1 333 ? 7.809 -6.043 -6.852 1 97.69 333 ALA B C 1
ATOM 5917 O O . ALA B 1 333 ? 8.148 -5.488 -7.898 1 97.69 333 ALA B O 1
ATOM 5918 N N . GLY B 1 334 ? 6.59 -6.223 -6.484 1 97.12 334 GLY B N 1
ATOM 5919 C CA . GLY B 1 334 ? 5.484 -5.656 -7.242 1 97.12 334 GLY B CA 1
ATOM 5920 C C . GLY B 1 334 ? 4.941 -4.375 -6.633 1 97.12 334 GLY B C 1
ATOM 5921 O O . GLY B 1 334 ? 5.656 -3.66 -5.934 1 97.12 334 GLY B O 1
ATOM 5922 N N . VAL B 1 335 ? 3.688 -4.078 -6.91 1 97 335 VAL B N 1
ATOM 5923 C CA . VAL B 1 335 ? 3.066 -2.822 -6.508 1 97 335 VAL B CA 1
ATOM 5924 C C . VAL B 1 335 ? 2.979 -2.752 -4.984 1 97 335 VAL B C 1
ATOM 5926 O O . VAL B 1 335 ? 3.172 -1.687 -4.395 1 97 335 VAL B O 1
ATOM 5929 N N . ILE B 1 336 ? 2.74 -3.818 -4.32 1 96.56 336 ILE B N 1
ATOM 5930 C CA . ILE B 1 336 ? 2.596 -3.809 -2.869 1 96.56 336 ILE B CA 1
ATOM 5931 C C . ILE B 1 336 ? 3.934 -3.465 -2.221 1 96.56 336 ILE B C 1
ATOM 5933 O O . ILE B 1 336 ? 3.973 -2.826 -1.165 1 96.56 336 ILE B O 1
ATOM 5937 N N . ALA B 1 337 ? 5.039 -3.744 -2.936 1 97.5 337 ALA B N 1
ATOM 5938 C CA . ALA B 1 337 ? 6.375 -3.477 -2.408 1 97.5 337 ALA B CA 1
ATOM 5939 C C . ALA B 1 337 ? 6.891 -2.119 -2.881 1 97.5 337 ALA B C 1
ATOM 5941 O O . ALA B 1 337 ? 7.648 -1.453 -2.17 1 97.5 337 ALA B O 1
ATOM 5942 N N . MET B 1 338 ? 6.461 -1.657 -4.047 1 97.69 338 MET B N 1
ATOM 5943 C CA . MET B 1 338 ? 7.102 -0.52 -4.703 1 97.69 338 MET B CA 1
ATOM 5944 C C . MET B 1 338 ? 6.141 0.661 -4.801 1 97.69 338 MET B C 1
ATOM 5946 O O . MET B 1 338 ? 6.566 1.796 -5.023 1 97.69 338 MET B O 1
ATOM 5950 N N . SER B 1 339 ? 4.883 0.391 -4.66 1 95.69 339 SER B N 1
ATOM 5951 C CA . SER B 1 339 ? 3.824 1.361 -4.922 1 95.69 339 SER B CA 1
ATOM 5952 C C . SER B 1 339 ? 3.76 1.724 -6.402 1 95.69 339 SER B C 1
ATOM 5954 O O . SER B 1 339 ? 4.77 1.652 -7.109 1 95.69 339 SER B O 1
ATOM 5956 N N . ARG B 1 340 ? 2.617 1.982 -6.918 1 95.75 340 ARG B N 1
ATOM 5957 C CA . ARG B 1 340 ? 2.434 2.453 -8.289 1 95.75 340 ARG B CA 1
ATOM 5958 C C . ARG B 1 340 ? 2.291 3.971 -8.328 1 95.75 340 ARG B C 1
ATOM 5960 O O . ARG B 1 340 ? 1.199 4.488 -8.57 1 95.75 340 ARG B O 1
ATOM 5967 N N . GLU B 1 341 ? 3.406 4.625 -8.07 1 94.56 341 GLU B N 1
ATOM 5968 C CA . GLU B 1 341 ? 3.5 6.082 -8.109 1 94.56 341 GLU B CA 1
ATOM 5969 C C . GLU B 1 341 ? 4.316 6.543 -9.312 1 94.56 341 GLU B C 1
ATOM 5971 O O . GLU B 1 341 ? 5.328 5.93 -9.656 1 94.56 341 GLU B O 1
ATOM 5976 N N . SER B 1 342 ? 3.85 7.512 -9.93 1 90.94 342 SER B N 1
ATOM 5977 C CA . SER B 1 342 ? 4.574 8.07 -11.062 1 90.94 342 SER B CA 1
ATOM 5978 C C . SER B 1 342 ? 5.301 9.352 -10.672 1 90.94 342 SER B C 1
ATOM 5980 O O . SER B 1 342 ? 5.062 9.906 -9.602 1 90.94 342 SER B O 1
ATOM 5982 N N . GLY B 1 343 ? 6.207 9.734 -11.438 1 91 343 GLY B N 1
ATOM 5983 C CA . GLY B 1 343 ? 6.969 10.961 -11.273 1 91 343 GLY B CA 1
ATOM 5984 C C . GLY B 1 343 ? 7.668 11.406 -12.539 1 91 343 GLY B C 1
ATOM 5985 O O . GLY B 1 343 ? 7.43 10.852 -13.617 1 91 343 GLY B O 1
ATOM 5986 N N . PRO B 1 344 ? 8.445 12.484 -12.398 1 90.75 344 PRO B N 1
ATOM 5987 C CA . PRO B 1 344 ? 9.109 13.016 -13.586 1 90.75 344 PRO B CA 1
ATOM 5988 C C . PRO B 1 344 ? 10.18 12.07 -14.141 1 90.75 344 PRO B C 1
ATOM 5990 O O . PRO B 1 344 ? 10.492 12.117 -15.328 1 90.75 344 PRO B O 1
ATOM 5993 N N . ILE B 1 345 ? 10.742 11.289 -13.312 1 92.81 345 ILE B N 1
ATOM 5994 C CA . ILE B 1 345 ? 11.711 10.289 -13.742 1 92.81 345 ILE B CA 1
ATOM 5995 C C . ILE B 1 345 ? 10.984 9.008 -14.148 1 92.81 345 ILE B C 1
ATOM 5997 O O . ILE B 1 345 ? 10.133 8.508 -13.406 1 92.81 345 ILE B O 1
ATOM 6001 N N . PRO B 1 346 ? 11.289 8.547 -15.297 1 94.12 346 PRO B N 1
ATOM 6002 C CA . PRO B 1 346 ? 10.531 7.414 -15.836 1 94.12 346 PRO B CA 1
ATOM 6003 C C . PRO B 1 346 ? 10.602 6.176 -14.945 1 94.12 346 PRO B C 1
ATOM 6005 O O . PRO B 1 346 ? 11.641 5.91 -14.336 1 94.12 346 PRO B O 1
ATOM 6008 N N . GLY B 1 347 ? 9.445 5.387 -14.992 1 96.25 347 GLY B N 1
ATOM 6009 C CA . GLY B 1 347 ? 9.391 4.109 -14.297 1 96.25 347 GLY B CA 1
ATOM 6010 C C . GLY B 1 347 ? 8.898 4.234 -12.867 1 96.25 347 GLY B C 1
ATOM 6011 O O . GLY B 1 347 ? 8.547 5.328 -12.414 1 96.25 347 GLY B O 1
ATOM 6012 N N . TYR B 1 348 ? 8.852 3.123 -12.172 1 97.88 348 TYR B N 1
ATOM 6013 C CA . TYR B 1 348 ? 8.352 3.076 -10.805 1 97.88 348 TYR B CA 1
ATOM 6014 C C . TYR B 1 348 ? 9.492 2.924 -9.805 1 97.88 348 TYR B C 1
ATOM 6016 O O . TYR B 1 348 ? 9.273 2.926 -8.594 1 97.88 348 TYR B O 1
ATOM 6024 N N . GLY B 1 349 ? 10.68 2.807 -10.273 1 97.94 349 GLY B N 1
ATOM 6025 C CA . GLY B 1 349 ? 11.906 2.684 -9.508 1 97.94 349 GLY B CA 1
ATOM 6026 C C . GLY B 1 349 ? 13.141 2.559 -10.383 1 97.94 349 GLY B C 1
ATOM 6027 O O . GLY B 1 349 ? 13.047 2.178 -11.555 1 97.94 349 GLY B O 1
ATOM 6028 N N . GLN B 1 350 ? 14.281 2.898 -9.852 1 97.94 350 GLN B N 1
ATOM 6029 C CA . GLN B 1 350 ? 15.555 2.828 -10.555 1 97.94 350 GLN B CA 1
ATOM 6030 C C . GLN B 1 350 ? 16.531 1.896 -9.844 1 97.94 350 GLN B C 1
ATOM 6032 O O . GLN B 1 350 ? 16.719 1.996 -8.625 1 97.94 350 GLN B O 1
ATOM 6037 N N . ILE B 1 351 ? 17.141 1.003 -10.609 1 97.88 351 ILE B N 1
ATOM 6038 C CA . ILE B 1 351 ? 18.125 0.096 -10.039 1 97.88 351 ILE B CA 1
ATOM 6039 C C . ILE B 1 351 ? 19.438 0.841 -9.82 1 97.88 351 ILE B C 1
ATOM 6041 O O . ILE B 1 351 ? 19.938 1.513 -10.727 1 97.88 351 ILE B O 1
ATOM 6045 N N . THR B 1 352 ? 19.969 0.706 -8.641 1 95.81 352 THR B N 1
ATOM 6046 C CA . THR B 1 352 ? 21.203 1.421 -8.328 1 95.81 352 THR B CA 1
ATOM 6047 C C . THR B 1 352 ? 22.344 0.442 -8.055 1 95.81 352 THR B C 1
ATOM 6049 O O . THR B 1 352 ? 23.516 0.819 -8.094 1 95.81 352 THR B O 1
ATOM 6052 N N . SER B 1 353 ? 22.016 -0.753 -7.684 1 94.94 353 SER B N 1
ATOM 6053 C CA . SER B 1 353 ? 23 -1.794 -7.363 1 94.94 353 SER B CA 1
ATOM 6054 C C . SER B 1 353 ? 22.5 -3.164 -7.824 1 94.94 353 SER B C 1
ATOM 6056 O O . SER B 1 353 ? 21.297 -3.432 -7.832 1 94.94 353 SER B O 1
ATOM 6058 N N . PRO B 1 354 ? 23.453 -4.027 -8.305 1 95.81 354 PRO B N 1
ATOM 6059 C CA . PRO B 1 354 ? 24.906 -3.818 -8.438 1 95.81 354 PRO B CA 1
ATOM 6060 C C . PRO B 1 354 ? 25.266 -3.006 -9.68 1 95.81 354 PRO B C 1
ATOM 6062 O O . PRO B 1 354 ? 24.469 -2.879 -10.602 1 95.81 354 PRO B O 1
ATOM 6065 N N . SER B 1 355 ? 26.469 -2.467 -9.609 1 93.56 355 SER B N 1
ATOM 6066 C CA . SER B 1 355 ? 26.969 -1.733 -10.766 1 93.56 355 SER B CA 1
ATOM 6067 C C . SER B 1 355 ? 27.406 -2.684 -11.875 1 93.56 355 SER B C 1
ATOM 6069 O O . SER B 1 355 ? 27.547 -3.889 -11.656 1 93.56 355 SER B O 1
ATOM 6071 N N . GLY B 1 356 ? 27.484 -2.123 -13.016 1 95.5 356 GLY B N 1
ATOM 6072 C CA . GLY B 1 356 ? 28.078 -2.891 -14.102 1 95.5 356 GLY B CA 1
ATOM 6073 C C . GLY B 1 356 ? 27.047 -3.484 -15.039 1 95.5 356 GLY B C 1
ATOM 6074 O O . GLY B 1 356 ? 27.406 -4.129 -16.031 1 95.5 356 GLY B O 1
ATOM 6075 N N . TYR B 1 357 ? 25.781 -3.199 -14.805 1 97.62 357 TYR B N 1
ATOM 6076 C CA . TYR B 1 357 ? 24.75 -3.824 -15.625 1 97.62 357 TYR B CA 1
ATOM 6077 C C . TYR B 1 357 ? 23.984 -2.779 -16.422 1 97.62 357 TYR B C 1
ATOM 6079 O O . TYR B 1 357 ? 23.062 -3.115 -17.188 1 97.62 357 TYR B O 1
ATOM 6087 N N . GLY B 1 358 ? 24.391 -1.496 -16.266 1 96.25 358 GLY B N 1
ATOM 6088 C CA . GLY B 1 358 ? 23.703 -0.426 -16.969 1 96.25 358 GLY B CA 1
ATOM 6089 C C . GLY B 1 358 ? 22.516 0.123 -16.188 1 96.25 358 GLY B C 1
ATOM 6090 O O . GLY B 1 358 ? 22.344 -0.165 -15.008 1 96.25 358 GLY B O 1
ATOM 6091 N N . ASP B 1 359 ? 21.75 0.949 -16.875 1 96.25 359 ASP B N 1
ATOM 6092 C CA . ASP B 1 359 ? 20.625 1.638 -16.219 1 96.25 359 ASP B CA 1
ATOM 6093 C C . ASP B 1 359 ? 19.312 0.886 -16.438 1 96.25 359 ASP B C 1
ATOM 6095 O O . ASP B 1 359 ? 18.859 0.75 -17.578 1 96.25 359 ASP B O 1
ATOM 6099 N N . TRP B 1 360 ? 18.797 0.365 -15.406 1 97.94 360 TRP B N 1
ATOM 6100 C CA . TRP B 1 360 ? 17.531 -0.354 -15.422 1 97.94 360 TRP B CA 1
ATOM 6101 C C . TRP B 1 360 ? 16.484 0.371 -14.578 1 97.94 360 TRP B C 1
ATOM 6103 O O . TRP B 1 360 ? 16.812 0.972 -13.555 1 97.94 360 TRP B O 1
ATOM 6113 N N . ILE B 1 361 ? 15.219 0.332 -15 1 97.88 361 ILE B N 1
ATOM 6114 C CA . ILE B 1 361 ? 14.109 0.873 -14.227 1 97.88 361 ILE B CA 1
ATOM 6115 C C . ILE B 1 361 ? 13.016 -0.183 -14.094 1 97.88 361 ILE B C 1
ATOM 6117 O O . ILE B 1 361 ? 13 -1.168 -14.836 1 97.88 361 ILE B O 1
ATOM 6121 N N . ILE B 1 362 ? 12.172 -0.045 -13.148 1 98.12 362 ILE B N 1
ATOM 6122 C CA . ILE B 1 362 ? 10.945 -0.838 -13.109 1 98.12 362 ILE B CA 1
ATOM 6123 C C . ILE B 1 362 ? 9.914 -0.248 -14.062 1 98.12 362 ILE B C 1
ATOM 6125 O O . ILE B 1 362 ? 9.367 0.828 -13.812 1 98.12 362 ILE B O 1
ATOM 6129 N N . GLY B 1 363 ? 9.602 -0.979 -15.078 1 96.81 363 GLY B N 1
ATOM 6130 C CA . GLY B 1 363 ? 8.719 -0.458 -16.109 1 96.81 363 GLY B CA 1
ATOM 6131 C C . GLY B 1 363 ? 7.262 -0.82 -15.891 1 96.81 363 GLY B C 1
ATOM 6132 O O . GLY B 1 363 ? 6.363 -0.087 -16.312 1 96.81 363 GLY B O 1
ATOM 6133 N N . ARG B 1 364 ? 7 -1.946 -15.305 1 95.31 364 ARG B N 1
ATOM 6134 C CA . ARG B 1 364 ? 5.645 -2.42 -15.039 1 95.31 364 ARG B CA 1
ATOM 6135 C C . ARG B 1 364 ? 5.559 -3.111 -13.688 1 95.31 364 ARG B C 1
ATOM 6137 O O . ARG B 1 364 ? 6.547 -3.658 -13.195 1 95.31 364 ARG B O 1
ATOM 6144 N N . LEU B 1 365 ? 4.375 -3.023 -13.172 1 95.75 365 LEU B N 1
ATOM 6145 C CA . LEU B 1 365 ? 4.16 -3.609 -11.852 1 95.75 365 LEU B CA 1
ATOM 6146 C C . LEU B 1 365 ? 2.902 -4.473 -11.844 1 95.75 365 LEU B C 1
ATOM 6148 O O . LEU B 1 365 ? 1.857 -4.062 -12.352 1 95.75 365 LEU B O 1
ATOM 6152 N N . SER B 1 366 ? 3.004 -5.664 -11.344 1 94.25 366 SER B N 1
ATOM 6153 C CA . SER B 1 366 ? 1.894 -6.492 -10.883 1 94.25 366 SER B CA 1
ATOM 6154 C C . SER B 1 366 ? 1.813 -6.508 -9.359 1 94.25 366 SER B C 1
ATOM 6156 O O . SER B 1 366 ? 2.441 -5.688 -8.688 1 94.25 366 SER B O 1
ATOM 6158 N N . GLN B 1 367 ? 1.008 -7.344 -8.836 1 94.56 367 GLN B N 1
ATOM 6159 C CA . GLN B 1 367 ? 0.754 -7.301 -7.398 1 94.56 367 GLN B CA 1
ATOM 6160 C C . GLN B 1 367 ? 2.016 -7.637 -6.605 1 94.56 367 GLN B C 1
ATOM 6162 O O . GLN B 1 367 ? 2.436 -6.863 -5.742 1 94.56 367 GLN B O 1
ATOM 6167 N N . GLU B 1 368 ? 2.73 -8.805 -6.957 1 95.62 368 GLU B N 1
ATOM 6168 C CA . GLU B 1 368 ? 3.867 -9.242 -6.152 1 95.62 368 GLU B CA 1
ATOM 6169 C C . GLU B 1 368 ? 5.168 -9.148 -6.945 1 95.62 368 GLU B C 1
ATOM 6171 O O . GLU B 1 368 ? 6.254 -9.32 -6.383 1 95.62 368 GLU B O 1
ATOM 6176 N N . HIS B 1 369 ? 5.098 -8.875 -8.234 1 96.19 369 HIS B N 1
ATOM 6177 C CA . HIS B 1 369 ? 6.324 -8.852 -9.023 1 96.19 369 HIS B CA 1
ATOM 6178 C C . HIS B 1 369 ? 6.387 -7.617 -9.914 1 96.19 369 HIS B C 1
ATOM 6180 O O . HIS B 1 369 ? 5.359 -6.992 -10.188 1 96.19 369 HIS B O 1
ATOM 6186 N N . GLY B 1 370 ? 7.582 -7.219 -10.219 1 96.88 370 GLY B N 1
ATOM 6187 C CA . GLY B 1 370 ? 7.871 -6.117 -11.117 1 96.88 370 GLY B CA 1
ATOM 6188 C C . GLY B 1 370 ? 8.688 -6.531 -12.328 1 96.88 370 GLY B C 1
ATOM 6189 O O . GLY B 1 370 ? 9.367 -7.555 -12.297 1 96.88 370 GLY B O 1
ATOM 6190 N N . ILE B 1 371 ? 8.578 -5.785 -13.391 1 97.25 371 ILE B N 1
ATOM 6191 C CA . ILE B 1 371 ? 9.336 -6.027 -14.609 1 97.25 371 ILE B CA 1
ATOM 6192 C C . ILE B 1 371 ? 10.383 -4.934 -14.789 1 97.25 371 ILE B C 1
ATOM 6194 O O . ILE B 1 371 ? 10.047 -3.75 -14.883 1 97.25 371 ILE B O 1
ATOM 6198 N N . LEU B 1 372 ? 11.609 -5.316 -14.82 1 97.94 372 LEU B N 1
ATOM 6199 C CA . LEU B 1 372 ? 12.703 -4.418 -15.156 1 97.94 372 LEU B CA 1
ATOM 6200 C C . LEU B 1 372 ? 12.789 -4.215 -16.672 1 97.94 372 LEU B C 1
ATOM 6202 O O . LEU B 1 372 ? 12.68 -5.176 -17.438 1 97.94 372 LEU B O 1
ATOM 6206 N N . VAL B 1 373 ? 12.977 -3.002 -17.062 1 97.75 373 VAL B N 1
ATOM 6207 C CA . VAL B 1 373 ? 13.203 -2.65 -18.453 1 97.75 373 VAL B CA 1
ATOM 6208 C C . VAL B 1 373 ? 14.484 -1.831 -18.578 1 97.75 373 VAL B C 1
ATOM 6210 O O . VAL B 1 373 ? 14.766 -0.976 -17.75 1 97.75 373 VAL B O 1
ATOM 6213 N N . PRO B 1 374 ? 15.273 -2.117 -19.578 1 97.38 374 PRO B N 1
ATOM 6214 C CA . PRO B 1 374 ? 16.516 -1.358 -19.766 1 97.38 374 PRO B CA 1
ATOM 6215 C C . PRO B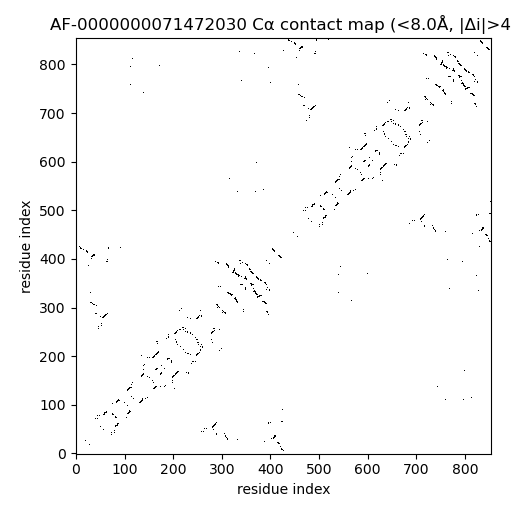 1 374 ? 16.266 0.064 -20.266 1 97.38 374 PRO B C 1
ATOM 6217 O O . PRO B 1 374 ? 15.359 0.288 -21.078 1 97.38 374 PRO B O 1
ATOM 6220 N N . SER B 1 375 ? 17.016 0.994 -19.75 1 95 375 SER B N 1
ATOM 6221 C CA . SER B 1 375 ? 16.922 2.373 -20.219 1 95 375 SER B CA 1
ATOM 6222 C C . SER B 1 375 ? 17.656 2.564 -21.547 1 95 375 SER B C 1
ATOM 6224 O O . SER B 1 375 ? 17.406 3.533 -22.266 1 95 375 SER B O 1
ATOM 6226 N N . SER B 1 376 ? 18.656 1.742 -21.766 1 92.38 376 SER B N 1
ATOM 6227 C CA . SER B 1 376 ? 19.422 1.771 -23.016 1 92.38 376 SER B CA 1
ATOM 6228 C C . SER B 1 376 ? 19.828 0.365 -23.453 1 92.38 376 SER B C 1
ATOM 6230 O O . SER B 1 376 ? 19.688 -0.59 -22.688 1 92.38 376 SER B O 1
ATOM 6232 N N . GLU B 1 377 ? 20.344 0.221 -24.656 1 91.19 377 GLU B N 1
ATOM 6233 C CA . GLU B 1 377 ? 20.625 -1.085 -25.234 1 91.19 377 GLU B CA 1
ATOM 6234 C C . GLU B 1 377 ? 21.969 -1.625 -24.734 1 91.19 377 GLU B C 1
ATOM 6236 O O . GLU B 1 377 ? 22.312 -2.787 -24.984 1 91.19 377 GLU B O 1
ATOM 6241 N N . ASP B 1 378 ? 22.656 -0.812 -24 1 93 378 ASP B N 1
ATOM 6242 C CA . ASP B 1 378 ? 23.969 -1.243 -23.516 1 93 378 ASP B CA 1
ATOM 6243 C C . ASP B 1 378 ? 23.859 -1.922 -22.156 1 93 378 ASP B C 1
ATOM 6245 O O . ASP B 1 378 ? 24.859 -2.299 -21.547 1 93 378 ASP B O 1
ATOM 6249 N N . CYS B 1 379 ? 22.656 -2.145 -21.703 1 96.25 379 CYS B N 1
ATOM 6250 C CA . CYS B 1 379 ? 22.438 -2.838 -20.438 1 96.25 379 CYS B CA 1
ATOM 6251 C C . CYS B 1 379 ? 22.766 -4.32 -20.562 1 96.25 379 CYS B C 1
ATOM 6253 O O . CYS B 1 379 ? 22.797 -4.863 -21.672 1 96.25 379 CYS B O 1
ATOM 6255 N N . LYS B 1 380 ? 23.109 -4.914 -19.484 1 97.25 380 LYS B N 1
ATOM 6256 C CA . LYS B 1 380 ? 23.359 -6.352 -19.375 1 97.25 380 LYS B CA 1
ATOM 6257 C C . LYS B 1 380 ? 22.344 -7.012 -18.438 1 97.25 380 LYS B C 1
ATOM 6259 O O . LYS B 1 380 ? 21.969 -6.438 -17.406 1 97.25 380 LYS B O 1
ATOM 6264 N N . LEU B 1 381 ? 21.938 -8.188 -18.828 1 97.5 381 LEU B N 1
ATOM 6265 C CA . LEU B 1 381 ? 21.016 -8.914 -17.969 1 97.5 381 LEU B CA 1
ATOM 6266 C C . LEU B 1 381 ? 21.672 -9.305 -16.656 1 97.5 381 LEU B C 1
ATOM 6268 O O . LEU B 1 381 ? 22.844 -9.711 -16.641 1 97.5 381 LEU B O 1
ATOM 6272 N N . PHE B 1 382 ? 20.938 -9.125 -15.57 1 97.56 382 PHE B N 1
ATOM 6273 C CA . PHE B 1 382 ? 21.391 -9.656 -14.281 1 97.56 382 PHE B CA 1
ATOM 6274 C C . PHE B 1 382 ? 21.281 -11.172 -14.258 1 97.56 382 PHE B C 1
ATOM 6276 O O . PHE B 1 382 ? 20.312 -11.742 -14.766 1 97.56 382 PHE B O 1
ATOM 6283 N N . PRO B 1 383 ? 22.281 -11.828 -13.664 1 95.69 383 PRO B N 1
ATOM 6284 C CA . PRO B 1 383 ? 22.047 -13.242 -13.367 1 95.69 383 PRO B CA 1
ATOM 6285 C C . PRO B 1 383 ? 20.844 -13.453 -12.453 1 95.69 383 PRO B C 1
ATOM 6287 O O . PRO B 1 383 ? 20.562 -12.609 -11.586 1 95.69 383 PRO B O 1
ATOM 6290 N N . LEU B 1 384 ? 20.156 -14.594 -12.602 1 94.88 384 LEU B N 1
ATOM 6291 C CA . LEU B 1 384 ? 19.047 -14.906 -11.695 1 94.88 384 LEU B CA 1
ATOM 6292 C C . LEU B 1 384 ? 19.531 -14.922 -10.25 1 94.88 384 LEU B C 1
ATOM 6294 O O . LEU B 1 384 ? 20.688 -15.242 -9.977 1 94.88 384 LEU B O 1
ATOM 6298 N N . SER B 1 385 ? 18.703 -14.484 -9.367 1 94.25 385 SER B N 1
ATOM 6299 C CA . SER B 1 385 ? 18.922 -14.453 -7.922 1 94.25 385 SER B CA 1
ATOM 6300 C C . SER B 1 385 ? 19.812 -13.281 -7.52 1 94.25 385 SER B C 1
ATOM 6302 O O . SER B 1 385 ? 20.141 -13.133 -6.344 1 94.25 385 SER B O 1
ATOM 6304 N N . THR B 1 386 ? 20.172 -12.469 -8.539 1 96.31 386 THR B N 1
ATOM 6305 C CA . THR B 1 386 ? 20.906 -11.258 -8.188 1 96.31 386 THR B CA 1
ATOM 6306 C C . THR B 1 386 ? 20.062 -10.352 -7.301 1 96.31 386 THR B C 1
ATOM 6308 O O . THR B 1 386 ? 18.875 -10.125 -7.582 1 96.31 386 THR B O 1
ATOM 6311 N N . ARG B 1 387 ? 20.719 -9.945 -6.195 1 96.31 387 ARG B N 1
ATOM 6312 C CA . ARG B 1 387 ? 20.094 -8.938 -5.336 1 96.31 387 ARG B CA 1
ATOM 6313 C C . ARG B 1 387 ? 20.25 -7.543 -5.93 1 96.31 387 ARG B C 1
ATOM 6315 O O . ARG B 1 387 ? 21.359 -7.109 -6.234 1 96.31 387 ARG B O 1
ATOM 6322 N N . VAL B 1 388 ? 19.125 -6.871 -6.09 1 97.62 388 VAL B N 1
ATOM 6323 C CA . VAL B 1 388 ? 19.188 -5.516 -6.629 1 97.62 388 VAL B CA 1
ATOM 6324 C C . VAL B 1 388 ? 18.688 -4.52 -5.586 1 97.62 388 VAL B C 1
ATOM 6326 O O . VAL B 1 388 ? 17.906 -4.883 -4.699 1 97.62 388 VAL B O 1
ATOM 6329 N N . GLU B 1 389 ? 19.188 -3.311 -5.645 1 97.81 389 GLU B N 1
ATOM 6330 C CA . GLU B 1 389 ? 18.719 -2.186 -4.848 1 97.81 389 GLU B CA 1
ATOM 6331 C C . GLU B 1 389 ? 18 -1.158 -5.719 1 97.81 389 GLU B C 1
ATOM 6333 O O . GLU B 1 389 ? 18.469 -0.81 -6.801 1 97.81 389 GLU B O 1
ATOM 6338 N N . ILE B 1 390 ? 16.875 -0.702 -5.223 1 98.38 390 ILE B N 1
ATOM 6339 C CA . ILE B 1 390 ? 16 0.108 -6.062 1 98.38 390 ILE B CA 1
ATOM 6340 C C . ILE B 1 390 ? 15.625 1.395 -5.328 1 98.38 390 ILE B C 1
ATOM 6342 O O . ILE B 1 390 ? 15.164 1.353 -4.188 1 98.38 390 ILE B O 1
ATOM 6346 N N . ILE B 1 391 ? 15.852 2.562 -5.922 1 98.38 391 ILE B N 1
ATOM 6347 C CA . ILE B 1 391 ? 15.273 3.805 -5.434 1 98.38 391 ILE B CA 1
ATOM 6348 C C . ILE B 1 391 ? 13.82 3.908 -5.891 1 98.38 391 ILE B C 1
ATOM 6350 O O . ILE B 1 391 ? 13.531 3.854 -7.09 1 98.38 391 ILE B O 1
ATOM 6354 N N . PRO B 1 392 ? 12.891 4.016 -5.012 1 98.38 392 PRO B N 1
ATOM 6355 C CA . PRO B 1 392 ? 11.492 4.102 -5.418 1 98.38 392 PRO B CA 1
ATOM 6356 C C . PRO B 1 392 ? 11.117 5.477 -5.965 1 98.38 392 PRO B C 1
ATOM 6358 O O . PRO B 1 392 ? 11.805 6.461 -5.691 1 98.38 392 PRO B O 1
ATOM 6361 N N . GLN B 1 393 ? 10.039 5.52 -6.707 1 97.31 393 GLN B N 1
ATOM 6362 C CA . GLN B 1 393 ? 9.508 6.785 -7.203 1 97.31 393 GLN B CA 1
ATOM 6363 C C . GLN B 1 393 ? 9 7.656 -6.059 1 97.31 393 GLN B C 1
ATOM 6365 O O . GLN B 1 393 ? 9.164 8.875 -6.078 1 97.31 393 GLN B O 1
ATOM 6370 N N . HIS B 1 394 ? 8.367 7.047 -5.102 1 97.38 394 HIS B N 1
ATOM 6371 C CA . HIS B 1 394 ? 7.777 7.746 -3.965 1 97.38 394 HIS B CA 1
ATOM 6372 C C . HIS B 1 394 ? 7.98 6.961 -2.672 1 97.38 394 HIS B C 1
ATOM 6374 O O . HIS B 1 394 ? 7.227 6.027 -2.383 1 97.38 394 HIS B O 1
ATOM 6380 N N . SER B 1 395 ? 8.82 7.434 -1.858 1 98.19 395 SER B N 1
ATOM 6381 C CA . SER B 1 395 ? 9.273 6.691 -0.687 1 98.19 395 SER B CA 1
ATOM 6382 C C . SER B 1 395 ? 8.188 6.625 0.381 1 98.19 395 SER B C 1
ATOM 6384 O O . SER B 1 395 ? 8.062 5.621 1.082 1 98.19 395 SER B O 1
ATOM 6386 N N . CYS B 1 396 ? 7.336 7.711 0.527 1 97.62 396 CYS B N 1
ATOM 6387 C CA . CYS B 1 396 ? 6.312 7.738 1.569 1 97.62 396 CYS B CA 1
ATOM 6388 C C . CYS B 1 396 ? 5.332 6.586 1.401 1 97.62 396 CYS B C 1
ATOM 6390 O O . CYS B 1 396 ? 5.02 5.887 2.365 1 97.62 396 CYS B O 1
ATOM 6392 N N . ILE B 1 397 ? 4.875 6.395 0.176 1 97.69 397 ILE B N 1
ATOM 6393 C CA . ILE B 1 397 ? 3.877 5.367 -0.106 1 97.69 397 ILE B CA 1
ATOM 6394 C C . ILE B 1 397 ? 4.527 3.984 -0.046 1 97.69 397 ILE B C 1
ATOM 6396 O O . ILE B 1 397 ? 3.943 3.039 0.485 1 97.69 397 ILE B O 1
ATOM 6400 N N . THR B 1 398 ? 5.742 3.885 -0.549 1 98.19 398 THR B N 1
ATOM 6401 C CA . THR B 1 398 ? 6.469 2.619 -0.557 1 98.19 398 THR B CA 1
ATOM 6402 C C . THR B 1 398 ? 6.746 2.148 0.868 1 98.19 398 THR B C 1
ATOM 6404 O O . THR B 1 398 ? 6.5 0.989 1.203 1 98.19 398 THR B O 1
ATOM 6407 N N . ALA B 1 399 ? 7.219 3.039 1.707 1 98.38 399 ALA B N 1
ATOM 6408 C CA . ALA B 1 399 ? 7.598 2.709 3.078 1 98.38 399 ALA B CA 1
ATOM 6409 C C . ALA B 1 399 ? 6.395 2.195 3.869 1 98.38 399 ALA B C 1
ATOM 6411 O O . ALA B 1 399 ? 6.547 1.362 4.766 1 98.38 399 ALA B O 1
ATOM 6412 N N . ALA B 1 400 ? 5.227 2.605 3.492 1 96.38 400 ALA B N 1
ATOM 6413 C CA . ALA B 1 400 ? 4.012 2.275 4.23 1 96.38 400 ALA B CA 1
ATOM 6414 C C . ALA B 1 400 ? 3.686 0.789 4.113 1 96.38 400 ALA B C 1
ATOM 6416 O O . ALA B 1 400 ? 2.879 0.262 4.883 1 96.38 400 ALA B O 1
ATOM 6417 N N . SER B 1 401 ? 4.332 0.088 3.193 1 95.88 401 SER B N 1
ATOM 6418 C CA . SER B 1 401 ? 4.004 -1.312 2.941 1 95.88 401 SER B CA 1
ATOM 6419 C C . SER B 1 401 ? 4.859 -2.242 3.797 1 95.88 401 SER B C 1
ATOM 6421 O O . SER B 1 401 ? 4.629 -3.453 3.826 1 95.88 401 SER B O 1
ATOM 6423 N N . TYR B 1 402 ? 5.855 -1.768 4.508 1 97.88 402 TYR B N 1
ATOM 6424 C CA . TYR B 1 402 ? 6.82 -2.633 5.172 1 97.88 402 TYR B CA 1
ATOM 6425 C C . TYR B 1 402 ? 6.625 -2.609 6.684 1 97.88 402 TYR B C 1
ATOM 6427 O O . TYR B 1 402 ? 6.414 -1.548 7.273 1 97.88 402 TYR B O 1
ATOM 6435 N N . PRO B 1 403 ? 6.754 -3.76 7.324 1 97.5 403 PRO B N 1
ATOM 6436 C CA . PRO B 1 403 ? 6.555 -3.832 8.773 1 97.5 403 PRO B CA 1
ATOM 6437 C C . PRO B 1 403 ? 7.777 -3.367 9.562 1 97.5 403 PRO B C 1
ATOM 6439 O O . PRO B 1 403 ? 7.691 -3.15 10.773 1 97.5 403 PRO B O 1
ATOM 6442 N N . TRP B 1 404 ? 8.906 -3.283 8.898 1 98.62 404 TRP B N 1
ATOM 6443 C CA . TRP B 1 404 ? 10.133 -2.748 9.484 1 98.62 404 TRP B CA 1
ATOM 6444 C C . TRP B 1 404 ? 11.133 -2.367 8.398 1 98.62 404 TRP B C 1
ATOM 6446 O O . TRP B 1 404 ? 10.961 -2.727 7.227 1 98.62 404 TRP B O 1
ATOM 6456 N N . TYR B 1 405 ? 12.109 -1.535 8.711 1 98.88 405 TYR B N 1
ATOM 6457 C CA . TYR B 1 405 ? 13.227 -1.131 7.859 1 98.88 405 TYR B CA 1
ATOM 6458 C C . TYR B 1 405 ? 14.547 -1.663 8.398 1 98.88 405 TYR B C 1
ATOM 6460 O O . TYR B 1 405 ? 14.828 -1.543 9.594 1 98.88 405 TYR B O 1
ATOM 6468 N N . PHE B 1 406 ? 15.32 -2.244 7.535 1 98.88 406 PHE B N 1
ATOM 6469 C CA . PHE B 1 406 ? 16.688 -2.555 7.93 1 98.88 406 PHE B CA 1
ATOM 6470 C C . PHE B 1 406 ? 17.594 -1.332 7.777 1 98.88 406 PHE B C 1
ATOM 6472 O O . PHE B 1 406 ? 17.625 -0.707 6.715 1 98.88 406 PHE B O 1
ATOM 6479 N N . VAL B 1 407 ? 18.328 -1.028 8.805 1 98.88 407 VAL B N 1
ATOM 6480 C CA . VAL B 1 407 ? 19.109 0.208 8.82 1 98.88 407 VAL B CA 1
ATOM 6481 C C . VAL B 1 407 ? 20.594 -0.114 8.703 1 98.88 407 VAL B C 1
ATOM 6483 O O . VAL B 1 407 ? 21.094 -1.031 9.359 1 98.88 407 VAL B O 1
ATOM 6486 N N . PHE B 1 408 ? 21.234 0.636 7.844 1 98.5 408 PHE B N 1
ATOM 6487 C CA . PHE B 1 408 ? 22.672 0.538 7.625 1 98.5 408 PHE B CA 1
ATOM 6488 C C . PHE B 1 408 ? 23.344 1.882 7.871 1 98.5 408 PHE B C 1
ATOM 6490 O O . PHE B 1 408 ? 22.703 2.926 7.84 1 98.5 408 PHE B O 1
ATOM 6497 N N . ASP B 1 409 ? 24.688 1.833 8.023 1 95.94 409 ASP B N 1
ATOM 6498 C CA . ASP B 1 409 ? 25.422 3.074 8.227 1 95.94 409 ASP B CA 1
ATOM 6499 C C . ASP B 1 409 ? 26.125 3.52 6.949 1 95.94 409 ASP B C 1
ATOM 6501 O O . ASP B 1 409 ? 26.75 4.582 6.91 1 95.94 409 ASP B O 1
ATOM 6505 N N . SER B 1 410 ? 26.062 2.688 5.988 1 92.5 410 SER B N 1
ATOM 6506 C CA . SER B 1 410 ? 26.625 3.025 4.684 1 92.5 410 SER B CA 1
ATOM 6507 C C . SER B 1 410 ? 25.953 2.229 3.57 1 92.5 410 SER B C 1
ATOM 6509 O O . SER B 1 410 ? 25.203 1.281 3.836 1 92.5 410 SER B O 1
ATOM 6511 N N . ASP B 1 411 ? 26.203 2.635 2.357 1 88.62 411 ASP B N 1
ATOM 6512 C CA . ASP B 1 411 ? 25.656 1.941 1.197 1 88.62 411 ASP B CA 1
ATOM 6513 C C . ASP B 1 411 ? 26.625 0.893 0.667 1 88.62 411 ASP B C 1
ATOM 6515 O O . ASP B 1 411 ? 26.391 0.301 -0.389 1 88.62 411 ASP B O 1
ATOM 6519 N N . ASP B 1 412 ? 27.641 0.665 1.427 1 90.25 412 ASP B N 1
ATOM 6520 C CA . ASP B 1 412 ? 28.641 -0.302 0.989 1 90.25 412 ASP B CA 1
ATOM 6521 C C . ASP B 1 412 ? 28.047 -1.714 0.946 1 90.25 412 ASP B C 1
ATOM 6523 O O . ASP B 1 412 ? 27.203 -2.062 1.759 1 90.25 412 ASP B O 1
ATOM 6527 N N . ASP B 1 413 ? 28.578 -2.512 0.052 1 87.25 413 ASP B N 1
ATOM 6528 C CA . ASP B 1 413 ? 28.094 -3.877 -0.123 1 87.25 413 ASP B CA 1
ATOM 6529 C C . ASP B 1 413 ? 28.344 -4.711 1.134 1 87.25 413 ASP B C 1
ATOM 6531 O O . ASP B 1 413 ? 27.594 -5.648 1.415 1 87.25 413 ASP B O 1
ATOM 6535 N N . ASP B 1 414 ? 29.359 -4.312 1.877 1 91.44 414 ASP B N 1
ATOM 6536 C CA . ASP B 1 414 ? 29.719 -5.113 3.043 1 91.44 414 ASP B CA 1
ATOM 6537 C C . ASP B 1 414 ? 29.094 -4.547 4.312 1 91.44 414 ASP B C 1
ATOM 6539 O O . ASP B 1 414 ? 29.312 -5.066 5.41 1 91.44 414 ASP B O 1
ATOM 6543 N N . ALA B 1 415 ? 28.281 -3.541 4.109 1 95.94 415 ALA B N 1
ATOM 6544 C CA . ALA B 1 415 ? 27.609 -2.975 5.277 1 95.94 415 ALA B CA 1
ATOM 6545 C C . ALA B 1 415 ? 26.703 -4.004 5.941 1 95.94 415 ALA B C 1
ATOM 6547 O O . ALA B 1 415 ? 26.219 -4.934 5.285 1 95.94 415 ALA B O 1
ATOM 6548 N N . THR B 1 416 ? 26.562 -3.869 7.234 1 98.31 416 THR B N 1
ATOM 6549 C CA . THR B 1 416 ? 25.703 -4.781 7.984 1 98.31 416 THR B CA 1
ATOM 6550 C C . THR B 1 416 ? 24.594 -4.016 8.68 1 98.31 416 THR B C 1
ATOM 6552 O O . THR B 1 416 ? 24.688 -2.801 8.867 1 98.31 416 THR B O 1
ATOM 6555 N N . VAL B 1 417 ? 23.578 -4.68 9 1 98.75 417 VAL B N 1
ATOM 6556 C CA . VAL B 1 417 ? 22.453 -4.09 9.719 1 98.75 417 VAL B CA 1
ATOM 6557 C C . VAL B 1 417 ? 22.922 -3.562 11.07 1 98.75 417 VAL B C 1
ATOM 6559 O O . VAL B 1 417 ? 23.516 -4.301 11.859 1 98.75 417 VAL B O 1
ATOM 6562 N N . THR B 1 418 ? 22.656 -2.318 11.359 1 98.75 418 THR B N 1
ATOM 6563 C CA . THR B 1 418 ? 23.062 -1.712 12.617 1 98.75 418 THR B CA 1
ATOM 6564 C C . THR B 1 418 ? 21.859 -1.459 13.516 1 98.75 418 THR B C 1
ATOM 6566 O O . THR B 1 418 ? 22 -1.344 14.734 1 98.75 418 THR B O 1
ATOM 6569 N N . ASP B 1 419 ? 20.703 -1.347 12.914 1 98.75 419 ASP B N 1
ATOM 6570 C CA . ASP B 1 419 ? 19.469 -1.054 13.641 1 98.75 419 ASP B CA 1
ATOM 6571 C C . ASP B 1 419 ? 18.25 -1.476 12.836 1 98.75 419 ASP B C 1
ATOM 6573 O O . ASP B 1 419 ? 18.375 -1.925 11.695 1 98.75 419 ASP B O 1
ATOM 6577 N N . ILE B 1 420 ? 17.156 -1.509 13.438 1 98.81 420 ILE B N 1
ATOM 6578 C CA . ILE B 1 420 ? 15.859 -1.746 12.812 1 98.81 420 ILE B CA 1
ATOM 6579 C C . ILE B 1 420 ? 14.883 -0.646 13.219 1 98.81 420 ILE B C 1
ATOM 6581 O O . ILE B 1 420 ? 14.789 -0.298 14.398 1 98.81 420 ILE B O 1
ATOM 6585 N N . TRP B 1 421 ? 14.297 0.021 12.234 1 98.88 421 TRP B N 1
ATOM 6586 C CA . TRP B 1 421 ? 13.219 0.965 12.5 1 98.88 421 TRP B CA 1
ATOM 6587 C C . TRP B 1 421 ? 11.859 0.312 12.281 1 98.88 421 TRP B C 1
ATOM 6589 O O . TRP B 1 421 ? 11.633 -0.357 11.273 1 98.88 421 TRP B O 1
ATOM 6599 N N . VAL B 1 422 ? 10.945 0.411 13.203 1 98.69 422 VAL B N 1
ATOM 6600 C CA . VAL B 1 422 ? 9.609 -0.158 13.102 1 98.69 422 VAL B CA 1
ATOM 6601 C C . VAL B 1 422 ? 8.586 0.955 12.859 1 98.69 422 VAL B C 1
ATOM 6603 O O . VAL B 1 422 ? 8.344 1.781 13.742 1 98.69 422 VAL B O 1
ATOM 6606 N N . PRO B 1 423 ? 7.98 0.991 11.695 1 98.44 423 PRO B N 1
ATOM 6607 C CA . PRO B 1 423 ? 7.051 2.074 11.359 1 98.44 423 PRO B CA 1
ATOM 6608 C C . PRO B 1 423 ? 5.672 1.883 11.984 1 98.44 423 PRO B C 1
ATOM 6610 O O . PRO B 1 423 ? 5.223 0.748 12.164 1 98.44 423 PRO B O 1
ATOM 6613 N N . PHE B 1 424 ? 5.02 3.021 12.227 1 96.94 424 PHE B N 1
ATOM 6614 C CA . PHE B 1 424 ? 3.635 3.098 12.672 1 96.94 424 PHE B CA 1
ATOM 6615 C C . PHE B 1 424 ? 2.68 3.025 11.484 1 96.94 424 PHE B C 1
ATOM 6617 O O . PHE B 1 424 ? 2.174 4.051 11.023 1 96.94 424 PHE B O 1
ATOM 6624 N N . ARG B 1 425 ? 2.293 1.821 11.109 1 92.75 425 ARG B N 1
ATOM 6625 C CA . ARG B 1 425 ? 1.453 1.647 9.93 1 92.75 425 ARG B CA 1
ATOM 6626 C C . ARG B 1 425 ? -0.026 1.734 10.289 1 92.75 425 ARG B C 1
ATOM 6628 O O . ARG B 1 425 ? -0.434 1.299 11.367 1 92.75 425 ARG B O 1
ATOM 6635 N N . GLY B 1 426 ? -0.743 2.301 9.383 1 92.44 426 GLY B N 1
ATOM 6636 C CA . GLY B 1 426 ? -2.184 2.371 9.578 1 92.44 426 GLY B CA 1
ATOM 6637 C C . GLY B 1 426 ? -2.66 3.738 10.031 1 92.44 426 GLY B C 1
ATOM 6638 O O . GLY B 1 426 ? -2.045 4.754 9.703 1 92.44 426 GLY B O 1
ATOM 6639 N N . TRP B 1 427 ? -3.859 3.746 10.625 1 93.62 427 TRP B N 1
ATOM 6640 C CA . TRP B 1 427 ? -4.535 5.008 10.898 1 93.62 427 TRP B CA 1
ATOM 6641 C C . TRP B 1 427 ? -5.004 5.074 12.352 1 93.62 427 TRP B C 1
ATOM 6643 O O . TRP B 1 427 ? -5.305 4.047 12.961 1 93.62 427 TRP B O 1
#

Solvent-accessible surface area (backbone atoms only — not comparable to full-atom values): 42317 Å² total; per-residue (Å²): 129,87,56,65,53,80,57,53,61,63,43,55,59,68,63,48,42,75,71,44,51,68,35,37,69,90,71,51,73,66,59,35,44,35,33,25,48,51,44,22,42,49,36,24,49,49,48,40,49,24,24,49,60,56,71,23,45,50,34,42,26,40,65,30,64,33,24,66,66,56,45,52,44,53,26,50,56,82,92,44,50,37,40,34,35,32,28,70,34,64,23,42,48,65,67,45,42,68,42,39,75,70,66,56,34,44,36,40,30,40,64,50,49,59,46,72,92,49,45,67,60,49,51,52,48,49,69,75,37,69,78,49,46,62,31,38,26,36,54,43,68,65,51,54,50,52,53,39,54,50,37,64,73,68,62,56,92,64,66,48,31,28,30,41,34,37,22,82,74,64,75,81,59,48,32,37,90,82,32,66,62,47,57,51,44,39,50,40,40,37,35,79,85,32,80,50,28,69,38,32,41,65,42,30,27,36,23,56,57,69,58,38,64,71,23,71,32,47,66,54,14,40,52,53,42,52,51,31,47,51,55,26,31,51,52,34,41,57,30,34,72,70,27,70,82,64,73,33,33,26,33,22,41,31,38,53,28,44,46,27,32,61,47,27,69,62,47,41,53,52,54,57,67,72,51,86,75,50,34,48,47,25,36,30,37,36,47,49,41,32,36,28,40,30,45,30,43,18,61,55,37,57,75,80,50,35,15,45,32,35,38,28,33,29,45,42,70,38,74,72,36,77,96,39,41,56,16,31,31,32,28,52,40,6,29,63,58,36,32,70,41,77,50,82,45,77,41,32,21,37,51,70,34,66,80,90,33,59,53,37,24,29,66,46,68,43,67,61,32,20,32,36,34,44,75,44,64,81,27,48,83,76,60,72,54,38,67,32,33,27,38,33,21,40,40,43,66,21,48,62,54,45,65,48,31,45,24,21,73,46,89,52,83,80,34,33,28,73,49,68,44,52,35,49,69,70,77,130,87,55,64,53,80,56,53,63,64,46,54,59,68,64,48,43,74,70,42,51,68,36,38,69,89,72,52,73,67,57,36,42,34,33,26,48,51,44,23,43,49,38,24,49,50,47,40,50,23,23,51,61,56,69,24,44,51,33,41,27,40,64,29,65,33,25,66,67,55,45,52,42,54,24,49,56,82,96,43,50,36,39,33,35,32,30,71,33,65,23,41,49,64,67,44,43,68,41,38,74,70,67,56,34,44,35,41,30,39,64,52,51,62,46,72,92,48,46,68,60,50,50,53,48,49,68,75,37,70,78,49,44,61,31,39,26,37,55,42,66,64,49,53,50,51,54,40,54,49,36,63,73,68,61,56,92,63,66,47,32,28,30,39,33,38,22,81,75,61,77,81,59,49,32,37,91,84,33,66,62,46,55,52,44,38,50,41,38,36,34,80,83,32,80,51,28,70,37,32,43,65,43,29,27,35,22,56,58,69,58,38,64,69,22,72,31,47,66,54,14,41,53,52,41,52,50,30,47,51,56,26,32,52,53,33,42,58,30,33,71,70,27,70,84,65,73,34,33,26,33,22,39,30,39,52,28,45,45,27,31,65,48,27,70,62,49,40,52,51,53,56,68,73,51,87,74,50,34,50,46,24,36,29,36,36,48,48,42,33,36,27,39,31,44,30,44,18,60,56,37,55,76,82,52,35,15,46,34,35,38,28,33,30,47,41,69,37,75,72,36,78,95,39,42,56,17,31,32,31,28,51,41,7,29,63,58,36,34,72,41,77,49,82,45,78,42,32,22,37,52,70,32,67,78,90,32,60,55,36,24,29,65,45,66,43,67,60,31,19,33,36,34,43,76,44,64,80,29,48,85,75,60,73,55,39,65,33,33,27,38,31,22,39,40,44,67,20,48,62,56,43,64,46,31,45,23,21,74,46,89,52,83,82,32,35,28,75,47,68,45,51,33,50,71,69,80

Sequence (854 aa):
MPFPYQLTPLADKSELLKQYKGKKKSELPTPSFIVNQKTASENCGNMLRNARAIKAKFRAHVKTHKTLEGALLQLGEGEFSTDRLVVSTLMELWNLLPLVEQGLVSDILLSLPVVESRLDELKDLVTKYPQLKLRLMVDNYRQLEILTKYTEKTGLAYKWSVFVKVNMGTNRAGLTKSDPELEEMIKQLATSQSQISKYISLYGFYCHAGHAYGSRSSDQARSYLIDEISNGNEACKKAKEINQSLELVVSFGSTPTAHSSSLSEAVLKEIESIGELHGELELHAGNYPFCDLQQVGTGCVSPNGVSCRILADVVSSYPDRGSKLPGEQLINAGVIAMSRESGPIPGYGQITSPSGYGDWIIGRLSQEHGILVPSSEDCKLFPLSTRVEIIPQHSCITAASYPWYFVFDSDDDDATVTDIWVPFRGWMPFPYQLTPLADKSELLKQYKGKKKSELPTPSFIVNQKTASENCGNMLRNARAIKAKFRAHVKTHKTLEGALLQLGEGEFSTDRLVVSTLMELWNLLPLVEQGLVSDILLSLPVVESRLDELKDLVTKYPQLKLRLMVDNYRQLEILTKYTEKTGLAYKWSVFVKVNMGTNRAGLTKSDPELEEMIKQLATSQSQISKYISLYGFYCHAGHAYGSRSSDQARSYLIDEISNGNEACKKAKEINQSLELVVSFGSTPTAHSSSLSEAVLKEIESIGELHGELELHAGNYPFCDLQQVGTGCVSPNGVSCRILADVVSSYPDRGSKLPGEQLINAGVIAMSRESGPIPGYGQITSPSGYGDWIIGRLSQEHGILVPSSEDCKLFPLSTRVEIIPQHSCITAASYPWYFVFDSDDDDATVTDIWVPFRGW

Organism: Pichia kudriavzevii (NCBI:txid4909)

Radius of gyration: 27.83 Å; Cα contacts (8 Å, |Δi|>4): 2073; chains: 2; bounding box: 59×85×60 Å

pLDDT: mean 93.48, std 7.21, range [58.16, 98.88]

Secondary structure (DSSP, 8-state):
---HHHHS----HHHHHHHHTT-BGGGS-SSEEEEEHHHHHHHHHHHHHHHHHTT-EEEEE-TTT-SHHHHHHHHEETTEE--EEEESSHHHHHHHHHHHHTTS--EEEEEEEP-GGGHHHHHHHHHH-TTSEEEEEE-SHHHHHHHHHHHHHHT----EEEEEEE--SS-SSSB-TT-HHHHHHHHHHH-TTSHHHHHEEEEEEEE--GGGGG--SHHHHHHHHHHHHHHHHHHHHHHHHH-TT---EEEE--HHHHHHTTSHHHHHHHHHHH-S-SSEEEEEESSTTT--HHHHHTTSS-GGG--EEEEEEEEEEEET-SSSTTEEEEES--HHHH-----SSSSSEEEEESSSS--EEEEEE-SS-EEEEESSTT--PPPTT-EEEEEES-HHHHHTT-S-EEEES---TT-B--EEE------/---HHHHS----HHHHHHHHTT-BGGGS-SSEEEEEHHHHHHHHHHHHHHHHHTT-EEEEE-TTT-SHHHHHHHHEETTEE--EEEESSHHHHHHHHHHHHTTS--EEEEEEEP-GGGHHHHHHHHHH-TTSEEEEEE-SHHHHHHHHHHHHHHT----EEEEEEE--SS-SSSB-TT-HHHHHHHHHHH-TTSHHHHHEEEEEEEE--GGGGG--SHHHHHHHHHHHHHHHHHHHHHHHHH-TT---EEEE--HHHHHHTTSHHHHHHHHHHH-S-SSEEEEEESSTTT--HHHHHTTSS-GGG--EEEEEEEEEEEET-SSSTTEEEEES--HHHH-----SSSSSEEEEESTTS--EEEEEE-SS-EEEEESSTT--PPPTT-EEEEEES-HHHHHTT-S-EEEES---TT-B--EEE------

Nearest PDB structures (foldseek):
  3anv-assembly1_A-2  TM=8.730E-01  e=6.298E-33  Gallus gallus
  3anu-assembly1_A-2  TM=8.811E-01  e=2.379E-32  Gallus gallus
  3awn-assembly1_A  TM=8.678E-01  e=7.962E-32  Gallus gallus
  4pb3-assembly1_B  TM=8.614E-01  e=9.544E-32  Delftia sp. HT23
  3wqg-assembly1_A  TM=8.563E-01  e=5.845E-31  Delftia sp. HT23

InterPro domains:
  IPR001608 Alanine racemase, N-terminal [PF01168] (41-258)
  IPR026956 D-serine dehydratase-like domain [PF14031] (308-407)
  IPR026956 D-serine dehydratase-like domain [SM01119] (307-409)
  IPR029066 PLP-binding barrel [G3DSA:3.20.20.10] (37-289)
  IPR029066 PLP-binding barrel [SSF51419] (41-257)
  IPR042208 D-serine dehydratase-like domain superfamily [G3DSA:2.40.37.20] (28-413)
  IPR051466 D-amino acid metabolism enzyme [PTHR28004] (21-427)

Foldseek 3Di:
DDDVLVVDDFDDFVVVCVPFFFHFPLPDDPFAKAFQQQLLLVLLQLLLVLCVLLPAAAEEEALQQQFLSSVVSNQDDDPRGHQHYEYADVLSVVRNVVCVVVVSHAEYEHADADDLVCVVVVLVVCVVRVSHHYEHEDAAPVSLVSQLVVCVVVVRPAAHEYAAEEELPPPPDHHHLPRVRLLVSLLQQLACPHSSVVRYHYAFYAYEDPCLLVAQELVVLLVQQLSQQLSRQVSLVSSCVNPVVDAYEREYEELLSSLSSSVSVVSSVSNVVSPDGSYGYYYYYYQSSADFVSSVNNVSDPPVSHGMWTKWFFAAFDQPDDDEPRHKTKIQAFCLQQNPDDHPDAAFKWWDDDPDFATWHFHHGDDGMTMIDHPHNSGHDDDGGDIIIIGGHGSSSNSLSDSKYFYWNDPDSSTGGNGITGRSHDD/DDDVLVVDDFDDFVVVCVPFFFHFPLPDDPFAKAFAQQLLLVLLQLLLVLCVLLPAAAEEEALQQQFLSSVVSNQDDDPRGHQHYEYQDVLSVVRNVVCVVVVSHAEYEHADADDLVCVVVVLVVCVVRVSHHYEHEDAAPVSLVSQLVVCVVVVRPAAHEYAAEEELPPPPDHHHLPRVRLLVSLLQQLACPHSSVVRYHYAFYAYEDPCLLVAQELVVLLVQQLSQQLSRQVSLVSSCVNPVVDAYEREYEELLSSLSSSVVVVSSVSNVVSPDGSYGYYYYYYQSSADFVSSVNNVSDPPVSHGMWTKWFFAAFDQPDDDEPRHKTKIQAFCLQQNPDDHPDAAFKWWDDDPDFATWHFHHGDDGMTMIDHPHNSGHDDDGGDITIIGGHGSSSNSLSDSKYFYWNDPDSSTGGNGITGRSHDD